Protein 1WLE (pdb70)

CATH classification: 1.10.287.40 (+1 more: 3.30.930.10)

Organism: Bos taurus (NCBI:txid9913)

Foldseek 3Di:
DFPLVVCVVVPVDPHFDDPLVVCVVCVPLLQVLQVLQVDDDHSVCSVVLNVLVVVLVVLVVVLVVLVVVLVVLVVVLVCQCVVVVDPVSVVDPVNVVSVVVNVVSVVVNVVSVVVSVVSVVVNCVPVLLAFFGADPPFFTDAQVRWDFPDWDDDAFDAPDQFAFLVVLCVQQVQKDQPPCCVPPRFQDIDGDALRVLLQVLLVCLLVVVVVVVPAAEDEFDQWDFPLLCSLQQADPPPPVHFWAADPCVVDNGITGAQDCQSRVLVVLFPHAAAQVCPWHKHKYKDKGATNCPVDAGDALQRGGIFIFIKIKIWHDDFDVRLVVVLVVQVVLLVVSCVLQVWIKTKTWHHSNPQRGQFNTKIWMWTDQSNVRGTHTWKMKGWRFQSSCSSRVRWYADPVGDTDGITMIMMTSGIPRVVSRRQCRRQAHPVSKGAGRPSSCVSSVDRIRDRDPDDDDDDDDPPDPD/DLQQPLVVCVVVVVDPFFFDDLVVCVVCVPLLQVLQQLQVDDDHSVCSVVLNVLVVVLVVLVVVLVVLVVVLVVLVCVPVVPPPPPNPPACCDDPCVPPSVVVNVVSVVVNVVSVVVSVVSVSVNCSPVLLRFDAADPPFFGDDQVRWDFDDWDDDAFDAPDQFAFLVVLCVQQVQKDQPPCCVPPRFQDIDGDALRVLLQVLLVCLLVVVVVVVPAAEDEFDQWDAVLLCSLQQADCPDPPHFWDADPCVVDPGIIGAQDCQSRVLVVLFPHAAAQVCPWHKHKYKDKGATPQPPHDDDRDALQDGGIFIFIKIKIWHDQFDVRLVVVLVVQVVLLVVSCVLQVWTKTKIWGHSNPQHRQFNTKIWMFTQQSNVRDTHTWKMKGWSFQSSCSSRVRWYAYPVGDTHGITMIMMTSGIPRVVSRRQQRRQAHPVSKGAGRPSSCVSSVDGIRDRDPDDDDDDDDPPDDD

B-factor: mean 28.27, std 15.94, range [10.18, 100.0]

Solvent-accessible surface area: 41155 Å² total; per-residue (Å²): 219,16,44,8,8,31,17,16,133,100,32,77,8,46,45,2,95,28,65,8,114,59,24,40,62,150,47,144,102,31,20,151,34,7,50,46,13,109,37,113,14,80,34,172,35,6,82,42,11,23,46,19,41,84,84,0,106,112,12,91,105,95,14,160,71,15,67,108,63,52,96,60,15,66,86,42,23,124,52,29,57,108,121,85,131,86,106,98,10,95,125,37,105,106,17,100,62,35,106,45,87,5,144,66,0,118,124,54,6,79,111,28,97,80,82,34,43,109,7,30,37,96,3,16,52,134,1,6,98,24,24,7,117,31,33,113,86,10,5,85,13,66,99,87,93,22,121,81,83,95,71,29,46,124,114,46,102,51,109,36,146,27,77,29,18,30,97,2,0,66,84,4,13,7,2,11,8,87,116,4,41,67,10,7,8,133,40,5,7,1,0,14,17,21,1,5,27,5,27,44,0,1,18,15,26,1,8,70,33,0,42,160,118,57,5,38,8,0,14,12,1,10,8,0,47,1,5,0,1,25,0,1,12,50,61,22,88,48,150,74,17,62,18,4,32,2,8,78,101,106,42,147,56,23,11,0,5,12,11,2,16,0,0,0,0,0,3,1,7,12,14,4,6,19,74,180,34,28,44,17,72,0,0,0,31,14,20,0,1,80,2,34,64,124,86,54,121,163,8,0,39,74,6,30,15,23,22,10,0,4,0,1,0,0,3,2,71,21,84,133,41,0,45,102,3,4,98,49,0,12,38,2,1,38,59,1,2,68,82,1,45,5,17,0,74,2,12,2,7,0,5,61,68,6,51,50,24,1,20,36,39,17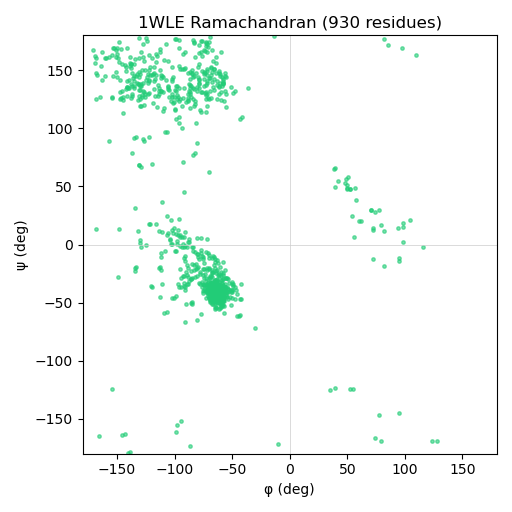,3,0,25,0,28,0,8,27,96,42,149,40,1,60,5,5,23,0,9,1,1,5,30,9,1,0,41,14,0,20,1,18,1,68,23,143,98,43,90,79,66,32,0,14,0,0,14,0,12,2,0,16,1,6,45,1,2,1,0,4,1,2,13,46,4,53,135,113,5,6,4,61,6,3,104,26,0,58,109,55,14,72,54,86,93,6,76,103,39,138,35,47,70,28,79,38,44,6,74,76,63,153,184,170,116,156,14,55,6,10,34,16,13,119,105,32,84,7,46,47,2,96,41,65,11,148,59,26,47,60,142,36,99,77,29,19,143,34,8,42,71,12,110,35,115,4,86,39,160,28,5,86,43,5,21,58,10,47,95,83,0,109,110,17,58,86,86,10,129,57,12,69,108,62,60,124,59,25,65,86,43,72,171,49,61,94,130,80,128,53,122,88,94,40,119,122,46,112,96,79,129,76,71,129,20,89,14,151,73,0,145,110,52,11,74,104,30,94,79,87,41,54,78,4,30,44,74,1,12,42,79,3,0,69,25,25,8,117,31,36,117,95,10,11,92,13,63,100,88,88,22,144,76,67,88,92,41,57,115,113,44,104,52,97,38,138,28,80,28,18,32,76,6,0,59,129,3,22,5,4,27,10,123,106,4,44,62,11,7,7,141,24,5,4,0,0,16,18,20,1,0,29,4,20,30,0,1,18,25,23,1,16,94,28,0,50,154,114,56,5,39,16,5,24,14,1,10,12,0,41,1,5,0,1,21,0,1,10,52,73,14,72,29,164,74,14,66,15,5,11,2,12,76,84,140,37,142,58,22,11,0,8,13,11,2,16,0,0,0,0,0,4,1,8,13,9,1,3,15,95,158,34,31,50,15,66,0,1,1,39,18,22,0,1,76,5,25,54,112,46,36,175,28,73,143,4,0,24,46,7,37,11,26,21,10,0,5,0,1,0,0,3,3,67,20,80,135,69,0,34,111,5,4,82,54,0,10,50,2,1,39,61,2,2,72,78,1,52,6,17,0,72,0,11,6,11,0,6,61,68,5,47,44,25,2,22,34,34,5,2,0,24,0,27,0,9,25,66,41,141,38,0,62,5,4,24,0,9,1,0,7,31,19,1,0,43,7,0,19,0,18,0,51,37,129,104,32,108,74,62,40,0,14,1,0,12,0,12,2,0,16,1,6,48,1,3,0,0,4,1,1,16,43,4,53,135,114,20,6,4,60,6,4,105,26,0,58,110,73,12,71,57,87,95,6,76,100,54,130,39,36,78,32,92,41,44,6,70,72,61,131,205

GO terms:
  GO:0004828 serine-tRNA ligase activity (F, IDA)
  GO:0005524 ATP binding (F, IDA)
  GO:0005739 mitochondrion (C, IDA)
  GO:0006434 seryl-tRNA aminoacylation (P, IDA)

Radius of gyration: 33.84 Å; Cα contacts (8 Å, |Δi|>4): 1822; chains: 2; bounding box: 91×94×104 Å

Structure (mmCIF, N/CA/C/O backbone):
data_1WLE
#
_entry.id   1WLE
#
_cell.length_a   79.864
_cell.length_b   230.350
_cell.length_c   135.590
_cell.angle_alpha   90.00
_cell.angle_beta   90.00
_cell.angle_gamma   90.00
#
_symmetry.space_group_name_H-M   'C 2 2 21'
#
loop_
_entity.id
_entity.type
_entity.pdbx_description
1 polymer 'Seryl-tRNA synthetase'
2 non-polymer 'SERYL ADENYLATE'
3 water water
#
loop_
_atom_site.group_PDB
_atom_site.id
_atom_site.type_symbol
_atom_site.label_atom_id
_atom_site.label_alt_id
_atom_site.label_comp_id
_atom_site.label_asym_id
_atom_site.label_entity_id
_atom_site.label_seq_id
_atom_site.pdbx_PDB_ins_code
_atom_site.Cartn_x
_atom_site.Cartn_y
_atom_site.Cartn_z
_atom_site.occupancy
_atom_site.B_iso_or_equiv
_atom_site.auth_seq_id
_atom_site.auth_comp_id
_atom_site.auth_asym_id
_atom_site.auth_atom_id
_atom_site.pdbx_PDB_model_num
ATOM 1 N N . ARG A 1 24 ? 61.883 56.564 72.565 1.00 45.30 24 ARG A N 1
ATOM 2 C CA . ARG A 1 24 ? 62.595 56.573 73.874 1.00 44.56 24 ARG A CA 1
ATOM 3 C C . ARG A 1 24 ? 63.358 55.273 74.093 1.00 43.17 24 ARG A C 1
ATOM 4 O O . ARG A 1 24 ? 62.940 54.207 73.639 1.00 43.18 24 ARG A O 1
ATOM 12 N N . ASN A 1 25 ? 64.483 55.373 74.793 1.00 39.99 25 ASN A N 1
ATOM 13 C CA . ASN A 1 25 ? 65.318 54.216 75.075 1.00 36.43 25 ASN A CA 1
ATOM 14 C C . ASN A 1 25 ? 64.789 53.480 76.307 1.00 34.84 25 ASN A C 1
ATOM 15 O O . ASN A 1 25 ? 64.629 54.074 77.372 1.00 33.39 25 ASN A O 1
ATOM 20 N N . LEU A 1 26 ? 64.518 52.187 76.154 1.00 33.12 26 LEU A N 1
ATOM 21 C CA . LEU A 1 26 ? 63.992 51.377 77.249 1.00 31.75 26 LEU A CA 1
ATOM 22 C C . LEU A 1 26 ? 64.904 51.342 78.473 1.00 30.75 26 LEU A C 1
ATOM 23 O O . LEU A 1 26 ? 64.429 51.207 79.602 1.00 30.25 26 LEU A O 1
ATOM 28 N N . LEU A 1 27 ? 66.210 51.458 78.253 1.00 30.06 27 LEU A N 1
ATOM 29 C CA . LEU A 1 27 ? 67.160 51.447 79.361 1.00 29.68 27 LEU A CA 1
ATOM 30 C C . LEU A 1 27 ? 67.068 52.738 80.160 1.00 30.65 27 LEU A C 1
ATOM 31 O O . LEU A 1 27 ? 67.142 52.725 81.388 1.00 30.83 27 LEU A O 1
ATOM 36 N N . TYR A 1 28 ? 66.908 53.856 79.460 1.00 31.34 28 TYR A N 1
ATOM 37 C CA . TYR A 1 28 ? 66.811 55.140 80.133 1.00 32.62 28 TYR A CA 1
ATOM 38 C C . TYR A 1 28 ? 65.493 55.241 80.891 1.00 32.39 28 TYR A C 1
ATOM 39 O O . TYR A 1 28 ? 65.466 55.672 82.043 1.00 32.83 28 TYR A O 1
ATOM 48 N N . GLU A 1 29 ? 64.402 54.835 80.248 1.00 31.85 29 GLU A N 1
ATOM 49 C CA . GLU A 1 29 ? 63.090 54.879 80.884 1.00 32.56 29 GLU A CA 1
ATOM 50 C C . GLU A 1 29 ? 63.083 54.013 82.136 1.00 31.41 29 GLU A C 1
ATOM 51 O O . GLU A 1 29 ? 62.550 54.406 83.173 1.00 31.80 29 GLU A O 1
ATOM 57 N N . HIS A 1 30 ? 63.689 52.836 82.028 1.00 30.60 30 HIS A N 1
ATOM 58 C CA . HIS A 1 30 ? 63.779 51.901 83.141 1.00 29.61 30 HIS A CA 1
ATOM 59 C C . HIS A 1 30 ? 64.452 52.595 84.329 1.00 30.38 30 HIS A C 1
ATOM 60 O O . HIS A 1 30 ? 64.048 52.418 85.478 1.00 29.38 30 HIS A O 1
ATOM 67 N N . ALA A 1 31 ? 65.478 53.393 84.044 1.00 31.09 31 ALA A N 1
ATOM 68 C CA . ALA A 1 31 ? 66.197 54.113 85.091 1.00 32.98 31 ALA A CA 1
ATOM 69 C C . ALA A 1 31 ? 65.389 55.311 85.575 1.00 35.13 31 ALA A C 1
ATOM 70 O O . ALA A 1 31 ? 65.404 55.642 86.762 1.00 35.23 31 ALA A O 1
ATOM 72 N N . ARG A 1 32 ? 64.689 55.962 84.651 1.00 37.00 32 ARG A N 1
ATOM 73 C CA . ARG A 1 32 ? 63.865 57.116 84.988 1.00 38.81 32 ARG A CA 1
ATOM 74 C C . ARG A 1 32 ? 62.825 56.722 86.030 1.00 39.01 32 ARG A C 1
ATOM 75 O O . ARG A 1 32 ? 62.477 57.514 86.905 1.00 38.55 32 ARG A O 1
ATOM 83 N N . GLU A 1 33 ? 62.336 55.489 85.932 1.00 38.42 33 GLU A N 1
ATOM 84 C CA . GLU A 1 33 ? 61.331 54.985 86.860 1.00 38.52 33 GLU A CA 1
ATOM 85 C C . GLU A 1 33 ? 61.975 54.522 88.161 1.00 37.06 33 GLU A C 1
ATOM 86 O O . GLU A 1 33 ? 61.282 54.192 89.120 1.00 37.78 33 GLU A O 1
ATOM 92 N N . GLY A 1 34 ? 63.305 54.496 88.179 1.00 35.87 34 GLY A N 1
ATOM 93 C CA . GLY A 1 34 ? 64.033 54.087 89.365 1.00 34.47 34 GLY A CA 1
ATOM 94 C C . GLY A 1 34 ? 64.173 52.590 89.576 1.00 33.50 34 GLY A C 1
ATOM 95 O O . GLY A 1 34 ? 64.593 52.154 90.648 1.00 32.66 34 GLY A O 1
ATOM 96 N N . TYR A 1 35 ? 63.836 51.797 88.563 1.00 32.46 35 TYR A N 1
ATOM 97 C CA . TYR A 1 35 ? 63.930 50.344 88.683 1.00 31.03 35 TYR A CA 1
ATOM 98 C C . TYR A 1 35 ? 65.374 49.861 88.738 1.00 30.20 35 TYR A C 1
ATOM 99 O O . TYR A 1 35 ? 65.668 48.823 89.331 1.00 29.97 35 TYR A O 1
ATOM 108 N N . SER A 1 36 ? 66.267 50.616 88.107 1.00 28.37 36 SER A N 1
ATOM 109 C CA . SER A 1 36 ? 67.692 50.300 88.092 1.00 27.79 36 SER A CA 1
ATOM 110 C C . SER A 1 36 ? 68.456 51.601 87.899 1.00 26.97 36 SER A C 1
ATOM 111 O O . SER A 1 36 ? 67.862 52.630 87.590 1.00 28.79 36 SER A O 1
ATOM 114 N N . ALA A 1 37 ? 69.770 51.553 88.080 1.00 26.94 37 ALA A N 1
ATOM 115 C CA . ALA A 1 37 ? 70.598 52.735 87.881 1.00 28.17 37 ALA A CA 1
ATOM 116 C C . ALA A 1 37 ? 70.799 52.889 86.379 1.00 29.02 37 ALA A C 1
ATOM 117 O O . ALA A 1 37 ? 70.533 51.961 85.613 1.00 29.02 37 ALA A O 1
ATOM 119 N N . LEU A 1 38 ? 71.250 54.064 85.956 1.00 27.89 38 LEU A N 1
ATOM 120 C CA . LEU A 1 38 ? 71.500 54.313 84.542 1.00 27.55 38 LEU A CA 1
ATOM 121 C C . LEU A 1 38 ? 72.686 53.469 84.097 1.00 26.10 38 LEU A C 1
ATOM 122 O O . LEU A 1 38 ? 73.549 53.125 84.905 1.00 24.87 38 LEU A O 1
ATOM 127 N N . PRO A 1 39 ? 72.737 53.101 82.807 1.00 26.72 39 PRO A N 1
ATOM 128 C CA . PRO A 1 39 ? 73.877 52.300 82.356 1.00 27.58 39 PRO A CA 1
ATOM 129 C C . PRO A 1 39 ? 75.146 53.114 82.605 1.00 28.20 39 PRO A C 1
ATOM 130 O O . PRO A 1 39 ? 75.122 54.344 82.520 1.00 28.66 39 PRO A O 1
ATOM 134 N N . LEU A 1 40 ? 76.239 52.437 82.931 1.00 29.04 40 LEU A N 1
ATOM 135 C CA . LEU A 1 40 ? 77.501 53.127 83.169 1.00 31.30 40 LEU A CA 1
ATOM 136 C C . LEU A 1 40 ? 78.451 52.853 82.012 1.00 30.94 40 LEU A C 1
ATOM 137 O O . LEU A 1 40 ? 79.115 51.820 81.973 1.00 31.40 40 LEU A O 1
ATOM 142 N N . LEU A 1 41 ? 78.499 53.786 81.067 1.00 31.78 41 LEU A N 1
ATOM 143 C CA . LEU A 1 41 ? 79.357 53.655 79.898 1.00 33.55 41 LEU A CA 1
ATOM 144 C C . LEU A 1 41 ? 80.765 54.144 80.214 1.00 34.77 41 LEU A C 1
ATOM 145 O O . LEU A 1 41 ? 80.948 55.057 81.020 1.00 34.69 41 LEU A O 1
ATOM 150 N N . ASP A 1 42 ? 81.756 53.530 79.580 1.00 35.96 42 ASP A N 1
ATOM 151 C CA . ASP A 1 42 ? 83.148 53.903 79.798 1.00 37.45 42 ASP A CA 1
ATOM 152 C C . ASP A 1 42 ? 83.507 55.085 78.904 1.00 38.11 42 ASP A C 1
ATOM 153 O O . ASP A 1 42 ? 84.166 54.930 77.877 1.00 37.77 42 ASP A O 1
ATOM 158 N N . MET A 1 43 ? 83.059 56.270 79.310 1.00 39.19 43 MET A N 1
ATOM 159 C CA . MET A 1 43 ? 83.305 57.496 78.561 1.00 40.28 43 MET A CA 1
ATOM 160 C C . MET A 1 43 ? 84.742 57.995 78.653 1.00 41.74 43 MET A C 1
ATOM 161 O O . MET A 1 43 ? 85.249 58.606 77.713 1.00 41.89 43 MET A O 1
ATOM 166 N N . GLU A 1 44 ? 85.396 57.742 79.781 1.00 43.58 44 GLU A N 1
ATOM 167 C CA . GLU A 1 44 ? 86.773 58.186 79.958 1.00 45.96 44 GLU A CA 1
ATOM 168 C C . GLU A 1 44 ? 87.706 57.557 78.930 1.00 46.03 44 GLU A C 1
ATOM 169 O O . GLU A 1 44 ? 88.639 58.206 78.456 1.00 45.88 44 GLU A O 1
ATOM 175 N N . SER A 1 45 ? 87.454 56.298 78.581 1.00 45.61 45 SER A N 1
ATOM 176 C CA . SER A 1 45 ? 88.279 55.618 77.588 1.00 46.23 45 SER A CA 1
ATOM 177 C C . SER A 1 45 ? 87.993 56.211 76.214 1.00 46.38 45 SER A C 1
ATOM 178 O O . SER A 1 45 ? 88.904 56.416 75.413 1.00 46.24 45 SER A O 1
ATOM 181 N N . LEU A 1 46 ? 86.720 56.488 75.952 1.00 46.81 46 LEU A N 1
ATOM 182 C CA . LEU A 1 46 ? 86.304 57.063 74.679 1.00 47.60 46 LEU A CA 1
ATOM 183 C C . LEU A 1 46 ? 86.910 58.449 74.477 1.00 48.12 46 LEU A C 1
ATOM 184 O O . LEU A 1 46 ? 87.492 58.734 73.430 1.00 47.99 46 LEU A O 1
ATOM 189 N N . CYS A 1 47 ? 86.769 59.305 75.485 1.00 48.54 47 CYS A N 1
ATOM 190 C CA . CYS A 1 47 ? 87.296 60.665 75.423 1.00 48.86 47 CYS A CA 1
ATOM 191 C C . CYS A 1 47 ? 88.816 60.680 75.296 1.00 49.57 47 CYS A C 1
ATOM 192 O O . CYS A 1 47 ? 89.385 61.579 74.677 1.00 49.52 47 CYS A O 1
ATOM 195 N N . ALA A 1 48 ? 89.468 59.681 75.882 1.00 50.58 48 ALA A N 1
ATOM 196 C CA . ALA A 1 48 ? 90.922 59.584 75.841 1.00 51.52 48 ALA A CA 1
ATOM 197 C C . ALA A 1 48 ? 91.436 59.209 74.455 1.00 52.62 48 ALA A C 1
ATOM 198 O O . ALA A 1 48 ? 92.442 59.749 73.991 1.00 52.03 48 ALA A O 1
ATOM 200 N N . TYR A 1 49 ? 90.747 58.281 73.797 1.00 53.35 49 TYR A N 1
ATOM 201 C CA . TYR A 1 49 ? 91.144 57.837 72.465 1.00 54.25 49 TYR A CA 1
ATOM 202 C C . TYR A 1 49 ? 89.958 57.885 71.507 1.00 54.01 49 TYR A C 1
ATOM 203 O O . TYR A 1 49 ? 89.483 56.850 71.037 1.00 54.08 49 TYR A O 1
ATOM 212 N N . PRO A 1 50 ? 89.467 59.096 71.203 1.00 53.69 50 PRO A N 1
ATOM 213 C CA . PRO A 1 50 ? 88.330 59.290 70.300 1.00 53.20 50 PRO A CA 1
ATOM 214 C C . PRO A 1 50 ? 88.628 58.920 68.849 1.00 52.94 50 PRO A C 1
ATOM 215 O O . PRO A 1 50 ? 87.726 58.543 68.101 1.00 52.45 50 PRO A O 1
ATOM 219 N N . GLU A 1 51 ? 89.892 59.027 68.455 1.00 53.04 51 GLU A N 1
ATOM 220 C CA . GLU A 1 51 ? 90.285 58.704 67.090 1.00 52.75 51 GLU A CA 1
ATOM 221 C C . GLU A 1 51 ? 90.214 57.202 66.832 1.00 51.50 51 GLU A C 1
ATOM 222 O O . GLU A 1 51 ? 89.712 56.766 65.795 1.00 51.27 51 GLU A O 1
ATOM 228 N N . ASP A 1 52 ? 90.715 56.413 67.778 1.00 50.39 52 ASP A N 1
ATOM 229 C CA . ASP A 1 52 ? 90.689 54.960 67.650 1.00 49.00 52 ASP A CA 1
ATOM 230 C C . ASP A 1 52 ? 89.244 54.481 67.592 1.00 47.69 52 ASP A C 1
ATOM 231 O O . ASP A 1 52 ? 88.893 53.620 66.784 1.00 47.34 52 ASP A O 1
ATOM 236 N N . ALA A 1 53 ? 88.409 55.046 68.458 1.00 45.65 53 ALA A N 1
ATOM 237 C CA . ALA A 1 53 ? 87.000 54.682 68.509 1.00 43.94 53 ALA A CA 1
ATOM 238 C C . ALA A 1 53 ? 86.305 55.072 67.211 1.00 42.40 53 ALA A C 1
ATOM 239 O O . ALA A 1 53 ? 85.421 54.364 66.730 1.00 40.89 53 ALA A O 1
ATOM 241 N N . ALA A 1 54 ? 86.716 56.203 66.648 1.00 41.37 54 ALA A N 1
ATOM 242 C CA . ALA A 1 54 ? 86.136 56.711 65.412 1.00 41.14 54 ALA A CA 1
ATOM 243 C C . ALA A 1 54 ? 86.306 55.745 64.244 1.00 40.70 54 ALA A C 1
ATOM 244 O O . ALA A 1 54 ? 85.342 55.439 63.542 1.00 39.92 54 ALA A O 1
ATOM 246 N N . ARG A 1 55 ? 87.529 55.269 64.034 1.00 40.48 55 ARG A N 1
ATOM 247 C CA . ARG A 1 55 ? 87.781 54.348 62.934 1.00 41.15 55 ARG A CA 1
ATOM 248 C C . ARG A 1 55 ? 87.100 53.010 63.198 1.00 39.77 55 ARG A C 1
ATOM 249 O O . ARG A 1 55 ? 86.541 52.401 62.287 1.00 39.94 55 ARG A O 1
ATOM 257 N N . ALA A 1 56 ? 87.145 52.558 64.448 1.00 38.54 56 ALA A N 1
ATOM 258 C CA . ALA A 1 56 ? 86.520 51.294 64.820 1.00 37.49 56 ALA A CA 1
ATOM 259 C C . ALA A 1 56 ? 85.028 51.340 64.510 1.00 36.11 56 ALA A C 1
ATOM 260 O O . ALA A 1 56 ? 84.453 50.372 64.013 1.00 36.74 56 ALA A O 1
ATOM 262 N N . LEU A 1 57 ? 84.407 52.477 64.805 1.00 35.24 57 LEU A N 1
ATOM 263 C CA . LEU A 1 57 ? 82.982 52.663 64.562 1.00 34.58 57 LEU A CA 1
ATOM 264 C C . LEU A 1 57 ? 82.653 52.590 63.073 1.00 35.15 57 LEU A C 1
ATOM 265 O O . LEU A 1 57 ? 81.716 51.903 62.665 1.00 35.37 57 LEU A O 1
ATOM 270 N N . ASP A 1 58 ? 83.428 53.300 62.260 1.00 35.27 58 ASP A N 1
ATOM 271 C CA . ASP A 1 58 ? 83.204 53.308 60.820 1.00 35.55 58 ASP A CA 1
ATOM 272 C C . ASP A 1 58 ? 83.335 51.920 60.198 1.00 34.50 58 ASP A C 1
ATOM 273 O O . ASP A 1 58 ? 82.553 51.556 59.322 1.00 35.38 58 ASP A O 1
ATOM 278 N N . LEU A 1 59 ? 84.314 51.146 60.656 1.00 34.41 59 LEU A N 1
ATOM 279 C CA . LEU A 1 59 ? 84.530 49.802 60.124 1.00 34.30 59 LEU A CA 1
ATOM 280 C C . LEU A 1 59 ? 83.354 48.862 60.369 1.00 34.41 59 LEU A C 1
ATOM 281 O O . LEU A 1 59 ? 83.204 47.861 59.673 1.00 34.87 59 LEU A O 1
ATOM 286 N N . ARG A 1 60 ? 82.522 49.179 61.357 1.00 34.13 60 ARG A N 1
ATOM 287 C CA . ARG A 1 60 ? 81.357 48.349 61.652 1.00 33.67 60 ARG A CA 1
ATOM 288 C C . ARG A 1 60 ? 80.208 48.725 60.727 1.00 33.57 60 ARG A C 1
ATOM 289 O O . ARG A 1 60 ? 79.294 47.932 60.497 1.00 33.31 60 ARG A O 1
ATOM 297 N N . LYS A 1 61 ? 80.268 49.943 60.198 1.00 35.56 61 LYS A N 1
ATOM 298 C CA . LYS A 1 61 ? 79.241 50.457 59.302 1.00 36.81 61 LYS A CA 1
ATOM 299 C C . LYS A 1 61 ? 77.847 50.265 59.881 1.00 37.84 61 LYS A C 1
ATOM 300 O O . LYS A 1 61 ? 76.937 49.785 59.204 1.00 37.43 61 LYS A O 1
ATOM 306 N N . GLY A 1 62 ? 77.692 50.644 61.145 1.00 38.50 62 GLY A N 1
ATOM 307 C CA . GLY A 1 62 ? 76.407 50.526 61.805 1.00 39.92 62 GLY A CA 1
ATOM 308 C C . GLY A 1 62 ? 75.629 51.825 61.715 1.00 40.74 62 GLY A C 1
ATOM 309 O O . GLY A 1 62 ? 75.808 52.601 60.776 1.00 40.64 62 GLY A O 1
ATOM 310 N N . GLU A 1 63 ? 74.772 52.067 62.700 1.00 41.67 63 GLU A N 1
ATOM 311 C CA . GLU A 1 63 ? 73.953 53.271 62.730 1.00 42.41 63 GLU A CA 1
ATOM 312 C C . GLU A 1 63 ? 74.777 54.551 62.848 1.00 42.70 63 GLU A C 1
ATOM 313 O O . GLU A 1 63 ? 74.642 55.463 62.030 1.00 42.48 63 GLU A O 1
ATOM 319 N N . LEU A 1 64 ? 75.629 54.619 63.866 1.00 42.50 64 LEU A N 1
ATOM 320 C CA . LEU A 1 64 ? 76.460 55.797 64.088 1.00 42.74 64 LEU A CA 1
ATOM 321 C C . LEU A 1 64 ? 77.818 55.687 63.404 1.00 43.00 64 LEU A C 1
ATOM 322 O O . LEU A 1 64 ? 78.350 54.589 63.226 1.00 42.08 64 LEU A O 1
ATOM 327 N N . ARG A 1 65 ? 78.374 56.835 63.027 1.00 43.17 65 ARG A N 1
ATOM 328 C CA . ARG A 1 65 ? 79.672 56.884 62.366 1.00 44.88 65 ARG A CA 1
ATOM 329 C C . ARG A 1 65 ? 80.568 57.925 63.040 1.00 45.61 65 ARG A C 1
ATOM 330 O O . ARG A 1 65 ? 80.146 58.604 63.977 1.00 45.20 65 ARG A O 1
ATOM 338 N N . SER A 1 66 ? 81.802 58.045 62.561 1.00 45.76 66 SER A N 1
ATOM 339 C CA . SER A 1 66 ? 82.757 58.992 63.127 1.00 47.04 66 SER A CA 1
ATOM 340 C C . SER A 1 66 ? 82.209 60.408 63.284 1.00 47.06 66 SER A C 1
ATOM 341 O O . SER A 1 66 ? 82.564 61.110 64.231 1.00 47.25 66 SER A O 1
ATOM 344 N N . LYS A 1 67 ? 81.345 60.824 62.363 1.00 47.03 67 LYS A N 1
ATOM 345 C CA . LYS A 1 67 ? 80.776 62.169 62.406 1.00 47.31 67 LYS A CA 1
ATOM 346 C C . LYS A 1 67 ? 79.765 62.363 63.533 1.00 46.72 67 LYS A C 1
ATOM 347 O O . LYS A 1 67 ? 79.137 63.416 63.629 1.00 47.59 67 LYS A O 1
ATOM 353 N N . ASP A 1 68 ? 79.601 61.353 64.379 1.00 45.81 68 ASP A N 1
ATOM 354 C CA . ASP A 1 68 ? 78.647 61.453 65.477 1.00 44.85 68 ASP A CA 1
ATOM 355 C C . ASP A 1 68 ? 79.323 61.502 66.841 1.00 44.49 68 ASP A C 1
ATOM 356 O O . ASP A 1 68 ? 78.734 61.974 67.813 1.00 44.89 68 ASP A O 1
ATOM 361 N N . LEU A 1 69 ? 80.558 61.016 66.915 1.00 43.20 69 LEU A N 1
ATOM 362 C CA . LEU A 1 69 ? 81.289 61.007 68.175 1.00 42.62 69 LEU A CA 1
ATOM 363 C C . LEU A 1 69 ? 81.485 62.395 68.781 1.00 42.13 69 LEU A C 1
ATOM 364 O O . LEU A 1 69 ? 81.243 62.594 69.971 1.00 41.71 69 LEU A O 1
ATOM 369 N N . PRO A 1 70 ? 81.930 63.374 67.974 1.00 41.39 70 PRO A N 1
ATOM 370 C CA . PRO A 1 70 ? 82.135 64.726 68.503 1.00 41.25 70 PRO A CA 1
ATOM 371 C C . PRO A 1 70 ? 80.928 65.242 69.284 1.00 40.74 70 PRO A C 1
ATOM 372 O O . PRO A 1 70 ? 81.070 65.784 70.381 1.00 40.93 70 PRO A O 1
ATOM 376 N N . GLY A 1 71 ? 79.741 65.065 68.712 1.00 39.64 71 GLY A N 1
ATOM 377 C CA . GLY A 1 71 ? 78.529 65.519 69.366 1.00 39.14 71 GLY A CA 1
ATOM 378 C C . GLY A 1 71 ? 78.256 64.783 70.662 1.00 38.98 71 GLY A C 1
ATOM 379 O O . GLY A 1 71 ? 77.889 65.393 71.668 1.00 38.71 71 GLY A O 1
ATOM 380 N N . ILE A 1 72 ? 78.434 63.466 70.642 1.00 36.70 72 ILE A N 1
ATOM 381 C CA . ILE A 1 72 ? 78.208 62.652 71.827 1.00 34.79 72 ILE A CA 1
ATOM 382 C C . ILE A 1 72 ? 79.182 63.027 72.938 1.00 33.91 72 ILE A C 1
ATOM 383 O O . ILE A 1 72 ? 78.792 63.150 74.098 1.00 33.42 72 ILE A O 1
ATOM 388 N N . ILE A 1 73 ? 80.448 63.209 72.578 1.00 33.26 73 ILE A N 1
ATOM 389 C CA . ILE A 1 73 ? 81.467 63.576 73.551 1.00 33.78 73 ILE A CA 1
ATOM 390 C C . ILE A 1 73 ? 81.186 64.966 74.118 1.00 33.51 73 ILE A C 1
ATOM 391 O O . ILE A 1 73 ? 81.397 65.213 75.306 1.00 33.02 73 ILE A O 1
ATOM 396 N N . SER A 1 74 ? 80.701 65.864 73.266 1.00 33.22 74 SER A N 1
ATOM 397 C CA . SER A 1 74 ? 80.385 67.228 73.684 1.00 34.09 74 SER A CA 1
ATOM 398 C C . SER A 1 74 ? 79.211 67.263 74.653 1.00 34.26 74 SER A C 1
ATOM 399 O O . SER A 1 74 ? 79.251 67.971 75.663 1.00 34.87 74 SER A O 1
ATOM 402 N N . THR A 1 75 ? 78.163 66.506 74.343 1.00 32.75 75 THR A N 1
ATOM 403 C CA . THR A 1 75 ? 76.994 66.460 75.212 1.00 32.78 75 THR A CA 1
ATOM 404 C C . THR A 1 75 ? 77.411 65.941 76.582 1.00 32.28 75 THR A C 1
ATOM 405 O O . THR A 1 75 ? 76.997 66.477 77.609 1.00 32.16 75 THR A O 1
ATOM 409 N N . TRP A 1 76 ? 78.240 64.901 76.589 1.00 31.09 76 TRP A N 1
ATOM 410 C CA . TRP A 1 76 ? 78.726 64.310 77.832 1.00 31.55 76 TRP A CA 1
ATOM 411 C C . TRP A 1 76 ? 79.491 65.341 78.655 1.00 31.43 76 TRP A C 1
ATOM 412 O O . TRP A 1 76 ? 79.304 65.445 79.869 1.00 30.29 76 TRP A O 1
ATOM 423 N N . GLN A 1 77 ? 80.356 66.098 77.989 1.00 31.58 77 GLN A N 1
ATOM 424 C CA . GLN A 1 77 ? 81.146 67.122 78.662 1.00 32.72 77 GLN A CA 1
ATOM 425 C C . GLN A 1 77 ? 80.249 68.242 79.182 1.00 32.45 77 GLN A C 1
ATOM 426 O O . GLN A 1 77 ? 80.439 68.737 80.294 1.00 31.62 77 GLN A O 1
ATOM 432 N N . GLU A 1 78 ? 79.266 68.634 78.378 1.00 31.42 78 GLU A N 1
ATOM 433 C CA . GLU A 1 78 ? 78.330 69.680 78.776 1.00 32.66 78 GLU A CA 1
ATOM 434 C C . GLU A 1 78 ? 77.554 69.217 80.006 1.00 32.16 78 GLU A C 1
ATOM 435 O O . GLU A 1 78 ? 77.255 70.008 80.905 1.00 31.12 78 GLU A O 1
ATOM 441 N N . LEU A 1 79 ? 77.238 67.925 80.039 1.00 31.23 79 LEU A N 1
ATOM 442 C CA . LEU A 1 79 ? 76.503 67.333 81.149 1.00 31.62 79 LEU A CA 1
ATOM 443 C C . LEU A 1 79 ? 77.338 67.343 82.427 1.00 32.28 79 LEU A C 1
ATOM 444 O O . LEU A 1 79 ? 76.825 67.631 83.506 1.00 31.51 79 LEU A O 1
ATOM 449 N N . ARG A 1 80 ? 78.623 67.022 82.305 1.00 33.83 80 ARG A N 1
ATOM 450 C CA . ARG A 1 80 ? 79.510 67.008 83.465 1.00 36.04 80 ARG A CA 1
ATOM 451 C C . ARG A 1 80 ? 79.673 68.420 84.016 1.00 36.56 80 ARG A C 1
ATOM 452 O O . ARG A 1 80 ? 79.728 68.621 85.227 1.00 36.38 80 ARG A O 1
ATOM 460 N N . GLN A 1 81 ? 79.755 69.394 83.115 1.00 37.60 81 GLN A N 1
ATOM 461 C CA . GLN A 1 81 ? 79.911 70.789 83.509 1.00 38.86 81 GLN A CA 1
ATOM 462 C C . GLN A 1 81 ? 78.639 71.293 84.181 1.00 38.66 81 GLN A C 1
ATOM 463 O O . GLN A 1 81 ? 78.695 71.970 85.209 1.00 37.94 81 GLN A O 1
ATOM 469 N N . LEU A 1 82 ? 77.494 70.959 83.595 1.00 38.31 82 LEU A N 1
ATOM 470 C CA . LEU A 1 82 ? 76.209 71.374 84.142 1.00 38.92 82 LEU A CA 1
ATOM 471 C C . LEU A 1 82 ? 76.061 70.852 85.567 1.00 39.70 82 LEU A C 1
ATOM 472 O O . LEU A 1 82 ? 75.579 71.561 86.453 1.00 39.68 82 LEU A O 1
ATOM 477 N N . ARG A 1 83 ? 76.484 69.610 85.781 1.00 39.65 83 ARG A N 1
ATOM 478 C CA . ARG A 1 83 ? 76.410 68.993 87.099 1.00 40.18 83 ARG A CA 1
ATOM 479 C C . ARG A 1 83 ? 77.348 69.693 88.079 1.00 40.07 83 ARG A C 1
ATOM 480 O O . ARG A 1 83 ? 77.028 69.838 89.260 1.00 40.25 83 ARG A O 1
ATOM 488 N N . GLU A 1 84 ? 78.504 70.128 87.589 1.00 40.36 84 GLU A N 1
ATOM 489 C CA . GLU A 1 84 ? 79.460 70.833 88.436 1.00 41.09 84 GLU A CA 1
ATOM 490 C C . GLU A 1 84 ? 78.877 72.193 88.810 1.00 40.52 84 GLU A C 1
ATOM 491 O O . GLU A 1 84 ? 79.000 72.644 89.950 1.00 39.71 84 GLU A O 1
ATOM 497 N N . GLN A 1 85 ? 78.234 72.838 87.841 1.00 39.23 85 GLN A N 1
ATOM 498 C CA . GLN A 1 85 ? 77.620 74.140 88.066 1.00 38.61 85 GLN A CA 1
ATOM 499 C C . GLN A 1 85 ? 76.495 74.007 89.088 1.00 37.41 85 GLN A C 1
ATOM 500 O O . GLN A 1 85 ? 76.295 74.889 89.925 1.00 36.45 85 GLN A O 1
ATOM 506 N N . ILE A 1 86 ? 75.763 72.898 89.016 1.00 35.71 86 ILE A N 1
ATOM 507 C CA . ILE A 1 86 ? 74.671 72.642 89.945 1.00 34.77 86 ILE A CA 1
ATOM 508 C C . ILE A 1 86 ? 75.243 72.401 91.339 1.00 36.05 86 ILE A C 1
ATOM 509 O O . ILE A 1 86 ? 74.701 72.881 92.336 1.00 35.68 86 ILE A O 1
ATOM 514 N N . ARG A 1 87 ? 76.343 71.658 91.404 1.00 36.16 87 ARG A N 1
ATOM 515 C CA . ARG A 1 87 ? 76.982 71.377 92.681 1.00 37.19 87 ARG A CA 1
ATOM 516 C C . ARG A 1 87 ? 77.417 72.680 93.347 1.00 35.77 87 ARG A C 1
ATOM 517 O O . ARG A 1 87 ? 77.159 72.895 94.528 1.00 35.15 87 ARG A O 1
ATOM 525 N N . SER A 1 88 ? 78.074 73.548 92.584 1.00 35.76 88 SER A N 1
ATOM 526 C CA . SER A 1 88 ? 78.535 74.826 93.116 1.00 36.18 88 SER A CA 1
ATOM 527 C C . SER A 1 88 ? 77.387 75.645 93.693 1.00 35.93 88 SER A C 1
ATOM 528 O O . SER A 1 88 ? 77.510 76.212 94.779 1.00 35.06 88 SER A O 1
ATOM 531 N N . LEU A 1 89 ? 76.274 75.707 92.967 1.00 34.89 89 LEU A N 1
ATOM 532 C CA . LEU A 1 89 ? 75.107 76.459 93.421 1.00 35.18 89 LEU A CA 1
ATOM 533 C C . LEU A 1 89 ? 74.471 75.845 94.663 1.00 35.08 89 LEU A C 1
ATOM 534 O O . LEU A 1 89 ? 74.054 76.563 95.572 1.00 33.43 89 LEU A O 1
ATOM 539 N N . GLU A 1 90 ? 74.393 74.518 94.706 1.00 35.46 90 GLU A N 1
ATOM 540 C CA . GLU A 1 90 ? 73.805 73.849 95.860 1.00 36.23 90 GLU A CA 1
ATOM 541 C C . GLU A 1 90 ? 74.674 74.091 97.090 1.00 36.66 90 GLU A C 1
ATOM 542 O O . GLU A 1 90 ? 74.168 74.220 98.205 1.00 37.26 90 GLU A O 1
ATOM 548 N N . GLU A 1 91 ? 75.984 74.157 96.880 1.00 36.53 91 GLU A N 1
ATOM 549 C CA . GLU A 1 91 ? 76.912 74.401 97.975 1.00 37.52 91 GLU A CA 1
ATOM 550 C C . GLU A 1 91 ? 76.831 75.854 98.432 1.00 37.12 91 GLU A C 1
ATOM 551 O O . GLU A 1 91 ? 76.886 76.137 99.629 1.00 36.57 91 GLU A O 1
ATOM 557 N N . GLU A 1 92 ? 76.696 76.775 97.481 1.00 36.31 92 GLU A N 1
ATOM 558 C CA . GLU A 1 92 ? 76.594 78.187 97.829 1.00 36.86 92 GLU A CA 1
ATOM 559 C C . GLU A 1 92 ? 75.284 78.458 98.559 1.00 36.27 92 GLU A C 1
ATOM 560 O O . GLU A 1 92 ? 75.218 79.333 99.424 1.00 35.98 92 GLU A O 1
ATOM 566 N N . LYS A 1 93 ? 74.241 77.711 98.207 1.00 35.90 93 LYS A N 1
ATOM 567 C CA . LYS A 1 93 ? 72.947 77.887 98.853 1.00 36.72 93 LYS A CA 1
ATOM 568 C C . LYS A 1 93 ? 73.101 77.616 100.342 1.00 37.15 93 LYS A C 1
ATOM 569 O O . LYS A 1 93 ? 72.600 78.368 101.176 1.00 36.54 93 LYS A O 1
ATOM 575 N N . GLU A 1 94 ? 73.803 76.535 100.667 1.00 37.61 94 GLU A N 1
ATOM 576 C CA . GLU A 1 94 ? 74.032 76.169 102.059 1.00 38.03 94 GLU A CA 1
ATOM 577 C C . GLU A 1 94 ? 74.869 77.224 102.766 1.00 37.44 94 GLU A C 1
ATOM 578 O O . GLU A 1 94 ? 74.601 77.570 103.916 1.00 37.33 94 GLU A O 1
ATOM 584 N N . ALA A 1 95 ? 75.883 77.733 102.075 1.00 36.74 95 ALA A N 1
ATOM 585 C CA . ALA A 1 95 ? 76.751 78.755 102.644 1.00 36.44 95 ALA A CA 1
ATOM 586 C C . ALA A 1 95 ? 75.934 79.998 102.990 1.00 36.95 95 ALA A C 1
ATOM 587 O O . ALA A 1 95 ? 76.129 80.607 104.043 1.00 36.90 95 ALA A O 1
ATOM 589 N N . VAL A 1 96 ? 75.019 80.370 102.099 1.00 36.20 96 VAL A N 1
ATOM 590 C CA . VAL A 1 96 ? 74.175 81.538 102.321 1.00 36.06 96 VAL A CA 1
ATOM 591 C C . VAL A 1 96 ? 73.269 81.328 103.531 1.00 36.18 96 VAL A C 1
ATOM 592 O O . VAL A 1 96 ? 73.172 82.193 104.404 1.00 36.22 96 VAL A O 1
ATOM 596 N N . THR A 1 97 ? 72.606 80.178 103.576 1.00 36.38 97 THR A N 1
ATOM 597 C CA . THR A 1 97 ? 71.712 79.853 104.680 1.00 36.84 97 THR A CA 1
ATOM 598 C C . THR A 1 97 ? 72.451 79.925 106.012 1.00 37.56 97 THR A C 1
ATOM 599 O O . THR A 1 97 ? 71.889 80.344 107.024 1.00 36.90 97 THR A O 1
ATOM 603 N N . GLU A 1 98 ? 73.712 79.508 106.007 1.00 37.86 98 GLU A N 1
ATOM 604 C CA . GLU A 1 98 ? 74.523 79.530 107.216 1.00 38.99 98 GLU A CA 1
ATOM 605 C C . GLU A 1 98 ? 74.906 80.954 107.599 1.00 38.88 98 GLU A C 1
ATOM 606 O O . GLU A 1 98 ? 74.913 81.305 108.780 1.00 38.08 98 GLU A O 1
ATOM 612 N N . ALA A 1 99 ? 75.230 81.768 106.600 1.00 38.27 99 ALA A N 1
ATOM 613 C CA . ALA A 1 99 ? 75.606 83.154 106.847 1.00 38.57 99 ALA A CA 1
ATOM 614 C C . ALA A 1 99 ? 74.422 83.885 107.467 1.00 39.38 99 ALA A C 1
ATOM 615 O O . ALA A 1 99 ? 74.596 84.770 108.307 1.00 39.11 99 ALA A O 1
ATOM 617 N N . VAL A 1 100 ? 73.217 83.505 107.049 1.00 39.01 100 VAL A N 1
ATOM 618 C CA . VAL A 1 100 ? 71.995 84.112 107.565 1.00 40.29 100 VAL A CA 1
ATOM 619 C C . VAL A 1 100 ? 71.778 83.709 109.019 1.00 40.60 100 VAL A C 1
ATOM 620 O O . VAL A 1 100 ? 71.492 84.552 109.868 1.00 40.32 100 VAL A O 1
ATOM 624 N N . ARG A 1 101 ? 71.912 82.416 109.299 1.00 41.25 101 ARG A N 1
ATOM 625 C CA . ARG A 1 101 ? 71.735 81.909 110.654 1.00 41.98 101 ARG A CA 1
ATOM 626 C C . ARG A 1 101 ? 72.737 82.574 111.592 1.00 40.98 101 ARG A C 1
ATOM 627 O O . ARG A 1 101 ? 72.384 82.995 112.694 1.00 40.59 101 ARG A O 1
ATOM 635 N N . ALA A 1 102 ? 73.987 82.668 111.144 1.00 39.87 102 ALA A N 1
ATOM 636 C CA . ALA A 1 102 ? 75.049 83.277 111.937 1.00 39.06 102 ALA A CA 1
ATOM 637 C C . ALA A 1 102 ? 74.792 84.763 112.166 1.00 38.96 102 ALA A C 1
ATOM 638 O O . ALA A 1 102 ? 75.117 85.302 113.225 1.00 38.48 102 ALA A O 1
ATOM 640 N N . LEU A 1 103 ? 74.214 85.422 111.168 1.00 37.59 103 LEU A N 1
ATOM 641 C CA . LEU A 1 103 ? 73.913 86.844 111.270 1.00 37.25 103 LEU A CA 1
ATOM 642 C C . LEU A 1 103 ? 72.834 87.083 112.324 1.00 36.94 103 LEU A C 1
ATOM 643 O O . LEU A 1 103 ? 72.986 87.936 113.198 1.00 37.29 103 LEU A O 1
ATOM 648 N N . VAL A 1 104 ? 71.748 86.322 112.239 1.00 35.60 104 VAL A N 1
ATOM 649 C CA . VAL A 1 104 ? 70.646 86.447 113.186 1.00 36.14 104 VAL A CA 1
ATOM 650 C C . VAL A 1 104 ? 71.123 86.234 114.621 1.00 36.67 104 VAL A C 1
ATOM 651 O O . VAL A 1 104 ? 70.785 87.003 115.521 1.00 35.02 104 VAL A O 1
ATOM 655 N N . VAL A 1 105 ? 71.912 85.186 114.830 1.00 37.05 105 VAL A N 1
ATOM 656 C CA . VAL A 1 105 ? 72.431 84.883 116.158 1.00 37.46 105 VAL A CA 1
ATOM 657 C C . VAL A 1 105 ? 73.403 85.965 116.613 1.00 37.72 105 VAL A C 1
ATOM 658 O O . VAL A 1 105 ? 73.414 86.354 117.780 1.00 38.68 105 VAL A O 1
ATOM 662 N N . ASN A 1 106 ? 74.204 86.456 115.675 1.00 36.84 106 ASN A N 1
ATOM 663 C CA . ASN A 1 106 ? 75.203 87.479 115.957 1.00 36.70 106 ASN A CA 1
ATOM 664 C C . ASN A 1 106 ? 74.604 88.849 116.275 1.00 34.78 106 ASN A C 1
ATOM 665 O O . ASN A 1 106 ? 75.107 89.567 117.144 1.00 34.50 106 ASN A O 1
ATOM 670 N N . GLN A 1 107 ? 73.531 89.212 115.577 1.00 31.94 107 GLN A N 1
ATOM 671 C CA . GLN A 1 107 ? 72.895 90.508 115.790 1.00 30.32 107 GLN A CA 1
ATOM 672 C C . GLN A 1 107 ? 71.942 90.543 116.983 1.00 28.04 107 GLN A C 1
ATOM 673 O O . GLN A 1 107 ? 71.728 91.602 117.573 1.00 27.15 107 GLN A O 1
ATOM 679 N N . ASP A 1 108 ? 71.361 89.394 117.322 1.00 26.73 108 ASP A N 1
ATOM 680 C CA . ASP A 1 108 ? 70.453 89.289 118.468 1.00 26.02 108 ASP A CA 1
ATOM 681 C C . ASP A 1 108 ? 69.508 90.494 118.534 1.00 26.57 108 ASP A C 1
ATOM 682 O O . ASP A 1 108 ? 69.420 91.172 119.563 1.00 23.87 108 ASP A O 1
ATOM 687 N N . ASN A 1 109 ? 68.795 90.745 117.438 1.00 27.28 109 ASN A N 1
ATOM 688 C CA . ASN A 1 109 ? 67.884 91.884 117.344 1.00 31.28 109 ASN A CA 1
ATOM 689 C C . ASN A 1 109 ? 66.513 91.464 116.812 1.00 32.43 109 ASN A C 1
ATOM 690 O O . ASN A 1 109 ? 66.417 90.589 115.953 1.00 31.79 109 ASN A O 1
ATOM 695 N N . SER A 1 110 ? 65.454 92.091 117.317 1.00 33.78 110 SER A N 1
ATOM 696 C CA . SER A 1 110 ? 64.100 91.764 116.878 1.00 36.55 110 SER A CA 1
ATOM 697 C C . SER A 1 110 ? 63.820 92.326 115.488 1.00 37.30 110 SER A C 1
ATOM 698 O O . SER A 1 110 ? 62.860 91.928 114.829 1.00 37.73 110 SER A O 1
ATOM 701 N N . GLN A 1 111 ? 64.664 93.255 115.052 1.00 38.40 111 GLN A N 1
ATOM 702 C CA . GLN A 1 111 ? 64.514 93.891 113.748 1.00 40.20 111 GLN A CA 1
ATOM 703 C C . GLN A 1 111 ? 65.618 93.478 112.784 1.00 40.45 111 GLN A C 1
ATOM 704 O O . GLN A 1 111 ? 66.086 94.289 111.983 1.00 40.12 111 GLN A O 1
ATOM 710 N N . VAL A 1 112 ? 66.032 92.218 112.858 1.00 40.30 112 VAL A N 1
ATOM 711 C CA . VAL A 1 112 ? 67.089 91.719 111.988 1.00 41.92 112 VAL A CA 1
ATOM 712 C C . VAL A 1 112 ? 66.660 91.732 110.521 1.00 42.61 112 VAL A C 1
ATOM 713 O O . VAL A 1 112 ? 67.491 91.899 109.629 1.00 42.31 112 VAL A O 1
ATOM 717 N N . GLN A 1 113 ? 65.362 91.561 110.278 1.00 44.90 113 GLN A N 1
ATOM 718 C CA . GLN A 1 113 ? 64.827 91.562 108.918 1.00 46.84 113 GLN A CA 1
ATOM 719 C C . GLN A 1 113 ? 65.100 92.877 108.199 1.00 47.16 113 GLN A C 1
ATOM 720 O O . GLN A 1 113 ? 65.119 92.929 106.970 1.00 47.79 113 GLN A O 1
ATOM 726 N N . GLN A 1 114 ? 65.305 93.939 108.968 1.00 47.12 114 GLN A N 1
ATOM 727 C CA . GLN A 1 114 ? 65.559 95.252 108.390 1.00 47.32 114 GLN A CA 1
ATOM 728 C C . GLN A 1 114 ? 67.041 95.500 108.134 1.00 46.76 114 GLN A C 1
ATOM 729 O O . GLN A 1 114 ? 67.422 96.548 107.613 1.00 46.23 114 GLN A O 1
ATOM 735 N N . ASP A 1 115 ? 67.876 94.534 108.501 1.00 45.80 115 ASP A N 1
ATOM 736 C CA . ASP A 1 115 ? 69.313 94.660 108.291 1.00 45.37 115 ASP A CA 1
ATOM 737 C C . ASP A 1 115 ? 69.633 94.523 106.807 1.00 45.14 115 ASP A C 1
ATOM 738 O O . ASP A 1 115 ? 69.186 93.581 106.152 1.00 44.42 115 ASP A O 1
ATOM 743 N N . PRO A 1 116 ? 70.411 95.468 106.257 1.00 44.65 116 PRO A N 1
ATOM 744 C CA . PRO A 1 116 ? 70.789 95.445 104.841 1.00 44.86 116 PRO A CA 1
ATOM 745 C C . PRO A 1 116 ? 71.472 94.141 104.440 1.00 44.28 116 PRO A C 1
ATOM 746 O O . PRO A 1 116 ? 71.206 93.595 103.368 1.00 44.62 116 PRO A O 1
ATOM 750 N N . GLN A 1 117 ? 72.350 93.647 105.308 1.00 43.44 117 GLN A N 1
ATOM 751 C CA . GLN A 1 117 ? 73.077 92.411 105.040 1.00 42.38 117 GLN A CA 1
ATOM 752 C C . GLN A 1 117 ? 72.140 91.209 105.035 1.00 40.75 117 GLN A C 1
ATOM 753 O O . GLN A 1 117 ? 72.272 90.313 104.201 1.00 39.49 117 GLN A O 1
ATOM 759 N N . TYR A 1 118 ? 71.195 91.192 105.970 1.00 38.95 118 TYR A N 1
ATOM 760 C CA . TYR A 1 118 ? 70.237 90.097 106.062 1.00 38.29 118 TYR A CA 1
ATOM 761 C C . TYR A 1 118 ? 69.401 89.999 104.792 1.00 38.25 118 TYR A C 1
ATOM 762 O O . TYR A 1 118 ? 69.171 88.906 104.272 1.00 37.07 118 TYR A O 1
ATOM 771 N N . GLN A 1 119 ? 68.947 91.145 104.297 1.00 38.51 119 GLN A N 1
ATOM 772 C CA . GLN A 1 119 ? 68.132 91.183 103.090 1.00 39.20 119 GLN A CA 1
ATOM 773 C C . GLN A 1 119 ? 68.963 90.819 101.864 1.00 38.80 119 GLN A C 1
ATOM 774 O O . GLN A 1 119 ? 68.455 90.228 100.912 1.00 38.84 119 GLN A O 1
ATOM 780 N N . SER A 1 120 ? 70.243 91.171 101.897 1.00 38.54 120 SER A N 1
ATOM 781 C CA . SER A 1 120 ? 71.147 90.878 100.792 1.00 39.36 120 SER A CA 1
ATOM 782 C C . SER A 1 120 ? 71.352 89.371 100.657 1.00 39.03 120 SER A C 1
ATOM 783 O O . SER A 1 120 ? 71.358 88.830 99.551 1.00 39.57 120 SER A O 1
ATOM 786 N N . LEU A 1 121 ? 71.517 88.699 101.791 1.00 38.51 121 LEU A N 1
ATOM 787 C CA . LEU A 1 121 ? 71.714 87.254 101.807 1.00 37.97 121 LEU A CA 1
ATOM 788 C C . LEU A 1 121 ? 70.443 86.526 101.383 1.00 37.70 121 LEU A C 1
ATOM 789 O O . LEU A 1 121 ? 70.487 85.583 100.593 1.00 36.84 121 LEU A O 1
ATOM 794 N N . ARG A 1 122 ? 69.311 86.967 101.921 1.00 37.69 122 ARG A N 1
ATOM 795 C CA . ARG A 1 122 ? 68.024 86.367 101.598 1.00 38.14 122 ARG A CA 1
ATOM 796 C C . ARG A 1 122 ? 67.740 86.488 100.106 1.00 37.60 122 ARG A C 1
ATOM 797 O O . ARG A 1 122 ? 67.156 85.589 99.500 1.00 36.96 122 ARG A O 1
ATOM 805 N N . ALA A 1 123 ? 68.160 87.605 99.520 1.00 37.16 123 ALA A N 1
ATOM 806 C CA . ALA A 1 123 ? 67.958 87.843 98.097 1.00 36.98 123 ALA A CA 1
ATOM 807 C C . ALA A 1 123 ? 68.789 86.855 97.285 1.00 37.05 123 ALA A C 1
ATOM 808 O O . ALA A 1 123 ? 68.292 86.239 96.342 1.00 36.20 123 ALA A O 1
ATOM 810 N N . ARG A 1 124 ? 70.058 86.709 97.655 1.00 36.70 124 ARG A N 1
ATOM 811 C CA . ARG A 1 124 ? 70.942 85.786 96.956 1.00 37.04 124 ARG A CA 1
ATOM 812 C C . ARG A 1 124 ? 70.401 84.371 97.103 1.00 36.63 124 ARG A C 1
ATOM 813 O O . ARG A 1 124 ? 70.508 83.557 96.188 1.00 36.72 124 ARG A O 1
ATOM 821 N N . GLY A 1 125 ? 69.812 84.090 98.261 1.00 35.99 125 GLY A N 1
ATOM 822 C CA . GLY A 1 125 ? 69.249 82.776 98.508 1.00 35.98 125 GLY A CA 1
ATOM 823 C C . GLY A 1 125 ? 68.125 82.464 97.539 1.00 36.62 125 GLY A C 1
ATOM 824 O O . GLY A 1 125 ? 68.041 81.355 97.007 1.00 36.16 125 GLY A O 1
ATOM 825 N N . ARG A 1 126 ? 67.254 83.443 97.305 1.00 35.54 126 ARG A N 1
ATOM 826 C CA . ARG A 1 126 ? 66.141 83.250 96.385 1.00 36.16 126 ARG A CA 1
ATOM 827 C C . ARG A 1 126 ? 66.642 83.154 94.942 1.00 35.91 126 ARG A C 1
ATOM 828 O O . ARG A 1 126 ? 66.085 82.416 94.131 1.00 35.37 126 ARG A O 1
ATOM 836 N N . GLU A 1 127 ? 67.697 83.900 94.627 1.00 35.59 127 GLU A N 1
ATOM 837 C CA . GLU A 1 127 ? 68.262 83.888 93.283 1.00 36.62 127 GLU A CA 1
ATOM 838 C C . GLU A 1 127 ? 68.867 82.521 92.980 1.00 36.86 127 GLU A C 1
ATOM 839 O O . GLU A 1 127 ? 68.674 81.971 91.895 1.00 36.50 127 GLU A O 1
ATOM 845 N N . ILE A 1 128 ? 69.599 81.978 93.948 1.00 36.04 128 ILE A N 1
ATOM 846 C CA . ILE A 1 128 ? 70.220 80.670 93.789 1.00 35.09 128 ILE A CA 1
ATOM 847 C C . ILE A 1 128 ? 69.144 79.636 93.503 1.00 34.47 128 ILE A C 1
ATOM 848 O O . ILE A 1 128 ? 69.271 78.834 92.577 1.00 34.97 128 ILE A O 1
ATOM 853 N N . ARG A 1 129 ? 68.079 79.663 94.296 1.00 34.37 129 ARG A N 1
ATOM 854 C CA . ARG A 1 129 ? 66.984 78.720 94.124 1.00 35.00 129 ARG A CA 1
ATOM 855 C C . ARG A 1 129 ? 66.331 78.868 92.754 1.00 34.36 129 ARG A C 1
ATOM 856 O O . ARG A 1 129 ? 65.875 77.884 92.172 1.00 32.86 129 ARG A O 1
ATOM 864 N N . LYS A 1 130 ? 66.289 80.095 92.241 1.00 33.84 130 LYS A N 1
ATOM 865 C CA . LYS A 1 130 ? 65.705 80.340 90.928 1.00 34.11 130 LYS A CA 1
ATOM 866 C C . LYS A 1 130 ? 66.605 79.726 89.863 1.00 34.25 130 LYS A C 1
ATOM 867 O O . LYS A 1 130 ? 66.139 79.005 88.985 1.00 33.81 130 LYS A O 1
ATOM 873 N N . GLN A 1 131 ? 67.900 80.014 89.943 1.00 34.36 131 GLN A N 1
ATOM 874 C CA . GLN A 1 131 ? 68.853 79.479 88.979 1.00 35.30 131 GLN A CA 1
ATOM 875 C C . GLN A 1 131 ? 68.813 77.955 88.942 1.00 35.18 131 GLN A C 1
ATOM 876 O O . GLN A 1 131 ? 68.950 77.353 87.877 1.00 35.12 131 GLN A O 1
ATOM 882 N N . LEU A 1 132 ? 68.621 77.331 90.101 1.00 33.93 132 LEU A N 1
ATOM 883 C CA . LEU A 1 132 ? 68.559 75.875 90.162 1.00 33.86 132 LEU A CA 1
ATOM 884 C C . LEU A 1 132 ? 67.305 75.335 89.478 1.00 33.09 132 LEU A C 1
ATOM 885 O O . LEU A 1 132 ? 67.334 74.256 88.884 1.00 32.63 132 LEU A O 1
ATOM 890 N N . THR A 1 133 ? 66.207 76.083 89.553 1.00 32.18 133 THR A N 1
ATOM 891 C CA . THR A 1 133 ? 64.964 75.645 88.927 1.00 32.73 133 THR A CA 1
ATOM 892 C C . THR A 1 133 ? 65.137 75.620 87.411 1.00 31.55 133 THR A C 1
ATOM 893 O O . THR A 1 133 ? 64.361 74.985 86.696 1.00 32.29 133 THR A O 1
ATOM 897 N N . LEU A 1 134 ? 66.162 76.314 86.927 1.00 30.89 134 LEU A N 1
ATOM 898 C CA . LEU A 1 134 ? 66.445 76.359 85.496 1.00 31.87 134 LEU A CA 1
ATOM 899 C C . LEU A 1 134 ? 67.410 75.246 85.104 1.00 32.69 134 LEU A C 1
ATOM 900 O O . LEU A 1 134 ? 67.266 74.627 84.049 1.00 32.01 134 LEU A O 1
ATOM 905 N N . LEU A 1 135 ? 68.391 74.991 85.964 1.00 32.46 135 LEU A N 1
ATOM 906 C CA . LEU A 1 135 ? 69.399 73.972 85.693 1.00 32.59 135 LEU A CA 1
ATOM 907 C C . LEU A 1 135 ? 68.929 72.529 85.858 1.00 32.79 135 LEU A C 1
ATOM 908 O O . LEU A 1 135 ? 69.372 71.644 85.123 1.00 32.06 135 LEU A O 1
ATOM 913 N N . TYR A 1 136 ? 68.040 72.283 86.814 1.00 32.86 136 TYR A N 1
ATOM 914 C CA . TYR A 1 136 ? 67.542 70.930 87.042 1.00 34.18 136 TYR A CA 1
ATOM 915 C C . TYR A 1 136 ? 66.841 70.349 85.813 1.00 35.21 136 TYR A C 1
ATOM 916 O O . TYR A 1 136 ? 67.125 69.222 85.407 1.00 34.90 136 TYR A O 1
ATOM 925 N N . PRO A 1 137 ? 65.910 71.106 85.207 1.00 35.17 137 PRO A N 1
ATOM 926 C CA . PRO A 1 137 ? 65.215 70.593 84.021 1.00 35.55 137 PRO A CA 1
ATOM 927 C C . PRO A 1 137 ? 66.193 70.404 82.860 1.00 35.05 137 PRO A C 1
ATOM 928 O O . PRO A 1 137 ? 66.082 69.454 82.086 1.00 35.82 137 PRO A O 1
ATOM 932 N N . LYS A 1 138 ? 67.151 71.319 82.752 1.00 34.46 138 LYS A N 1
ATOM 933 C CA . LYS A 1 138 ? 68.157 71.269 81.699 1.00 34.41 138 LYS A CA 1
ATOM 934 C C . LYS A 1 138 ? 69.042 70.037 81.853 1.00 34.20 138 LYS A C 1
ATOM 935 O O . LYS A 1 138 ? 69.431 69.412 80.865 1.00 32.72 138 LYS A O 1
ATOM 941 N N . GLU A 1 139 ? 69.358 69.696 83.098 1.00 33.75 139 GLU A N 1
ATOM 942 C CA . GLU A 1 139 ? 70.196 68.539 83.390 1.00 34.84 139 GLU A CA 1
ATOM 943 C C . GLU A 1 139 ? 69.483 67.255 82.977 1.00 33.70 139 GLU A C 1
ATOM 944 O O . GLU A 1 139 ? 70.078 66.377 82.353 1.00 32.96 139 GLU A O 1
ATOM 950 N N . ALA A 1 140 ? 68.206 67.152 83.328 1.00 33.12 140 ALA A N 1
ATOM 951 C CA . ALA A 1 140 ? 67.416 65.978 82.983 1.00 33.56 140 ALA A CA 1
ATOM 952 C C . ALA A 1 140 ? 67.332 65.844 81.466 1.00 34.40 140 ALA A C 1
ATOM 953 O O . ALA A 1 140 ? 67.390 64.739 80.924 1.00 34.16 140 ALA A O 1
ATOM 955 N N . GLN A 1 141 ? 67.201 66.980 80.790 1.00 34.54 141 GLN A N 1
ATOM 956 C CA . GLN A 1 141 ? 67.113 67.013 79.334 1.00 35.94 141 GLN A CA 1
ATOM 957 C C . GLN A 1 141 ? 68.407 66.522 78.689 1.00 34.65 141 GLN A C 1
ATOM 958 O O . GLN A 1 141 ? 68.387 65.620 77.852 1.00 34.00 141 GLN A O 1
ATOM 964 N N . LEU A 1 142 ? 69.526 67.127 79.075 1.00 32.92 142 LEU A N 1
ATOM 965 C CA . LEU A 1 142 ? 70.827 66.750 78.536 1.00 33.81 142 LEU A CA 1
ATOM 966 C C . LEU A 1 142 ? 71.139 65.285 78.799 1.00 32.56 142 LEU A C 1
ATOM 967 O O . LEU A 1 142 ? 71.599 64.569 77.910 1.00 31.84 142 LEU A O 1
ATOM 972 N N . GLU A 1 143 ? 70.895 64.845 80.028 1.00 32.15 143 GLU A N 1
ATOM 973 C CA . GLU A 1 143 ? 71.160 63.464 80.395 1.00 32.15 143 GLU A CA 1
ATOM 974 C C . GLU A 1 143 ? 70.442 62.504 79.450 1.00 31.89 143 GLU A C 1
ATOM 975 O O . GLU A 1 143 ? 71.029 61.528 78.983 1.00 30.61 143 GLU A O 1
ATOM 981 N N . GLU A 1 144 ? 69.175 62.784 79.162 1.00 31.68 144 GLU A N 1
ATOM 982 C CA . GLU A 1 144 ? 68.417 61.919 78.268 1.00 33.46 144 GLU A CA 1
ATOM 983 C C . GLU A 1 144 ? 68.972 61.963 76.849 1.00 33.68 144 GLU A C 1
ATOM 984 O O . GLU A 1 144 ? 69.121 60.923 76.206 1.00 32.62 144 GLU A O 1
ATOM 990 N N . GLN A 1 145 ? 69.279 63.164 76.363 1.00 33.36 145 GLN A N 1
ATOM 991 C CA . GLN A 1 145 ? 69.819 63.313 75.016 1.00 33.92 145 GLN A CA 1
ATOM 992 C C . GLN A 1 145 ? 71.111 62.516 74.873 1.00 33.34 145 GLN A C 1
ATOM 993 O O . GLN A 1 145 ? 71.341 61.871 73.850 1.00 32.07 145 GLN A O 1
ATOM 999 N N . PHE A 1 146 ? 71.951 62.559 75.902 1.00 31.01 146 PHE A N 1
ATOM 1000 C CA . PHE A 1 146 ? 73.214 61.838 75.874 1.00 30.82 146 PHE A CA 1
ATOM 1001 C C . PHE A 1 146 ? 73.020 60.330 75.743 1.00 30.87 146 PHE A C 1
ATOM 1002 O O . PHE A 1 146 ? 73.551 59.705 74.825 1.00 30.38 146 PHE A O 1
ATOM 1010 N N . TYR A 1 147 ? 72.257 59.749 76.663 1.00 29.89 147 TYR A N 1
ATOM 1011 C CA . TYR A 1 147 ? 72.022 58.311 76.646 1.00 29.42 147 TYR A CA 1
ATOM 1012 C C . TYR A 1 147 ? 71.318 57.801 75.394 1.00 30.25 147 TYR A C 1
ATOM 1013 O O . TYR A 1 147 ? 71.692 56.761 74.851 1.00 29.81 147 TYR A O 1
ATOM 1022 N N . LEU A 1 148 ? 70.306 58.528 74.933 1.00 30.67 148 LEU A N 1
ATOM 1023 C CA . LEU A 1 148 ? 69.574 58.122 73.739 1.00 33.07 148 LEU A CA 1
ATOM 1024 C C . LEU A 1 148 ? 70.500 57.933 72.542 1.00 33.53 148 LEU A C 1
ATOM 1025 O O . LEU A 1 148 ? 70.223 57.125 71.657 1.00 34.02 148 LEU A O 1
ATOM 1030 N N . ARG A 1 149 ? 71.603 58.673 72.523 1.00 33.30 149 ARG A N 1
ATOM 1031 C CA . ARG A 1 149 ? 72.561 58.570 71.431 1.00 33.94 149 ARG A CA 1
ATOM 1032 C C . ARG A 1 149 ? 73.749 57.686 71.792 1.00 31.84 149 ARG A C 1
ATOM 1033 O O . ARG A 1 149 ? 74.167 56.846 70.995 1.00 32.64 149 ARG A O 1
ATOM 1041 N N . ALA A 1 150 ? 74.278 57.863 72.999 1.00 29.16 150 ALA A N 1
ATOM 1042 C CA . ALA A 1 150 ? 75.426 57.083 73.455 1.00 27.43 150 ALA A CA 1
ATOM 1043 C C . ALA A 1 150 ? 75.131 55.586 73.543 1.00 26.68 150 ALA A C 1
ATOM 1044 O O . ALA A 1 150 ? 76.011 54.759 73.308 1.00 25.31 150 ALA A O 1
ATOM 1046 N N . LEU A 1 151 ? 73.897 55.238 73.889 1.00 27.07 151 LEU A N 1
ATOM 1047 C CA . LEU A 1 151 ? 73.516 53.835 74.010 1.00 27.02 151 LEU A CA 1
ATOM 1048 C C . LEU A 1 151 ? 73.431 53.140 72.655 1.00 29.18 151 LEU A C 1
ATOM 1049 O O . LEU A 1 151 ? 73.264 51.922 72.587 1.00 29.14 151 LEU A O 1
ATOM 1054 N N . ARG A 1 152 ? 73.551 53.917 71.582 1.00 29.72 152 ARG A N 1
ATOM 1055 C CA . ARG A 1 152 ? 73.487 53.372 70.230 1.00 31.24 152 ARG A CA 1
ATOM 1056 C C . ARG A 1 152 ? 74.886 53.044 69.705 1.00 29.84 152 ARG A C 1
ATOM 1057 O O . ARG A 1 152 ? 75.037 52.544 68.589 1.00 29.98 152 ARG A O 1
ATOM 1065 N N . LEU A 1 153 ? 75.903 53.330 70.515 1.00 28.19 153 LEU A N 1
ATOM 1066 C CA . LEU A 1 153 ? 77.284 53.043 70.143 1.00 27.58 153 LEU A CA 1
ATOM 1067 C C . LEU A 1 153 ? 77.567 51.560 70.368 1.00 26.00 153 LEU A C 1
ATOM 1068 O O . LEU A 1 153 ? 77.101 50.965 71.340 1.00 24.86 153 LEU A O 1
ATOM 1073 N N . PRO A 1 154 ? 78.344 50.946 69.469 1.00 25.42 154 PRO A N 1
ATOM 1074 C CA . PRO A 1 154 ? 78.675 49.527 69.588 1.00 25.17 154 PRO A CA 1
ATOM 1075 C C . PRO A 1 154 ? 79.776 49.280 70.603 1.00 24.40 154 PRO A C 1
ATOM 1076 O O . PRO A 1 154 ? 80.391 50.217 71.116 1.00 25.11 154 PRO A O 1
ATOM 1080 N N . ASN A 1 155 ? 80.018 48.007 70.888 1.00 23.86 155 ASN A N 1
ATOM 1081 C CA . ASN A 1 155 ? 81.066 47.607 71.813 1.00 23.76 155 ASN A CA 1
ATOM 1082 C C . ASN A 1 155 ? 82.373 47.842 71.061 1.00 23.92 155 ASN A C 1
ATOM 1083 O O . ASN A 1 155 ? 82.356 48.184 69.874 1.00 24.48 155 ASN A O 1
ATOM 1088 N N . GLN A 1 156 ? 83.497 47.676 71.747 1.00 25.09 156 GLN A N 1
ATOM 1089 C CA . GLN A 1 156 ? 84.794 47.838 71.108 1.00 26.28 156 GLN A CA 1
ATOM 1090 C C . GLN A 1 156 ? 84.982 46.646 70.171 1.00 27.04 156 GLN A C 1
ATOM 1091 O O . GLN A 1 156 ? 84.199 45.693 70.213 1.00 25.34 156 GLN A O 1
ATOM 1097 N N . THR A 1 157 ? 86.009 46.698 69.328 1.00 25.06 157 THR A N 1
ATOM 1098 C CA . THR A 1 157 ? 86.271 45.616 68.380 1.00 25.79 157 THR A CA 1
ATOM 1099 C C . THR A 1 157 ? 87.630 44.966 68.627 1.00 26.55 157 THR A C 1
ATOM 1100 O O . THR A 1 157 ? 88.636 45.656 68.801 1.00 26.20 157 THR A O 1
ATOM 1104 N N . HIS A 1 158 ? 87.653 43.636 68.640 1.00 24.85 158 HIS A N 1
ATOM 1105 C CA . HIS A 1 158 ? 88.890 42.891 68.852 1.00 26.37 158 HIS A CA 1
ATOM 1106 C C . HIS A 1 158 ? 89.848 43.199 67.698 1.00 26.83 158 HIS A C 1
ATOM 1107 O O . HIS A 1 158 ? 89.442 43.239 66.539 1.00 26.28 158 HIS A O 1
ATOM 1114 N N . PRO A 1 159 ? 91.134 43.423 68.010 1.00 29.22 159 PRO A N 1
ATOM 1115 C CA . PRO A 1 159 ? 92.184 43.739 67.034 1.00 30.70 159 PRO A CA 1
ATOM 1116 C C . PRO A 1 159 ? 92.294 42.819 65.817 1.00 31.20 159 PRO A C 1
ATOM 1117 O O . PRO A 1 159 ? 92.533 43.286 64.702 1.00 31.70 159 PRO A O 1
ATOM 1121 N N . ASP A 1 160 ? 92.119 41.517 66.028 1.00 30.62 160 ASP A N 1
ATOM 1122 C CA . ASP A 1 160 ? 92.246 40.550 64.942 1.00 31.32 160 ASP A CA 1
ATOM 1123 C C . ASP A 1 160 ? 91.018 40.334 64.063 1.00 31.17 160 ASP A C 1
ATOM 1124 O O . ASP A 1 160 ? 91.072 39.566 63.103 1.00 31.80 160 ASP A O 1
ATOM 1129 N N . VAL A 1 161 ? 89.918 41.006 64.377 1.00 30.15 161 VAL A N 1
ATOM 1130 C CA . VAL A 1 161 ? 88.697 40.864 63.588 1.00 31.00 161 VAL A CA 1
ATOM 1131 C C . VAL A 1 161 ? 88.920 41.280 62.134 1.00 31.12 161 VAL A C 1
ATOM 1132 O O . VAL A 1 161 ? 89.483 42.343 61.865 1.00 32.14 161 VAL A O 1
ATOM 1136 N N . PRO A 1 162 ? 88.489 40.442 61.175 1.00 30.37 162 PRO A N 1
ATOM 1137 C CA . PRO A 1 162 ? 88.674 40.806 59.768 1.00 29.72 162 PRO A CA 1
ATOM 1138 C C . PRO A 1 162 ? 87.763 41.977 59.408 1.00 29.22 162 PRO A C 1
ATOM 1139 O O . PRO A 1 162 ? 86.639 42.075 59.901 1.00 27.14 162 PRO A O 1
ATOM 1143 N N . VAL A 1 163 ? 88.256 42.869 58.555 1.00 29.97 163 VAL A N 1
ATOM 1144 C CA . VAL A 1 163 ? 87.490 44.043 58.146 1.00 30.58 163 VAL A CA 1
ATOM 1145 C C . VAL A 1 163 ? 86.596 43.779 56.940 1.00 32.00 163 VAL A C 1
ATOM 1146 O O . VAL A 1 163 ? 87.009 43.119 55.986 1.00 33.77 163 VAL A O 1
ATOM 1150 N N . GLY A 1 164 ? 85.370 44.296 56.984 1.00 32.39 164 GLY A N 1
ATOM 1151 C CA . GLY A 1 164 ? 84.461 44.120 55.865 1.00 33.06 164 GLY A CA 1
ATOM 1152 C C . GLY A 1 164 ? 83.126 43.464 56.162 1.00 33.44 164 GLY A C 1
ATOM 1153 O O . GLY A 1 164 ? 82.745 43.284 57.322 1.00 33.97 164 GLY A O 1
ATOM 1154 N N . ASP A 1 165 ? 82.414 43.108 55.096 1.00 32.65 165 ASP A N 1
ATOM 1155 C CA . ASP A 1 165 ? 81.110 42.465 55.201 1.00 33.31 165 ASP A CA 1
ATOM 1156 C C . ASP A 1 165 ? 81.275 40.951 55.332 1.00 32.28 165 ASP A C 1
ATOM 1157 O O . ASP A 1 165 ? 82.393 40.453 55.454 1.00 30.72 165 ASP A O 1
ATOM 1162 N N . GLU A 1 166 ? 80.160 40.226 55.298 1.00 32.33 166 GLU A N 1
ATOM 1163 C CA . GLU A 1 166 ? 80.179 38.772 55.438 1.00 34.49 166 GLU A CA 1
ATOM 1164 C C . GLU A 1 166 ? 81.152 38.030 54.529 1.00 33.59 166 GLU A C 1
ATOM 1165 O O . GLU A 1 166 ? 81.685 36.991 54.911 1.00 33.45 166 GLU A O 1
ATOM 1171 N N . SER A 1 167 ? 81.383 38.553 53.330 1.00 33.59 167 SER A N 1
ATOM 1172 C CA . SER A 1 167 ? 82.294 37.896 52.397 1.00 32.71 167 SER A CA 1
ATOM 1173 C C . SER A 1 167 ? 83.725 37.893 52.925 1.00 31.26 167 SER A C 1
ATOM 1174 O O . SER A 1 167 ? 84.575 37.155 52.429 1.00 30.83 167 SER A O 1
ATOM 1177 N N . GLN A 1 168 ? 83.989 38.715 53.936 1.00 29.56 168 GLN A N 1
ATOM 1178 C CA . GLN A 1 168 ? 85.327 38.796 54.505 1.00 28.12 168 GLN A CA 1
ATOM 1179 C C . GLN A 1 168 ? 85.532 37.920 55.739 1.00 26.02 168 GLN A C 1
ATOM 1180 O O . GLN A 1 168 ? 86.579 37.988 56.382 1.00 24.71 168 GLN A O 1
ATOM 1186 N N . ALA A 1 169 ? 84.539 37.099 56.071 1.00 26.70 169 ALA A N 1
ATOM 1187 C CA . ALA A 1 169 ? 84.662 36.204 57.218 1.00 25.35 169 ALA A CA 1
ATOM 1188 C C . ALA A 1 169 ? 85.873 35.309 56.966 1.00 25.70 169 ALA A C 1
ATOM 1189 O O . ALA A 1 169 ? 86.062 34.804 55.860 1.00 27.14 169 ALA A O 1
ATOM 1191 N N . ARG A 1 170 ? 86.683 35.111 57.999 1.00 26.00 170 ARG A N 1
ATOM 1192 C CA . ARG A 1 170 ? 87.903 34.315 57.896 1.00 25.23 170 ARG A CA 1
ATOM 1193 C C . ARG A 1 170 ? 87.741 32.855 58.328 1.00 24.09 170 ARG A C 1
ATOM 1194 O O . ARG A 1 170 ? 87.302 32.572 59.444 1.00 21.72 170 ARG A O 1
ATOM 1202 N N . VAL A 1 171 ? 88.099 31.928 57.443 1.00 21.11 171 VAL A N 1
ATOM 1203 C CA . VAL A 1 171 ? 87.995 30.509 57.765 1.00 21.50 171 VAL A CA 1
ATOM 1204 C C . VAL A 1 171 ? 89.156 30.094 58.672 1.00 21.21 171 VAL A C 1
ATOM 1205 O O . VAL A 1 171 ? 90.318 30.106 58.260 1.00 23.66 171 VAL A O 1
ATOM 1209 N N . LEU A 1 172 ? 88.835 29.727 59.909 1.00 19.80 172 LEU A N 1
ATOM 1210 C CA . LEU A 1 172 ? 89.844 29.327 60.884 1.00 20.56 172 LEU A CA 1
ATOM 1211 C C . LEU A 1 172 ? 90.123 27.828 60.898 1.00 20.30 172 LEU A C 1
ATOM 1212 O O . LEU A 1 172 ? 91.220 27.396 61.258 1.00 20.45 172 LEU A O 1
ATOM 1217 N N . HIS A 1 173 ? 89.130 27.032 60.514 1.00 20.17 173 HIS A N 1
ATOM 1218 C CA . HIS A 1 173 ? 89.303 25.587 60.516 1.00 19.81 173 HIS A CA 1
ATOM 1219 C C . HIS A 1 173 ? 88.148 24.910 59.792 1.00 20.17 173 HIS A C 1
ATOM 1220 O O . HIS A 1 173 ? 87.060 25.475 59.675 1.00 20.86 173 HIS A O 1
ATOM 1227 N N . VAL A 1 174 ? 88.402 23.703 59.302 1.00 19.17 174 VAL A N 1
ATOM 1228 C CA . VAL A 1 174 ? 87.393 22.902 58.623 1.00 19.37 174 VAL A CA 1
ATOM 1229 C C . VAL A 1 174 ? 87.517 21.487 59.170 1.00 20.33 174 VAL A C 1
ATOM 1230 O O . VAL A 1 174 ? 88.625 20.964 59.313 1.00 20.52 174 VAL A O 1
ATOM 1234 N N . VAL A 1 175 ? 86.381 20.874 59.485 1.00 19.12 175 VAL A N 1
ATOM 1235 C CA . VAL A 1 175 ? 86.370 19.523 60.032 1.00 20.07 175 VAL A CA 1
ATOM 1236 C C . VAL A 1 175 ? 85.532 18.589 59.165 1.00 20.65 175 VAL A C 1
ATOM 1237 O O . VAL A 1 175 ? 84.462 18.966 58.688 1.00 19.46 175 VAL A O 1
ATOM 1241 N N . GLY A 1 176 ? 86.031 17.374 58.964 1.00 22.33 176 GLY A N 1
ATOM 1242 C CA . GLY A 1 176 ? 85.314 16.401 58.158 1.00 25.59 176 GLY A CA 1
ATOM 1243 C C . GLY A 1 176 ? 85.451 16.601 56.660 1.00 26.38 176 GLY A C 1
ATOM 1244 O O . GLY A 1 176 ? 86.267 17.397 56.197 1.00 27.42 176 GLY A O 1
ATOM 1245 N N . ASP A 1 177 ? 84.640 15.870 55.901 1.00 28.95 177 ASP A N 1
ATOM 1246 C CA . ASP A 1 177 ? 84.646 15.938 54.442 1.00 29.69 177 ASP A CA 1
ATOM 1247 C C . ASP A 1 177 ? 83.207 15.929 53.939 1.00 29.24 177 ASP A C 1
ATOM 1248 O O . ASP A 1 177 ? 82.311 15.435 54.625 1.00 29.77 177 ASP A O 1
ATOM 1253 N N . LYS A 1 178 ? 82.980 16.474 52.750 1.00 27.63 178 LYS A N 1
ATOM 1254 C CA . LYS A 1 178 ? 81.638 16.482 52.183 1.00 28.30 178 LYS A CA 1
ATOM 1255 C C . LYS A 1 178 ? 81.231 15.048 51.880 1.00 28.67 178 LYS A C 1
ATOM 1256 O O . LYS A 1 178 ? 82.021 14.275 51.339 1.00 27.90 178 LYS A O 1
ATOM 1262 N N . PRO A 1 179 ? 79.995 14.669 52.233 1.00 28.67 179 PRO A N 1
ATOM 1263 C CA . PRO A 1 179 ? 79.561 13.299 51.954 1.00 29.02 179 PRO A CA 1
ATOM 1264 C C . PRO A 1 179 ? 79.487 13.068 50.447 1.00 29.58 179 PRO A C 1
ATOM 1265 O O . PRO A 1 179 ? 79.236 13.995 49.677 1.00 29.21 179 PRO A O 1
ATOM 1269 N N . ALA A 1 180 ? 79.704 11.828 50.030 1.00 30.84 180 ALA A N 1
ATOM 1270 C CA . ALA A 1 180 ? 79.638 11.493 48.618 1.00 31.13 180 ALA A CA 1
ATOM 1271 C C . ALA A 1 180 ? 78.340 10.737 48.368 1.00 30.71 180 ALA A C 1
ATOM 1272 O O . ALA A 1 180 ? 77.985 9.844 49.134 1.00 31.15 180 ALA A O 1
ATOM 1274 N N . PHE A 1 181 ? 77.623 11.112 47.314 1.00 30.82 181 PHE A N 1
ATOM 1275 C CA . PHE A 1 181 ? 76.374 10.439 46.976 1.00 31.95 181 PHE A CA 1
ATOM 1276 C C . PHE A 1 181 ? 76.424 9.915 45.548 1.00 32.68 181 PHE A C 1
ATOM 1277 O O . PHE A 1 181 ? 76.993 10.555 44.664 1.00 32.25 181 PHE A O 1
ATOM 1285 N N . SER A 1 182 ? 75.818 8.752 45.332 1.00 34.12 182 SER A N 1
ATOM 1286 C CA . SER A 1 182 ? 75.771 8.138 44.010 1.00 34.62 182 SER A CA 1
ATOM 1287 C C . SER A 1 182 ? 74.557 8.691 43.280 1.00 34.36 182 SER A C 1
ATOM 1288 O O . SER A 1 182 ? 74.262 8.306 42.149 1.00 35.11 182 SER A O 1
ATOM 1291 N N . PHE A 1 183 ? 73.855 9.599 43.948 1.00 32.16 183 PHE A N 1
ATOM 1292 C CA . PHE A 1 183 ? 72.663 10.226 43.395 1.00 30.62 183 PHE A CA 1
ATOM 1293 C C . PHE A 1 183 ? 72.647 11.694 43.797 1.00 28.88 183 PHE A C 1
ATOM 1294 O O . PHE A 1 183 ? 73.432 12.120 44.642 1.00 28.11 183 PHE A O 1
ATOM 1302 N N . GLN A 1 184 ? 71.748 12.462 43.194 1.00 28.05 184 GLN A N 1
ATOM 1303 C CA . GLN A 1 184 ? 71.625 13.879 43.504 1.00 28.59 184 GLN A CA 1
ATOM 1304 C C . GLN A 1 184 ? 70.992 14.005 44.890 1.00 26.73 184 GLN A C 1
ATOM 1305 O O . GLN A 1 184 ? 69.840 13.621 45.084 1.00 25.46 184 GLN A O 1
ATOM 1311 N N . PRO A 1 185 ? 71.744 14.525 45.875 1.00 25.14 185 PRO A N 1
ATOM 1312 C CA . PRO A 1 185 ? 71.163 14.658 47.216 1.00 24.11 185 PRO A CA 1
ATOM 1313 C C . PRO A 1 185 ? 69.898 15.509 47.206 1.00 22.82 185 PRO A C 1
ATOM 1314 O O . PRO A 1 185 ? 69.822 16.523 46.514 1.00 23.25 185 PRO A O 1
ATOM 1318 N N . ARG A 1 186 ? 68.899 15.078 47.969 1.00 20.80 186 ARG A N 1
ATOM 1319 C CA . ARG A 1 186 ? 67.631 15.791 48.045 1.00 20.71 186 ARG A CA 1
ATOM 1320 C C . ARG A 1 186 ? 67.643 16.784 49.210 1.00 18.44 186 ARG A C 1
ATOM 1321 O O . ARG A 1 186 ? 68.498 16.701 50.090 1.00 18.09 186 ARG A O 1
ATOM 1329 N N . GLY A 1 187 ? 66.702 17.726 49.194 1.00 18.30 187 GLY A N 1
ATOM 1330 C CA . GLY A 1 187 ? 66.604 18.717 50.255 1.00 17.28 187 GLY A CA 1
ATOM 1331 C C . GLY A 1 187 ? 65.907 18.145 51.478 1.00 17.25 187 GLY A C 1
ATOM 1332 O O . GLY A 1 187 ? 65.072 17.247 51.352 1.00 16.66 187 GLY A O 1
ATOM 1333 N N . HIS A 1 188 ? 66.227 18.675 52.658 1.00 16.71 188 HIS A N 1
ATOM 1334 C CA . HIS A 1 188 ? 65.647 18.168 53.899 1.00 15.76 188 HIS A CA 1
ATOM 1335 C C . HIS A 1 188 ? 64.127 18.097 53.947 1.00 16.28 188 HIS A C 1
ATOM 1336 O O . HIS A 1 188 ? 63.579 17.150 54.508 1.00 16.31 188 HIS A O 1
ATOM 1343 N N . LEU A 1 189 ? 63.435 19.077 53.373 1.00 16.44 189 LEU A N 1
ATOM 1344 C CA . LEU A 1 189 ? 61.974 19.043 53.430 1.00 17.76 189 LEU A CA 1
ATOM 1345 C C . LEU A 1 189 ? 61.402 17.876 52.626 1.00 17.34 189 LEU A C 1
ATOM 1346 O O . LEU A 1 189 ? 60.473 17.200 53.076 1.00 16.61 189 LEU A O 1
ATOM 1351 N N . GLU A 1 190 ? 61.964 17.623 51.448 1.00 18.57 190 GLU A N 1
ATOM 1352 C CA . GLU A 1 190 ? 61.493 16.517 50.617 1.00 19.18 190 GLU A CA 1
ATOM 1353 C C . GLU A 1 190 ? 61.742 15.202 51.347 1.00 18.23 190 GLU A C 1
ATOM 1354 O O . GLU A 1 190 ? 60.866 14.329 51.409 1.00 18.91 190 GLU A O 1
ATOM 1360 N N . ILE A 1 191 ? 62.944 15.065 51.897 1.00 16.83 191 ILE A N 1
ATOM 1361 C CA . ILE A 1 191 ? 63.328 13.871 52.639 1.00 16.75 191 ILE A CA 1
ATOM 1362 C C . ILE A 1 191 ? 62.371 13.653 53.808 1.00 18.12 191 ILE A C 1
ATOM 1363 O O . ILE A 1 191 ? 61.866 12.548 54.023 1.00 17.32 191 ILE A O 1
ATOM 1368 N N . ALA A 1 192 ? 62.137 14.724 54.558 1.00 16.84 192 ALA A N 1
ATOM 1369 C CA . ALA A 1 192 ? 61.283 14.669 55.740 1.00 16.99 192 ALA A CA 1
ATOM 1370 C C . ALA A 1 192 ? 59.809 14.426 55.459 1.00 16.10 192 ALA A C 1
ATOM 1371 O O . ALA A 1 192 ? 59.141 13.726 56.224 1.00 16.30 192 ALA A O 1
ATOM 1373 N N . GLU A 1 193 ? 59.288 15.011 54.386 1.00 16.80 193 GLU A N 1
ATOM 1374 C CA . GLU A 1 193 ? 57.882 14.812 54.054 1.00 17.22 193 GLU A CA 1
ATOM 1375 C C . GLU A 1 193 ? 57.639 13.368 53.638 1.00 18.61 193 GLU A C 1
ATOM 1376 O O . GLU A 1 193 ? 56.603 12.784 53.959 1.00 18.68 193 GLU A O 1
ATOM 1382 N N . LYS A 1 194 ? 58.610 12.789 52.938 1.00 19.42 194 LYS A N 1
ATOM 1383 C CA . LYS A 1 194 ? 58.513 11.406 52.492 1.00 20.15 194 LYS A CA 1
ATOM 1384 C C . LYS A 1 194 ? 58.486 10.452 53.690 1.00 19.66 194 LYS A C 1
ATOM 1385 O O . LYS A 1 194 ? 57.800 9.428 53.670 1.00 17.62 194 LYS A O 1
ATOM 1391 N N . LEU A 1 195 ? 59.231 10.799 54.735 1.00 17.09 195 LEU A N 1
ATOM 1392 C CA . LEU A 1 195 ? 59.301 9.984 55.946 1.00 17.35 195 LEU A CA 1
ATOM 1393 C C . LEU A 1 195 ? 58.261 10.430 56.976 1.00 16.44 195 LEU A C 1
ATOM 1394 O O . LEU A 1 195 ? 58.128 9.822 58.038 1.00 16.56 195 LEU A O 1
ATOM 1399 N N . ASP A 1 196 ? 57.528 11.484 56.629 1.00 15.42 196 ASP A N 1
ATOM 1400 C CA . ASP A 1 196 ? 56.508 12.105 57.476 1.00 16.34 196 ASP A CA 1
ATOM 1401 C C . ASP A 1 196 ? 57.039 12.453 58.863 1.00 17.04 196 ASP A C 1
ATOM 1402 O O . ASP A 1 196 ? 56.400 12.148 59.880 1.00 16.82 196 ASP A O 1
ATOM 1407 N N . ILE A 1 197 ? 58.204 13.096 58.907 1.00 15.60 197 ILE A N 1
ATOM 1408 C CA . ILE A 1 197 ? 58.787 13.491 60.185 1.00 15.99 197 ILE A CA 1
ATOM 1409 C C . ILE A 1 197 ? 58.800 15.008 60.367 1.00 14.90 197 ILE A C 1
ATOM 1410 O O . ILE A 1 197 ? 59.154 15.512 61.433 1.00 14.72 197 ILE A O 1
ATOM 1415 N N . ILE A 1 198 ? 58.436 15.724 59.307 1.00 15.92 198 ILE A N 1
ATOM 1416 C CA . ILE A 1 198 ? 58.324 17.179 59.352 1.00 16.87 198 ILE A CA 1
ATOM 1417 C C . ILE A 1 198 ? 57.105 17.556 58.532 1.00 17.36 198 ILE A C 1
ATOM 1418 O O . ILE A 1 198 ? 56.894 17.017 57.443 1.00 17.76 198 ILE A O 1
ATOM 1423 N N . ARG A 1 199 ? 56.292 18.467 59.056 1.00 16.51 199 ARG A N 1
ATOM 1424 C CA . ARG A 1 199 ? 55.133 18.936 58.316 1.00 16.65 199 ARG A CA 1
ATOM 1425 C C . ARG A 1 199 ? 55.079 20.453 58.303 1.00 16.64 199 ARG A C 1
ATOM 1426 O O . ARG A 1 199 ? 55.247 21.093 59.343 1.00 15.09 199 ARG A O 1
ATOM 1434 N N . GLN A 1 200 ? 54.839 21.011 57.119 1.00 16.97 200 GLN A N 1
ATOM 1435 C CA . GLN A 1 200 ? 54.707 22.452 56.945 1.00 17.60 200 GLN A CA 1
ATOM 1436 C C . GLN A 1 200 ? 53.507 22.799 56.073 1.00 16.24 200 GLN A C 1
ATOM 1437 O O . GLN A 1 200 ? 52.991 23.909 56.143 1.00 17.51 200 GLN A O 1
ATOM 1443 N N . LYS A 1 201 ? 53.073 21.846 55.251 1.00 17.01 201 LYS A N 1
ATOM 1444 C CA . LYS A 1 201 ? 51.946 22.048 54.345 1.00 17.28 201 LYS A CA 1
ATOM 1445 C C . LYS A 1 201 ? 50.626 22.294 55.072 1.00 16.65 201 LYS A C 1
ATOM 1446 O O . LYS A 1 201 ? 50.386 21.755 56.154 1.00 16.45 201 LYS A O 1
ATOM 1452 N N . ARG A 1 202 ? 49.773 23.100 54.445 1.00 16.31 202 ARG A N 1
ATOM 1453 C CA . ARG A 1 202 ? 48.451 23.441 54.964 1.00 16.93 202 ARG A CA 1
ATOM 1454 C C . ARG A 1 202 ? 48.418 23.865 56.428 1.00 17.03 202 ARG A C 1
ATOM 1455 O O . ARG A 1 202 ? 47.643 23.333 57.227 1.00 17.09 202 ARG A O 1
ATOM 1463 N N . LEU A 1 203 ? 49.255 24.840 56.767 1.00 15.98 203 LEU A N 1
ATOM 1464 C CA . LEU A 1 203 ? 49.326 25.355 58.132 1.00 16.46 203 LEU A CA 1
ATOM 1465 C C . LEU A 1 203 ? 49.105 26.868 58.177 1.00 16.52 203 LEU A C 1
ATOM 1466 O O . LEU A 1 203 ? 49.107 27.467 59.250 1.00 17.54 203 LEU A O 1
ATOM 1471 N N . SER A 1 204 ? 48.904 27.483 57.016 1.00 17.94 204 SER A N 1
ATOM 1472 C CA . SER A 1 204 ? 48.708 28.930 56.963 1.00 17.05 204 SER A CA 1
ATOM 1473 C C . SER A 1 204 ? 47.695 29.462 57.975 1.00 17.81 204 SER A C 1
ATOM 1474 O O . SER A 1 204 ? 47.955 30.447 58.671 1.00 16.75 204 SER A O 1
ATOM 1477 N N . HIS A 1 205 ? 46.544 28.806 58.055 1.00 16.91 205 HIS A N 1
ATOM 1478 C CA . HIS A 1 205 ? 45.491 29.247 58.959 1.00 18.19 205 HIS A CA 1
ATOM 1479 C C . HIS A 1 205 ? 45.501 28.527 60.298 1.00 18.34 205 HIS A C 1
ATOM 1480 O O . HIS A 1 205 ? 44.586 28.696 61.104 1.00 19.21 205 HIS A O 1
ATOM 1487 N N . VAL A 1 206 ? 46.539 27.732 60.531 1.00 16.11 206 VAL A N 1
ATOM 1488 C CA . VAL A 1 206 ? 46.676 26.995 61.782 1.00 16.81 206 VAL A CA 1
ATOM 1489 C C . VAL A 1 206 ? 47.765 27.628 62.637 1.00 15.17 206 VAL A C 1
ATOM 1490 O O . VAL A 1 206 ? 47.509 28.059 63.763 1.00 15.96 206 VAL A O 1
ATOM 1494 N N . SER A 1 207 ? 48.976 27.700 62.086 1.00 15.15 207 SER A N 1
ATOM 1495 C CA . SER A 1 207 ? 50.117 28.261 62.795 1.00 16.79 207 SER A CA 1
ATOM 1496 C C . SER A 1 207 ? 50.898 29.304 61.985 1.00 17.71 207 SER A C 1
ATOM 1497 O O . SER A 1 207 ? 51.925 29.803 62.439 1.00 19.14 207 SER A O 1
ATOM 1500 N N . GLY A 1 208 ? 50.409 29.623 60.788 1.00 17.73 208 GLY A N 1
ATOM 1501 C CA . GLY A 1 208 ? 51.062 30.625 59.957 1.00 18.93 208 GLY A CA 1
ATOM 1502 C C . GLY A 1 208 ? 52.259 30.157 59.150 1.00 20.28 208 GLY A C 1
ATOM 1503 O O . GLY A 1 208 ? 52.688 29.010 59.257 1.00 18.15 208 GLY A O 1
ATOM 1504 N N . HIS A 1 209 ? 52.805 31.059 58.339 1.00 21.12 209 HIS A N 1
ATOM 1505 C CA . HIS A 1 209 ? 53.960 30.734 57.511 1.00 23.58 209 HIS A CA 1
ATOM 1506 C C . HIS A 1 209 ? 55.205 30.515 58.366 1.00 21.83 209 HIS A C 1
ATOM 1507 O O . HIS A 1 209 ? 55.331 31.063 59.462 1.00 20.66 209 HIS A O 1
ATOM 1514 N N . ARG A 1 210 ? 56.116 29.698 57.850 1.00 21.26 210 ARG A N 1
ATOM 1515 C CA . ARG A 1 210 ? 57.368 29.379 58.521 1.00 21.87 210 ARG A CA 1
ATOM 1516 C C . ARG A 1 210 ? 57.217 28.770 59.915 1.00 20.42 210 ARG A C 1
ATOM 1517 O O . ARG A 1 210 ? 57.988 29.065 60.836 1.00 19.53 210 ARG A O 1
ATOM 1525 N N . SER A 1 211 ? 56.203 27.916 60.042 1.00 18.87 211 SER A N 1
ATOM 1526 C CA . SER A 1 211 ? 55.922 27.181 61.271 1.00 16.12 211 SER A CA 1
ATOM 1527 C C . SER A 1 211 ? 55.977 25.716 60.849 1.00 16.08 211 SER A C 1
ATOM 1528 O O . SER A 1 211 ? 55.882 25.410 59.659 1.00 15.96 211 SER A O 1
ATOM 1531 N N . TYR A 1 212 ? 56.108 24.808 61.809 1.00 14.70 212 TYR A N 1
ATOM 1532 C CA . TYR A 1 212 ? 56.208 23.394 61.468 1.00 14.11 212 TYR A CA 1
ATOM 1533 C C . TYR A 1 212 ? 55.938 22.476 62.650 1.00 14.53 212 TYR A C 1
ATOM 1534 O O . TYR A 1 212 ? 55.951 22.897 63.805 1.00 15.10 212 TYR A O 1
ATOM 1543 N N . TYR A 1 213 ? 55.716 21.205 62.329 1.00 14.69 213 TYR A N 1
ATOM 1544 C CA . TYR A 1 213 ? 55.503 20.159 63.315 1.00 14.52 213 TYR A CA 1
ATOM 1545 C C . TYR A 1 213 ? 56.591 19.123 63.068 1.00 13.82 213 TYR A C 1
ATOM 1546 O O . TYR A 1 213 ? 57.003 18.916 61.921 1.00 14.64 213 TYR A O 1
ATOM 1555 N N . LEU A 1 214 ? 57.068 18.491 64.131 1.00 13.64 214 LEU A N 1
ATOM 1556 C CA . LEU A 1 214 ? 58.036 17.404 63.984 1.00 12.66 214 LEU A CA 1
ATOM 1557 C C . LEU A 1 214 ? 57.253 16.195 64.490 1.00 13.76 214 LEU A C 1
ATOM 1558 O O . LEU A 1 214 ? 56.534 16.285 65.492 1.00 14.49 214 LEU A O 1
ATOM 1563 N N . ARG A 1 215 ? 57.368 15.074 63.791 1.00 14.07 215 ARG A N 1
ATOM 1564 C CA . ARG A 1 215 ? 56.642 13.876 64.185 1.00 12.26 215 ARG A CA 1
ATOM 1565 C C . ARG A 1 215 ? 57.520 12.639 64.167 1.00 14.00 215 ARG A C 1
ATOM 1566 O O . ARG A 1 215 ? 58.411 12.509 63.324 1.00 13.76 215 ARG A O 1
ATOM 1574 N N . GLY A 1 216 ? 57.265 11.732 65.105 1.00 13.32 216 GLY A N 1
ATOM 1575 C CA . GLY A 1 216 ? 58.016 10.492 65.164 1.00 14.51 216 GLY A CA 1
ATOM 1576 C C . GLY A 1 216 ? 59.518 10.679 65.235 1.00 14.25 216 GLY A C 1
ATOM 1577 O O . GLY A 1 216 ? 60.024 11.351 66.129 1.00 14.07 216 GLY A O 1
ATOM 1578 N N . ALA A 1 217 ? 60.236 10.076 64.293 1.00 14.80 217 ALA A N 1
ATOM 1579 C CA . ALA A 1 217 ? 61.688 10.188 64.273 1.00 15.04 217 ALA A CA 1
ATOM 1580 C C . ALA A 1 217 ? 62.126 11.650 64.241 1.00 15.45 217 ALA A C 1
ATOM 1581 O O . ALA A 1 217 ? 63.206 11.986 64.722 1.00 15.22 217 ALA A O 1
ATOM 1583 N N . GLY A 1 218 ? 61.289 12.510 63.668 1.00 15.74 218 GLY A N 1
ATOM 1584 C CA . GLY A 1 218 ? 61.614 13.927 63.610 1.00 14.90 218 GLY A CA 1
ATOM 1585 C C . GLY A 1 218 ? 61.657 14.516 65.008 1.00 15.88 218 GLY A C 1
ATOM 1586 O O . GLY A 1 218 ? 62.572 15.268 65.360 1.00 13.55 218 GLY A O 1
ATOM 1587 N N . ALA A 1 219 ? 60.654 14.178 65.813 1.00 15.49 219 ALA A N 1
ATOM 1588 C CA . ALA A 1 219 ? 60.599 14.663 67.187 1.00 14.74 219 ALA A CA 1
ATOM 1589 C C . ALA A 1 219 ? 61.698 13.995 68.012 1.00 14.77 219 ALA A C 1
ATOM 1590 O O . ALA A 1 219 ? 62.277 14.618 68.892 1.00 14.91 219 ALA A O 1
ATOM 1592 N N . LEU A 1 220 ? 61.985 12.724 67.730 1.00 15.00 220 LEU A N 1
ATOM 1593 C CA . LEU A 1 220 ? 63.042 12.028 68.455 1.00 14.60 220 LEU A CA 1
ATOM 1594 C C . LEU A 1 220 ? 64.394 12.678 68.150 1.00 15.20 220 LEU A C 1
ATOM 1595 O O . LEU A 1 220 ? 65.277 12.715 69.012 1.00 14.58 220 LEU A O 1
ATOM 1600 N N . LEU A 1 221 ? 64.557 13.182 66.927 1.00 14.85 221 LEU A N 1
ATOM 1601 C CA . LEU A 1 221 ? 65.806 13.848 66.559 1.00 14.44 221 LEU A CA 1
ATOM 1602 C C . LEU A 1 221 ? 65.973 15.128 67.373 1.00 14.30 221 LEU A C 1
ATOM 1603 O O . LEU A 1 221 ? 67.067 15.417 67.857 1.00 16.06 221 LEU A O 1
ATOM 1608 N N . GLN A 1 222 ? 64.901 15.901 67.532 1.00 14.89 222 GLN A N 1
ATOM 1609 C CA . GLN A 1 222 ? 65.021 17.115 68.342 1.00 14.87 222 GLN A CA 1
ATOM 1610 C C . GLN A 1 222 ? 65.324 16.736 69.789 1.00 16.17 222 GLN A C 1
ATOM 1611 O O . GLN A 1 222 ? 66.226 17.293 70.417 1.00 15.52 222 GLN A O 1
ATOM 1617 N N . HIS A 1 223 ? 64.554 15.789 70.317 1.00 15.94 223 HIS A N 1
ATOM 1618 C CA . HIS A 1 223 ? 64.732 15.309 71.685 1.00 17.33 223 HIS A CA 1
ATOM 1619 C C . HIS A 1 223 ? 66.185 14.877 71.891 1.00 16.68 223 HIS A C 1
ATOM 1620 O O . HIS A 1 223 ? 66.821 15.240 72.881 1.00 16.14 223 HIS A O 1
ATOM 1627 N N . GLY A 1 224 ? 66.702 14.104 70.938 1.00 15.80 224 GLY A N 1
ATOM 1628 C CA . GLY A 1 224 ? 68.065 13.617 71.029 1.00 15.38 224 GLY A CA 1
ATOM 1629 C C . GLY A 1 224 ? 69.122 14.702 70.953 1.00 15.14 224 GLY A C 1
ATOM 1630 O O . GLY A 1 224 ? 70.086 14.684 71.713 1.00 15.46 224 GLY A O 1
ATOM 1631 N N . LEU A 1 225 ? 68.955 15.642 70.032 1.00 15.64 225 LEU A N 1
ATOM 1632 C CA . LEU A 1 225 ? 69.920 16.728 69.894 1.00 15.65 225 LEU A CA 1
ATOM 1633 C C . LEU A 1 225 ? 69.982 17.542 71.183 1.00 16.44 225 LEU A C 1
ATOM 1634 O O . LEU A 1 225 ? 71.060 17.824 71.717 1.00 17.02 225 LEU A O 1
ATOM 1639 N N . VAL A 1 226 ? 68.813 17.899 71.694 1.00 16.00 226 VAL A N 1
ATOM 1640 C CA . VAL A 1 226 ? 68.727 18.686 72.914 1.00 15.55 226 VAL A CA 1
ATOM 1641 C C . VAL A 1 226 ? 69.327 17.965 74.109 1.00 15.36 226 VAL A C 1
ATOM 1642 O O . VAL A 1 226 ? 70.145 18.532 74.836 1.00 16.26 226 VAL A O 1
ATOM 1646 N N . ASN A 1 227 ? 68.934 16.711 74.314 1.00 15.43 227 ASN A N 1
ATOM 1647 C CA . ASN A 1 227 ? 69.445 15.949 75.440 1.00 16.50 227 ASN A CA 1
ATOM 1648 C C . ASN A 1 227 ? 70.923 15.616 75.314 1.00 14.73 227 ASN A C 1
ATOM 1649 O O . ASN A 1 227 ? 71.646 15.637 76.305 1.00 17.05 227 ASN A O 1
ATOM 1654 N N . PHE A 1 228 ? 71.376 15.312 74.102 1.00 16.10 228 PHE A N 1
ATOM 1655 C CA . PHE A 1 228 ? 72.787 15.002 73.906 1.00 16.43 228 PHE A CA 1
ATOM 1656 C C . PHE A 1 228 ? 73.625 16.212 74.315 1.00 16.21 228 PHE A C 1
ATOM 1657 O O . PHE A 1 228 ? 74.619 16.083 75.032 1.00 18.48 228 PHE A O 1
ATOM 1665 N N . THR A 1 229 ? 73.197 17.389 73.872 1.00 17.00 229 THR A N 1
ATOM 1666 C CA . THR A 1 229 ? 73.900 18.634 74.170 1.00 17.54 229 THR A CA 1
ATOM 1667 C C . THR A 1 229 ? 73.820 18.991 75.656 1.00 17.93 229 THR A C 1
ATOM 1668 O O . THR A 1 229 ? 74.822 19.346 76.278 1.00 17.22 229 THR A O 1
ATOM 1672 N N . LEU A 1 230 ? 72.623 18.895 76.222 1.00 16.80 230 LEU A N 1
ATOM 1673 C CA . LEU A 1 230 ? 72.418 19.196 77.634 1.00 18.29 230 LEU A CA 1
ATOM 1674 C C . LEU A 1 230 ? 73.269 18.270 78.509 1.00 17.31 230 LEU A C 1
ATOM 1675 O O . LEU A 1 230 ? 73.974 18.728 79.407 1.00 17.98 230 LEU A O 1
ATOM 1680 N N . ASN A 1 231 ? 73.212 16.968 78.238 1.00 16.79 231 ASN A N 1
ATOM 1681 C CA . ASN A 1 231 ? 73.970 16.000 79.026 1.00 18.93 231 ASN A CA 1
ATOM 1682 C C . ASN A 1 231 ? 75.472 16.252 78.953 1.00 17.72 231 ASN A C 1
ATOM 1683 O O . ASN A 1 231 ? 76.168 16.187 79.966 1.00 19.06 231 ASN A O 1
ATOM 1688 N N . LYS A 1 232 ? 75.973 16.528 77.754 1.00 17.56 232 LYS A N 1
ATOM 1689 C CA . LYS A 1 232 ? 77.400 16.783 77.579 1.00 18.14 232 LYS A CA 1
ATOM 1690 C C . LYS A 1 232 ? 77.858 18.000 78.375 1.00 18.19 232 LYS A C 1
ATOM 1691 O O . LYS A 1 232 ? 78.865 17.947 79.081 1.00 19.22 232 LYS A O 1
ATOM 1697 N N . LEU A 1 233 ? 77.114 19.096 78.259 1.00 18.73 233 LEU A N 1
ATOM 1698 C CA . LEU A 1 233 ? 77.478 20.325 78.950 1.00 18.25 233 LEU A CA 1
ATOM 1699 C C . LEU A 1 233 ? 77.302 20.235 80.460 1.00 19.53 233 LEU A C 1
ATOM 1700 O O . LEU A 1 233 ? 78.100 20.794 81.215 1.00 18.70 233 LEU A O 1
ATOM 1705 N N . ILE A 1 234 ? 76.270 19.530 80.910 1.00 18.03 234 ILE A N 1
ATOM 1706 C CA . ILE A 1 234 ? 76.065 19.385 82.343 1.00 18.86 234 ILE A CA 1
ATOM 1707 C C . ILE A 1 234 ? 77.236 18.596 82.932 1.00 20.16 234 ILE A C 1
ATOM 1708 O O . ILE A 1 234 ? 77.731 18.911 84.014 1.00 20.35 234 ILE A O 1
ATOM 1713 N N . HIS A 1 235 ? 77.695 17.584 82.205 1.00 23.13 235 HIS A N 1
ATOM 1714 C CA . HIS A 1 235 ? 78.810 16.780 82.684 1.00 25.84 235 HIS A CA 1
ATOM 1715 C C . HIS A 1 235 ? 80.149 17.489 82.562 1.00 26.46 235 HIS A C 1
ATOM 1716 O O . HIS A 1 235 ? 81.151 17.024 83.104 1.00 29.12 235 HIS A O 1
ATOM 1723 N N . ARG A 1 236 ? 80.166 18.617 81.861 1.00 24.09 236 ARG A N 1
ATOM 1724 C CA . ARG A 1 236 ? 81.391 19.394 81.712 1.00 25.49 236 ARG A CA 1
ATOM 1725 C C . ARG A 1 236 ? 81.401 20.523 82.740 1.00 25.79 236 ARG A C 1
ATOM 1726 O O . ARG A 1 236 ? 82.258 21.401 82.701 1.00 27.30 236 ARG A O 1
ATOM 1734 N N . GLY A 1 237 ? 80.429 20.499 83.648 1.00 24.63 237 GLY A N 1
ATOM 1735 C CA . GLY A 1 237 ? 80.374 21.508 84.691 1.00 24.58 237 GLY A CA 1
ATOM 1736 C C . GLY A 1 237 ? 79.438 22.691 84.519 1.00 23.73 237 GLY A C 1
ATOM 1737 O O . GLY A 1 237 ? 79.422 23.577 85.373 1.00 26.12 237 GLY A O 1
ATOM 1738 N N . PHE A 1 238 ? 78.665 22.730 83.438 1.00 19.88 238 PHE A N 1
ATOM 1739 C CA . PHE A 1 238 ? 77.741 23.843 83.231 1.00 17.75 238 PHE A CA 1
ATOM 1740 C C . PHE A 1 238 ? 76.540 23.718 84.162 1.00 18.84 238 PHE A C 1
ATOM 1741 O O . PHE A 1 238 ? 75.996 22.627 84.337 1.00 19.39 238 PHE A O 1
ATOM 1749 N N . THR A 1 239 ? 76.137 24.833 84.763 1.00 17.02 239 THR A N 1
ATOM 1750 C CA . THR A 1 239 ? 74.978 24.834 85.648 1.00 17.60 239 THR A CA 1
ATOM 1751 C C . THR A 1 239 ? 73.721 24.957 84.795 1.00 16.79 239 THR A C 1
ATOM 1752 O O . THR A 1 239 ? 73.546 25.942 84.076 1.00 18.23 239 THR A O 1
ATOM 1756 N N . PRO A 1 240 ? 72.829 23.954 84.860 1.00 16.09 240 PRO A N 1
ATOM 1757 C CA . PRO A 1 240 ? 71.599 24.005 84.070 1.00 15.51 240 PRO A CA 1
ATOM 1758 C C . PRO A 1 240 ? 70.653 25.067 84.615 1.00 14.68 240 PRO A C 1
ATOM 1759 O O . PRO A 1 240 ? 70.562 25.270 85.828 1.00 15.07 240 PRO A O 1
ATOM 1763 N N . MET A 1 241 ? 69.957 25.735 83.704 1.00 14.08 241 MET A N 1
ATOM 1764 C CA . MET A 1 241 ? 69.034 26.799 84.056 1.00 16.55 241 MET A CA 1
ATOM 1765 C C . MET A 1 241 ? 67.756 26.732 83.250 1.00 17.08 241 MET A C 1
ATOM 1766 O O . MET A 1 241 ? 67.719 26.212 82.139 1.00 15.84 241 MET A O 1
ATOM 1771 N N . THR A 1 242 ? 66.718 27.308 83.831 1.00 16.48 242 THR A N 1
ATOM 1772 C CA . THR A 1 242 ? 65.418 27.403 83.218 1.00 17.08 242 THR A CA 1
ATOM 1773 C C . THR A 1 242 ? 65.106 28.899 83.360 1.00 16.66 242 THR A C 1
ATOM 1774 O O . THR A 1 242 ? 65.256 29.458 84.447 1.00 17.94 242 THR A O 1
ATOM 1778 N N . VAL A 1 243 ? 64.727 29.558 82.267 1.00 16.40 243 VAL A N 1
ATOM 1779 C CA . VAL A 1 243 ? 64.453 30.996 82.315 1.00 17.27 243 VAL A CA 1
ATOM 1780 C C . VAL A 1 243 ? 63.080 31.380 81.770 1.00 17.24 243 VAL A C 1
ATOM 1781 O O . VAL A 1 243 ? 62.471 30.631 81.012 1.00 19.10 243 VAL A O 1
ATOM 1785 N N . PRO A 1 244 ? 62.566 32.554 82.168 1.00 18.40 244 PRO A N 1
ATOM 1786 C CA . PRO A 1 244 ? 61.255 32.968 81.658 1.00 19.61 244 PRO A CA 1
ATOM 1787 C C . PRO A 1 244 ? 61.410 33.240 80.159 1.00 21.63 244 PRO A C 1
ATOM 1788 O O . PRO A 1 244 ? 62.480 33.648 79.719 1.00 22.57 244 PRO A O 1
ATOM 1792 N N . ASP A 1 245 ? 60.367 32.997 79.369 1.00 26.34 245 ASP A N 1
ATOM 1793 C CA . ASP A 1 245 ? 60.454 33.264 77.936 1.00 28.55 245 ASP A CA 1
ATOM 1794 C C . ASP A 1 245 ? 59.876 34.640 77.633 1.00 28.59 245 ASP A C 1
ATOM 1795 O O . ASP A 1 245 ? 60.176 35.240 76.596 1.00 29.52 245 ASP A O 1
ATOM 1800 N N . LEU A 1 246 ? 59.044 35.129 78.548 1.00 27.91 246 LEU A N 1
ATOM 1801 C CA . LEU A 1 246 ? 58.437 36.449 78.419 1.00 25.47 246 LEU A CA 1
ATOM 1802 C C . LEU A 1 246 ? 59.223 37.394 79.320 1.00 22.70 246 LEU A C 1
ATOM 1803 O O . LEU A 1 246 ? 59.335 37.168 80.526 1.00 21.37 246 LEU A O 1
ATOM 1808 N N . LEU A 1 247 ? 59.779 38.444 78.729 1.00 21.61 247 LEU A N 1
ATOM 1809 C CA . LEU A 1 247 ? 60.572 39.396 79.487 1.00 20.45 247 LEU A CA 1
ATOM 1810 C C . LEU A 1 247 ? 60.302 40.832 79.072 1.00 19.63 247 LEU A C 1
ATOM 1811 O O . LEU A 1 247 ? 59.779 41.096 77.988 1.00 18.78 247 LEU A O 1
ATOM 1816 N N . ARG A 1 248 ? 60.665 41.764 79.945 1.00 19.87 248 ARG A N 1
ATOM 1817 C CA . ARG A 1 248 ? 60.462 43.173 79.657 1.00 21.51 248 ARG A CA 1
ATOM 1818 C C . ARG A 1 248 ? 61.501 43.683 78.662 1.00 20.61 248 ARG A C 1
ATOM 1819 O O . ARG A 1 248 ? 62.634 43.194 78.617 1.00 20.20 248 ARG A O 1
ATOM 1827 N N . GLY A 1 249 ? 61.097 44.661 77.859 1.00 20.21 249 GLY A N 1
ATOM 1828 C CA . GLY A 1 249 ? 61.971 45.221 76.842 1.00 21.06 249 GLY A CA 1
ATOM 1829 C C . GLY A 1 249 ? 63.362 45.630 77.276 1.00 21.84 249 GLY A C 1
ATOM 1830 O O . GLY A 1 249 ? 64.323 45.487 76.513 1.00 20.95 249 GLY A O 1
ATOM 1831 N N . VAL A 1 250 ? 63.480 46.142 78.498 1.00 21.53 250 VAL A N 1
ATOM 1832 C CA . VAL A 1 250 ? 64.768 46.588 79.010 1.00 20.58 250 VAL A CA 1
ATOM 1833 C C . VAL A 1 250 ? 65.860 45.528 78.924 1.00 21.64 250 VAL A C 1
ATOM 1834 O O . VAL A 1 250 ? 67.008 45.844 78.617 1.00 20.05 250 VAL A O 1
ATOM 1838 N N . VAL A 1 251 ? 65.509 44.270 79.180 1.00 18.86 251 VAL A N 1
ATOM 1839 C CA . VAL A 1 251 ? 66.502 43.205 79.141 1.00 18.09 251 VAL A CA 1
ATOM 1840 C C . VAL A 1 251 ? 67.050 43.008 77.727 1.00 17.99 251 VAL A C 1
ATOM 1841 O O . VAL A 1 251 ? 68.242 42.772 77.550 1.00 19.39 251 VAL A O 1
ATOM 1845 N N . PHE A 1 252 ? 66.178 43.112 76.729 1.00 19.07 252 PHE A N 1
ATOM 1846 C CA . PHE A 1 252 ? 66.576 42.963 75.330 1.00 20.25 252 PHE A CA 1
ATOM 1847 C C . PHE A 1 252 ? 67.532 44.090 74.952 1.00 21.31 252 PHE A C 1
ATOM 1848 O O . PHE A 1 252 ? 68.569 43.860 74.329 1.00 20.72 252 PHE A O 1
ATOM 1856 N N . GLU A 1 253 ? 67.167 45.311 75.331 1.00 21.29 253 GLU A N 1
ATOM 1857 C CA . GLU A 1 253 ? 67.986 46.483 75.041 1.00 23.34 253 GLU A CA 1
ATOM 1858 C C . GLU A 1 253 ? 69.345 46.340 75.723 1.00 23.00 253 GLU A C 1
ATOM 1859 O O . GLU A 1 253 ? 70.385 46.700 75.156 1.00 22.70 253 GLU A O 1
ATOM 1865 N N . GLY A 1 254 ? 69.330 45.811 76.942 1.00 20.87 254 GLY A N 1
ATOM 1866 C CA . GLY A 1 254 ? 70.564 45.616 77.681 1.00 21.28 254 GLY A CA 1
ATOM 1867 C C . GLY A 1 254 ? 71.491 44.614 77.020 1.00 22.06 254 GLY A C 1
ATOM 1868 O O . GLY A 1 254 ? 72.714 44.708 77.148 1.00 21.78 254 GLY A O 1
ATOM 1869 N N . CYS A 1 255 ? 70.916 43.643 76.317 1.00 21.67 255 CYS A N 1
ATOM 1870 C CA . CYS A 1 255 ? 71.720 42.635 75.635 1.00 22.23 255 CYS A CA 1
ATOM 1871 C C . CYS A 1 255 ? 72.279 43.163 74.322 1.00 22.79 255 CYS A C 1
ATOM 1872 O O . CYS A 1 255 ? 73.131 42.525 73.704 1.00 23.08 255 CYS A O 1
ATOM 1875 N N . GLY A 1 256 ? 71.798 44.326 73.898 1.00 23.67 256 GLY A N 1
ATOM 1876 C CA . GLY A 1 256 ? 72.264 44.895 72.647 1.00 26.07 256 GLY A CA 1
ATOM 1877 C C . GLY A 1 256 ? 71.302 44.616 71.506 1.00 27.65 256 GLY A C 1
ATOM 1878 O O . GLY A 1 256 ? 71.654 44.768 70.337 1.00 27.75 256 GLY A O 1
ATOM 1879 N N . MET A 1 257 ? 70.084 44.200 71.845 1.00 29.13 257 MET A N 1
ATOM 1880 C CA . MET A 1 257 ? 69.056 43.916 70.847 1.00 31.64 257 MET A CA 1
ATOM 1881 C C . MET A 1 257 ? 68.169 45.157 70.702 1.00 34.88 257 MET A C 1
ATOM 1882 O O . MET A 1 257 ? 68.353 46.136 71.426 1.00 35.75 257 MET A O 1
ATOM 1887 N N . THR A 1 258 ? 67.214 45.127 69.776 1.00 37.55 258 THR A N 1
ATOM 1888 C CA . THR A 1 258 ? 66.347 46.286 69.568 1.00 40.30 258 THR A CA 1
ATOM 1889 C C . THR A 1 258 ? 64.857 45.962 69.470 1.00 42.37 258 THR A C 1
ATOM 1890 O O . THR A 1 258 ? 64.344 45.662 68.391 1.00 42.16 258 THR A O 1
ATOM 1894 N N . PRO A 1 259 ? 64.142 46.024 70.604 1.00 44.38 259 PRO A N 1
ATOM 1895 C CA . PRO A 1 259 ? 62.704 45.745 70.673 1.00 46.47 259 PRO A CA 1
ATOM 1896 C C . PRO A 1 259 ? 61.864 46.834 70.000 1.00 48.35 259 PRO A C 1
ATOM 1897 O O . PRO A 1 259 ? 60.712 46.596 69.630 1.00 48.56 259 PRO A O 1
ATOM 1901 N N . ASN A 1 260 ? 62.447 48.024 69.849 1.00 50.57 260 ASN A N 1
ATOM 1902 C CA . ASN A 1 260 ? 61.749 49.161 69.247 1.00 52.67 260 ASN A CA 1
ATOM 1903 C C . ASN A 1 260 ? 62.226 49.559 67.846 1.00 53.65 260 ASN A C 1
ATOM 1904 O O . ASN A 1 260 ? 61.657 50.465 67.239 1.00 53.99 260 ASN A O 1
ATOM 1909 N N . ALA A 1 261 ? 63.284 48.920 67.348 1.00 54.65 261 ALA A N 1
ATOM 1910 C CA . ALA A 1 261 ? 63.712 49.192 65.977 1.00 55.42 261 ALA A CA 1
ATOM 1911 C C . ALA A 1 261 ? 62.378 48.874 65.325 1.00 55.95 261 ALA A C 1
ATOM 1912 O O . ALA A 1 261 ? 61.938 47.741 65.441 1.00 55.95 261 ALA A O 1
ATOM 1914 N N . LYS A 1 262 ? 61.730 49.824 64.658 1.00 56.67 262 LYS A N 1
ATOM 1915 C CA . LYS A 1 262 ? 60.425 49.546 64.022 1.00 57.05 262 LYS A CA 1
ATOM 1916 C C . LYS A 1 262 ? 60.226 48.126 63.544 1.00 56.49 262 LYS A C 1
ATOM 1917 O O . LYS A 1 262 ? 59.430 47.390 64.140 1.00 57.37 262 LYS A O 1
ATOM 1923 N N . PRO A 1 263 ? 60.908 47.723 62.452 1.00 55.09 263 PRO A N 1
ATOM 1924 C CA . PRO A 1 263 ? 60.619 46.327 62.128 1.00 53.11 263 PRO A CA 1
ATOM 1925 C C . PRO A 1 263 ? 61.465 45.411 63.053 1.00 50.87 263 PRO A C 1
ATOM 1926 O O . PRO A 1 263 ? 62.572 44.966 62.697 1.00 51.21 263 PRO A O 1
ATOM 1930 N N . SER A 1 264 ? 60.916 45.118 64.230 1.00 48.02 264 SER A N 1
ATOM 1931 C CA . SER A 1 264 ? 61.632 44.302 65.187 1.00 44.04 264 SER A CA 1
ATOM 1932 C C . SER A 1 264 ? 61.417 42.812 64.968 1.00 40.79 264 SER A C 1
ATOM 1933 O O . SER A 1 264 ? 60.374 42.352 64.484 1.00 39.70 264 SER A O 1
ATOM 1936 N N . GLN A 1 265 ? 62.462 42.074 65.301 1.00 37.42 265 GLN A N 1
ATOM 1937 C CA . GLN A 1 265 ? 62.472 40.644 65.162 1.00 35.16 265 GLN A CA 1
ATOM 1938 C C . GLN A 1 265 ? 61.918 40.049 66.437 1.00 31.37 265 GLN A C 1
ATOM 1939 O O . GLN A 1 265 ? 61.848 38.836 66.572 1.00 28.27 265 GLN A O 1
ATOM 1945 N N . ILE A 1 266 ? 61.514 40.912 67.363 1.00 28.69 266 ILE A N 1
ATOM 1946 C CA . ILE A 1 266 ? 60.982 40.472 68.648 1.00 26.80 266 ILE A CA 1
ATOM 1947 C C . ILE A 1 266 ? 59.458 40.572 68.712 1.00 25.96 266 ILE A C 1
ATOM 1948 O O . ILE A 1 266 ? 58.890 41.643 68.492 1.00 26.26 266 ILE A O 1
ATOM 1953 N N . TYR A 1 267 ? 58.805 39.447 69.001 1.00 23.56 267 TYR A N 1
ATOM 1954 C CA . TYR A 1 267 ? 57.350 39.398 69.131 1.00 21.87 267 TYR A CA 1
ATOM 1955 C C . TYR A 1 267 ? 56.971 39.984 70.486 1.00 22.07 267 TYR A C 1
ATOM 1956 O O . TYR A 1 267 ? 57.537 39.601 71.505 1.00 22.45 267 TYR A O 1
ATOM 1965 N N . ASN A 1 268 ? 56.008 40.896 70.506 1.00 22.87 268 ASN A N 1
ATOM 1966 C CA . ASN A 1 268 ? 55.576 41.478 71.770 1.00 22.73 268 ASN A CA 1
ATOM 1967 C C . ASN A 1 268 ? 54.127 41.099 72.033 1.00 23.80 268 ASN A C 1
ATOM 1968 O O . ASN A 1 268 ? 53.336 40.949 71.100 1.00 23.10 268 ASN A O 1
ATOM 1973 N N . ILE A 1 269 ? 53.793 40.914 73.305 1.00 22.75 269 ILE A N 1
ATOM 1974 C CA . ILE A 1 269 ? 52.432 40.573 73.692 1.00 23.83 269 ILE A CA 1
ATOM 1975 C C . ILE A 1 269 ? 51.602 41.844 73.543 1.00 23.77 269 ILE A C 1
ATOM 1976 O O . ILE A 1 269 ? 52.088 42.938 73.826 1.00 23.80 269 ILE A O 1
ATOM 1981 N N . ASP A 1 270 ? 50.361 41.694 73.091 1.00 23.48 270 ASP A N 1
ATOM 1982 C CA . ASP A 1 270 ? 49.452 42.824 72.890 1.00 24.35 270 ASP A CA 1
ATOM 1983 C C . ASP A 1 270 ? 49.537 43.839 74.040 1.00 24.69 270 ASP A C 1
ATOM 1984 O O . ASP A 1 270 ? 49.081 43.572 75.151 1.00 22.40 270 ASP A O 1
ATOM 1989 N N . PRO A 1 271 ? 50.107 45.026 73.773 1.00 25.88 271 PRO A N 1
ATOM 1990 C CA . PRO A 1 271 ? 50.271 46.102 74.761 1.00 27.30 271 PRO A CA 1
ATOM 1991 C C . PRO A 1 271 ? 48.965 46.641 75.348 1.00 27.31 271 PRO A C 1
ATOM 1992 O O . PRO A 1 271 ? 48.953 47.186 76.454 1.00 27.19 271 PRO A O 1
ATOM 1996 N N . SER A 1 272 ? 47.872 46.504 74.607 1.00 27.87 272 SER A N 1
ATOM 1997 C CA . SER A 1 272 ? 46.584 46.992 75.087 1.00 29.28 272 SER A CA 1
ATOM 1998 C C . SER A 1 272 ? 45.999 46.052 76.135 1.00 29.71 272 SER A C 1
ATOM 1999 O O . SER A 1 272 ? 45.009 46.381 76.788 1.00 30.03 272 SER A O 1
ATOM 2002 N N . ARG A 1 273 ? 46.615 44.885 76.298 1.00 28.26 273 ARG A N 1
ATOM 2003 C CA . ARG A 1 273 ? 46.136 43.898 77.264 1.00 29.24 273 ARG A CA 1
ATOM 2004 C C . ARG A 1 273 ? 47.165 43.570 78.343 1.00 28.50 273 ARG A C 1
ATOM 2005 O O . ARG A 1 273 ? 46.811 43.350 79.503 1.00 28.81 273 ARG A O 1
ATOM 2013 N N . PHE A 1 274 ? 48.435 43.528 77.954 1.00 27.80 274 PHE A N 1
ATOM 2014 C CA . PHE A 1 274 ? 49.520 43.215 78.877 1.00 28.12 274 PHE A CA 1
ATOM 2015 C C . PHE A 1 274 ? 50.685 44.158 78.627 1.00 27.59 274 PHE A C 1
ATOM 2016 O O . PHE A 1 274 ? 51.142 44.314 77.495 1.00 27.49 274 PHE A O 1
ATOM 2024 N N . GLU A 1 275 ? 51.179 44.774 79.693 1.00 27.05 275 GLU A N 1
ATOM 2025 C CA . GLU A 1 275 ? 52.265 45.728 79.566 1.00 27.50 275 GLU A CA 1
ATOM 2026 C C . GLU A 1 275 ? 53.673 45.144 79.517 1.00 25.44 275 GLU A C 1
ATOM 2027 O O . GLU A 1 275 ? 54.029 44.266 80.299 1.00 25.68 275 GLU A O 1
ATOM 2033 N N . ASP A 1 276 ? 54.455 45.649 78.568 1.00 24.76 276 ASP A N 1
ATOM 2034 C CA . ASP A 1 276 ? 55.858 45.288 78.389 1.00 23.67 276 ASP A CA 1
ATOM 2035 C C . ASP A 1 276 ? 56.229 43.817 78.583 1.00 22.39 276 ASP A C 1
ATOM 2036 O O . ASP A 1 276 ? 56.960 43.471 79.509 1.00 22.98 276 ASP A O 1
ATOM 2041 N N . LEU A 1 277 ? 55.731 42.958 77.701 1.00 21.56 277 LEU A N 1
ATOM 2042 C CA . LEU A 1 277 ? 56.032 41.531 77.754 1.00 21.43 277 LEU A CA 1
ATOM 2043 C C . LEU A 1 277 ? 56.446 41.123 76.348 1.00 19.70 277 LEU A C 1
ATOM 2044 O O . LEU A 1 277 ? 55.731 41.396 75.387 1.00 17.97 277 LEU A O 1
ATOM 2049 N N . ASN A 1 278 ? 57.602 40.473 76.231 1.00 19.81 278 ASN A N 1
ATOM 2050 C CA . ASN A 1 278 ? 58.114 40.074 74.921 1.00 20.44 278 ASN A CA 1
ATOM 2051 C C . ASN A 1 278 ? 58.688 38.662 74.908 1.00 20.54 278 ASN A C 1
ATOM 2052 O O . ASN A 1 278 ? 59.243 38.200 75.905 1.00 21.08 278 ASN A O 1
ATOM 2057 N N . LEU A 1 279 ? 58.556 37.981 73.772 1.00 19.59 279 LEU A N 1
ATOM 2058 C CA . LEU A 1 279 ? 59.100 36.634 73.636 1.00 18.50 279 LEU A CA 1
ATOM 2059 C C . LEU A 1 279 ? 60.557 36.746 73.207 1.00 17.75 279 LEU A C 1
ATOM 2060 O O . LEU A 1 279 ? 60.891 37.540 72.330 1.00 19.80 279 LEU A O 1
ATOM 2065 N N . ALA A 1 280 ? 61.418 35.939 73.817 1.00 16.92 280 ALA A N 1
ATOM 2066 C CA . ALA A 1 280 ? 62.842 35.966 73.491 1.00 17.13 280 ALA A CA 1
ATOM 2067 C C . ALA A 1 280 ? 63.188 35.100 72.283 1.00 17.55 280 ALA A C 1
ATOM 2068 O O . ALA A 1 280 ? 62.541 34.084 72.018 1.00 17.93 280 ALA A O 1
ATOM 2070 N N . GLY A 1 281 ? 64.223 35.513 71.558 1.00 17.55 281 GLY A N 1
ATOM 2071 C CA . GLY A 1 281 ? 64.667 34.762 70.399 1.00 17.89 281 GLY A CA 1
ATOM 2072 C C . GLY A 1 281 ? 65.837 33.869 70.768 1.00 17.19 281 GLY A C 1
ATOM 2073 O O . GLY A 1 281 ? 66.371 33.151 69.924 1.00 17.62 281 GLY A O 1
ATOM 2074 N N . THR A 1 282 ? 66.225 33.913 72.041 1.00 16.39 282 THR A N 1
ATOM 2075 C CA . THR A 1 282 ? 67.333 33.120 72.565 1.00 15.82 282 THR A CA 1
ATOM 2076 C C . THR A 1 282 ? 67.317 33.197 74.091 1.00 16.88 282 THR A C 1
ATOM 2077 O O . THR A 1 282 ? 66.914 34.215 74.660 1.00 16.85 282 THR A O 1
ATOM 2081 N N . ALA A 1 283 ? 67.747 32.127 74.751 1.00 15.43 283 ALA A N 1
ATOM 2082 C CA . ALA A 1 283 ? 67.775 32.101 76.210 1.00 17.25 283 ALA A CA 1
ATOM 2083 C C . ALA A 1 283 ? 68.788 33.114 76.736 1.00 16.66 283 ALA A C 1
ATOM 2084 O O . ALA A 1 283 ? 68.838 33.396 77.931 1.00 15.53 283 ALA A O 1
ATOM 2086 N N . GLU A 1 284 ? 69.604 33.654 75.837 1.00 16.15 284 GLU A N 1
ATOM 2087 C CA . GLU A 1 284 ? 70.598 34.650 76.229 1.00 17.70 284 GLU A CA 1
ATOM 2088 C C . GLU A 1 284 ? 69.912 35.809 76.953 1.00 16.93 284 GLU A C 1
ATOM 2089 O O . GLU A 1 284 ? 70.434 36.328 77.939 1.00 17.89 284 GLU A O 1
ATOM 2095 N N . VAL A 1 285 ? 68.739 36.206 76.464 1.00 17.97 285 VAL A N 1
ATOM 2096 C CA . VAL A 1 285 ? 67.995 37.309 77.074 1.00 17.51 285 VAL A CA 1
ATOM 2097 C C . VAL A 1 285 ? 67.631 36.995 78.524 1.00 18.52 285 VAL A C 1
ATOM 2098 O O . VAL A 1 285 ? 67.941 37.770 79.428 1.00 16.53 285 VAL A O 1
ATOM 2102 N N . GLY A 1 286 ? 66.973 35.859 78.741 1.00 17.03 286 GLY A N 1
ATOM 2103 C CA . GLY A 1 286 ? 66.597 35.474 80.090 1.00 17.19 286 GLY A CA 1
ATOM 2104 C C . GLY A 1 286 ? 67.785 35.280 81.020 1.00 17.29 286 GLY A C 1
ATOM 2105 O O . GLY A 1 286 ? 67.730 35.643 82.198 1.00 17.55 286 GLY A O 1
ATOM 2106 N N . LEU A 1 287 ? 68.868 34.705 80.503 1.00 15.56 287 LEU A N 1
ATOM 2107 C CA . LEU A 1 287 ? 70.050 34.477 81.324 1.00 16.02 287 LEU A CA 1
ATOM 2108 C C . LEU A 1 287 ? 70.667 35.806 81.758 1.00 15.84 287 LEU A C 1
ATOM 2109 O O . LEU A 1 287 ? 71.113 35.942 82.897 1.00 17.32 287 LEU A O 1
ATOM 2114 N N . ALA A 1 288 ? 70.680 36.784 80.857 1.00 16.56 288 ALA A N 1
ATOM 2115 C CA . ALA A 1 288 ? 71.205 38.107 81.190 1.00 18.17 288 ALA A CA 1
ATOM 2116 C C . ALA A 1 288 ? 70.302 38.717 82.264 1.00 18.97 288 ALA A C 1
ATOM 2117 O O . ALA A 1 288 ? 70.776 39.358 83.204 1.00 19.11 288 ALA A O 1
ATOM 2119 N N . GLY A 1 289 ? 68.996 38.508 82.114 1.00 17.38 289 GLY A N 1
ATOM 2120 C CA . GLY A 1 289 ? 68.038 39.040 83.069 1.00 19.42 289 GLY A CA 1
ATOM 2121 C C . GLY A 1 289 ? 68.222 38.482 84.469 1.00 19.90 289 GLY A C 1
ATOM 2122 O O . GLY A 1 289 ? 67.860 39.125 85.457 1.00 19.17 289 GLY A O 1
ATOM 2123 N N . TYR A 1 290 ? 68.782 37.281 84.555 1.00 18.12 290 TYR A N 1
ATOM 2124 C CA . TYR A 1 290 ? 69.023 36.639 85.841 1.00 18.33 290 TYR A CA 1
ATOM 2125 C C . TYR A 1 290 ? 70.117 37.369 86.611 1.00 18.75 290 TYR A C 1
ATOM 2126 O O . TYR A 1 290 ? 69.993 37.611 87.809 1.00 19.18 290 TYR A O 1
ATOM 2135 N N . PHE A 1 291 ? 71.191 37.718 85.912 1.00 18.31 291 PHE A N 1
ATOM 2136 C CA . PHE A 1 291 ? 72.322 38.398 86.538 1.00 17.00 291 PHE A CA 1
ATOM 2137 C C . PHE A 1 291 ? 72.117 39.901 86.705 1.00 17.58 291 PHE A C 1
ATOM 2138 O O . PHE A 1 291 ? 72.818 40.552 87.482 1.00 18.07 291 PHE A O 1
ATOM 2146 N N . MET A 1 292 ? 71.152 40.445 85.979 1.00 17.87 292 MET A N 1
ATOM 2147 C CA . MET A 1 292 ? 70.860 41.871 86.025 1.00 18.64 292 MET A CA 1
ATOM 2148 C C . MET A 1 292 ? 70.761 42.414 87.454 1.00 21.18 292 MET A C 1
ATOM 2149 O O . MET A 1 292 ? 70.101 41.822 88.308 1.00 20.51 292 MET A O 1
ATOM 2154 N N . ASP A 1 293 ? 71.437 43.535 87.701 1.00 20.11 293 ASP A N 1
ATOM 2155 C CA . ASP A 1 293 ? 71.430 44.195 89.009 1.00 21.15 293 ASP A CA 1
ATOM 2156 C C . ASP A 1 293 ? 71.950 43.366 90.177 1.00 20.34 293 ASP A C 1
ATOM 2157 O O . ASP A 1 293 ? 71.655 43.663 91.340 1.00 22.12 293 ASP A O 1
ATOM 2162 N N . HIS A 1 294 ? 72.720 42.329 89.880 1.00 19.66 294 HIS A N 1
ATOM 2163 C CA . HIS A 1 294 ? 73.278 41.490 90.930 1.00 20.59 294 HIS A CA 1
ATOM 2164 C C . HIS A 1 294 ? 74.778 41.307 90.773 1.00 21.79 294 HIS A C 1
ATOM 2165 O O . HIS A 1 294 ? 75.345 41.605 89.723 1.00 23.10 294 HIS A O 1
ATOM 2172 N N . SER A 1 295 ? 75.414 40.817 91.830 1.00 21.54 295 SER A N 1
ATOM 2173 C CA . SER A 1 295 ? 76.847 40.583 91.817 1.00 23.78 295 SER A CA 1
ATOM 2174 C C . SER A 1 295 ? 77.159 39.139 92.188 1.00 23.68 295 SER A C 1
ATOM 2175 O O . SER A 1 295 ? 76.503 38.553 93.054 1.00 23.17 295 SER A O 1
ATOM 2178 N N . VAL A 1 296 ? 78.151 38.565 91.516 1.00 22.35 296 VAL A N 1
ATOM 2179 C CA . VAL A 1 296 ? 78.574 37.200 91.786 1.00 22.70 296 VAL A CA 1
ATOM 2180 C C . VAL A 1 296 ? 79.939 37.245 92.468 1.00 23.51 296 VAL A C 1
ATOM 2181 O O . VAL A 1 296 ? 80.657 38.242 92.364 1.00 24.40 296 VAL A O 1
ATOM 2185 N N . ALA A 1 297 ? 80.293 36.172 93.165 1.00 22.86 297 ALA A N 1
ATOM 2186 C CA . ALA A 1 297 ? 81.570 36.107 93.870 1.00 23.97 297 ALA A CA 1
ATOM 2187 C C . ALA A 1 297 ? 82.725 35.797 92.927 1.00 24.03 297 ALA A C 1
ATOM 2188 O O . ALA A 1 297 ? 82.607 34.959 92.036 1.00 23.10 297 ALA A O 1
ATOM 2190 N N . PHE A 1 298 ? 83.848 36.475 93.136 1.00 24.99 298 PHE A N 1
ATOM 2191 C CA . PHE A 1 298 ? 85.025 36.270 92.305 1.00 25.41 298 PHE A CA 1
ATOM 2192 C C . PHE A 1 298 ? 85.445 34.806 92.247 1.00 24.30 298 PHE A C 1
ATOM 2193 O O . PHE A 1 298 ? 85.810 34.299 91.186 1.00 24.39 298 PHE A O 1
ATOM 2201 N N . ARG A 1 299 ? 85.381 34.125 93.386 1.00 24.41 299 ARG A N 1
ATOM 2202 C CA . ARG A 1 299 ? 85.787 32.727 93.458 1.00 25.35 299 ARG A CA 1
ATOM 2203 C C . ARG A 1 299 ? 84.965 31.781 92.586 1.00 24.31 299 ARG A C 1
ATOM 2204 O O . ARG A 1 299 ? 85.385 30.655 92.326 1.00 24.50 299 ARG A O 1
ATOM 2212 N N . ASP A 1 300 ? 83.802 32.237 92.129 1.00 23.37 300 ASP A N 1
ATOM 2213 C CA . ASP A 1 300 ? 82.931 31.410 91.291 1.00 23.21 300 ASP A CA 1
ATOM 2214 C C . ASP A 1 300 ? 83.180 31.598 89.794 1.00 23.13 300 ASP A C 1
ATOM 2215 O O . ASP A 1 300 ? 82.681 30.824 88.970 1.00 23.19 300 ASP A O 1
ATOM 2220 N N . LEU A 1 301 ? 83.947 32.625 89.439 1.00 22.25 301 LEU A N 1
ATOM 2221 C CA . LEU A 1 301 ? 84.241 32.899 88.034 1.00 22.63 301 LEU A CA 1
ATOM 2222 C C . LEU A 1 301 ? 85.213 31.872 87.455 1.00 22.41 301 LEU A C 1
ATOM 2223 O O . LEU A 1 301 ? 86.195 31.500 88.100 1.00 23.07 301 LEU A O 1
ATOM 2228 N N . PRO A 1 302 ? 84.955 31.405 86.223 1.00 21.28 302 PRO A N 1
ATOM 2229 C CA . PRO A 1 302 ? 83.822 31.792 85.381 1.00 21.92 302 PRO A CA 1
ATOM 2230 C C . PRO A 1 302 ? 82.548 31.012 85.697 1.00 20.71 302 PRO A C 1
ATOM 2231 O O . PRO A 1 302 ? 82.602 29.832 86.034 1.00 21.40 302 PRO A O 1
ATOM 2235 N N . ILE A 1 303 ? 81.411 31.685 85.592 1.00 19.46 303 ILE A N 1
ATOM 2236 C CA . ILE A 1 303 ? 80.128 31.037 85.815 1.00 20.54 303 ILE A CA 1
ATOM 2237 C C . ILE A 1 303 ? 79.697 30.515 84.447 1.00 20.36 303 ILE A C 1
ATOM 2238 O O . ILE A 1 303 ? 79.602 31.280 83.488 1.00 19.66 303 ILE A O 1
ATOM 2243 N N . ARG A 1 304 ? 79.459 29.211 84.365 1.00 19.58 304 ARG A N 1
ATOM 2244 C CA . ARG A 1 304 ? 79.050 28.570 83.118 1.00 19.90 304 ARG A CA 1
ATOM 2245 C C . ARG A 1 304 ? 77.639 28.016 83.260 1.00 18.51 304 ARG A C 1
ATOM 2246 O O . ARG A 1 304 ? 77.399 27.144 84.091 1.00 19.81 304 ARG A O 1
ATOM 2254 N N . MET A 1 305 ? 76.715 28.519 82.449 1.00 17.91 305 MET A N 1
ATOM 2255 C CA . MET A 1 305 ? 75.339 28.042 82.499 1.00 16.87 305 MET A CA 1
ATOM 2256 C C . MET A 1 305 ? 74.874 27.507 81.149 1.00 17.26 305 MET A C 1
ATOM 2257 O O . MET A 1 305 ? 75.338 27.943 80.091 1.00 16.72 305 MET A O 1
ATOM 2262 N N . VAL A 1 306 ? 73.963 26.541 81.193 1.00 15.55 306 VAL A N 1
ATOM 2263 C CA . VAL A 1 306 ? 73.412 25.955 79.982 1.00 16.32 306 VAL A CA 1
ATOM 2264 C C . VAL A 1 306 ? 71.896 25.996 80.140 1.00 16.70 306 VAL A C 1
ATOM 2265 O O . VAL A 1 306 ? 71.367 25.728 81.222 1.00 15.89 306 VAL A O 1
ATOM 2269 N N . CYS A 1 307 ? 71.202 26.349 79.065 1.00 14.87 307 CYS A N 1
ATOM 2270 C CA . CYS A 1 307 ? 69.754 26.474 79.123 1.00 14.88 307 CYS A CA 1
ATOM 2271 C C . CYS A 1 307 ? 69.064 26.099 77.827 1.00 15.94 307 CYS A C 1
ATOM 2272 O O . CYS A 1 307 ? 69.455 26.556 76.756 1.00 16.08 307 CYS A O 1
ATOM 2275 N N . SER A 1 308 ? 68.032 25.268 77.931 1.00 15.25 308 SER A N 1
ATOM 2276 C CA . SER A 1 308 ? 67.254 24.885 76.762 1.00 15.74 308 SER A CA 1
ATOM 2277 C C . SER A 1 308 ? 65.960 25.700 76.811 1.00 15.65 308 SER A C 1
ATOM 2278 O O . SER A 1 308 ? 65.293 25.742 77.845 1.00 16.42 308 SER A O 1
ATOM 2281 N N . SER A 1 309 ? 65.617 26.360 75.710 1.00 14.93 309 SER A N 1
ATOM 2282 C CA . SER A 1 309 ? 64.385 27.144 75.667 1.00 15.18 309 SER A CA 1
ATOM 2283 C C . SER A 1 309 ? 63.800 27.231 74.271 1.00 15.53 309 SER A C 1
ATOM 2284 O O . SER A 1 309 ? 64.477 26.974 73.273 1.00 14.69 309 SER A O 1
ATOM 2287 N N . THR A 1 310 ? 62.523 27.581 74.209 1.00 15.92 310 THR A N 1
ATOM 2288 C CA . THR A 1 310 ? 61.852 27.740 72.937 1.00 16.24 310 THR A CA 1
ATOM 2289 C C . THR A 1 310 ? 62.137 29.175 72.521 1.00 17.12 310 THR A C 1
ATOM 2290 O O . THR A 1 310 ? 61.946 30.103 73.310 1.00 18.06 310 THR A O 1
ATOM 2294 N N . CYS A 1 311 ? 62.613 29.347 71.293 1.00 15.18 311 CYS A N 1
ATOM 2295 C CA . CYS A 1 311 ? 62.950 30.665 70.772 1.00 16.31 311 CYS A CA 1
ATOM 2296 C C . CYS A 1 311 ? 61.942 31.138 69.731 1.00 16.81 311 CYS A C 1
ATOM 2297 O O . CYS A 1 311 ? 61.467 30.352 68.907 1.00 17.45 311 CYS A O 1
ATOM 2300 N N . TYR A 1 312 ? 61.631 32.431 69.762 1.00 16.05 312 TYR A N 1
ATOM 2301 C CA . TYR A 1 312 ? 60.671 33.017 68.834 1.00 17.11 312 TYR A CA 1
ATOM 2302 C C . TYR A 1 312 ? 61.301 34.208 68.107 1.00 18.23 312 TYR A C 1
ATOM 2303 O O . TYR A 1 312 ? 61.820 35.124 68.745 1.00 18.35 312 TYR A O 1
ATOM 2312 N N . ARG A 1 313 ? 61.253 34.195 66.777 1.00 18.10 313 ARG A N 1
ATOM 2313 C CA . ARG A 1 313 ? 61.820 35.281 65.983 1.00 19.12 313 ARG A CA 1
ATOM 2314 C C . ARG A 1 313 ? 60.882 35.649 64.841 1.00 20.37 313 ARG A C 1
ATOM 2315 O O . ARG A 1 313 ? 60.459 34.787 64.075 1.00 19.46 313 ARG A O 1
ATOM 2323 N N . ALA A 1 314 ? 60.561 36.937 64.735 1.00 21.50 314 ALA A N 1
ATOM 2324 C CA . ALA A 1 314 ? 59.650 37.430 63.705 1.00 24.12 314 ALA A CA 1
ATOM 2325 C C . ALA A 1 314 ? 60.212 37.353 62.287 1.00 27.14 314 ALA A C 1
ATOM 2326 O O . ALA A 1 314 ? 59.451 37.254 61.325 1.00 27.44 314 ALA A O 1
ATOM 2328 N N . GLU A 1 315 ? 61.536 37.402 62.164 1.00 29.22 315 GLU A N 1
ATOM 2329 C CA . GLU A 1 315 ? 62.205 37.324 60.863 1.00 32.94 315 GLU A CA 1
ATOM 2330 C C . GLU A 1 315 ? 61.456 38.102 59.781 1.00 36.43 315 GLU A C 1
ATOM 2331 O O . GLU A 1 315 ? 61.202 37.583 58.692 1.00 36.67 315 GLU A O 1
ATOM 2337 N N . THR A 1 316 ? 61.108 39.348 60.082 1.00 40.30 316 THR A N 1
ATOM 2338 C CA . THR A 1 316 ? 60.378 40.183 59.134 1.00 45.23 316 THR A CA 1
ATOM 2339 C C . THR A 1 316 ? 61.247 40.654 57.974 1.00 48.25 316 THR A C 1
ATOM 2340 O O . THR A 1 316 ? 60.770 40.787 56.846 1.00 49.00 316 THR A O 1
ATOM 2344 N N . ASP A 1 317 ? 62.521 40.903 58.255 1.00 51.32 317 ASP A N 1
ATOM 2345 C CA . ASP A 1 317 ? 63.452 41.370 57.235 1.00 55.23 317 ASP A CA 1
ATOM 2346 C C . ASP A 1 317 ? 63.434 40.489 55.990 1.00 56.77 317 ASP A C 1
ATOM 2347 O O . ASP A 1 317 ? 63.283 40.986 54.875 1.00 57.32 317 ASP A O 1
ATOM 2352 N N . THR A 1 318 ? 63.585 39.182 56.181 1.00 58.70 318 THR A N 1
ATOM 2353 C CA . THR A 1 318 ? 63.586 38.250 55.058 1.00 60.36 318 THR A CA 1
ATOM 2354 C C . THR A 1 318 ? 63.415 36.805 55.522 1.00 60.97 318 THR A C 1
ATOM 2355 O O . THR A 1 318 ? 63.026 36.548 56.662 1.00 60.65 318 THR A O 1
ATOM 2359 N N . GLY A 1 319 ? 63.708 35.866 54.626 1.00 61.71 319 GLY A N 1
ATOM 2360 C CA . GLY A 1 319 ? 63.585 34.457 54.954 1.00 62.17 319 GLY A CA 1
ATOM 2361 C C . GLY A 1 319 ? 64.507 33.596 54.115 1.00 62.09 319 GLY A C 1
ATOM 2362 O O . GLY A 1 319 ? 64.772 33.907 52.953 1.00 62.45 319 GLY A O 1
ATOM 2363 N N . PRO A 1 322 ? 60.327 30.617 52.364 1.00 36.08 322 PRO A N 1
ATOM 2364 C CA . PRO A 1 322 ? 58.964 30.282 52.790 1.00 35.14 322 PRO A CA 1
ATOM 2365 C C . PRO A 1 322 ? 58.810 28.821 53.217 1.00 33.46 322 PRO A C 1
ATOM 2366 O O . PRO A 1 322 ? 58.039 28.510 54.127 1.00 33.95 322 PRO A O 1
ATOM 2370 N N . TRP A 1 323 ? 59.547 27.931 52.558 1.00 29.78 323 TRP A N 1
ATOM 2371 C CA . TRP A 1 323 ? 59.493 26.507 52.877 1.00 26.34 323 TRP A CA 1
ATOM 2372 C C . TRP A 1 323 ? 60.850 26.001 53.343 1.00 26.27 323 TRP A C 1
ATOM 2373 O O . TRP A 1 323 ? 61.883 26.392 52.805 1.00 26.02 323 TRP A O 1
ATOM 2384 N N . GLY A 1 324 ? 60.844 25.122 54.340 1.00 23.67 324 GLY A N 1
ATOM 2385 C CA . GLY A 1 324 ? 62.095 24.600 54.858 1.00 21.98 324 GLY A CA 1
ATOM 2386 C C . GLY A 1 324 ? 62.345 25.151 56.247 1.00 20.61 324 GLY A C 1
ATOM 2387 O O . GLY A 1 324 ? 61.744 26.155 56.633 1.00 22.43 324 GLY A O 1
ATOM 2388 N N . LEU A 1 325 ? 63.244 24.516 56.991 1.00 18.47 325 LEU A N 1
ATOM 2389 C CA . LEU A 1 325 ? 63.538 24.935 58.357 1.00 18.23 325 LEU A CA 1
ATOM 2390 C C . LEU A 1 325 ? 64.709 25.898 58.531 1.00 18.33 325 LEU A C 1
ATOM 2391 O O . LEU A 1 325 ? 65.079 26.209 59.661 1.00 16.90 325 LEU A O 1
ATOM 2396 N N . TYR A 1 326 ? 65.292 26.388 57.441 1.00 17.87 326 TYR A N 1
ATOM 2397 C CA . TYR A 1 326 ? 66.437 27.280 57.591 1.00 17.86 326 TYR A CA 1
ATOM 2398 C C . TYR A 1 326 ? 66.135 28.557 58.367 1.00 16.95 326 TYR A C 1
ATOM 2399 O O . TYR A 1 326 ? 66.941 28.993 59.186 1.00 18.88 326 TYR A O 1
ATOM 2408 N N . ARG A 1 327 ? 64.983 29.164 58.105 1.00 19.18 327 ARG A N 1
ATOM 2409 C CA . ARG A 1 327 ? 64.613 30.395 58.794 1.00 19.00 327 ARG A CA 1
ATOM 2410 C C . ARG A 1 327 ? 63.154 30.304 59.223 1.00 18.92 327 ARG A C 1
ATOM 2411 O O . ARG A 1 327 ? 62.245 30.639 58.465 1.00 20.39 327 ARG A O 1
ATOM 2419 N N . VAL A 1 328 ? 62.940 29.824 60.443 1.00 16.94 328 VAL A N 1
ATOM 2420 C CA . VAL A 1 328 ? 61.592 29.661 60.975 1.00 16.58 328 VAL A CA 1
ATOM 2421 C C . VAL A 1 328 ? 61.314 30.608 62.139 1.00 15.62 328 VAL A C 1
ATOM 2422 O O . VAL A 1 328 ? 62.236 31.187 62.707 1.00 17.67 328 VAL A O 1
ATOM 2426 N N . HIS A 1 329 ? 60.039 30.754 62.496 1.00 15.87 329 HIS A N 1
ATOM 2427 C CA . HIS A 1 329 ? 59.643 31.651 63.586 1.00 15.65 329 HIS A CA 1
ATOM 2428 C C . HIS A 1 329 ? 59.753 31.052 64.983 1.00 16.78 329 HIS A C 1
ATOM 2429 O O . HIS A 1 329 ? 59.754 31.784 65.977 1.00 15.17 329 HIS A O 1
ATOM 2436 N N . HIS A 1 330 ? 59.831 29.729 65.069 1.00 14.92 330 HIS A N 1
ATOM 2437 C CA . HIS A 1 330 ? 59.920 29.077 66.367 1.00 16.42 330 HIS A CA 1
ATOM 2438 C C . HIS A 1 330 ? 60.866 27.892 66.333 1.00 16.39 330 HIS A C 1
ATOM 2439 O O . HIS A 1 330 ? 60.907 27.148 65.355 1.00 16.43 330 HIS A O 1
ATOM 2446 N N . PHE A 1 331 ? 61.636 27.725 67.400 1.00 15.96 331 PHE A N 1
ATOM 2447 C CA . PHE A 1 331 ? 62.555 26.602 67.475 1.00 17.08 331 PHE A CA 1
ATOM 2448 C C . PHE A 1 331 ? 63.156 26.436 68.855 1.00 16.48 331 PHE A C 1
ATOM 2449 O O . PHE A 1 331 ? 63.129 27.355 69.678 1.00 17.59 331 PHE A O 1
ATOM 2457 N N . THR A 1 332 ? 63.692 25.247 69.102 1.00 15.24 332 THR A N 1
ATOM 2458 C CA . THR A 1 332 ? 64.324 24.946 70.373 1.00 15.75 332 THR A CA 1
ATOM 2459 C C . THR A 1 332 ? 65.834 25.091 70.224 1.00 16.45 332 THR A C 1
ATOM 2460 O O . THR A 1 332 ? 66.419 24.652 69.229 1.00 15.52 332 THR A O 1
ATOM 2464 N N . LYS A 1 333 ? 66.452 25.726 71.211 1.00 14.90 333 LYS A N 1
ATOM 2465 C CA . LYS A 1 333 ? 67.893 25.937 71.208 1.00 14.93 333 LYS A CA 1
ATOM 2466 C C . LYS A 1 333 ? 68.477 25.804 72.605 1.00 16.99 333 LYS A C 1
ATOM 2467 O O . LYS A 1 333 ? 67.923 26.336 73.572 1.00 16.55 333 LYS A O 1
ATOM 2473 N N . VAL A 1 334 ? 69.584 25.073 72.713 1.00 15.60 334 VAL A N 1
ATOM 2474 C CA . VAL A 1 334 ? 70.281 24.921 73.982 1.00 16.47 334 VAL A CA 1
ATOM 2475 C C . VAL A 1 334 ? 71.374 25.976 73.903 1.00 16.53 334 VAL A C 1
ATOM 2476 O O . VAL A 1 334 ? 72.167 25.988 72.961 1.00 16.31 334 VAL A O 1
ATOM 2480 N N . GLU A 1 335 ? 71.395 26.860 74.891 1.00 15.50 335 GLU A N 1
ATOM 2481 C CA . GLU A 1 335 ? 72.335 27.975 74.935 1.00 15.81 335 GLU A CA 1
ATOM 2482 C C . GLU A 1 335 ? 73.401 27.862 76.018 1.00 16.07 335 GLU A C 1
ATOM 2483 O O . GLU A 1 335 ? 73.138 27.362 77.116 1.00 14.76 335 GLU A O 1
ATOM 2489 N N . MET A 1 336 ? 74.608 28.328 75.694 1.00 16.05 336 MET A N 1
ATOM 2490 C CA . MET A 1 336 ? 75.710 28.372 76.647 1.00 17.19 336 MET A CA 1
ATOM 2491 C C . MET A 1 336 ? 75.837 29.849 77.017 1.00 16.22 336 MET A C 1
ATOM 2492 O O . MET A 1 336 ? 75.769 30.716 76.146 1.00 15.98 336 MET A O 1
ATOM 2497 N N . PHE A 1 337 ? 75.995 30.138 78.301 1.00 17.03 337 PHE A N 1
ATOM 2498 C CA . PHE A 1 337 ? 76.119 31.524 78.747 1.00 18.09 337 PHE A CA 1
ATOM 2499 C C . PHE A 1 337 ? 77.173 31.605 79.838 1.00 17.79 337 PHE A C 1
ATOM 2500 O O . PHE A 1 337 ? 77.204 30.775 80.747 1.00 19.38 337 PHE A O 1
ATOM 2508 N N . GLY A 1 338 ? 78.052 32.599 79.735 1.00 17.48 338 GLY A N 1
ATOM 2509 C CA . GLY A 1 338 ? 79.097 32.738 80.728 1.00 17.48 338 GLY A CA 1
ATOM 2510 C C . GLY A 1 338 ? 79.258 34.129 81.303 1.00 16.36 338 GLY A C 1
ATOM 2511 O O . GLY A 1 338 ? 79.002 35.127 80.630 1.00 17.59 338 GLY A O 1
ATOM 2512 N N . VAL A 1 339 ? 79.672 34.178 82.565 1.00 18.10 339 VAL A N 1
ATOM 2513 C CA . VAL A 1 339 ? 79.923 35.427 83.279 1.00 18.49 339 VAL A CA 1
ATOM 2514 C C . VAL A 1 339 ? 81.321 35.215 83.844 1.00 19.02 339 VAL A C 1
ATOM 2515 O O . VAL A 1 339 ? 81.538 34.287 84.621 1.00 19.34 339 VAL A O 1
ATOM 2519 N N . THR A 1 340 ? 82.283 36.050 83.463 1.00 21.95 340 THR A N 1
ATOM 2520 C CA . THR A 1 340 ? 83.620 35.801 83.969 1.00 24.47 340 THR A CA 1
ATOM 2521 C C . THR A 1 340 ? 84.491 36.958 84.415 1.00 26.25 340 THR A C 1
ATOM 2522 O O . THR A 1 340 ? 84.084 38.123 84.390 1.00 23.33 340 THR A O 1
ATOM 2526 N N . GLY A 1 341 ? 85.695 36.544 84.817 1.00 28.14 341 GLY A N 1
ATOM 2527 C CA . GLY A 1 341 ? 86.794 37.350 85.321 1.00 32.98 341 GLY A CA 1
ATOM 2528 C C . GLY A 1 341 ? 86.862 38.848 85.207 1.00 34.25 341 GLY A C 1
ATOM 2529 O O . GLY A 1 341 ? 85.991 39.494 84.630 1.00 36.00 341 GLY A O 1
ATOM 2530 N N . PRO A 1 342 ? 87.946 39.427 85.749 1.00 34.11 342 PRO A N 1
ATOM 2531 C CA . PRO A 1 342 ? 88.162 40.871 85.732 1.00 33.20 342 PRO A CA 1
ATOM 2532 C C . PRO A 1 342 ? 88.295 41.493 84.351 1.00 31.82 342 PRO A C 1
ATOM 2533 O O . PRO A 1 342 ? 87.803 42.598 84.132 1.00 32.33 342 PRO A O 1
ATOM 2537 N N . GLY A 1 343 ? 88.930 40.792 83.413 1.00 31.85 343 GLY A N 1
ATOM 2538 C CA . GLY A 1 343 ? 89.104 41.385 82.097 1.00 31.15 343 GLY A CA 1
ATOM 2539 C C . GLY A 1 343 ? 89.068 40.527 80.846 1.00 30.95 343 GLY A C 1
ATOM 2540 O O . GLY A 1 343 ? 88.607 39.381 80.853 1.00 29.60 343 GLY A O 1
ATOM 2541 N N . LEU A 1 344 ? 89.569 41.116 79.762 1.00 30.33 344 LEU A N 1
ATOM 2542 C CA . LEU A 1 344 ? 89.613 40.489 78.445 1.00 30.79 344 LEU A CA 1
ATOM 2543 C C . LEU A 1 344 ? 90.232 39.101 78.374 1.00 29.98 344 LEU A C 1
ATOM 2544 O O . LEU A 1 344 ? 89.746 38.249 77.635 1.00 29.44 344 LEU A O 1
ATOM 2549 N N . GLU A 1 345 ? 91.307 38.872 79.120 1.00 29.64 345 GLU A N 1
ATOM 2550 C CA . GLU A 1 345 ? 91.960 37.569 79.094 1.00 29.81 345 GLU A CA 1
ATOM 2551 C C . GLU A 1 345 ? 91.003 36.454 79.499 1.00 28.31 345 GLU A C 1
ATOM 2552 O O . GLU A 1 345 ? 91.014 35.370 78.912 1.00 27.17 345 GLU A O 1
ATOM 2558 N N . GLN A 1 346 ? 90.178 36.724 80.504 1.00 25.79 346 GLN A N 1
ATOM 2559 C CA . GLN A 1 346 ? 89.222 35.738 80.991 1.00 24.30 346 GLN A CA 1
ATOM 2560 C C . GLN A 1 346 ? 88.058 35.522 80.032 1.00 22.61 346 GLN A C 1
ATOM 2561 O O . GLN A 1 346 ? 87.686 34.384 79.751 1.00 23.39 346 GLN A O 1
ATOM 2567 N N . SER A 1 347 ? 87.479 36.606 79.527 1.00 21.48 347 SER A N 1
ATOM 2568 C CA . SER A 1 347 ? 86.355 36.468 78.607 1.00 21.27 347 SER A CA 1
ATOM 2569 C C . SER A 1 347 ? 86.810 35.869 77.278 1.00 22.38 347 SER A C 1
ATOM 2570 O O . SER A 1 347 ? 86.076 35.104 76.646 1.00 21.63 347 SER A O 1
ATOM 2573 N N . SER A 1 348 ? 88.028 36.201 76.859 1.00 21.89 348 SER A N 1
ATOM 2574 C CA . SER A 1 348 ? 88.551 35.662 75.611 1.00 22.63 348 SER A CA 1
ATOM 2575 C C . SER A 1 348 ? 88.752 34.154 75.722 1.00 22.53 348 SER A C 1
ATOM 2576 O O . SER A 1 348 ? 88.418 33.407 74.797 1.00 23.83 348 SER A O 1
ATOM 2579 N N . GLU A 1 349 ? 89.284 33.698 76.853 1.00 23.54 349 GLU A N 1
ATOM 2580 C CA . GLU A 1 349 ? 89.511 32.272 77.029 1.00 25.31 349 GLU A CA 1
ATOM 2581 C C . GLU A 1 349 ? 88.195 31.515 77.148 1.00 25.29 349 GLU A C 1
ATOM 2582 O O . GLU A 1 349 ? 88.089 30.378 76.691 1.00 24.19 349 GLU A O 1
ATOM 2588 N N . LEU A 1 350 ? 87.188 32.143 77.749 1.00 23.85 350 LEU A N 1
ATOM 2589 C CA . LEU A 1 350 ? 85.895 31.480 77.885 1.00 23.48 350 LEU A CA 1
ATOM 2590 C C . LEU A 1 350 ? 85.242 31.327 76.510 1.00 22.80 350 LEU A C 1
ATOM 2591 O O . LEU A 1 350 ? 84.637 30.293 76.218 1.00 22.85 350 LEU A O 1
ATOM 2596 N N . LEU A 1 351 ? 85.362 32.349 75.664 1.00 21.45 351 LEU A N 1
ATOM 2597 C CA . LEU A 1 351 ? 84.795 32.280 74.318 1.00 22.28 351 LEU A CA 1
ATOM 2598 C C . LEU A 1 351 ? 85.447 31.114 73.576 1.00 23.10 351 LEU A C 1
ATOM 2599 O O . LEU A 1 351 ? 84.780 30.354 72.871 1.00 21.41 351 LEU A O 1
ATOM 2604 N N . GLU A 1 352 ? 86.761 30.986 73.740 1.00 23.19 352 GLU A N 1
ATOM 2605 C CA . GLU A 1 352 ? 87.516 29.908 73.108 1.00 25.06 352 GLU A CA 1
ATOM 2606 C C . GLU A 1 352 ? 87.010 28.564 73.621 1.00 23.35 352 GLU A C 1
ATOM 2607 O O . GLU A 1 352 ? 86.866 27.608 72.856 1.00 22.96 352 GLU A O 1
ATOM 2613 N N . GLU A 1 353 ? 86.739 28.498 74.920 1.00 22.58 353 GLU A N 1
ATOM 2614 C CA . GLU A 1 353 ? 86.240 27.274 75.526 1.00 22.25 353 GLU A CA 1
ATOM 2615 C C . GLU A 1 353 ? 84.882 26.912 74.931 1.00 21.63 353 GLU A C 1
ATOM 2616 O O . GLU A 1 353 ? 84.639 25.757 74.570 1.00 20.71 353 GLU A O 1
ATOM 2622 N N . PHE A 1 354 ? 83.993 27.898 74.843 1.00 19.80 354 PHE A N 1
ATOM 2623 C CA . PHE A 1 354 ? 82.667 27.660 74.273 1.00 19.02 354 PHE A CA 1
ATOM 2624 C C . PHE A 1 354 ? 82.791 27.200 72.818 1.00 20.09 354 PHE A C 1
ATOM 2625 O O . PHE A 1 354 ? 82.105 26.269 72.391 1.00 19.82 354 PHE A O 1
ATOM 2633 N N . LEU A 1 355 ? 83.672 27.845 72.058 1.00 18.92 355 LEU A N 1
ATOM 2634 C CA . LEU A 1 355 ? 83.861 27.470 70.658 1.00 19.45 355 LEU A CA 1
ATOM 2635 C C . LEU A 1 355 ? 84.324 26.021 70.539 1.00 18.67 355 LEU A C 1
ATOM 2636 O O . LEU A 1 355 ? 83.813 25.266 69.711 1.00 18.69 355 LEU A O 1
ATOM 2641 N N . SER A 1 356 ? 85.293 25.636 71.365 1.00 19.19 356 SER A N 1
ATOM 2642 C CA . SER A 1 356 ? 85.813 24.273 71.329 1.00 21.50 356 SER A CA 1
ATOM 2643 C C . SER A 1 356 ? 84.715 23.259 71.629 1.00 19.77 356 SER A C 1
ATOM 2644 O O . SER A 1 356 ? 84.699 22.172 71.061 1.00 18.68 356 SER A O 1
ATOM 2647 N N . LEU A 1 357 ? 83.799 23.615 72.523 1.00 19.76 357 LEU A N 1
ATOM 2648 C CA . LEU A 1 357 ? 82.698 22.718 72.863 1.00 18.47 357 LEU A CA 1
ATOM 2649 C C . LEU A 1 357 ? 81.743 22.557 71.681 1.00 18.03 357 LEU A C 1
ATOM 2650 O O . LEU A 1 357 ? 81.252 21.460 71.417 1.00 17.48 357 LEU A O 1
ATOM 2655 N N . GLN A 1 358 ? 81.482 23.652 70.971 1.00 17.02 358 GLN A N 1
ATOM 2656 C CA . GLN A 1 358 ? 80.606 23.609 69.806 1.00 17.05 358 GLN A CA 1
ATOM 2657 C C . GLN A 1 358 ? 81.217 22.696 68.751 1.00 16.90 358 GLN A C 1
ATOM 2658 O O . GLN A 1 358 ? 80.512 21.932 68.090 1.00 17.19 358 GLN A O 1
ATOM 2664 N N . MET A 1 359 ? 82.533 22.788 68.585 1.00 17.95 359 MET A N 1
ATOM 2665 C CA . MET A 1 359 ? 83.214 21.955 67.606 1.00 18.09 359 MET A CA 1
ATOM 2666 C C . MET A 1 359 ? 83.116 20.486 68.004 1.00 18.67 359 MET A C 1
ATOM 2667 O O . MET A 1 359 ? 82.912 19.625 67.149 1.00 19.53 359 MET A O 1
ATOM 2672 N N . GLU A 1 360 ? 83.255 20.201 69.297 1.00 18.26 360 GLU A N 1
ATOM 2673 C CA . GLU A 1 360 ? 83.147 18.829 69.786 1.00 20.52 360 GLU A CA 1
ATOM 2674 C C . GLU A 1 360 ? 81.758 18.264 69.494 1.00 20.36 360 GLU A C 1
ATOM 2675 O O . GLU A 1 360 ? 81.617 17.132 69.029 1.00 20.32 360 GLU A O 1
ATOM 2681 N N . ILE A 1 361 ? 80.733 19.058 69.778 1.00 19.70 361 ILE A N 1
ATOM 2682 C CA . ILE A 1 361 ? 79.361 18.625 69.543 1.00 19.21 361 ILE A CA 1
ATOM 2683 C C . ILE A 1 361 ? 79.120 18.277 68.076 1.00 19.45 361 ILE A C 1
ATOM 2684 O O . ILE A 1 361 ? 78.639 17.188 67.764 1.00 19.78 361 ILE A O 1
ATOM 2689 N N . LEU A 1 362 ? 79.459 19.200 67.180 1.00 18.06 362 LEU A N 1
ATOM 2690 C CA . LEU A 1 362 ? 79.265 18.996 65.747 1.00 17.64 362 LEU A CA 1
ATOM 2691 C C . LEU A 1 362 ? 80.104 17.843 65.190 1.00 18.82 362 LEU A C 1
ATOM 2692 O O . LEU A 1 362 ? 79.674 17.131 64.279 1.00 20.32 362 LEU A O 1
ATOM 2697 N N . THR A 1 363 ? 81.297 17.654 65.741 1.00 18.33 363 THR A N 1
ATOM 2698 C CA . THR A 1 363 ? 82.168 16.580 65.283 1.00 19.69 363 THR A CA 1
ATOM 2699 C C . THR A 1 363 ? 81.594 15.230 65.706 1.00 21.29 363 THR A C 1
ATOM 2700 O O . THR A 1 363 ? 81.593 14.274 64.928 1.00 20.91 363 THR A O 1
ATOM 2704 N N . GLU A 1 364 ? 81.088 15.162 66.933 1.00 21.54 364 GLU A N 1
ATOM 2705 C CA . GLU A 1 364 ? 80.515 13.925 67.450 1.00 23.66 364 GLU A CA 1
ATOM 2706 C C . GLU A 1 364 ? 79.234 13.541 66.712 1.00 24.33 364 GLU A C 1
ATOM 2707 O O . GLU A 1 364 ? 78.860 12.370 66.683 1.00 23.57 364 GLU A O 1
ATOM 2713 N N . LEU A 1 365 ? 78.572 14.525 66.108 1.00 24.05 365 LEU A N 1
ATOM 2714 C CA . LEU A 1 365 ? 77.349 14.271 65.348 1.00 23.75 365 LEU A CA 1
ATOM 2715 C C . LEU A 1 365 ? 77.704 13.861 63.919 1.00 24.19 365 LEU A C 1
ATOM 2716 O O . LEU A 1 365 ? 76.828 13.570 63.102 1.00 22.86 365 LEU A O 1
ATOM 2721 N N . GLY A 1 366 ? 79.002 13.848 63.628 1.00 23.06 366 GLY A N 1
ATOM 2722 C CA . GLY A 1 366 ? 79.476 13.461 62.310 1.00 24.37 366 GLY A CA 1
ATOM 2723 C C . GLY A 1 366 ? 79.197 14.436 61.180 1.00 23.99 366 GLY A C 1
ATOM 2724 O O . GLY A 1 366 ? 79.059 14.025 60.026 1.00 26.51 366 GLY A O 1
ATOM 2725 N N . LEU A 1 367 ? 79.130 15.726 61.491 1.00 23.05 367 LEU A N 1
ATOM 2726 C CA . LEU A 1 367 ? 78.860 16.733 60.467 1.00 21.36 367 LEU A CA 1
ATOM 2727 C C . LEU A 1 367 ? 80.133 17.371 59.924 1.00 20.74 367 LEU A C 1
ATOM 2728 O O . LEU A 1 367 ? 81.153 17.414 60.601 1.00 19.93 367 LEU A O 1
ATOM 2733 N N . HIS A 1 368 ? 80.054 17.856 58.689 1.00 21.22 368 HIS A N 1
ATOM 2734 C CA . HIS A 1 368 ? 81.173 18.524 58.031 1.00 20.26 368 HIS A CA 1
ATOM 2735 C C . HIS A 1 368 ? 80.921 20.016 58.247 1.00 19.61 368 HIS A C 1
ATOM 2736 O O . HIS A 1 368 ? 79.839 20.518 57.939 1.00 19.06 368 HIS A O 1
ATOM 2743 N N . PHE A 1 369 ? 81.907 20.725 58.788 1.00 18.87 369 PHE A N 1
ATOM 2744 C CA . PHE A 1 369 ? 81.716 22.145 59.055 1.00 17.57 369 PHE A CA 1
ATOM 2745 C C . PHE A 1 369 ? 82.982 22.980 58.974 1.00 19.14 369 PHE A C 1
ATOM 2746 O O . PHE A 1 369 ? 84.091 22.450 58.905 1.00 19.36 369 PHE A O 1
ATOM 2754 N N . ARG A 1 370 ? 82.800 24.296 58.988 1.00 19.25 370 ARG A N 1
ATOM 2755 C CA . ARG A 1 370 ? 83.918 25.225 58.941 1.00 20.13 370 ARG A CA 1
ATOM 2756 C C . ARG A 1 370 ? 83.689 26.323 59.970 1.00 21.17 370 ARG A C 1
ATOM 2757 O O . ARG A 1 370 ? 82.563 26.786 60.163 1.00 21.39 370 ARG A O 1
ATOM 2765 N N . VAL A 1 371 ? 84.767 26.723 60.634 1.00 20.32 371 VAL A N 1
ATOM 2766 C CA . VAL A 1 371 ? 84.706 27.759 61.660 1.00 19.69 371 VAL A CA 1
ATOM 2767 C C . VAL A 1 371 ? 85.076 29.103 61.050 1.00 20.58 371 VAL A C 1
ATOM 2768 O O . VAL A 1 371 ? 86.063 29.205 60.315 1.00 20.50 371 VAL A O 1
ATOM 2772 N N . LEU A 1 372 ? 84.291 30.130 61.366 1.00 18.39 372 LEU A N 1
ATOM 2773 C CA . LEU A 1 372 ? 84.524 31.465 60.821 1.00 19.79 372 LEU A CA 1
ATOM 2774 C C . LEU A 1 372 ? 84.728 32.553 61.865 1.00 21.43 372 LEU A C 1
ATOM 2775 O O . LEU A 1 372 ? 84.057 32.578 62.892 1.00 21.01 372 LEU A O 1
ATOM 2780 N N . ASP A 1 373 ? 85.656 33.460 61.576 1.00 20.95 373 ASP A N 1
ATOM 2781 C CA . ASP A 1 373 ? 85.913 34.601 62.446 1.00 22.05 373 ASP A CA 1
ATOM 2782 C C . ASP A 1 373 ? 85.128 35.703 61.737 1.00 21.82 373 ASP A C 1
ATOM 2783 O O . ASP A 1 373 ? 85.519 36.157 60.665 1.00 23.26 373 ASP A O 1
ATOM 2788 N N . MET A 1 374 ? 84.006 36.116 62.321 1.00 20.31 374 MET A N 1
ATOM 2789 C CA . MET A 1 374 ? 83.163 37.122 61.693 1.00 19.58 374 MET A CA 1
ATOM 2790 C C . MET A 1 374 ? 83.785 38.514 61.614 1.00 20.23 374 MET A C 1
ATOM 2791 O O . MET A 1 374 ? 84.442 38.972 62.552 1.00 19.96 374 MET A O 1
ATOM 2796 N N . PRO A 1 375 ? 83.579 39.200 60.476 1.00 21.93 375 PRO A N 1
ATOM 2797 C CA . PRO A 1 375 ? 84.085 40.542 60.172 1.00 23.83 375 PRO A CA 1
ATOM 2798 C C . PRO A 1 375 ? 83.434 41.693 60.931 1.00 24.95 375 PRO A C 1
ATOM 2799 O O . PRO A 1 375 ? 82.365 41.544 61.524 1.00 24.19 375 PRO A O 1
ATOM 2803 N N . THR A 1 376 ? 84.088 42.851 60.880 1.00 24.95 376 THR A N 1
ATOM 2804 C CA . THR A 1 376 ? 83.628 44.048 61.576 1.00 25.76 376 THR A CA 1
ATOM 2805 C C . THR A 1 376 ? 82.171 44.446 61.355 1.00 26.67 376 THR A C 1
ATOM 2806 O O . THR A 1 376 ? 81.491 44.849 62.300 1.00 28.67 376 THR A O 1
ATOM 2810 N N . GLN A 1 377 ? 81.686 44.339 60.122 1.00 26.90 377 GLN A N 1
ATOM 2811 C CA . GLN A 1 377 ? 80.310 44.721 59.819 1.00 28.17 377 GLN A CA 1
ATOM 2812 C C . GLN A 1 377 ? 79.279 43.683 60.259 1.00 28.10 377 GLN A C 1
ATOM 2813 O O . GLN A 1 377 ? 78.076 43.919 60.155 1.00 28.40 377 GLN A O 1
ATOM 2819 N N . GLU A 1 378 ? 79.746 42.544 60.759 1.00 27.84 378 GLU A N 1
ATOM 2820 C CA . GLU A 1 378 ? 78.839 41.476 61.178 1.00 29.06 378 GLU A CA 1
ATOM 2821 C C . GLU A 1 378 ? 78.875 41.157 62.669 1.00 29.04 378 GLU A C 1
ATOM 2822 O O . GLU A 1 378 ? 78.405 40.100 63.097 1.00 28.28 378 GLU A O 1
ATOM 2828 N N . LEU A 1 379 ? 79.417 42.075 63.462 1.00 29.65 379 LEU A N 1
ATOM 2829 C CA . LEU A 1 379 ? 79.505 41.871 64.904 1.00 29.55 379 LEU A CA 1
ATOM 2830 C C . LEU A 1 379 ? 78.270 42.375 65.643 1.00 30.81 379 LEU A C 1
ATOM 2831 O O . LEU A 1 379 ? 78.039 42.006 66.792 1.00 34.05 379 LEU A O 1
ATOM 2836 N N . GLY A 1 380 ? 77.482 43.218 64.988 1.00 30.78 380 GLY A N 1
ATOM 2837 C CA . GLY A 1 380 ? 76.300 43.760 65.631 1.00 30.98 380 GLY A CA 1
ATOM 2838 C C . GLY A 1 380 ? 76.714 44.868 66.584 1.00 31.58 380 GLY A C 1
ATOM 2839 O O . GLY A 1 380 ? 77.680 45.588 66.320 1.00 33.99 380 GLY A O 1
ATOM 2840 N N . LEU A 1 381 ? 75.995 45.017 67.690 1.00 29.14 381 LEU A N 1
ATOM 2841 C CA . LEU A 1 381 ? 76.328 46.053 68.661 1.00 27.32 381 LEU A CA 1
ATOM 2842 C C . LEU A 1 381 ? 77.090 45.559 69.885 1.00 25.44 381 LEU A C 1
ATOM 2843 O O . LEU A 1 381 ? 78.084 46.157 70.286 1.00 25.81 381 LEU A O 1
ATOM 2848 N N . PRO A 1 382 ? 76.645 44.444 70.488 1.00 24.00 382 PRO A N 1
ATOM 2849 C CA . PRO A 1 382 ? 77.291 43.894 71.684 1.00 22.44 382 PRO A CA 1
ATOM 2850 C C . PRO A 1 382 ? 78.588 43.096 71.587 1.00 21.28 382 PRO A C 1
ATOM 2851 O O . PRO A 1 382 ? 79.331 43.015 72.567 1.00 20.19 382 PRO A O 1
ATOM 2855 N N . ALA A 1 383 ? 78.863 42.505 70.428 1.00 20.88 383 ALA A N 1
ATOM 2856 C CA . ALA A 1 383 ? 80.046 41.663 70.277 1.00 20.67 383 ALA A CA 1
ATOM 2857 C C . ALA A 1 383 ? 81.390 42.340 70.042 1.00 20.62 383 ALA A C 1
ATOM 2858 O O . ALA A 1 383 ? 81.517 43.252 69.227 1.00 22.28 383 ALA A O 1
ATOM 2860 N N . TYR A 1 384 ? 82.389 41.846 70.767 1.00 20.56 384 TYR A N 1
ATOM 2861 C CA . TYR A 1 384 ? 83.771 42.309 70.682 1.00 21.34 384 TYR A CA 1
ATOM 2862 C C . TYR A 1 384 ? 84.488 41.354 69.714 1.00 22.56 384 TYR A C 1
ATOM 2863 O O . TYR A 1 384 ? 85.355 41.765 68.936 1.00 21.97 384 TYR A O 1
ATOM 2872 N N . ARG A 1 385 ? 84.106 40.077 69.775 1.00 19.80 385 ARG A N 1
ATOM 2873 C CA . ARG A 1 385 ? 84.659 39.018 68.919 1.00 20.44 385 ARG A CA 1
ATOM 2874 C C . ARG A 1 385 ? 83.506 38.034 68.700 1.00 20.68 385 ARG A C 1
ATOM 2875 O O . ARG A 1 385 ? 82.718 37.786 69.618 1.00 21.01 385 ARG A O 1
ATOM 2883 N N . LYS A 1 386 ? 83.394 37.484 67.495 1.00 19.38 386 LYS A N 1
ATOM 2884 C CA . LYS A 1 386 ? 82.310 36.547 67.202 1.00 18.62 386 LYS A CA 1
ATOM 2885 C C . LYS A 1 386 ? 82.756 35.442 66.253 1.00 19.61 386 LYS A C 1
ATOM 2886 O O . LYS A 1 386 ? 83.264 35.714 65.163 1.00 19.83 386 LYS A O 1
ATOM 2892 N N . PHE A 1 387 ? 82.579 34.196 66.686 1.00 18.79 387 PHE A N 1
ATOM 2893 C CA . PHE A 1 387 ? 82.938 33.034 65.874 1.00 18.57 387 PHE A CA 1
ATOM 2894 C C . PHE A 1 387 ? 81.656 32.300 65.505 1.00 18.20 387 PHE A C 1
ATOM 2895 O O . PHE A 1 387 ? 80.840 32.007 66.378 1.00 19.12 387 PHE A O 1
ATOM 2903 N N . ASP A 1 388 ? 81.479 32.010 64.221 1.00 18.57 388 ASP A N 1
ATOM 2904 C CA . ASP A 1 388 ? 80.301 31.283 63.755 1.00 19.43 388 ASP A CA 1
ATOM 2905 C C . ASP A 1 388 ? 80.758 29.970 63.136 1.00 20.69 388 ASP A C 1
ATOM 2906 O O . ASP A 1 388 ? 81.884 29.864 62.650 1.00 22.10 388 ASP A O 1
ATOM 2911 N N . ILE A 1 389 ? 79.894 28.964 63.166 1.00 19.64 389 ILE A N 1
ATOM 2912 C CA . ILE A 1 389 ? 80.224 27.685 62.551 1.00 20.05 389 ILE A CA 1
ATOM 2913 C C . ILE A 1 389 ? 79.150 27.376 61.522 1.00 20.03 389 ILE A C 1
ATOM 2914 O O . ILE A 1 389 ? 77.960 27.460 61.813 1.00 18.14 389 ILE A O 1
ATOM 2919 N N . GLU A 1 390 ? 79.578 27.042 60.309 1.00 17.94 390 GLU A N 1
ATOM 2920 C CA . GLU A 1 390 ? 78.646 26.701 59.247 1.00 18.80 390 GLU A CA 1
ATOM 2921 C C . GLU A 1 390 ? 78.804 25.217 58.941 1.00 19.82 390 GLU A C 1
ATOM 2922 O O . GLU A 1 390 ? 79.921 24.721 58.788 1.00 18.10 390 GLU A O 1
ATOM 2928 N N . ALA A 1 391 ? 77.678 24.516 58.867 1.00 18.26 391 ALA A N 1
ATOM 2929 C CA . ALA A 1 391 ? 77.677 23.090 58.572 1.00 17.88 391 ALA A CA 1
ATOM 2930 C C . ALA A 1 391 ? 77.286 22.861 57.124 1.00 16.90 391 ALA A C 1
ATOM 2931 O O . ALA A 1 391 ? 76.432 23.563 56.579 1.00 16.40 391 ALA A O 1
ATOM 2933 N N . TRP A 1 392 ? 77.920 21.872 56.500 1.00 17.40 392 TRP A N 1
ATOM 2934 C CA . TRP A 1 392 ? 77.626 21.530 55.116 1.00 18.49 392 TRP A CA 1
ATOM 2935 C C . TRP A 1 392 ? 76.233 20.917 55.035 1.00 18.62 392 TRP A C 1
ATOM 2936 O O . TRP A 1 392 ? 75.893 20.030 55.820 1.00 20.52 392 TRP A O 1
ATOM 2947 N N . MET A 1 393 ? 75.443 21.399 54.081 1.00 17.70 393 MET A N 1
ATOM 2948 C CA . MET A 1 393 ? 74.078 20.921 53.858 1.00 18.13 393 MET A CA 1
ATOM 2949 C C . MET A 1 393 ? 73.959 20.525 52.380 1.00 17.53 393 MET A C 1
ATOM 2950 O O . MET A 1 393 ? 73.583 21.336 51.537 1.00 19.26 393 MET A O 1
ATOM 2955 N N . PRO A 1 394 ? 74.271 19.257 52.059 1.00 19.61 394 PRO A N 1
ATOM 2956 C CA . PRO A 1 394 ? 74.238 18.682 50.705 1.00 20.35 394 PRO A CA 1
ATOM 2957 C C . PRO A 1 394 ? 73.049 19.047 49.820 1.00 20.98 394 PRO A C 1
ATOM 2958 O O . PRO A 1 394 ? 73.224 19.383 48.643 1.00 22.30 394 PRO A O 1
ATOM 2962 N N . GLY A 1 395 ? 71.843 18.964 50.375 1.00 20.32 395 GLY A N 1
ATOM 2963 C CA . GLY A 1 395 ? 70.651 19.277 49.607 1.00 21.64 395 GLY A CA 1
ATOM 2964 C C . GLY A 1 395 ? 70.551 20.750 49.279 1.00 23.75 395 GLY A C 1
ATOM 2965 O O . GLY A 1 395 ? 70.121 21.132 48.187 1.00 23.27 395 GLY A O 1
ATOM 2966 N N . ARG A 1 396 ? 70.946 21.578 50.239 1.00 23.23 396 ARG A N 1
ATOM 2967 C CA . ARG A 1 396 ? 70.934 23.024 50.080 1.00 25.21 396 ARG A CA 1
ATOM 2968 C C . ARG A 1 396 ? 72.075 23.368 49.124 1.00 26.02 396 ARG A C 1
ATOM 2969 O O . ARG A 1 396 ? 72.019 24.356 48.392 1.00 27.60 396 ARG A O 1
ATOM 2977 N N . GLY A 1 397 ? 73.106 22.530 49.137 1.00 26.07 397 GLY A N 1
ATOM 2978 C CA . GLY A 1 397 ? 74.248 22.736 48.266 1.00 26.94 397 GLY A CA 1
ATOM 2979 C C . GLY A 1 397 ? 75.195 23.820 48.739 1.00 27.47 397 GLY A C 1
ATOM 2980 O O . GLY A 1 397 ? 75.858 24.471 47.930 1.00 26.74 397 GLY A O 1
ATOM 2981 N N . ARG A 1 398 ? 75.268 24.019 50.050 1.00 27.74 398 ARG A N 1
ATOM 2982 C CA . ARG A 1 398 ? 76.150 25.038 50.599 1.00 27.99 398 ARG A CA 1
ATOM 2983 C C . ARG A 1 398 ? 76.239 24.955 52.112 1.00 26.41 398 ARG A C 1
ATOM 2984 O O . ARG A 1 398 ? 75.456 24.254 52.756 1.00 24.58 398 ARG A O 1
ATOM 2992 N N . PHE A 1 399 ? 77.213 25.663 52.674 1.00 23.56 399 PHE A N 1
ATOM 2993 C CA . PHE A 1 399 ? 77.393 25.692 54.118 1.00 21.87 399 PHE A CA 1
ATOM 2994 C C . PHE A 1 399 ? 76.372 26.656 54.711 1.00 21.80 399 PHE A C 1
ATOM 2995 O O . PHE A 1 399 ? 76.068 27.693 54.120 1.00 21.17 399 PHE A O 1
ATOM 3003 N N . GLY A 1 400 ? 75.843 26.304 55.878 1.00 19.49 400 GLY A N 1
ATOM 3004 C CA . GLY A 1 400 ? 74.866 27.151 56.534 1.00 18.32 400 GLY A CA 1
ATOM 3005 C C . GLY A 1 400 ? 75.189 27.283 58.007 1.00 16.37 400 GLY A C 1
ATOM 3006 O O . GLY A 1 400 ? 75.516 26.301 58.673 1.00 16.96 400 GLY A O 1
ATOM 3007 N N . GLU A 1 401 ? 75.094 28.505 58.517 1.00 16.94 401 GLU A N 1
ATOM 3008 C CA . GLU A 1 401 ? 75.385 28.778 59.916 1.00 18.19 401 GLU A CA 1
ATOM 3009 C C . GLU A 1 401 ? 74.524 27.953 60.864 1.00 16.73 401 GLU A C 1
ATOM 3010 O O . GLU A 1 401 ? 73.297 27.997 60.784 1.00 17.58 401 GLU A O 1
ATOM 3016 N N . VAL A 1 402 ? 75.165 27.198 61.752 1.00 17.22 402 VAL A N 1
ATOM 3017 C CA . VAL A 1 402 ? 74.424 26.405 62.730 1.00 17.61 402 VAL A CA 1
ATOM 3018 C C . VAL A 1 402 ? 74.655 26.912 64.152 1.00 17.85 402 VAL A C 1
ATOM 3019 O O . VAL A 1 402 ? 73.862 26.627 65.052 1.00 17.40 402 VAL A O 1
ATOM 3023 N N . THR A 1 403 ? 75.736 27.663 64.361 1.00 17.97 403 THR A N 1
ATOM 3024 C CA . THR A 1 403 ? 76.033 28.213 65.690 1.00 18.53 403 THR A CA 1
ATOM 3025 C C . THR A 1 403 ? 76.768 29.544 65.602 1.00 19.04 403 THR A C 1
ATOM 3026 O O . THR A 1 403 ? 77.362 29.878 64.575 1.00 18.24 403 THR A O 1
ATOM 3030 N N . SER A 1 404 ? 76.715 30.300 66.695 1.00 20.23 404 SER A N 1
ATOM 3031 C CA . SER A 1 404 ? 77.433 31.566 66.804 1.00 18.92 404 SER A CA 1
ATOM 3032 C C . SER A 1 404 ? 77.932 31.616 68.243 1.00 17.97 404 SER A C 1
ATOM 3033 O O . SER A 1 404 ? 77.345 30.993 69.131 1.00 18.51 404 SER A O 1
ATOM 3036 N N . ALA A 1 405 ? 79.026 32.331 68.472 1.00 16.35 405 ALA A N 1
ATOM 3037 C CA . ALA A 1 405 ? 79.596 32.454 69.810 1.00 16.67 405 ALA A CA 1
ATOM 3038 C C . ALA A 1 405 ? 80.154 33.867 69.885 1.00 18.24 405 ALA A C 1
ATOM 3039 O O . ALA A 1 405 ? 80.933 34.277 69.024 1.00 18.63 405 ALA A O 1
ATOM 3041 N N . SER A 1 406 ? 79.762 34.615 70.908 1.00 17.61 406 SER A N 1
ATOM 3042 C CA . SER A 1 406 ? 80.207 35.995 71.014 1.00 18.23 406 SER A CA 1
ATOM 3043 C C . SER A 1 406 ? 80.724 36.392 72.382 1.00 20.28 406 SER A C 1
ATOM 3044 O O . SER A 1 406 ? 80.163 36.004 73.404 1.00 18.86 406 SER A O 1
ATOM 3047 N N . ASN A 1 407 ? 81.804 37.167 72.391 1.00 19.92 407 ASN A N 1
ATOM 3048 C CA . ASN A 1 407 ? 82.344 37.695 73.635 1.00 20.97 407 ASN A CA 1
ATOM 3049 C C . ASN A 1 407 ? 81.792 39.112 73.633 1.00 20.73 407 ASN A C 1
ATOM 3050 O O . ASN A 1 407 ? 82.120 39.904 72.750 1.00 20.21 407 ASN A O 1
ATOM 3055 N N . CYS A 1 408 ? 80.937 39.432 74.599 1.00 18.72 408 CYS A N 1
ATOM 3056 C CA . CYS A 1 408 ? 80.350 40.764 74.662 1.00 19.85 408 CYS A CA 1
ATOM 3057 C C . CYS A 1 408 ? 81.071 41.657 75.666 1.00 19.89 408 CYS A C 1
ATOM 3058 O O . CYS A 1 408 ? 80.614 42.763 75.950 1.00 20.67 408 CYS A O 1
ATOM 3061 N N . THR A 1 409 ? 82.207 41.179 76.170 1.00 20.05 409 THR A N 1
ATOM 3062 C CA . THR A 1 409 ? 82.993 41.892 77.177 1.00 20.64 409 THR A CA 1
ATOM 3063 C C . THR A 1 409 ? 82.064 42.553 78.193 1.00 22.00 409 THR A C 1
ATOM 3064 O O . THR A 1 409 ? 81.242 41.863 78.791 1.00 21.52 409 THR A O 1
ATOM 3068 N N . ASP A 1 410 ? 82.168 43.865 78.386 1.00 21.59 410 ASP A N 1
ATOM 3069 C CA . ASP A 1 410 ? 81.312 44.534 79.368 1.00 22.61 410 ASP A CA 1
ATOM 3070 C C . ASP A 1 410 ? 80.189 45.394 78.786 1.00 21.91 410 ASP A C 1
ATOM 3071 O O . ASP A 1 410 ? 79.690 46.309 79.445 1.00 22.53 410 ASP A O 1
ATOM 3076 N N . PHE A 1 411 ? 79.776 45.086 77.561 1.00 20.68 411 PHE A N 1
ATOM 3077 C CA . PHE A 1 411 ? 78.714 45.836 76.907 1.00 20.49 411 PHE A CA 1
ATOM 3078 C C . PHE A 1 411 ? 77.365 45.592 77.582 1.00 20.87 411 PHE A C 1
ATOM 3079 O O . PHE A 1 411 ? 76.624 46.533 77.866 1.00 19.17 411 PHE A O 1
ATOM 3087 N N . GLN A 1 412 ? 77.042 44.327 77.826 1.00 19.85 412 GLN A N 1
ATOM 3088 C CA . GLN A 1 412 ? 75.779 43.990 78.470 1.00 19.92 412 GLN A CA 1
ATOM 3089 C C . GLN A 1 412 ? 75.839 44.290 79.967 1.00 20.40 412 GLN A C 1
ATOM 3090 O O . GLN A 1 412 ? 74.885 44.820 80.538 1.00 20.33 412 GLN A O 1
ATOM 3096 N N . SER A 1 413 ? 76.965 43.965 80.598 1.00 20.84 413 SER A N 1
ATOM 3097 C CA . SER A 1 413 ? 77.115 44.192 82.035 1.00 21.70 413 SER A CA 1
ATOM 3098 C C . SER A 1 413 ? 77.017 45.663 82.447 1.00 22.94 413 SER A C 1
ATOM 3099 O O . SER A 1 413 ? 76.505 45.973 83.522 1.00 21.92 413 SER A O 1
ATOM 3102 N N . ARG A 1 414 ? 77.504 46.570 81.603 1.00 22.92 414 ARG A N 1
ATOM 3103 C CA . ARG A 1 414 ? 77.443 47.995 81.929 1.00 23.83 414 ARG A CA 1
ATOM 3104 C C . ARG A 1 414 ? 76.030 48.538 81.768 1.00 23.07 414 ARG A C 1
ATOM 3105 O O . ARG A 1 414 ? 75.672 49.564 82.349 1.00 23.77 414 ARG A O 1
ATOM 3113 N N . ARG A 1 415 ? 75.222 47.840 80.980 1.00 21.14 415 ARG A N 1
ATOM 3114 C CA . ARG A 1 415 ? 73.851 48.254 80.742 1.00 20.89 415 ARG A CA 1
ATOM 3115 C C . ARG A 1 415 ? 72.877 47.621 81.731 1.00 20.71 415 ARG A C 1
ATOM 3116 O O . ARG A 1 415 ? 71.882 48.240 82.110 1.00 20.56 415 ARG A O 1
ATOM 3124 N N . LEU A 1 416 ? 73.174 46.394 82.152 1.00 20.87 416 LEU A N 1
ATOM 3125 C CA . LEU A 1 416 ? 72.309 45.673 83.083 1.00 20.49 416 LEU A CA 1
ATOM 3126 C C . LEU A 1 416 ? 72.933 45.496 84.462 1.00 19.85 416 LEU A C 1
ATOM 3127 O O . LEU A 1 416 ? 72.418 44.753 85.297 1.00 20.22 416 LEU A O 1
ATOM 3132 N N . HIS A 1 417 ? 74.044 46.184 84.696 1.00 20.71 417 HIS A N 1
ATOM 3133 C CA . HIS A 1 417 ? 74.752 46.116 85.969 1.00 21.16 417 HIS A CA 1
ATOM 3134 C C . HIS A 1 417 ? 75.000 44.693 86.468 1.00 20.30 417 HIS A C 1
ATOM 3135 O O . HIS A 1 417 ? 74.597 44.317 87.576 1.00 20.39 417 HIS A O 1
ATOM 3142 N N . ILE A 1 418 ? 75.664 43.904 85.628 1.00 20.04 418 ILE A N 1
ATOM 3143 C CA . ILE A 1 418 ? 76.026 42.532 85.955 1.00 19.64 418 ILE A CA 1
ATOM 3144 C C . ILE A 1 418 ? 77.438 42.637 86.526 1.00 22.42 418 ILE A C 1
ATOM 3145 O O . ILE A 1 418 ? 78.415 42.749 85.782 1.00 20.34 418 ILE A O 1
ATOM 3150 N N . MET A 1 419 ? 77.532 42.605 87.852 1.00 22.31 419 MET A N 1
ATOM 3151 C CA . MET A 1 419 ? 78.807 42.757 88.546 1.00 23.63 419 MET A CA 1
ATOM 3152 C C . MET A 1 419 ? 79.375 41.498 89.177 1.00 24.56 419 MET A C 1
ATOM 3153 O O . MET A 1 419 ? 78.735 40.451 89.223 1.00 23.82 419 MET A O 1
ATOM 3158 N N . PHE A 1 420 ? 80.603 41.630 89.668 1.00 25.51 420 PHE A N 1
ATOM 3159 C CA . PHE A 1 420 ? 81.280 40.563 90.384 1.00 25.98 420 PHE A CA 1
ATOM 3160 C C . PHE A 1 420 ? 82.038 41.285 91.494 1.00 28.55 420 PHE A C 1
ATOM 3161 O O . PHE A 1 420 ? 82.409 42.452 91.344 1.00 25.05 420 PHE A O 1
ATOM 3169 N N . GLN A 1 421 ? 82.222 40.617 92.624 1.00 30.13 421 GLN A N 1
ATOM 3170 C CA . GLN A 1 421 ? 82.922 41.232 93.741 1.00 34.73 421 GLN A CA 1
ATOM 3171 C C . GLN A 1 421 ? 84.358 40.733 93.784 1.00 36.95 421 GLN A C 1
ATOM 3172 O O . GLN A 1 421 ? 84.606 39.531 93.869 1.00 36.85 421 GLN A O 1
ATOM 3178 N N . THR A 1 422 ? 85.300 41.669 93.716 1.00 39.94 422 THR A N 1
ATOM 3179 C CA . THR A 1 422 ? 86.721 41.343 93.729 1.00 42.80 422 THR A CA 1
ATOM 3180 C C . THR A 1 422 ? 87.167 40.821 95.088 1.00 44.59 422 THR A C 1
ATOM 3181 O O . THR A 1 422 ? 86.377 40.738 96.028 1.00 45.16 422 THR A O 1
ATOM 3185 N N . GLU A 1 423 ? 88.448 40.476 95.177 1.00 47.17 423 GLU A N 1
ATOM 3186 C CA . GLU A 1 423 ? 89.036 39.977 96.413 1.00 49.04 423 GLU A CA 1
ATOM 3187 C C . GLU A 1 423 ? 88.898 41.042 97.495 1.00 48.97 423 GLU A C 1
ATOM 3188 O O . GLU A 1 423 ? 88.414 40.771 98.594 1.00 49.46 423 GLU A O 1
ATOM 3194 N N . ALA A 1 424 ? 89.328 42.257 97.166 1.00 48.84 424 ALA A N 1
ATOM 3195 C CA . ALA A 1 424 ? 89.276 43.383 98.092 1.00 47.99 424 ALA A CA 1
ATOM 3196 C C . ALA A 1 424 ? 87.860 43.678 98.578 1.00 47.55 424 ALA A C 1
ATOM 3197 O O . ALA A 1 424 ? 87.673 44.256 99.649 1.00 48.19 424 ALA A O 1
ATOM 3199 N N . GLY A 1 425 ? 86.865 43.287 97.789 1.00 46.01 425 GLY A N 1
ATOM 3200 C CA . GLY A 1 425 ? 85.487 43.525 98.176 1.00 44.38 425 GLY A CA 1
ATOM 3201 C C . GLY A 1 425 ? 84.843 44.667 97.416 1.00 42.91 425 GLY A C 1
ATOM 3202 O O . GLY A 1 425 ? 83.854 45.244 97.868 1.00 42.98 425 GLY A O 1
ATOM 3203 N N . GLU A 1 426 ? 85.402 44.999 96.258 1.00 41.22 426 GLU A N 1
ATOM 3204 C CA . GLU A 1 426 ? 84.860 46.075 95.440 1.00 40.07 426 GLU A CA 1
ATOM 3205 C C . GLU A 1 426 ? 84.060 45.486 94.283 1.00 37.79 426 GLU A C 1
ATOM 3206 O O . GLU A 1 426 ? 84.327 44.370 93.840 1.00 37.50 426 GLU A O 1
ATOM 3212 N N . LEU A 1 427 ? 83.075 46.238 93.802 1.00 35.05 427 LEU A N 1
ATOM 3213 C CA . LEU A 1 427 ? 82.246 45.781 92.693 1.00 33.07 427 LEU A CA 1
ATOM 3214 C C . LEU A 1 427 ? 82.817 46.248 91.363 1.00 31.21 427 LEU A C 1
ATOM 3215 O O . LEU A 1 427 ? 83.204 47.406 91.207 1.00 30.28 427 LEU A O 1
ATOM 3220 N N . GLN A 1 428 ? 82.872 45.334 90.404 1.00 28.72 428 GLN A N 1
ATOM 3221 C CA . GLN A 1 428 ? 83.379 45.654 89.080 1.00 27.83 428 GLN A CA 1
ATOM 3222 C C . GLN A 1 428 ? 82.487 44.989 88.046 1.00 26.38 428 GLN A C 1
ATOM 3223 O O . GLN A 1 428 ? 81.821 43.997 88.342 1.00 25.11 428 GLN A O 1
ATOM 3229 N N . PHE A 1 429 ? 82.458 45.543 86.841 1.00 24.44 429 PHE A N 1
ATOM 3230 C CA . PHE A 1 429 ? 81.632 44.976 85.786 1.00 23.68 429 PHE A CA 1
ATOM 3231 C C . PHE A 1 429 ? 82.233 43.673 85.282 1.00 23.57 429 PHE A C 1
ATOM 3232 O O . PHE A 1 429 ? 83.415 43.602 84.954 1.00 23.03 429 PHE A O 1
ATOM 3240 N N . ALA A 1 430 ? 81.416 42.629 85.235 1.00 22.29 430 ALA A N 1
ATOM 3241 C CA . ALA A 1 430 ? 81.893 41.345 84.744 1.00 22.43 430 ALA A CA 1
ATOM 3242 C C . ALA A 1 430 ? 81.796 41.361 83.223 1.00 21.57 430 ALA A C 1
ATOM 3243 O O . ALA A 1 430 ? 81.322 42.330 82.630 1.00 21.73 430 ALA A O 1
ATOM 3245 N N . HIS A 1 431 ? 82.274 40.296 82.593 1.00 22.07 431 HIS A N 1
ATOM 3246 C CA . HIS A 1 431 ? 82.181 40.173 81.145 1.00 21.31 431 HIS A CA 1
ATOM 3247 C C . HIS A 1 431 ? 81.203 39.042 80.877 1.00 20.33 431 HIS A C 1
ATOM 3248 O O . HIS A 1 431 ? 81.136 38.086 81.650 1.00 20.40 431 HIS A O 1
ATOM 3255 N N . THR A 1 432 ? 80.441 39.156 79.797 1.00 20.54 432 THR A N 1
ATOM 3256 C CA . THR A 1 432 ? 79.484 38.113 79.444 1.00 19.75 432 THR A CA 1
ATOM 3257 C C . THR A 1 432 ? 79.823 37.528 78.081 1.00 20.93 432 THR A C 1
ATOM 3258 O O . THR A 1 432 ? 80.318 38.224 77.190 1.00 19.77 432 THR A O 1
ATOM 3262 N N . VAL A 1 433 ? 79.555 36.235 77.936 1.00 18.12 433 VAL A N 1
ATOM 3263 C CA . VAL A 1 433 ? 79.833 35.508 76.706 1.00 19.28 433 VAL A CA 1
ATOM 3264 C C . VAL A 1 433 ? 78.666 34.564 76.448 1.00 19.64 433 VAL A C 1
ATOM 3265 O O . VAL A 1 433 ? 78.113 33.988 77.387 1.00 19.93 433 VAL A O 1
ATOM 3269 N N . ASN A 1 434 ? 78.275 34.418 75.189 1.00 18.56 434 ASN A N 1
ATOM 3270 C CA . ASN A 1 434 ? 77.192 33.498 74.862 1.00 19.09 434 ASN A CA 1
ATOM 3271 C C . ASN A 1 434 ? 77.567 32.676 73.642 1.00 19.24 434 ASN A C 1
ATOM 3272 O O . ASN A 1 434 ? 78.403 33.087 72.828 1.00 18.73 434 ASN A O 1
ATOM 3277 N N . ALA A 1 435 ? 76.961 31.502 73.524 1.00 16.79 435 ALA A N 1
ATOM 3278 C CA . ALA A 1 435 ? 77.250 30.628 72.401 1.00 16.21 435 ALA A CA 1
ATOM 3279 C C . ALA A 1 435 ? 76.174 29.573 72.240 1.00 15.85 435 ALA A C 1
ATOM 3280 O O . ALA A 1 435 ? 75.648 29.048 73.218 1.00 17.26 435 ALA A O 1
ATOM 3282 N N . THR A 1 436 ? 75.854 29.274 70.990 1.00 16.17 436 THR A N 1
ATOM 3283 C CA . THR A 1 436 ? 74.854 28.267 70.668 1.00 16.13 436 THR A CA 1
ATOM 3284 C C . THR A 1 436 ? 75.366 26.877 71.054 1.00 17.28 436 THR A C 1
ATOM 3285 O O . THR A 1 436 ? 76.458 26.480 70.646 1.00 16.64 436 THR A O 1
ATOM 3289 N N . GLY A 1 437 ? 74.587 26.149 71.854 1.00 15.18 437 GLY A N 1
ATOM 3290 C CA . GLY A 1 437 ? 74.968 24.794 72.227 1.00 16.43 437 GLY A CA 1
ATOM 3291 C C . GLY A 1 437 ? 74.474 23.930 71.082 1.00 17.97 437 GLY A C 1
ATOM 3292 O O . GLY A 1 437 ? 75.196 23.102 70.522 1.00 17.22 437 GLY A O 1
ATOM 3293 N N . CYS A 1 438 ? 73.212 24.136 70.731 1.00 17.54 438 CYS A N 1
ATOM 3294 C CA . CYS A 1 438 ? 72.607 23.439 69.610 1.00 18.75 438 CYS A CA 1
ATOM 3295 C C . CYS A 1 438 ? 71.275 24.080 69.268 1.00 18.18 438 CYS A C 1
ATOM 3296 O O . CYS A 1 438 ? 70.418 24.263 70.132 1.00 20.33 438 CYS A O 1
ATOM 3299 N N . ALA A 1 439 ? 71.137 24.468 68.007 1.00 16.47 439 ALA A N 1
ATOM 3300 C CA . ALA A 1 439 ? 69.909 25.063 67.500 1.00 15.95 439 ALA A CA 1
ATOM 3301 C C . ALA A 1 439 ? 69.367 23.959 66.602 1.00 16.89 439 ALA A C 1
ATOM 3302 O O . ALA A 1 439 ? 69.990 23.582 65.613 1.00 15.85 439 ALA A O 1
ATOM 3304 N N . VAL A 1 440 ? 68.198 23.443 66.954 1.00 14.78 440 VAL A N 1
ATOM 3305 C CA . VAL A 1 440 ? 67.619 22.321 66.235 1.00 15.26 440 VAL A CA 1
ATOM 3306 C C . VAL A 1 440 ? 67.326 22.384 64.738 1.00 14.23 440 VAL A C 1
ATOM 3307 O O . VAL A 1 440 ? 67.756 21.503 63.993 1.00 14.73 440 VAL A O 1
ATOM 3311 N N . PRO A 1 441 ? 66.612 23.418 64.272 1.00 14.88 441 PRO A N 1
ATOM 3312 C CA . PRO A 1 441 ? 66.285 23.513 62.847 1.00 14.67 441 PRO A CA 1
ATOM 3313 C C . PRO A 1 441 ? 67.384 23.209 61.836 1.00 15.79 441 PRO A C 1
ATOM 3314 O O . PRO A 1 441 ? 67.261 22.271 61.041 1.00 15.66 441 PRO A O 1
ATOM 3318 N N . ARG A 1 442 ? 68.456 23.994 61.857 1.00 16.17 442 ARG A N 1
ATOM 3319 C CA . ARG A 1 442 ? 69.521 23.785 60.882 1.00 15.17 442 ARG A CA 1
ATOM 3320 C C . ARG A 1 442 ? 70.349 22.533 61.111 1.00 15.58 442 ARG A C 1
ATOM 3321 O O . ARG A 1 442 ? 71.009 22.047 60.189 1.00 16.31 442 ARG A O 1
ATOM 3329 N N . LEU A 1 443 ? 70.319 21.996 62.328 1.00 15.66 443 LEU A N 1
ATOM 3330 C CA . LEU A 1 443 ? 71.038 20.754 62.584 1.00 16.63 443 LEU A CA 1
ATOM 3331 C C . LEU A 1 443 ? 70.224 19.641 61.928 1.00 17.51 443 LEU A C 1
ATOM 3332 O O . LEU A 1 443 ? 70.782 18.668 61.420 1.00 16.63 443 LEU A O 1
ATOM 3337 N N . LEU A 1 444 ? 68.899 19.781 61.944 1.00 16.15 444 LEU A N 1
ATOM 3338 C CA . LEU A 1 444 ? 68.052 18.787 61.292 1.00 16.42 444 LEU A CA 1
ATOM 3339 C C . LEU A 1 444 ? 68.357 18.806 59.797 1.00 16.90 444 LEU A C 1
ATOM 3340 O O . LEU A 1 444 ? 68.452 17.758 59.161 1.00 16.95 444 LEU A O 1
ATOM 3345 N N . ILE A 1 445 ? 68.516 20.003 59.239 1.00 15.56 445 ILE A N 1
ATOM 3346 C CA . ILE A 1 445 ? 68.823 20.131 57.818 1.00 16.03 445 ILE A CA 1
ATOM 3347 C C . ILE A 1 445 ? 70.138 19.423 57.496 1.00 17.03 445 ILE A C 1
ATOM 3348 O O . ILE A 1 445 ? 70.199 18.590 56.582 1.00 15.08 445 ILE A O 1
ATOM 3353 N N . ALA A 1 446 ? 71.184 19.754 58.251 1.00 16.21 446 ALA A N 1
ATOM 3354 C CA . ALA A 1 446 ? 72.504 19.158 58.036 1.00 15.64 446 ALA A CA 1
ATOM 3355 C C . ALA A 1 446 ? 72.510 17.644 58.228 1.00 16.90 446 ALA A C 1
ATOM 3356 O O . ALA A 1 446 ? 73.131 16.911 57.453 1.00 16.65 446 ALA A O 1
ATOM 3358 N N . LEU A 1 447 ? 71.831 17.170 59.265 1.00 16.21 447 LEU A N 1
ATOM 3359 C CA . LEU A 1 447 ? 71.770 15.736 59.528 1.00 17.88 447 LEU A CA 1
ATOM 3360 C C . LEU A 1 447 ? 70.980 14.980 58.468 1.00 17.78 447 LEU A C 1
ATOM 3361 O O . LEU A 1 447 ? 71.455 13.976 57.926 1.00 17.05 447 LEU A O 1
ATOM 3366 N N . LEU A 1 448 ? 69.771 15.451 58.176 1.00 15.68 448 LEU A N 1
ATOM 3367 C CA . LEU A 1 448 ? 68.936 14.790 57.184 1.00 17.49 448 LEU A CA 1
ATOM 3368 C C . LEU A 1 448 ? 69.576 14.779 55.800 1.00 17.84 448 LEU A C 1
ATOM 3369 O O . LEU A 1 448 ? 69.527 13.768 55.104 1.00 17.33 448 LEU A O 1
ATOM 3374 N N . GLU A 1 449 ? 70.180 15.895 55.402 1.00 17.00 449 GLU A N 1
ATOM 3375 C CA . GLU A 1 449 ? 70.790 15.968 54.077 1.00 17.71 449 GLU A CA 1
ATOM 3376 C C . GLU A 1 449 ? 72.139 15.270 53.958 1.00 19.73 449 GLU A C 1
ATOM 3377 O O . GLU A 1 449 ? 72.518 14.834 52.868 1.00 20.94 449 GLU A O 1
ATOM 3383 N N . SER A 1 450 ? 72.857 15.145 55.067 1.00 18.16 450 SER A N 1
ATOM 3384 C CA . SER A 1 450 ? 74.162 14.489 55.043 1.00 18.67 450 SER A CA 1
ATOM 3385 C C . SER A 1 450 ? 74.076 12.977 55.184 1.00 20.02 450 SER A C 1
ATOM 3386 O O . SER A 1 450 ? 74.920 12.252 54.660 1.00 20.53 450 SER A O 1
ATOM 3389 N N . TYR A 1 451 ? 73.054 12.500 55.888 1.00 19.01 451 TYR A N 1
ATOM 3390 C CA . TYR A 1 451 ? 72.904 11.066 56.111 1.00 18.87 451 TYR A CA 1
ATOM 3391 C C . TYR A 1 451 ? 71.835 10.382 55.266 1.00 18.14 451 TYR A C 1
ATOM 3392 O O . TYR A 1 451 ? 71.585 9.184 55.428 1.00 17.85 451 TYR A O 1
ATOM 3401 N N . GLN A 1 452 ? 71.220 11.132 54.359 1.00 18.26 452 GLN A N 1
ATOM 3402 C CA . GLN A 1 452 ? 70.187 10.577 53.494 1.00 18.51 452 GLN A CA 1
ATOM 3403 C C . GLN A 1 452 ? 70.746 9.450 52.631 1.00 21.15 452 GLN A C 1
ATOM 3404 O O . GLN A 1 452 ? 71.926 9.453 52.264 1.00 18.54 452 GLN A O 1
ATOM 3410 N N . GLN A 1 453 ? 69.881 8.492 52.319 1.00 21.56 453 GLN A N 1
ATOM 3411 C CA . GLN A 1 453 ? 70.247 7.342 51.503 1.00 23.61 453 GLN A CA 1
ATOM 3412 C C . GLN A 1 453 ? 69.458 7.372 50.203 1.00 24.30 453 GLN A C 1
ATOM 3413 O O . GLN A 1 453 ? 68.456 8.074 50.086 1.00 22.88 453 GLN A O 1
ATOM 3419 N N . LYS A 1 454 ? 69.904 6.597 49.221 1.00 24.88 454 LYS A N 1
ATOM 3420 C CA . LYS A 1 454 ? 69.224 6.573 47.937 1.00 25.23 454 LYS A CA 1
ATOM 3421 C C . LYS A 1 454 ? 67.754 6.161 48.042 1.00 25.24 454 LYS A C 1
ATOM 3422 O O . LYS A 1 454 ? 66.906 6.700 47.329 1.00 24.90 454 LYS A O 1
ATOM 3428 N N . ASP A 1 455 ? 67.446 5.221 48.933 1.00 25.16 455 ASP A N 1
ATOM 3429 C CA . ASP A 1 455 ? 66.066 4.765 49.075 1.00 25.36 455 ASP A CA 1
ATOM 3430 C C . ASP A 1 455 ? 65.192 5.689 49.921 1.00 25.65 455 ASP A C 1
ATOM 3431 O O . ASP A 1 455 ? 64.040 5.365 50.207 1.00 26.12 455 ASP A O 1
ATOM 3436 N N . GLY A 1 456 ? 65.740 6.835 50.317 1.00 24.79 456 GLY A N 1
ATOM 3437 C CA . GLY A 1 456 ? 64.970 7.781 51.109 1.00 24.51 456 GLY A CA 1
ATOM 3438 C C . GLY A 1 456 ? 65.151 7.676 52.612 1.00 23.90 456 GLY A C 1
ATOM 3439 O O . GLY A 1 456 ? 64.749 8.579 53.353 1.00 23.53 456 GLY A O 1
ATOM 3440 N N . SER A 1 457 ?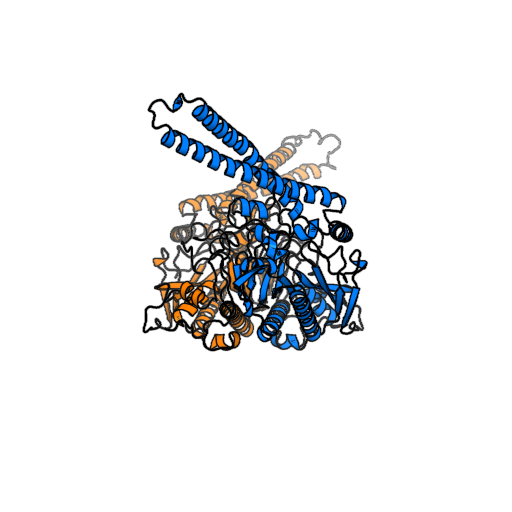 65.739 6.582 53.080 1.00 20.87 457 SER A N 1
ATOM 3441 C CA . SER A 1 457 ? 65.956 6.418 54.512 1.00 20.37 457 SER A CA 1
ATOM 3442 C C . SER A 1 457 ? 67.094 7.343 54.934 1.00 21.13 457 SER A C 1
ATOM 3443 O O . SER A 1 457 ? 67.809 7.878 54.088 1.00 20.21 457 SER A O 1
ATOM 3446 N N . VAL A 1 458 ? 67.252 7.535 56.240 1.00 19.53 458 VAL A N 1
ATOM 3447 C CA . VAL A 1 458 ? 68.307 8.400 56.766 1.00 19.63 458 VAL A CA 1
ATOM 3448 C C . VAL A 1 458 ? 69.054 7.681 57.882 1.00 19.68 458 VAL A C 1
ATOM 3449 O O . VAL A 1 458 ? 68.447 7.229 58.851 1.00 20.11 458 VAL A O 1
ATOM 3453 N N . LEU A 1 459 ? 70.371 7.559 57.749 1.00 19.46 459 LEU A N 1
ATOM 3454 C CA . LEU A 1 459 ? 71.148 6.898 58.786 1.00 19.83 459 LEU A CA 1
ATOM 3455 C C . LEU A 1 459 ? 71.253 7.809 60.001 1.00 18.85 459 LEU A C 1
ATOM 3456 O O . LEU A 1 459 ? 71.268 9.030 59.873 1.00 19.49 459 LEU A O 1
ATOM 3461 N N . VAL A 1 460 ? 71.311 7.208 61.181 1.00 20.16 460 VAL A N 1
ATOM 3462 C CA . VAL A 1 460 ? 71.401 7.970 62.417 1.00 19.97 460 VAL A CA 1
ATOM 3463 C C . VAL A 1 460 ? 72.808 7.929 62.999 1.00 20.56 460 VAL A C 1
ATOM 3464 O O . VAL A 1 460 ? 73.383 6.857 63.185 1.00 20.54 460 VAL A O 1
ATOM 3468 N N . PRO A 1 461 ? 73.389 9.105 63.285 1.00 21.73 461 PRO A N 1
ATOM 3469 C CA . PRO A 1 461 ? 74.737 9.168 63.854 1.00 23.43 461 PRO A CA 1
ATOM 3470 C C . PRO A 1 461 ? 74.769 8.384 65.161 1.00 23.14 461 PRO A C 1
ATOM 3471 O O . PRO A 1 461 ? 73.834 8.470 65.958 1.00 23.41 461 PRO A O 1
ATOM 3475 N N . PRO A 1 462 ? 75.845 7.619 65.403 1.00 23.67 462 PRO A N 1
ATOM 3476 C CA . PRO A 1 462 ? 75.970 6.824 66.629 1.00 24.83 462 PRO A CA 1
ATOM 3477 C C . PRO A 1 462 ? 75.606 7.588 67.900 1.00 25.00 462 PRO A C 1
ATOM 3478 O O . PRO A 1 462 ? 74.920 7.061 68.773 1.00 25.77 462 PRO A O 1
ATOM 3482 N N . ALA A 1 463 ? 76.062 8.833 67.996 1.00 24.60 463 ALA A N 1
ATOM 3483 C CA . ALA A 1 463 ? 75.792 9.651 69.171 1.00 23.67 463 ALA A CA 1
ATOM 3484 C C . ALA A 1 463 ? 74.300 9.865 69.423 1.00 22.76 463 ALA A C 1
ATOM 3485 O O . ALA A 1 463 ? 73.886 10.072 70.563 1.00 23.85 463 ALA A O 1
ATOM 3487 N N . LEU A 1 464 ? 73.496 9.811 68.365 1.00 22.48 464 LEU A N 1
ATOM 3488 C CA . LEU A 1 464 ? 72.056 10.012 68.498 1.00 22.62 464 LEU A CA 1
ATOM 3489 C C . LEU A 1 464 ? 71.252 8.716 68.523 1.00 22.95 464 LEU A C 1
ATOM 3490 O O . LEU A 1 464 ? 70.039 8.736 68.742 1.00 22.47 464 LEU A O 1
ATOM 3495 N N . GLN A 1 465 ? 71.920 7.589 68.303 1.00 22.26 465 GLN A N 1
ATOM 3496 C CA . GLN A 1 465 ? 71.222 6.310 68.300 1.00 23.75 465 GLN A CA 1
ATOM 3497 C C . GLN A 1 465 ? 70.550 5.951 69.627 1.00 23.34 465 GLN A C 1
ATOM 3498 O O . GLN A 1 465 ? 69.491 5.327 69.636 1.00 24.71 465 GLN A O 1
ATOM 3504 N N . PRO A 1 466 ? 71.153 6.332 70.766 1.00 24.70 466 PRO A N 1
ATOM 3505 C CA . PRO A 1 466 ? 70.518 6.004 72.047 1.00 25.06 466 PRO A CA 1
ATOM 3506 C C . PRO A 1 466 ? 69.160 6.701 72.213 1.00 26.78 466 PRO A C 1
ATOM 3507 O O . PRO A 1 466 ? 68.292 6.226 72.952 1.00 27.85 466 PRO A O 1
ATOM 3511 N N . TYR A 1 467 ? 68.978 7.820 71.518 1.00 25.68 467 TYR A N 1
ATOM 3512 C CA . TYR A 1 467 ? 67.731 8.577 71.604 1.00 25.90 467 TYR A CA 1
ATOM 3513 C C . TYR A 1 467 ? 66.717 8.186 70.538 1.00 25.36 467 TYR A C 1
ATOM 3514 O O . TYR A 1 467 ? 65.511 8.339 70.730 1.00 26.32 467 TYR A O 1
ATOM 3523 N N . LEU A 1 468 ? 67.206 7.689 69.409 1.00 23.30 468 LEU A N 1
ATOM 3524 C CA . LEU A 1 468 ? 66.328 7.284 68.318 1.00 23.52 468 LEU A CA 1
ATOM 3525 C C . LEU A 1 468 ? 65.896 5.825 68.415 1.00 23.04 468 LEU A C 1
ATOM 3526 O O . LEU A 1 468 ? 64.858 5.445 67.874 1.00 24.70 468 LEU A O 1
ATOM 3531 N N . GLY A 1 469 ? 66.689 5.010 69.102 1.00 23.92 469 GLY A N 1
ATOM 3532 C CA . GLY A 1 469 ? 66.351 3.603 69.234 1.00 25.14 469 GLY A CA 1
ATOM 3533 C C . GLY A 1 469 ? 66.559 2.831 67.942 1.00 26.66 469 GLY A C 1
ATOM 3534 O O . GLY A 1 469 ? 66.112 1.692 67.811 1.00 28.79 469 GLY A O 1
ATOM 3535 N N . THR A 1 470 ? 67.235 3.451 66.980 1.00 25.23 470 THR A N 1
ATOM 3536 C CA . THR A 1 470 ? 67.503 2.809 65.698 1.00 25.06 470 THR A CA 1
ATOM 3537 C C . THR A 1 470 ? 68.722 3.449 65.043 1.00 24.87 470 THR A C 1
ATOM 3538 O O . THR A 1 470 ? 69.123 4.556 65.409 1.00 23.17 470 THR A O 1
ATOM 3542 N N . ASP A 1 471 ? 69.316 2.748 64.082 1.00 24.29 471 ASP A N 1
ATOM 3543 C CA . ASP A 1 471 ? 70.478 3.271 63.379 1.00 23.73 471 ASP A CA 1
ATOM 3544 C C . ASP A 1 471 ? 70.055 3.775 62.006 1.00 22.15 471 ASP A C 1
ATOM 3545 O O . ASP A 1 471 ? 70.877 4.263 61.227 1.00 20.79 471 ASP A O 1
ATOM 3550 N N . ARG A 1 472 ? 68.764 3.657 61.712 1.00 20.83 472 ARG A N 1
ATOM 3551 C CA . ARG A 1 472 ? 68.251 4.106 60.428 1.00 21.79 472 ARG A CA 1
ATOM 3552 C C . ARG A 1 472 ? 66.777 4.475 60.490 1.00 21.99 472 ARG A C 1
ATOM 3553 O O . ARG A 1 472 ? 65.942 3.681 60.930 1.00 22.65 472 ARG A O 1
ATOM 3561 N N . ILE A 1 473 ? 66.468 5.687 60.044 1.00 20.41 473 ILE A N 1
ATOM 3562 C CA . ILE A 1 473 ? 65.094 6.170 60.013 1.00 21.14 473 ILE A CA 1
ATOM 3563 C C . ILE A 1 473 ? 64.489 5.742 58.676 1.00 20.69 473 ILE A C 1
ATOM 3564 O O . ILE A 1 473 ? 65.028 6.052 57.609 1.00 19.96 473 ILE A O 1
ATOM 3569 N N . THR A 1 474 ? 63.367 5.032 58.741 1.00 20.61 474 THR A N 1
ATOM 3570 C CA . THR A 1 474 ? 62.696 4.536 57.546 1.00 22.14 474 THR A CA 1
ATOM 3571 C C . THR A 1 474 ? 61.243 4.984 57.469 1.00 22.23 474 THR A C 1
ATOM 3572 O O . THR A 1 474 ? 60.736 5.649 58.373 1.00 20.71 474 THR A O 1
ATOM 3576 N N . THR A 1 475 ? 60.584 4.602 56.380 1.00 22.98 475 THR A N 1
ATOM 3577 C CA . THR A 1 475 ? 59.177 4.926 56.158 1.00 25.09 475 THR A CA 1
ATOM 3578 C C . THR A 1 475 ? 58.374 4.534 57.395 1.00 22.88 475 THR A C 1
ATOM 3579 O O . THR A 1 475 ? 58.570 3.456 57.954 1.00 24.32 475 THR A O 1
ATOM 3583 N N . PRO A 1 476 ? 57.460 5.409 57.842 1.00 23.86 476 PRO A N 1
ATOM 3584 C CA . PRO A 1 476 ? 56.655 5.100 59.027 1.00 23.40 476 PRO A CA 1
ATOM 3585 C C . PRO A 1 476 ? 55.539 4.102 58.749 1.00 21.61 476 PRO A C 1
ATOM 3586 O O . PRO A 1 476 ? 55.162 3.881 57.598 1.00 21.77 476 PRO A O 1
ATOM 3590 N N . THR A 1 477 ? 55.017 3.508 59.817 1.00 23.30 477 THR A N 1
ATOM 3591 C CA . THR A 1 477 ? 53.948 2.519 59.715 1.00 23.91 477 THR A CA 1
ATOM 3592 C C . THR A 1 477 ? 52.589 3.154 59.428 1.00 23.21 477 THR A C 1
ATOM 3593 O O . THR A 1 477 ? 51.801 2.636 58.633 1.00 22.74 477 THR A O 1
ATOM 3597 N N . HIS A 1 478 ? 52.320 4.284 60.071 1.00 21.43 478 HIS A N 1
ATOM 3598 C CA . HIS A 1 478 ? 51.042 4.962 59.902 1.00 19.44 478 HIS A CA 1
ATOM 3599 C C . HIS A 1 478 ? 50.779 5.470 58.492 1.00 19.14 478 HIS A C 1
ATOM 3600 O O . HIS A 1 478 ? 51.706 5.706 57.712 1.00 20.24 478 HIS A O 1
ATOM 3607 N N . VAL A 1 479 ? 49.498 5.632 58.176 1.00 18.65 479 VAL A N 1
ATOM 3608 C CA . VAL A 1 479 ? 49.078 6.156 56.887 1.00 18.92 479 VAL A CA 1
ATOM 3609 C C . VAL A 1 479 ? 49.111 7.677 57.035 1.00 20.07 479 VAL A C 1
ATOM 3610 O O . VAL A 1 479 ? 48.527 8.228 57.972 1.00 18.31 479 VAL A O 1
ATOM 3614 N N . PRO A 1 480 ? 49.804 8.375 56.125 1.00 19.47 480 PRO A N 1
ATOM 3615 C CA . PRO A 1 480 ? 49.871 9.836 56.217 1.00 19.05 480 PRO A CA 1
ATOM 3616 C C . PRO A 1 480 ? 48.485 10.468 56.222 1.00 18.17 480 PRO A C 1
ATOM 3617 O O . PRO A 1 480 ? 47.567 9.977 55.569 1.00 17.74 480 PRO A O 1
ATOM 3621 N N . LEU A 1 481 ? 48.336 11.556 56.966 1.00 17.77 481 LEU A N 1
ATOM 3622 C CA . LEU A 1 481 ? 47.054 12.246 57.033 1.00 18.62 481 LEU A CA 1
ATOM 3623 C C . LEU A 1 481 ? 46.603 12.685 55.644 1.00 18.77 481 LEU A C 1
ATOM 3624 O O . LEU A 1 481 ? 47.416 13.087 54.813 1.00 18.97 481 LEU A O 1
ATOM 3629 N N . GLN A 1 482 ? 45.302 12.597 55.398 1.00 17.91 482 GLN A N 1
ATOM 3630 C CA . GLN A 1 482 ? 44.739 12.996 54.115 1.00 18.82 482 GLN A CA 1
ATOM 3631 C C . GLN A 1 482 ? 43.922 14.272 54.307 1.00 19.00 482 GLN A C 1
ATOM 3632 O O . GLN A 1 482 ? 43.099 14.356 55.217 1.00 18.55 482 GLN A O 1
ATOM 3638 N N . TYR A 1 483 ? 44.154 15.267 53.457 1.00 17.48 483 TYR A N 1
ATOM 3639 C CA . TYR A 1 483 ? 43.416 16.521 53.550 1.00 18.07 483 TYR A CA 1
ATOM 3640 C C . TYR A 1 483 ? 41.984 16.310 53.074 1.00 17.88 483 TYR A C 1
ATOM 3641 O O . TYR A 1 483 ? 41.756 15.840 51.959 1.00 18.69 483 TYR A O 1
ATOM 3650 N N . ILE A 1 484 ? 41.018 16.660 53.917 1.00 16.32 484 ILE A N 1
ATOM 3651 C CA . ILE A 1 484 ? 39.619 16.500 53.557 1.00 17.68 484 ILE A CA 1
ATOM 3652 C C . ILE A 1 484 ? 38.842 17.812 53.591 1.00 17.95 484 ILE A C 1
ATOM 3653 O O . ILE A 1 484 ? 37.614 17.818 53.620 1.00 20.90 484 ILE A O 1
ATOM 3658 N N . GLY A 1 485 ? 39.572 18.923 53.579 1.00 19.22 485 GLY A N 1
ATOM 3659 C CA . GLY A 1 485 ? 38.943 20.232 53.585 1.00 22.09 485 GLY A CA 1
ATOM 3660 C C . GLY A 1 485 ? 38.311 20.531 52.235 1.00 25.78 485 GLY A C 1
ATOM 3661 O O . GLY A 1 485 ? 38.489 19.765 51.290 1.00 24.53 485 GLY A O 1
ATOM 3662 N N . PRO A 1 486 ? 37.582 21.651 52.106 1.00 27.25 486 PRO A N 1
ATOM 3663 C CA . PRO A 1 486 ? 36.919 22.036 50.855 1.00 29.98 486 PRO A CA 1
ATOM 3664 C C . PRO A 1 486 ? 37.810 22.596 49.749 1.00 31.68 486 PRO A C 1
ATOM 3665 O O . PRO A 1 486 ? 37.374 22.715 48.604 1.00 32.80 486 PRO A O 1
ATOM 3669 N N . ASN A 1 487 ? 39.052 22.931 50.078 1.00 33.01 487 ASN A N 1
ATOM 3670 C CA . ASN A 1 487 ? 39.950 23.518 49.090 1.00 35.56 487 ASN A CA 1
ATOM 3671 C C . ASN A 1 487 ? 40.839 22.550 48.320 1.00 36.55 487 ASN A C 1
ATOM 3672 O O . ASN A 1 487 ? 42.054 22.505 48.510 1.00 35.65 487 ASN A O 1
ATOM 3677 N N . GLN A 1 488 ? 40.210 21.791 47.431 1.00 39.62 488 GLN A N 1
ATOM 3678 C CA . GLN A 1 488 ? 40.905 20.821 46.599 1.00 42.98 488 GLN A CA 1
ATOM 3679 C C . GLN A 1 488 ? 39.979 20.434 45.452 1.00 46.26 488 GLN A C 1
ATOM 3680 O O . GLN A 1 488 ? 38.757 20.525 45.578 1.00 46.64 488 GLN A O 1
ATOM 3686 N N . PRO A 1 489 ? 40.549 20.003 44.313 1.00 48.75 489 PRO A N 1
ATOM 3687 C CA . PRO A 1 489 ? 39.756 19.605 43.145 1.00 50.60 489 PRO A CA 1
ATOM 3688 C C . PRO A 1 489 ? 38.577 18.706 43.513 1.00 52.60 489 PRO A C 1
ATOM 3689 O O . PRO A 1 489 ? 37.420 19.067 43.296 1.00 53.10 489 PRO A O 1
ATOM 3693 N N . GLN A 1 490 ? 38.877 17.538 44.072 1.00 54.63 490 GLN A N 1
ATOM 3694 C CA . GLN A 1 490 ? 37.842 16.594 44.480 1.00 56.77 490 GLN A CA 1
ATOM 3695 C C . GLN A 1 490 ? 37.412 16.873 45.919 1.00 57.35 490 GLN A C 1
ATOM 3696 O O . GLN A 1 490 ? 37.799 16.100 46.821 1.00 57.97 490 GLN A O 1
ATOM 3702 N N . GLN B 1 22 ? 34.766 42.136 70.785 1.00 50.78 22 GLN B N 1
ATOM 3703 C CA . GLN B 1 22 ? 33.824 41.675 69.723 1.00 50.58 22 GLN B CA 1
ATOM 3704 C C . GLN B 1 22 ? 33.300 40.275 70.025 1.00 49.62 22 GLN B C 1
ATOM 3705 O O . GLN B 1 22 ? 33.931 39.509 70.756 1.00 49.56 22 GLN B O 1
ATOM 3711 N N . ASP B 1 23 ? 32.144 39.946 69.456 1.00 48.55 23 ASP B N 1
ATOM 3712 C CA . ASP B 1 23 ? 31.539 38.638 69.663 1.00 46.84 23 ASP B CA 1
ATOM 3713 C C . ASP B 1 23 ? 31.690 37.754 68.430 1.00 44.61 23 ASP B C 1
ATOM 3714 O O . ASP B 1 23 ? 31.086 36.685 68.355 1.00 45.21 23 ASP B O 1
ATOM 3719 N N . ARG B 1 24 ? 32.488 38.198 67.463 1.00 42.16 24 ARG B N 1
ATOM 3720 C CA . ARG B 1 24 ? 32.688 37.421 66.244 1.00 39.13 24 ARG B CA 1
ATOM 3721 C C . ARG B 1 24 ? 33.345 36.087 66.581 1.00 36.06 24 ARG B C 1
ATOM 3722 O O . ARG B 1 24 ? 34.392 36.045 67.226 1.00 36.45 24 ARG B O 1
ATOM 3730 N N . ASN B 1 25 ? 32.711 34.997 66.162 1.00 31.68 25 ASN B N 1
ATOM 3731 C CA . ASN B 1 25 ? 33.231 33.662 66.429 1.00 28.34 25 ASN B CA 1
ATOM 3732 C C . ASN B 1 25 ? 34.298 33.300 65.405 1.00 25.27 25 ASN B C 1
ATOM 3733 O O . ASN B 1 25 ? 34.047 33.322 64.203 1.00 24.35 25 ASN B O 1
ATOM 3738 N N . LEU B 1 26 ? 35.486 32.964 65.896 1.00 25.40 26 LEU B N 1
ATOM 3739 C CA . LEU B 1 26 ? 36.616 32.623 65.036 1.00 24.75 26 LEU B CA 1
ATOM 3740 C C . LEU B 1 26 ? 36.381 31.438 64.111 1.00 23.03 26 LEU B C 1
ATOM 3741 O O . LEU B 1 26 ? 36.883 31.421 62.987 1.00 22.50 26 LEU B O 1
ATOM 3746 N N . LEU B 1 27 ? 35.636 30.440 64.578 1.00 22.39 27 LEU B N 1
ATOM 3747 C CA . LEU B 1 27 ? 35.346 29.278 63.743 1.00 22.61 27 LEU B CA 1
ATOM 3748 C C . LEU B 1 27 ? 34.465 29.704 62.578 1.00 22.26 27 LEU B C 1
ATOM 3749 O O . LEU B 1 27 ? 34.678 29.284 61.443 1.00 22.09 27 LEU B O 1
ATOM 3754 N N . TYR B 1 28 ? 33.470 30.539 62.860 1.00 22.63 28 TYR B N 1
ATOM 3755 C CA . TYR B 1 28 ? 32.576 30.996 61.809 1.00 23.05 28 TYR B CA 1
ATOM 3756 C C . TYR B 1 28 ? 33.302 31.882 60.800 1.00 22.51 28 TYR B C 1
ATOM 3757 O O . TYR B 1 28 ? 33.152 31.698 59.593 1.00 22.03 28 TYR B O 1
ATOM 3766 N N . GLU B 1 29 ? 34.089 32.836 61.292 1.00 22.77 29 GLU B N 1
ATOM 3767 C CA . GLU B 1 29 ? 34.836 33.731 60.410 1.00 24.36 29 GLU B CA 1
ATOM 3768 C C . GLU B 1 29 ? 35.769 32.923 59.522 1.00 24.10 29 GLU B C 1
ATOM 3769 O O . GLU B 1 29 ? 35.912 33.198 58.328 1.00 23.50 29 GLU B O 1
ATOM 3775 N N . HIS B 1 30 ? 36.411 31.930 60.127 1.00 22.45 30 HIS B N 1
ATOM 3776 C CA . HIS B 1 30 ? 37.336 31.050 59.423 1.00 22.77 30 HIS B CA 1
ATOM 3777 C C . HIS B 1 30 ? 36.609 30.389 58.250 1.00 22.71 30 HIS B C 1
ATOM 3778 O O . HIS B 1 30 ? 37.136 30.317 57.137 1.00 21.73 30 HIS B O 1
ATOM 3785 N N . ALA B 1 31 ? 35.392 29.916 58.506 1.00 23.53 31 ALA B N 1
ATOM 3786 C CA . ALA B 1 31 ? 34.585 29.261 57.482 1.00 26.70 31 ALA B CA 1
ATOM 3787 C C . ALA B 1 31 ? 34.088 30.258 56.435 1.00 29.39 31 ALA B C 1
ATOM 3788 O O . ALA B 1 31 ? 34.053 29.955 55.239 1.00 28.62 31 ALA B O 1
ATOM 3790 N N . ARG B 1 32 ? 33.700 31.445 56.893 1.00 30.55 32 ARG B N 1
ATOM 3791 C CA . ARG B 1 32 ? 33.211 32.496 56.006 1.00 32.15 32 ARG B CA 1
ATOM 3792 C C . ARG B 1 32 ? 34.237 32.804 54.923 1.00 32.97 32 ARG B C 1
ATOM 3793 O O . ARG B 1 32 ? 33.889 32.969 53.753 1.00 33.58 32 ARG B O 1
ATOM 3801 N N . GLU B 1 33 ? 35.503 32.884 55.320 1.00 31.73 33 GLU B N 1
ATOM 3802 C CA . GLU B 1 33 ? 36.582 33.166 54.383 1.00 31.78 33 GLU B CA 1
ATOM 3803 C C . GLU B 1 33 ? 36.864 31.956 53.497 1.00 30.51 33 GLU B C 1
ATOM 3804 O O . GLU B 1 33 ? 37.659 32.036 52.560 1.00 31.78 33 GLU B O 1
ATOM 3810 N N . GLY B 1 34 ? 36.211 30.836 53.799 1.00 29.36 34 GLY B N 1
ATOM 3811 C CA . GLY B 1 34 ? 36.401 29.626 53.016 1.00 28.29 34 GLY B CA 1
ATOM 3812 C C . GLY B 1 34 ? 37.664 28.845 53.347 1.0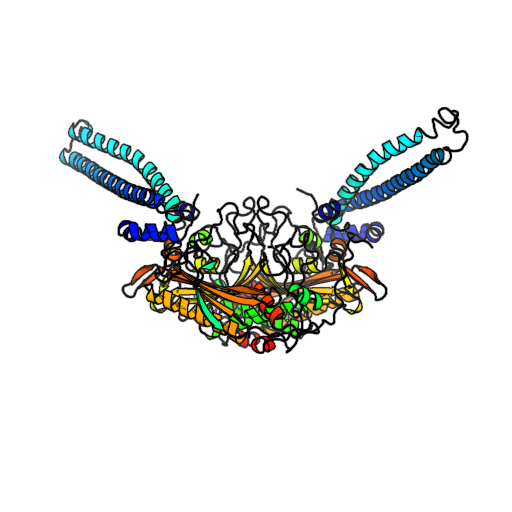0 27.82 34 GLY B C 1
ATOM 3813 O O . GLY B 1 34 ? 38.090 27.988 52.573 1.00 27.28 34 GLY B O 1
ATOM 3814 N N . TYR B 1 35 ? 38.261 29.129 54.500 1.00 25.97 35 TYR B N 1
ATOM 3815 C CA . TYR B 1 35 ? 39.483 28.445 54.912 1.00 25.18 35 TYR B CA 1
ATOM 3816 C C . TYR B 1 35 ? 39.207 26.982 55.259 1.00 24.06 35 TYR B C 1
ATOM 3817 O O . TYR B 1 35 ? 40.041 26.107 55.021 1.00 24.31 35 TYR B O 1
ATOM 3826 N N . SER B 1 36 ? 38.033 26.732 55.829 1.00 23.08 36 SER B N 1
ATOM 3827 C CA . SER B 1 36 ? 37.593 25.387 56.195 1.00 22.52 36 SER B CA 1
ATOM 3828 C C . SER B 1 36 ? 36.079 25.387 56.044 1.00 22.90 36 SER B C 1
ATOM 3829 O O . SER B 1 36 ? 35.477 26.431 55.786 1.00 23.63 36 SER B O 1
ATOM 3832 N N . ALA B 1 37 ? 35.465 24.220 56.206 1.00 20.91 37 ALA B N 1
ATOM 3833 C CA . ALA B 1 37 ? 34.017 24.112 56.117 1.00 22.11 37 ALA B CA 1
ATOM 3834 C C . ALA B 1 37 ? 33.449 24.515 57.472 1.00 22.93 37 ALA B C 1
ATOM 3835 O O . ALA B 1 37 ? 34.172 24.536 58.470 1.00 23.55 37 ALA B O 1
ATOM 3837 N N . LEU B 1 38 ? 32.164 24.852 57.508 1.00 21.54 38 LEU B N 1
ATOM 3838 C CA . LEU B 1 38 ? 31.525 25.231 58.763 1.00 21.99 38 LEU B CA 1
ATOM 3839 C C . LEU B 1 38 ? 31.495 24.027 59.700 1.00 20.66 38 LEU B C 1
ATOM 3840 O O . LEU B 1 38 ? 31.466 22.885 59.247 1.00 18.56 38 LEU B O 1
ATOM 3845 N N . PRO B 1 39 ? 31.524 24.268 61.019 1.00 21.25 39 PRO B N 1
ATOM 3846 C CA . PRO B 1 39 ? 31.483 23.141 61.954 1.00 21.32 39 PRO B CA 1
ATOM 3847 C C . PRO B 1 39 ? 30.195 22.367 61.681 1.00 22.45 39 PRO B C 1
ATOM 3848 O O . PRO B 1 39 ? 29.164 22.960 61.354 1.00 22.38 39 PRO B O 1
ATOM 3852 N N . LEU B 1 40 ? 30.254 21.048 61.809 1.00 23.48 40 LEU B N 1
ATOM 3853 C CA . LEU B 1 40 ? 29.086 20.215 61.564 1.00 24.56 40 LEU B CA 1
ATOM 3854 C C . LEU B 1 40 ? 28.556 19.709 62.901 1.00 24.66 40 LEU B C 1
ATOM 3855 O O . LEU B 1 40 ? 29.043 18.715 63.435 1.00 24.01 40 LEU B O 1
ATOM 3860 N N . LEU B 1 41 ? 27.553 20.399 63.434 1.00 23.99 41 LEU B N 1
ATOM 3861 C CA . LEU B 1 41 ? 26.967 20.035 64.720 1.00 24.99 41 LEU B CA 1
ATOM 3862 C C . LEU B 1 41 ? 25.827 19.030 64.572 1.00 25.80 41 LEU B C 1
ATOM 3863 O O . LEU B 1 41 ? 25.102 19.043 63.576 1.00 24.97 41 LEU B O 1
ATOM 3868 N N . ASP B 1 42 ? 25.666 18.164 65.568 1.00 26.78 42 ASP B N 1
ATOM 3869 C CA . ASP B 1 42 ? 24.607 17.162 65.526 1.00 29.07 42 ASP B CA 1
ATOM 3870 C C . ASP B 1 42 ? 23.282 17.761 65.987 1.00 29.44 42 ASP B C 1
ATOM 3871 O O . ASP B 1 42 ? 22.856 17.562 67.125 1.00 28.88 42 ASP B O 1
ATOM 3876 N N . MET B 1 43 ? 22.636 18.498 65.091 1.00 29.22 43 MET B N 1
ATOM 3877 C CA . MET B 1 43 ? 21.363 19.133 65.398 1.00 31.00 43 MET B CA 1
ATOM 3878 C C . MET B 1 43 ? 20.208 18.141 65.407 1.00 32.54 43 MET B C 1
ATOM 3879 O O . MET B 1 43 ? 19.202 18.356 66.083 1.00 31.32 43 MET B O 1
ATOM 3884 N N . GLU B 1 44 ? 20.353 17.055 64.655 1.00 33.92 44 GLU B N 1
ATOM 3885 C CA . GLU B 1 44 ? 19.309 16.043 64.596 1.00 37.23 44 GLU B CA 1
ATOM 3886 C C . GLU B 1 44 ? 19.033 15.497 65.992 1.00 36.85 44 GLU B C 1
ATOM 3887 O O . GLU B 1 44 ? 17.880 15.343 66.389 1.00 36.28 44 GLU B O 1
ATOM 3893 N N . SER B 1 45 ? 20.097 15.209 66.734 1.00 37.35 45 SER B N 1
ATOM 3894 C CA . SER B 1 45 ? 19.960 14.685 68.088 1.00 37.71 45 SER B CA 1
ATOM 3895 C C . SER B 1 45 ? 19.394 15.742 69.027 1.00 36.48 45 SER B C 1
ATOM 3896 O O . SER B 1 45 ? 18.528 15.452 69.851 1.00 35.56 45 SER B O 1
ATOM 3899 N N . LEU B 1 46 ? 19.889 16.969 68.896 1.00 35.83 46 LEU B N 1
ATOM 3900 C CA . LEU B 1 46 ? 19.436 18.071 69.736 1.00 35.24 46 LEU B CA 1
ATOM 3901 C C . LEU B 1 46 ? 17.948 18.353 69.557 1.00 35.61 46 LEU B C 1
ATOM 3902 O O . LEU B 1 46 ? 17.221 18.532 70.535 1.00 35.31 46 LEU B O 1
ATOM 3907 N N . CYS B 1 47 ? 17.498 18.399 68.306 1.00 35.78 47 CYS B N 1
ATOM 3908 C CA . CYS B 1 47 ? 16.095 18.664 68.017 1.00 36.63 47 CYS B CA 1
ATOM 3909 C C . CYS B 1 47 ? 15.197 17.504 68.438 1.00 36.98 47 CYS B C 1
ATOM 3910 O O . CYS B 1 47 ? 14.032 17.705 68.782 1.00 37.52 47 CYS B O 1
ATOM 3913 N N . ALA B 1 48 ? 15.744 16.294 68.416 1.00 37.13 48 ALA B N 1
ATOM 3914 C CA . ALA B 1 48 ? 14.984 15.109 68.794 1.00 38.17 48 ALA B CA 1
ATOM 3915 C C . ALA B 1 48 ? 14.772 15.037 70.303 1.00 38.58 48 ALA B C 1
ATOM 3916 O O . ALA B 1 48 ? 13.704 14.632 70.767 1.00 39.13 48 ALA B O 1
ATOM 3918 N N . TYR B 1 49 ? 15.790 15.431 71.064 1.00 38.81 49 TYR B N 1
ATOM 3919 C CA . TYR B 1 49 ? 15.708 15.409 72.521 1.00 38.67 49 TYR B CA 1
ATOM 3920 C C . TYR B 1 49 ? 16.161 16.733 73.130 1.00 37.30 49 TYR B C 1
ATOM 3921 O O . TYR B 1 49 ? 17.197 16.804 73.793 1.00 35.83 49 TYR B O 1
ATOM 3930 N N . PRO B 1 50 ? 15.377 17.801 72.914 1.00 36.65 50 PRO B N 1
ATOM 3931 C CA . PRO B 1 50 ? 15.686 19.135 73.435 1.00 36.43 50 PRO B CA 1
ATOM 3932 C C . PRO B 1 50 ? 15.578 19.235 74.955 1.00 36.32 50 PRO B C 1
ATOM 3933 O O . PRO B 1 50 ? 16.318 19.993 75.585 1.00 34.52 50 PRO B O 1
ATOM 3937 N N . GLU B 1 51 ? 14.654 18.472 75.535 1.00 36.06 51 GLU B N 1
ATOM 3938 C CA . GLU B 1 51 ? 14.450 18.480 76.981 1.00 36.12 51 GLU B CA 1
ATOM 3939 C C . GLU B 1 51 ? 15.685 17.966 77.716 1.00 34.81 51 GLU B C 1
ATOM 3940 O O . GLU B 1 51 ? 16.145 18.573 78.685 1.00 34.30 51 GLU B O 1
ATOM 3946 N N . ASP B 1 52 ? 16.212 16.836 77.259 1.00 33.86 52 ASP B N 1
ATOM 3947 C CA . ASP B 1 52 ? 17.393 16.244 77.872 1.00 32.88 52 ASP B CA 1
ATOM 3948 C C . ASP B 1 52 ? 18.588 17.183 77.741 1.00 31.65 52 ASP B C 1
ATOM 3949 O O . ASP B 1 52 ? 19.382 17.332 78.671 1.00 30.23 52 ASP B O 1
ATOM 3954 N N . ALA B 1 53 ? 18.706 17.821 76.583 1.00 29.29 53 ALA B N 1
ATOM 3955 C CA . ALA B 1 53 ? 19.801 18.746 76.331 1.00 26.53 53 ALA B CA 1
ATOM 3956 C C . ALA B 1 53 ? 19.716 19.958 77.255 1.00 25.40 53 ALA B C 1
ATOM 3957 O O . ALA B 1 53 ? 20.722 20.400 77.810 1.00 24.00 53 ALA B O 1
ATOM 3959 N N . ALA B 1 54 ? 18.507 20.488 77.418 1.00 24.04 54 ALA B N 1
ATOM 3960 C CA . ALA B 1 54 ? 18.279 21.652 78.265 1.00 24.41 54 ALA B CA 1
ATOM 3961 C C . ALA B 1 54 ? 18.651 21.392 79.720 1.00 22.54 54 ALA B C 1
ATOM 3962 O O . ALA B 1 54 ? 19.274 22.234 80.368 1.00 22.59 54 ALA B O 1
ATOM 3964 N N . ARG B 1 55 ? 18.258 20.232 80.232 1.00 23.19 55 ARG B N 1
ATOM 3965 C CA . ARG B 1 55 ? 18.554 19.875 81.616 1.00 24.89 55 ARG B CA 1
ATOM 3966 C C . ARG B 1 55 ? 20.053 19.753 81.864 1.00 22.52 55 ARG B C 1
ATOM 3967 O O . ARG B 1 55 ? 20.570 20.284 82.847 1.00 20.88 55 ARG B O 1
ATOM 3975 N N . ALA B 1 56 ? 20.749 19.056 80.973 1.00 21.99 56 ALA B N 1
ATOM 3976 C CA . ALA B 1 56 ? 22.191 18.878 81.116 1.00 21.89 56 ALA B CA 1
ATOM 3977 C C . ALA B 1 56 ? 22.888 20.224 80.967 1.00 20.24 56 ALA B C 1
ATOM 3978 O O . ALA B 1 56 ? 23.893 20.499 81.629 1.00 20.49 56 ALA B O 1
ATOM 3980 N N . LEU B 1 57 ? 22.348 21.062 80.087 1.00 20.22 57 LEU B N 1
ATOM 3981 C CA . LEU B 1 57 ? 22.901 22.386 79.850 1.00 20.26 57 LEU B CA 1
ATOM 3982 C C . LEU B 1 57 ? 22.858 23.189 81.149 1.00 20.67 57 LEU B C 1
ATOM 3983 O O . LEU B 1 57 ? 23.856 23.771 81.571 1.00 20.32 57 LEU B O 1
ATOM 3988 N N . ASP B 1 58 ? 21.697 23.207 81.796 1.00 19.71 58 ASP B N 1
ATOM 3989 C CA . ASP B 1 58 ? 21.557 23.944 83.038 1.00 20.76 58 ASP B CA 1
ATOM 3990 C C . ASP B 1 58 ? 22.499 23.448 84.130 1.00 19.96 58 ASP B C 1
ATOM 3991 O O . ASP B 1 58 ? 23.058 24.248 84.876 1.00 20.13 58 ASP B O 1
ATOM 3996 N N . LEU B 1 59 ? 22.683 22.133 84.213 1.00 19.37 59 LEU B N 1
ATOM 3997 C CA . LEU B 1 59 ? 23.551 21.553 85.235 1.00 19.28 59 LEU B CA 1
ATOM 3998 C C . LEU B 1 59 ? 25.021 21.936 85.079 1.00 18.52 59 LEU B C 1
ATOM 3999 O O . LEU B 1 59 ? 25.793 21.846 86.038 1.00 18.72 59 LEU B O 1
ATOM 4004 N N . ARG B 1 60 ? 25.414 22.373 83.884 1.00 17.37 60 ARG B N 1
ATOM 4005 C CA . ARG B 1 60 ? 26.800 22.780 83.677 1.00 18.22 60 ARG B CA 1
ATOM 4006 C C . ARG B 1 60 ? 27.031 24.198 84.177 1.00 19.29 60 ARG B C 1
ATOM 4007 O O . ARG B 1 60 ? 28.165 24.589 84.452 1.00 18.66 60 ARG B O 1
ATOM 4015 N N . LYS B 1 61 ? 25.948 24.964 84.283 1.00 21.25 61 LYS B N 1
ATOM 4016 C CA . LYS B 1 61 ? 26.028 26.348 84.738 1.00 23.23 61 LYS B CA 1
ATOM 4017 C C . LYS B 1 61 ? 27.048 27.141 83.935 1.00 22.71 61 LYS B C 1
ATOM 4018 O O . LYS B 1 61 ? 27.883 27.849 84.496 1.00 22.50 61 LYS B O 1
ATOM 4024 N N . GLY B 1 62 ? 26.972 27.014 82.614 1.00 23.09 62 GLY B N 1
ATOM 4025 C CA . GLY B 1 62 ? 27.880 27.734 81.743 1.00 22.70 62 GLY B CA 1
ATOM 4026 C C . GLY B 1 62 ? 27.198 28.974 81.205 1.00 23.78 62 GLY B C 1
ATOM 4027 O O . GLY B 1 62 ? 26.194 29.418 81.756 1.00 23.91 62 GLY B O 1
ATOM 4028 N N . GLU B 1 63 ? 27.730 29.529 80.121 1.00 25.81 63 GLU B N 1
ATOM 4029 C CA . GLU B 1 63 ? 27.156 30.728 79.522 1.00 27.03 63 GLU B CA 1
ATOM 4030 C C . GLU B 1 63 ? 25.693 30.538 79.129 1.00 26.94 63 GLU B C 1
ATOM 4031 O O . GLU B 1 63 ? 24.814 31.261 79.600 1.00 27.61 63 GLU B O 1
ATOM 4037 N N . LEU B 1 64 ? 25.429 29.561 78.269 1.00 24.06 64 LEU B N 1
ATOM 4038 C CA . LEU B 1 64 ? 24.067 29.305 77.819 1.00 23.32 64 LEU B CA 1
ATOM 4039 C C . LEU B 1 64 ? 23.279 28.449 78.806 1.00 24.11 64 LEU B C 1
ATOM 4040 O O . LEU B 1 64 ? 23.833 27.568 79.461 1.00 24.85 64 LEU B O 1
ATOM 4045 N N . ARG B 1 65 ? 21.985 28.732 78.912 1.00 24.91 65 ARG B N 1
ATOM 4046 C CA . ARG B 1 65 ? 21.099 27.999 79.807 1.00 26.09 65 ARG B CA 1
ATOM 4047 C C . ARG B 1 65 ? 19.890 27.503 79.021 1.00 26.59 65 ARG B C 1
ATOM 4048 O O . ARG B 1 65 ? 19.713 27.849 77.852 1.00 26.91 65 ARG B O 1
ATOM 4056 N N . SER B 1 66 ? 19.058 26.692 79.663 1.00 27.08 66 SER B N 1
ATOM 4057 C CA . SER B 1 66 ? 17.879 26.129 79.016 1.00 28.04 66 SER B CA 1
ATOM 4058 C C . SER B 1 66 ? 17.005 27.146 78.280 1.00 28.22 66 SER B C 1
ATOM 4059 O O . SER B 1 66 ? 16.420 26.830 77.243 1.00 28.65 66 SER B O 1
ATOM 4062 N N . LYS B 1 67 ? 16.921 28.364 78.806 1.00 29.17 67 LYS B N 1
ATOM 4063 C CA . LYS B 1 67 ? 16.094 29.400 78.190 1.00 29.98 67 LYS B CA 1
ATOM 4064 C C . LYS B 1 67 ? 16.586 29.801 76.800 1.00 29.63 67 LYS B C 1
ATOM 4065 O O . LYS B 1 67 ? 15.818 30.323 75.988 1.00 28.76 67 LYS B O 1
ATOM 4071 N N . ASP B 1 68 ? 17.865 29.551 76.532 1.00 27.92 68 ASP B N 1
ATOM 4072 C CA . ASP B 1 68 ? 18.469 29.900 75.249 1.00 28.26 68 ASP B CA 1
ATOM 4073 C C . ASP B 1 68 ? 18.285 28.849 74.154 1.00 26.73 68 ASP B C 1
ATOM 4074 O O . ASP B 1 68 ? 18.362 29.169 72.970 1.00 27.29 68 ASP B O 1
ATOM 4079 N N . LEU B 1 69 ? 18.043 27.600 74.541 1.00 26.48 69 LEU B N 1
ATOM 4080 C CA . LEU B 1 69 ? 17.895 26.523 73.565 1.00 25.92 69 LEU B CA 1
ATOM 4081 C C . LEU B 1 69 ? 16.806 26.665 72.504 1.00 26.01 69 LEU B C 1
ATOM 4082 O O . LEU B 1 69 ? 17.065 26.448 71.320 1.00 24.91 69 LEU B O 1
ATOM 4087 N N . PRO B 1 70 ? 15.574 27.018 72.906 1.00 25.46 70 PRO B N 1
ATOM 4088 C CA . PRO B 1 70 ? 14.504 27.162 71.913 1.00 25.34 70 PRO B CA 1
ATOM 4089 C C . PRO B 1 70 ? 14.883 28.081 70.751 1.00 24.90 70 PRO B C 1
ATOM 4090 O O . PRO B 1 70 ? 14.641 27.752 69.590 1.00 25.53 70 PRO B O 1
ATOM 4094 N N . GLY B 1 71 ? 15.478 29.227 71.069 1.00 24.17 71 GLY B N 1
ATOM 4095 C CA . GLY B 1 71 ? 15.876 30.172 70.040 1.00 23.95 71 GLY B CA 1
ATOM 4096 C C . GLY B 1 71 ? 16.926 29.618 69.093 1.00 23.09 71 GLY B C 1
ATOM 4097 O O . GLY B 1 71 ? 16.899 29.883 67.888 1.00 24.13 71 GLY B O 1
ATOM 4098 N N . ILE B 1 72 ? 17.863 28.847 69.632 1.00 21.95 72 ILE B N 1
ATOM 4099 C CA . ILE B 1 72 ? 18.911 28.265 68.806 1.00 21.00 72 ILE B CA 1
ATOM 4100 C C . ILE B 1 72 ? 18.317 27.230 67.856 1.00 19.50 72 ILE B C 1
ATOM 4101 O O . ILE B 1 72 ? 18.620 27.225 66.664 1.00 20.08 72 ILE B O 1
ATOM 4106 N N . ILE B 1 73 ? 17.464 26.359 68.389 1.00 20.24 73 ILE B N 1
ATOM 4107 C CA . ILE B 1 73 ? 16.821 25.329 67.580 1.00 20.60 73 ILE B CA 1
ATOM 4108 C C . ILE B 1 73 ? 15.937 25.983 66.519 1.00 20.40 73 ILE B C 1
ATOM 4109 O O . ILE B 1 73 ? 15.915 25.557 65.361 1.00 19.19 73 ILE B O 1
ATOM 4114 N N . SER B 1 74 ? 15.214 27.024 66.918 1.00 21.61 74 SER B N 1
ATOM 4115 C CA . SER B 1 74 ? 14.340 27.728 65.990 1.00 22.49 74 SER B CA 1
ATOM 4116 C C . SER B 1 74 ? 15.109 28.408 64.861 1.00 22.47 74 SER B C 1
ATOM 4117 O O . SER B 1 74 ? 14.655 28.411 63.718 1.00 21.11 74 SER B O 1
ATOM 4120 N N . THR B 1 75 ? 16.264 28.994 65.171 1.00 21.72 75 THR B N 1
ATOM 4121 C CA . THR B 1 75 ? 17.052 29.647 64.130 1.00 21.65 75 THR B CA 1
ATOM 4122 C C . THR B 1 75 ? 17.478 28.590 63.117 1.00 21.18 75 THR B C 1
ATOM 4123 O O . THR B 1 75 ? 17.435 28.820 61.909 1.00 20.44 75 THR B O 1
ATOM 4127 N N . TRP B 1 76 ? 17.876 27.423 63.617 1.00 21.38 76 TRP B N 1
ATOM 4128 C CA . TRP B 1 76 ? 18.298 26.324 62.757 1.00 21.22 76 TRP B CA 1
ATOM 4129 C C . TRP B 1 76 ? 17.138 25.909 61.859 1.00 20.46 76 TRP B C 1
ATOM 4130 O O . TRP B 1 76 ? 17.295 25.759 60.649 1.00 20.70 76 TRP B O 1
ATOM 4141 N N . GLN B 1 77 ? 15.964 25.732 62.455 1.00 20.42 77 GLN B N 1
ATOM 4142 C CA . GLN B 1 77 ? 14.791 25.335 61.687 1.00 20.81 77 GLN B CA 1
ATOM 4143 C C . GLN B 1 77 ? 14.391 26.385 60.654 1.00 20.56 77 GLN B C 1
ATOM 4144 O O . GLN B 1 77 ? 14.010 26.045 59.535 1.00 21.04 77 GLN B O 1
ATOM 4150 N N . GLU B 1 78 ? 14.488 27.657 61.027 1.00 19.54 78 GLU B N 1
ATOM 4151 C CA . GLU B 1 78 ? 14.146 28.746 60.117 1.00 19.22 78 GLU B CA 1
ATOM 4152 C C . GLU B 1 78 ? 15.128 28.764 58.946 1.00 19.57 78 GLU B C 1
ATOM 4153 O O . GLU B 1 78 ? 14.743 28.991 57.798 1.00 20.25 78 GLU B O 1
ATOM 4159 N N . LEU B 1 79 ? 16.400 28.523 59.247 1.00 20.35 79 LEU B N 1
ATOM 4160 C CA . LEU B 1 79 ? 17.437 28.495 58.223 1.00 20.54 79 LEU B CA 1
ATOM 4161 C C . LEU B 1 79 ? 17.170 27.360 57.237 1.00 21.06 79 LEU B C 1
ATOM 4162 O O . LEU B 1 79 ? 17.308 27.531 56.029 1.00 20.16 79 LEU B O 1
ATOM 4167 N N . ARG B 1 80 ? 16.786 26.200 57.759 1.00 22.78 80 ARG B N 1
ATOM 4168 C CA . ARG B 1 80 ? 16.500 25.051 56.913 1.00 23.70 80 ARG B CA 1
ATOM 4169 C C . ARG B 1 80 ? 15.388 25.360 55.917 1.00 22.94 80 ARG B C 1
ATOM 4170 O O . ARG B 1 80 ? 15.480 24.996 54.747 1.00 23.60 80 ARG B O 1
ATOM 4178 N N . GLN B 1 81 ? 14.335 26.031 56.378 1.00 22.99 81 GLN B N 1
ATOM 4179 C CA . GLN B 1 81 ? 13.225 26.367 55.491 1.00 22.48 81 GLN B CA 1
ATOM 4180 C C . GLN B 1 81 ? 13.596 27.463 54.499 1.00 23.53 81 GLN B C 1
ATOM 4181 O O . GLN B 1 81 ? 13.129 27.460 53.361 1.00 24.26 81 GLN B O 1
ATOM 4187 N N . LEU B 1 82 ? 14.438 28.399 54.928 1.00 23.49 82 LEU B N 1
ATOM 4188 C CA . LEU B 1 82 ? 14.867 29.479 54.047 1.00 25.24 82 LEU B CA 1
ATOM 4189 C C . LEU B 1 82 ? 15.639 28.876 52.876 1.00 26.49 82 LEU B C 1
ATOM 4190 O O . LEU B 1 82 ? 15.433 29.252 51.721 1.00 25.13 82 LEU B O 1
ATOM 4195 N N . ARG B 1 83 ? 16.525 27.934 53.186 1.00 28.10 83 ARG B N 1
ATOM 4196 C CA . ARG B 1 83 ? 17.326 27.274 52.160 1.00 31.08 83 ARG B CA 1
ATOM 4197 C C . ARG B 1 83 ? 16.430 26.492 51.209 1.00 32.68 83 ARG B C 1
ATOM 4198 O O . ARG B 1 83 ? 16.735 26.349 50.025 1.00 32.80 83 ARG B O 1
ATOM 4206 N N . GLU B 1 84 ? 15.314 25.997 51.731 1.00 33.43 84 GLU B N 1
ATOM 4207 C CA . GLU B 1 84 ? 14.374 25.243 50.919 1.00 35.16 84 GLU B CA 1
ATOM 4208 C C . GLU B 1 84 ? 13.667 26.213 49.978 1.00 34.62 84 GLU B C 1
ATOM 4209 O O . GLU B 1 84 ? 13.404 25.891 48.818 1.00 34.25 84 GLU B O 1
ATOM 4215 N N . GLN B 1 85 ? 13.370 27.407 50.487 1.00 33.31 85 GLN B N 1
ATOM 4216 C CA . GLN B 1 85 ? 12.709 28.439 49.699 1.00 34.04 85 GLN B CA 1
ATOM 4217 C C . GLN B 1 85 ? 13.651 28.940 48.608 1.00 33.69 85 GLN B C 1
ATOM 4218 O O . GLN B 1 85 ? 13.235 29.175 47.473 1.00 33.16 85 GLN B O 1
ATOM 4224 N N . ILE B 1 86 ? 14.921 29.105 48.963 1.00 33.50 86 ILE B N 1
ATOM 4225 C CA . ILE B 1 86 ? 15.928 29.572 48.016 1.00 34.49 86 ILE B CA 1
ATOM 4226 C C . ILE B 1 86 ? 16.090 28.566 46.880 1.00 36.52 86 ILE B C 1
ATOM 4227 O O . ILE B 1 86 ? 16.061 28.934 45.706 1.00 36.02 86 ILE B O 1
ATOM 4232 N N . ARG B 1 87 ? 16.262 27.296 47.235 1.00 38.98 87 ARG B N 1
ATOM 4233 C CA . ARG B 1 87 ? 16.419 26.241 46.241 1.00 42.84 87 ARG B CA 1
ATOM 4234 C C . ARG B 1 87 ? 15.202 26.221 45.320 1.00 44.17 87 ARG B C 1
ATOM 4235 O O . ARG B 1 87 ? 15.333 26.093 44.102 1.00 44.41 87 ARG B O 1
ATOM 4243 N N . SER B 1 88 ? 14.019 26.350 45.911 1.00 44.81 88 SER B N 1
ATOM 4244 C CA . SER B 1 88 ? 12.776 26.351 45.148 1.00 45.88 88 SER B CA 1
ATOM 4245 C C . SER B 1 88 ? 12.764 27.486 44.128 1.00 46.63 88 SER B C 1
ATOM 4246 O O . SER B 1 88 ? 12.368 27.293 42.978 1.00 46.63 88 SER B O 1
ATOM 4249 N N . LEU B 1 89 ? 13.200 28.669 44.551 1.00 46.60 89 LEU B N 1
ATOM 4250 C CA . LEU B 1 89 ? 13.240 29.825 43.663 1.00 47.58 89 LEU B CA 1
ATOM 4251 C C . LEU B 1 89 ? 14.336 29.677 42.610 1.00 48.16 89 LEU B C 1
ATOM 4252 O O . LEU B 1 89 ? 14.193 30.161 41.487 1.00 48.23 89 LEU B O 1
ATOM 4257 N N . GLU B 1 90 ? 15.430 29.014 42.975 1.00 48.71 90 GLU B N 1
ATOM 4258 C CA . GLU B 1 90 ? 16.532 28.800 42.043 1.00 50.41 90 GLU B CA 1
ATOM 4259 C C . GLU B 1 90 ? 16.085 27.854 40.935 1.00 52.13 90 GLU B C 1
ATOM 4260 O O . GLU B 1 90 ? 16.325 28.106 39.754 1.00 52.14 90 GLU B O 1
ATOM 4266 N N . GLU B 1 91 ? 15.434 26.763 41.326 1.00 54.01 91 GLU B N 1
ATOM 4267 C CA . GLU B 1 91 ? 14.946 25.784 40.365 1.00 55.84 91 GLU B CA 1
ATOM 4268 C C . GLU B 1 91 ? 13.907 26.425 39.456 1.00 56.96 91 GLU B C 1
ATOM 4269 O O . GLU B 1 91 ? 13.906 26.197 38.246 1.00 57.43 91 GLU B O 1
ATOM 4275 N N . GLU B 1 92 ? 13.026 27.233 40.039 1.00 58.28 92 GLU B N 1
ATOM 4276 C CA . GLU B 1 92 ? 11.985 27.895 39.264 1.00 59.79 92 GLU B CA 1
ATOM 4277 C C . GLU B 1 92 ? 12.583 28.870 38.259 1.00 61.31 92 GLU B C 1
ATOM 4278 O O . GLU B 1 92 ? 12.025 29.078 37.183 1.00 61.51 92 GLU B O 1
ATOM 4284 N N . LYS B 1 93 ? 13.714 29.474 38.614 1.00 62.91 93 LYS B N 1
ATOM 4285 C CA . LYS B 1 93 ? 14.361 30.422 37.718 1.00 64.58 93 LYS B CA 1
ATOM 4286 C C . LYS B 1 93 ? 14.883 29.681 36.493 1.00 65.71 93 LYS B C 1
ATOM 4287 O O . LYS B 1 93 ? 14.755 30.163 35.368 1.00 65.58 93 LYS B O 1
ATOM 4293 N N . GLU B 1 94 ? 15.470 28.508 36.715 1.00 67.28 94 GLU B N 1
ATOM 4294 C CA . GLU B 1 94 ? 15.986 27.709 35.611 1.00 69.19 94 GLU B CA 1
ATOM 4295 C C . GLU B 1 94 ? 14.823 27.145 34.808 1.00 70.49 94 GLU B C 1
ATOM 4296 O O . GLU B 1 94 ? 15.010 26.608 33.718 1.00 70.77 94 GLU B O 1
ATOM 4302 N N . ALA B 1 95 ? 13.620 27.266 35.360 1.00 71.90 95 ALA B N 1
ATOM 4303 C CA . ALA B 1 95 ? 12.418 26.790 34.690 1.00 73.43 95 ALA B CA 1
ATOM 4304 C C . ALA B 1 95 ? 11.885 27.925 33.826 1.00 74.51 95 ALA B C 1
ATOM 4305 O O . ALA B 1 95 ? 11.329 27.697 32.751 1.00 74.71 95 ALA B O 1
ATOM 4307 N N . VAL B 1 96 ? 12.063 29.151 34.308 1.00 75.67 96 VAL B N 1
ATOM 4308 C CA . VAL B 1 96 ? 11.616 30.334 33.585 1.00 77.21 96 VAL B CA 1
ATOM 4309 C C . VAL B 1 96 ? 12.633 30.674 32.500 1.00 78.36 96 VAL B C 1
ATOM 4310 O O . VAL B 1 96 ? 12.289 31.263 31.474 1.00 78.27 96 VAL B O 1
ATOM 4314 N N . THR B 1 97 ? 13.887 30.297 32.732 1.00 79.78 97 THR B N 1
ATOM 4315 C CA . THR B 1 97 ? 14.945 30.554 31.764 1.00 81.53 97 THR B CA 1
ATOM 4316 C C . THR B 1 97 ? 14.718 29.651 30.558 1.00 82.55 97 THR B C 1
ATOM 4317 O O . THR B 1 97 ? 15.226 29.910 29.467 1.00 82.44 97 THR B O 1
ATOM 4321 N N . GLU B 1 98 ? 13.952 28.584 30.769 1.00 83.85 98 GLU B N 1
ATOM 4322 C CA . GLU B 1 98 ? 13.636 27.642 29.705 1.00 85.13 98 GLU B CA 1
ATOM 4323 C C . GLU B 1 98 ? 12.422 28.161 28.949 1.00 86.07 98 GLU B C 1
ATOM 4324 O O . GLU B 1 98 ? 12.265 27.909 27.756 1.00 86.19 98 GLU B O 1
ATOM 4330 N N . ALA B 1 99 ? 11.562 28.887 29.656 1.00 87.15 99 ALA B N 1
ATOM 4331 C CA . ALA B 1 99 ? 10.369 29.461 29.047 1.00 88.26 99 ALA B CA 1
ATOM 4332 C C . ALA B 1 99 ? 10.821 30.517 28.047 1.00 88.99 99 ALA B C 1
ATOM 4333 O O . ALA B 1 99 ? 10.026 31.032 27.261 1.00 89.13 99 ALA B O 1
ATOM 4335 N N . VAL B 1 100 ? 12.113 30.830 28.092 1.00 89.75 100 VAL B N 1
ATOM 4336 C CA . VAL B 1 100 ? 12.709 31.816 27.200 1.00 90.45 100 VAL B CA 1
ATOM 4337 C C . VAL B 1 100 ? 13.682 31.125 26.250 1.00 91.06 100 VAL B C 1
ATOM 4338 O O . VAL B 1 100 ? 13.679 31.385 25.047 1.00 91.16 100 VAL B O 1
ATOM 4342 N N . ARG B 1 101 ? 14.514 30.244 26.799 1.00 91.56 101 ARG B N 1
ATOM 4343 C CA . ARG B 1 101 ? 15.489 29.510 26.000 1.00 92.13 101 ARG B CA 1
ATOM 4344 C C . ARG B 1 101 ? 14.758 28.647 24.980 1.00 92.66 101 ARG B C 1
ATOM 4345 O O . ARG B 1 101 ? 15.176 28.544 23.826 1.00 92.67 101 ARG B O 1
ATOM 4353 N N . ALA B 1 102 ? 13.663 28.028 25.410 1.00 93.31 102 ALA B N 1
ATOM 4354 C CA . ALA B 1 102 ? 12.868 27.188 24.524 1.00 93.95 102 ALA B CA 1
ATOM 4355 C C . ALA B 1 102 ? 12.222 28.079 23.471 1.00 94.44 102 ALA B C 1
ATOM 4356 O O . ALA B 1 102 ? 11.665 27.593 22.486 1.00 94.56 102 ALA B O 1
ATOM 4358 N N . LEU B 1 103 ? 12.300 29.388 23.693 1.00 94.97 103 LEU B N 1
ATOM 4359 C CA . LEU B 1 103 ? 11.739 30.362 22.766 1.00 95.52 103 LEU B CA 1
ATOM 4360 C C . LEU B 1 103 ? 12.805 31.302 22.210 1.00 96.17 103 LEU B C 1
ATOM 4361 O O . LEU B 1 103 ? 12.833 32.491 22.532 1.00 96.41 103 LEU B O 1
ATOM 4366 N N . VAL B 1 104 ? 13.685 30.751 21.381 1.00 96.82 104 VAL B N 1
ATOM 4367 C CA . VAL B 1 104 ? 14.750 31.515 20.739 1.00 97.57 104 VAL B CA 1
ATOM 4368 C C . VAL B 1 104 ? 14.742 31.092 19.276 1.00 98.05 104 VAL B C 1
ATOM 4369 O O . VAL B 1 104 ? 15.245 31.795 18.398 1.00 98.22 104 VAL B O 1
ATOM 4373 N N . VAL B 1 105 ? 14.149 29.927 19.035 1.00 98.50 105 VAL B N 1
ATOM 4374 C CA . VAL B 1 105 ? 14.027 29.365 17.698 1.00 98.86 105 VAL B CA 1
ATOM 4375 C C . VAL B 1 105 ? 12.600 28.857 17.512 1.00 99.15 105 VAL B C 1
ATOM 4376 O O . VAL B 1 105 ? 12.361 27.881 16.801 1.00 99.38 105 VAL B O 1
ATOM 4380 N N . ASN B 1 106 ? 11.659 29.529 18.170 1.00 99.30 106 ASN B N 1
ATOM 4381 C CA . ASN B 1 106 ? 10.242 29.180 18.099 1.00 99.42 106 ASN B CA 1
ATOM 4382 C C . ASN B 1 106 ? 9.410 30.460 18.162 1.00 99.63 106 ASN B C 1
ATOM 4383 O O . ASN B 1 106 ? 9.386 31.141 19.188 1.00 99.65 106 ASN B O 1
ATOM 4388 N N . GLN B 1 107 ? 8.730 30.782 17.064 1.00 99.83 107 GLN B N 1
ATOM 4389 C CA . GLN B 1 107 ? 7.908 31.989 16.987 1.00 99.96 107 GLN B CA 1
ATOM 4390 C C . GLN B 1 107 ? 8.714 33.228 17.360 1.00 100.00 107 GLN B C 1
ATOM 4391 O O . GLN B 1 107 ? 8.153 34.242 17.778 1.00 99.92 107 GLN B O 1
ATOM 4397 N N . ASP B 1 108 ? 10.030 33.143 17.202 1.00 100.00 108 ASP B N 1
ATOM 4398 C CA . ASP B 1 108 ? 10.914 34.252 17.534 1.00 99.99 108 ASP B CA 1
ATOM 4399 C C . ASP B 1 108 ? 11.191 35.171 16.352 1.00 99.91 108 ASP B C 1
ATOM 4400 O O . ASP B 1 108 ? 12.332 35.560 16.104 1.00 99.76 108 ASP B O 1
ATOM 4405 N N . ASN B 1 109 ? 10.132 35.512 15.625 1.00 99.96 109 ASN B N 1
ATOM 4406 C CA . ASN B 1 109 ? 10.240 36.405 14.479 1.00 100.00 109 ASN B CA 1
ATOM 4407 C C . ASN B 1 109 ? 10.284 37.816 15.053 1.00 100.00 109 ASN B C 1
ATOM 4408 O O . ASN B 1 109 ? 11.283 38.526 14.940 1.00 100.00 109 ASN B O 1
ATOM 4413 N N . SER B 1 110 ? 9.175 38.194 15.679 1.00 100.00 110 SER B N 1
ATOM 4414 C CA . SER B 1 110 ? 9.004 39.496 16.310 1.00 100.00 110 SER B CA 1
ATOM 4415 C C . SER B 1 110 ? 7.736 39.378 17.147 1.00 100.00 110 SER B C 1
ATOM 4416 O O . SER B 1 110 ? 7.184 40.373 17.619 1.00 99.93 110 SER B O 1
ATOM 4419 N N . GLN B 1 111 ? 7.289 38.137 17.320 1.00 100.00 111 GLN B N 1
ATOM 4420 C CA . GLN B 1 111 ? 6.079 37.832 18.074 1.00 100.00 111 GLN B CA 1
ATOM 4421 C C . GLN B 1 111 ? 6.350 37.699 19.571 1.00 100.00 111 GLN B C 1
ATOM 4422 O O . GLN B 1 111 ? 5.669 38.314 20.392 1.00 100.00 111 GLN B O 1
ATOM 4428 N N . VAL B 1 112 ? 7.346 36.888 19.916 1.00 100.00 112 VAL B N 1
ATOM 4429 C CA . VAL B 1 112 ? 7.712 36.649 21.310 1.00 100.00 112 VAL B CA 1
ATOM 4430 C C . VAL B 1 112 ? 7.952 37.932 22.103 1.00 100.00 112 VAL B C 1
ATOM 4431 O O . VAL B 1 112 ? 7.670 37.989 23.301 1.00 100.00 112 VAL B O 1
ATOM 4435 N N . GLN B 1 113 ? 8.465 38.958 21.434 1.00 100.00 113 GLN B N 1
ATOM 4436 C CA . GLN B 1 113 ? 8.760 40.227 22.091 1.00 99.96 113 GLN B CA 1
ATOM 4437 C C . GLN B 1 113 ? 7.539 40.863 22.757 1.00 99.94 113 GLN B C 1
ATOM 4438 O O . GLN B 1 113 ? 7.681 41.770 23.578 1.00 99.89 113 GLN B O 1
ATOM 4444 N N . GLN B 1 114 ? 6.344 40.387 22.420 1.00 99.86 114 GLN B N 1
ATOM 4445 C CA . GLN B 1 114 ? 5.130 40.945 23.009 1.00 99.84 114 GLN B CA 1
ATOM 4446 C C . GLN B 1 114 ? 4.002 39.926 23.162 1.00 99.95 114 GLN B C 1
ATOM 4447 O O . GLN B 1 114 ? 2.853 40.297 23.406 1.00 99.95 114 GLN B O 1
ATOM 4453 N N . ASP B 1 115 ? 4.328 38.645 23.022 1.00 99.92 115 ASP B N 1
ATOM 4454 C CA . ASP B 1 115 ? 3.328 37.588 23.152 1.00 99.99 115 ASP B CA 1
ATOM 4455 C C . ASP B 1 115 ? 2.671 37.600 24.531 1.00 99.92 115 ASP B C 1
ATOM 4456 O O . ASP B 1 115 ? 3.160 38.250 25.455 1.00 100.00 115 ASP B O 1
ATOM 4461 N N . PRO B 1 116 ? 1.544 36.883 24.684 1.00 99.78 116 PRO B N 1
ATOM 4462 C CA . PRO B 1 116 ? 0.827 36.820 25.961 1.00 99.64 116 PRO B CA 1
ATOM 4463 C C . PRO B 1 116 ? 1.712 36.333 27.104 1.00 99.48 116 PRO B C 1
ATOM 4464 O O . PRO B 1 116 ? 1.433 36.593 28.276 1.00 99.37 116 PRO B O 1
ATOM 4468 N N . GLN B 1 117 ? 2.781 35.625 26.755 1.00 99.19 117 GLN B N 1
ATOM 4469 C CA . GLN B 1 117 ? 3.701 35.093 27.750 1.00 98.73 117 GLN B CA 1
ATOM 4470 C C . GLN B 1 117 ? 4.909 35.999 27.959 1.00 98.45 117 GLN B C 1
ATOM 4471 O O . GLN B 1 117 ? 5.957 35.553 28.427 1.00 98.40 117 GLN B O 1
ATOM 4477 N N . TYR B 1 118 ? 4.758 37.270 27.601 1.00 98.14 118 TYR B N 1
ATOM 4478 C CA . TYR B 1 118 ? 5.826 38.246 27.781 1.00 97.75 118 TYR B CA 1
ATOM 4479 C C . TYR B 1 118 ? 5.812 38.577 29.267 1.00 97.39 118 TYR B C 1
ATOM 4480 O O . TYR B 1 118 ? 6.799 38.380 29.972 1.00 97.33 118 TYR B O 1
ATOM 4489 N N . GLN B 1 119 ? 4.675 39.083 29.731 1.00 96.95 119 GLN B N 1
ATOM 4490 C CA . GLN B 1 119 ? 4.497 39.418 31.135 1.00 96.47 119 GLN B CA 1
ATOM 4491 C C . GLN B 1 119 ? 3.866 38.195 31.791 1.00 96.10 119 GLN B C 1
ATOM 4492 O O . GLN B 1 119 ? 3.157 37.434 31.132 1.00 96.20 119 GLN B O 1
ATOM 4498 N N . SER B 1 120 ? 4.136 38.009 33.081 1.00 95.46 120 SER B N 1
ATOM 4499 C CA . SER B 1 120 ? 3.608 36.879 33.843 1.00 94.67 120 SER B CA 1
ATOM 4500 C C . SER B 1 120 ? 4.439 35.614 33.634 1.00 93.96 120 SER B C 1
ATOM 4501 O O . SER B 1 120 ? 4.354 34.673 34.423 1.00 93.99 120 SER B O 1
ATOM 4504 N N . LEU B 1 121 ? 5.236 35.592 32.568 1.00 92.93 121 LEU B N 1
ATOM 4505 C CA . LEU B 1 121 ? 6.084 34.440 32.270 1.00 91.88 121 LEU B CA 1
ATOM 4506 C C . LEU B 1 121 ? 7.517 34.855 31.951 1.00 90.91 121 LEU B C 1
ATOM 4507 O O . LEU B 1 121 ? 8.314 34.054 31.463 1.00 90.74 121 LEU B O 1
ATOM 4512 N N . ARG B 1 122 ? 7.831 36.115 32.229 1.00 89.79 122 ARG B N 1
ATOM 4513 C CA . ARG B 1 122 ? 9.163 36.661 32.000 1.00 88.52 122 ARG B CA 1
ATOM 4514 C C . ARG B 1 122 ? 9.407 37.744 33.042 1.00 87.36 122 ARG B C 1
ATOM 4515 O O . ARG B 1 122 ? 10.545 38.007 33.432 1.00 87.24 122 ARG B O 1
ATOM 4523 N N . ALA B 1 123 ? 8.322 38.367 33.490 1.00 85.83 123 ALA B N 1
ATOM 4524 C CA . ALA B 1 123 ? 8.398 39.410 34.502 1.00 84.25 123 ALA B CA 1
ATOM 4525 C C . ALA B 1 123 ? 8.534 38.738 35.861 1.00 83.22 123 ALA B C 1
ATOM 4526 O O . ALA B 1 123 ? 8.963 39.356 36.835 1.00 82.96 123 ALA B O 1
ATOM 4528 N N . ARG B 1 124 ? 8.161 37.463 35.916 1.00 81.84 124 ARG B N 1
ATOM 4529 C CA . ARG B 1 124 ? 8.247 36.689 37.147 1.00 80.33 124 ARG B CA 1
ATOM 4530 C C . ARG B 1 124 ? 9.648 36.089 37.203 1.00 79.13 124 ARG B C 1
ATOM 4531 O O . ARG B 1 124 ? 9.972 35.302 38.090 1.00 79.17 124 ARG B O 1
ATOM 4539 N N . GLY B 1 125 ? 10.474 36.471 36.233 1.00 77.52 125 GLY B N 1
ATOM 4540 C CA . GLY B 1 125 ? 11.839 35.985 36.177 1.00 75.77 125 GLY B CA 1
ATOM 4541 C C . GLY B 1 125 ? 12.763 36.979 36.853 1.00 74.52 125 GLY B C 1
ATOM 4542 O O . GLY B 1 125 ? 13.809 36.612 37.387 1.00 74.23 125 GLY B O 1
ATOM 4543 N N . ARG B 1 126 ? 12.372 38.249 36.820 1.00 73.30 126 ARG B N 1
ATOM 4544 C CA . ARG B 1 126 ? 13.153 39.305 37.446 1.00 71.99 126 ARG B CA 1
ATOM 4545 C C . ARG B 1 126 ? 12.670 39.497 38.877 1.00 70.46 126 ARG B C 1
ATOM 4546 O O . ARG B 1 126 ? 13.336 40.135 39.693 1.00 70.55 126 ARG B O 1
ATOM 4554 N N . GLU B 1 127 ? 11.503 38.934 39.172 1.00 68.27 127 GLU B N 1
ATOM 4555 C CA . GLU B 1 127 ? 10.931 39.011 40.509 1.00 66.12 127 GLU B CA 1
ATOM 4556 C C . GLU B 1 127 ? 11.657 37.980 41.364 1.00 64.07 127 GLU B C 1
ATOM 4557 O O . GLU B 1 127 ? 11.869 38.181 42.560 1.00 63.77 127 GLU B O 1
ATOM 4563 N N . ILE B 1 128 ? 12.039 36.874 40.731 1.00 61.99 128 ILE B N 1
ATOM 4564 C CA . ILE B 1 128 ? 12.761 35.805 41.409 1.00 60.07 128 ILE B CA 1
ATOM 4565 C C . ILE B 1 128 ? 14.172 36.283 41.723 1.00 59.24 128 ILE B C 1
ATOM 4566 O O . ILE B 1 128 ? 14.702 36.025 42.803 1.00 58.25 128 ILE B O 1
ATOM 4571 N N . ARG B 1 129 ? 14.775 36.980 40.765 1.00 58.21 129 ARG B N 1
ATOM 4572 C CA . ARG B 1 129 ? 16.124 37.504 40.933 1.00 57.30 129 ARG B CA 1
ATOM 4573 C C . ARG B 1 129 ? 16.107 38.515 42.073 1.00 55.52 129 ARG B C 1
ATOM 4574 O O . ARG B 1 129 ? 17.012 38.545 42.905 1.00 55.02 129 ARG B O 1
ATOM 4582 N N . LYS B 1 130 ? 15.065 39.340 42.104 1.00 53.81 130 LYS B N 1
ATOM 4583 C CA . LYS B 1 130 ? 14.918 40.353 43.141 1.00 52.56 130 LYS B CA 1
ATOM 4584 C C . LYS B 1 130 ? 14.809 39.713 44.521 1.00 51.16 130 LYS B C 1
ATOM 4585 O O . LYS B 1 130 ? 15.402 40.196 45.487 1.00 50.52 130 LYS B O 1
ATOM 4591 N N . GLN B 1 131 ? 14.046 38.628 44.611 1.00 49.38 131 GLN B N 1
ATOM 4592 C CA . GLN B 1 131 ? 13.873 37.926 45.876 1.00 47.34 131 GLN B CA 1
ATOM 4593 C C . GLN B 1 131 ? 15.160 37.241 46.318 1.00 45.20 131 GLN B C 1
ATOM 4594 O O . GLN B 1 131 ? 15.584 37.386 47.464 1.00 44.66 131 GLN B O 1
ATOM 4600 N N . LEU B 1 132 ? 15.779 36.495 45.409 1.00 42.36 132 LEU B N 1
ATOM 4601 C CA . LEU B 1 132 ? 17.015 35.792 45.723 1.00 40.58 132 LEU B CA 1
ATOM 4602 C C . LEU B 1 132 ? 18.124 36.737 46.171 1.00 39.96 132 LEU B C 1
ATOM 4603 O O . LEU B 1 132 ? 18.953 36.376 47.006 1.00 39.21 132 LEU B O 1
ATOM 4608 N N . THR B 1 133 ? 18.146 37.945 45.616 1.00 39.19 133 THR B N 1
ATOM 4609 C CA . THR B 1 133 ? 19.166 38.916 45.993 1.00 38.90 133 THR B CA 1
ATOM 4610 C C . THR B 1 133 ? 18.958 39.352 47.440 1.00 37.51 133 THR B C 1
ATOM 4611 O O . THR B 1 133 ? 19.885 39.830 48.092 1.00 36.99 133 THR B O 1
ATOM 4615 N N . LEU B 1 134 ? 17.736 39.182 47.935 1.00 36.36 134 LEU B N 1
ATOM 4616 C CA . LEU B 1 134 ? 17.405 39.542 49.308 1.00 35.69 134 LEU B CA 1
ATOM 4617 C C . LEU B 1 134 ? 17.534 38.339 50.235 1.00 33.83 134 LEU B C 1
ATOM 4618 O O . LEU B 1 134 ? 17.954 38.475 51.384 1.00 33.15 134 LEU B O 1
ATOM 4623 N N . LEU B 1 135 ? 17.176 37.161 49.731 1.00 32.34 135 LEU B N 1
ATOM 4624 C CA . LEU B 1 135 ? 17.241 35.937 50.523 1.00 30.91 135 LEU B CA 1
ATOM 4625 C C . LEU B 1 135 ? 18.661 35.451 50.787 1.00 29.85 135 LEU B C 1
ATOM 4626 O O . LEU B 1 135 ? 18.945 34.930 51.863 1.00 28.93 135 LEU B O 1
ATOM 4631 N N . TYR B 1 136 ? 19.554 35.612 49.813 1.00 28.94 136 TYR B N 1
ATOM 4632 C CA . TYR B 1 136 ? 20.934 35.179 50.006 1.00 29.14 136 TYR B CA 1
ATOM 4633 C C . TYR B 1 136 ? 21.548 35.883 51.220 1.00 27.96 136 TYR B C 1
ATOM 4634 O O . TYR B 1 136 ? 22.154 35.236 52.072 1.00 26.37 136 TYR B O 1
ATOM 4643 N N . PRO B 1 137 ? 21.403 37.219 51.314 1.00 28.81 137 PRO B N 1
ATOM 4644 C CA . PRO B 1 137 ? 21.967 37.936 52.465 1.00 28.74 137 PRO B CA 1
ATOM 4645 C C . PRO B 1 137 ? 21.298 37.490 53.768 1.00 27.66 137 PRO B C 1
ATOM 4646 O O . PRO B 1 137 ? 21.950 37.375 54.810 1.00 27.10 137 PRO B O 1
ATOM 4650 N N . LYS B 1 138 ? 19.991 37.246 53.699 1.00 26.00 138 LYS B N 1
ATOM 4651 C CA . LYS B 1 138 ? 19.228 36.805 54.863 1.00 25.10 138 LYS B CA 1
ATOM 4652 C C . LYS B 1 138 ? 19.752 35.449 55.336 1.00 23.44 138 LYS B C 1
ATOM 4653 O O . LYS B 1 138 ? 19.888 35.217 56.536 1.00 24.02 138 LYS B O 1
ATOM 4659 N N . GLU B 1 139 ? 20.049 34.559 54.393 1.00 23.22 139 GLU B N 1
ATOM 4660 C CA . GLU B 1 139 ? 20.578 33.243 54.736 1.00 24.88 139 GLU B CA 1
ATOM 4661 C C . GLU B 1 139 ? 21.898 33.398 55.488 1.00 24.94 139 GLU B C 1
ATOM 4662 O O . GLU B 1 139 ? 22.127 32.744 56.506 1.00 24.07 139 GLU B O 1
ATOM 4668 N N . ALA B 1 140 ? 22.766 34.269 54.981 1.00 23.75 140 ALA B N 1
ATOM 4669 C CA . ALA B 1 140 ? 24.056 34.504 55.620 1.00 23.28 140 ALA B CA 1
ATOM 4670 C C . ALA B 1 140 ? 23.871 35.030 57.041 1.00 22.80 140 ALA B C 1
ATOM 4671 O O . ALA B 1 140 ? 24.575 34.620 57.967 1.00 21.54 140 ALA B O 1
ATOM 4673 N N . GLN B 1 141 ? 22.916 35.939 57.212 1.00 21.68 141 GLN B N 1
ATOM 4674 C CA . GLN B 1 141 ? 22.644 36.515 58.522 1.00 23.09 141 GLN B CA 1
ATOM 4675 C C . GLN B 1 141 ? 22.121 35.449 59.483 1.00 22.58 141 GLN B C 1
ATOM 4676 O O . GLN B 1 141 ? 22.582 35.342 60.621 1.00 21.63 141 GLN B O 1
ATOM 4682 N N . LEU B 1 142 ? 21.162 34.657 59.016 1.00 20.48 142 LEU B N 1
ATOM 4683 C CA . LEU B 1 142 ? 20.577 33.601 59.836 1.00 22.28 142 LEU B CA 1
ATOM 4684 C C . LEU B 1 142 ? 21.645 32.578 60.215 1.00 20.77 142 LEU B C 1
ATOM 4685 O O . LEU B 1 142 ? 21.701 32.103 61.352 1.00 20.73 142 LEU B O 1
ATOM 4690 N N . GLU B 1 143 ? 22.497 32.245 59.253 1.00 20.61 143 GLU B N 1
ATOM 4691 C CA . GLU B 1 143 ? 23.558 31.281 59.484 1.00 20.17 143 GLU B CA 1
ATOM 4692 C C . GLU B 1 143 ? 24.512 31.766 60.577 1.00 20.60 143 GLU B C 1
ATOM 4693 O O . GLU B 1 143 ? 24.872 31.005 61.482 1.00 20.38 143 GLU B O 1
ATOM 4699 N N . GLU B 1 144 ? 24.920 33.030 60.508 1.00 19.23 144 GLU B N 1
ATOM 4700 C CA . GLU B 1 144 ? 25.819 33.558 61.524 1.00 21.36 144 GLU B CA 1
ATOM 4701 C C . GLU B 1 144 ? 25.109 33.589 62.873 1.00 21.00 144 GLU B C 1
ATOM 4702 O O . GLU B 1 144 ? 25.693 33.252 63.904 1.00 20.91 144 GLU B O 1
ATOM 4708 N N . GLN B 1 145 ? 23.842 33.991 62.864 1.00 20.97 145 GLN B N 1
ATOM 4709 C CA . GLN B 1 145 ? 23.047 34.048 64.088 1.00 21.72 145 GLN B CA 1
ATOM 4710 C C . GLN B 1 145 ? 23.059 32.683 64.775 1.00 20.40 145 GLN B C 1
ATOM 4711 O O . GLN B 1 145 ? 23.225 32.583 65.994 1.00 21.39 145 GLN B O 1
ATOM 4717 N N . PHE B 1 146 ? 22.884 31.632 63.984 1.00 17.70 146 PHE B N 1
ATOM 4718 C CA . PHE B 1 146 ? 22.861 30.279 64.521 1.00 17.99 146 PHE B CA 1
ATOM 4719 C C . PHE B 1 146 ? 24.201 29.874 65.115 1.00 18.60 146 PHE B C 1
ATOM 4720 O O . PHE B 1 146 ? 24.285 29.501 66.282 1.00 18.25 146 PHE B O 1
ATOM 4728 N N . TYR B 1 147 ? 25.255 29.967 64.315 1.00 18.56 147 TYR B N 1
ATOM 4729 C CA . TYR B 1 147 ? 26.567 29.552 64.790 1.00 18.83 147 TYR B CA 1
ATOM 4730 C C . TYR B 1 147 ? 27.124 30.329 65.975 1.00 19.11 147 TYR B C 1
ATOM 4731 O O . TYR B 1 147 ? 27.757 29.742 66.848 1.00 19.28 147 TYR B O 1
ATOM 4740 N N . LEU B 1 148 ? 26.891 31.636 66.026 1.00 19.36 148 LEU B N 1
ATOM 4741 C CA . LEU B 1 148 ? 27.393 32.426 67.148 1.00 20.83 148 LEU B CA 1
ATOM 4742 C C . LEU B 1 148 ? 26.887 31.860 68.473 1.00 21.27 148 LEU B C 1
ATOM 4743 O O . LEU B 1 148 ? 27.601 31.864 69.473 1.00 20.45 148 LEU B O 1
ATOM 4748 N N . ARG B 1 149 ? 25.651 31.369 68.469 1.00 21.66 149 ARG B N 1
ATOM 4749 C CA . ARG B 1 149 ? 25.047 30.804 69.670 1.00 21.81 149 ARG B CA 1
ATOM 4750 C C . ARG B 1 149 ? 25.307 29.302 69.823 1.00 20.54 149 ARG B C 1
ATOM 4751 O O . ARG B 1 149 ? 25.755 28.845 70.876 1.00 20.83 149 ARG B O 1
ATOM 4759 N N . ALA B 1 150 ? 25.025 28.539 68.773 1.00 18.89 150 ALA B N 1
ATOM 4760 C CA . ALA B 1 150 ? 25.204 27.090 68.811 1.00 17.18 150 ALA B CA 1
ATOM 4761 C C . ALA B 1 150 ? 26.623 26.651 69.160 1.00 16.87 150 ALA B C 1
ATOM 4762 O O . ALA B 1 150 ? 26.810 25.648 69.847 1.00 17.06 150 ALA B O 1
ATOM 4764 N N . LEU B 1 151 ? 27.621 27.390 68.689 1.00 17.57 151 LEU B N 1
ATOM 4765 C CA . LEU B 1 151 ? 29.006 27.024 68.981 1.00 17.80 151 LEU B CA 1
ATOM 4766 C C . LEU B 1 151 ? 29.377 27.249 70.441 1.00 20.18 151 LEU B C 1
ATOM 4767 O O . LEU B 1 151 ? 30.451 26.835 70.888 1.00 20.42 151 LEU B O 1
ATOM 4772 N N . ARG B 1 152 ? 28.488 27.898 71.188 1.00 19.29 152 ARG B N 1
ATOM 4773 C CA . ARG B 1 152 ? 28.734 28.152 72.602 1.00 21.20 152 ARG B CA 1
ATOM 4774 C C . ARG B 1 152 ? 28.033 27.119 73.478 1.00 20.11 152 ARG B C 1
ATOM 4775 O O . ARG B 1 152 ? 28.077 27.194 74.707 1.00 20.29 152 ARG B O 1
ATOM 4783 N N . LEU B 1 153 ? 27.392 26.154 72.826 1.00 17.74 153 LEU B N 1
ATOM 4784 C CA . LEU B 1 153 ? 26.707 25.063 73.510 1.00 18.03 153 LEU B CA 1
ATOM 4785 C C . LEU B 1 153 ? 27.792 24.058 73.902 1.00 17.25 153 LEU B C 1
ATOM 4786 O O . LEU B 1 153 ? 28.758 23.865 73.167 1.00 17.98 153 LEU B O 1
ATOM 4791 N N . PRO B 1 154 ? 27.654 23.414 75.068 1.00 15.31 154 PRO B N 1
ATOM 4792 C CA . PRO B 1 154 ? 28.665 22.441 75.488 1.00 14.83 154 PRO B CA 1
ATOM 4793 C C . PRO B 1 154 ? 28.450 21.062 74.878 1.00 16.29 154 PRO B C 1
ATOM 4794 O O . PRO B 1 154 ? 27.447 20.800 74.213 1.00 17.08 154 PRO B O 1
ATOM 4798 N N . ASN B 1 155 ? 29.414 20.182 75.118 1.00 15.06 155 ASN B N 1
ATOM 4799 C CA . ASN B 1 155 ? 29.352 18.806 74.655 1.00 14.29 155 ASN B CA 1
ATOM 4800 C C . ASN B 1 155 ? 28.283 18.137 75.519 1.00 14.98 155 ASN B C 1
ATOM 4801 O O . ASN B 1 155 ? 27.782 18.740 76.475 1.00 15.81 155 ASN B O 1
ATOM 4806 N N . GLN B 1 156 ? 27.936 16.901 75.185 1.00 16.30 156 GLN B N 1
ATOM 4807 C CA . GLN B 1 156 ? 26.972 16.150 75.980 1.00 17.34 156 GLN B CA 1
ATOM 4808 C C . GLN B 1 156 ? 27.675 15.814 77.295 1.00 17.39 156 GLN B C 1
ATOM 4809 O O . GLN B 1 156 ? 28.870 16.078 77.445 1.00 17.13 156 GLN B O 1
ATOM 4815 N N . THR B 1 157 ? 26.937 15.230 78.233 1.00 16.54 157 THR B N 1
ATOM 4816 C CA . THR B 1 157 ? 27.481 14.885 79.546 1.00 16.02 157 THR B CA 1
ATOM 4817 C C . THR B 1 157 ? 27.328 13.392 79.831 1.00 16.67 157 THR B C 1
ATOM 4818 O O . THR B 1 157 ? 26.243 12.832 79.678 1.00 17.46 157 THR B O 1
ATOM 4822 N N . HIS B 1 158 ? 28.413 12.748 80.246 1.00 15.07 158 HIS B N 1
ATOM 4823 C CA . HIS B 1 158 ? 28.370 11.325 80.566 1.00 16.34 158 HIS B CA 1
ATOM 4824 C C . HIS B 1 158 ? 27.357 11.140 81.703 1.00 16.52 158 HIS B C 1
ATOM 4825 O O . HIS B 1 158 ? 27.314 11.937 82.633 1.00 15.25 158 HIS B O 1
ATOM 4832 N N . PRO B 1 159 ? 26.529 10.083 81.637 1.00 18.75 159 PRO B N 1
ATOM 4833 C CA . PRO B 1 159 ? 25.514 9.798 82.660 1.00 20.28 159 PRO B CA 1
ATOM 4834 C C . PRO B 1 159 ? 26.009 9.725 84.108 1.00 19.66 159 PRO B C 1
ATOM 4835 O O . PRO B 1 159 ? 25.259 10.033 85.036 1.00 21.57 159 PRO B O 1
ATOM 4839 N N . ASP B 1 160 ? 27.259 9.318 84.309 1.00 18.02 160 ASP B N 1
ATOM 4840 C CA . ASP B 1 160 ? 27.790 9.185 85.664 1.00 18.60 160 ASP B CA 1
ATOM 4841 C C . ASP B 1 160 ? 28.481 10.409 86.254 1.00 17.61 160 ASP B C 1
ATOM 4842 O O . ASP B 1 160 ? 28.944 10.364 87.395 1.00 18.91 160 ASP B O 1
ATOM 4847 N N . VAL B 1 161 ? 28.570 11.493 85.494 1.00 15.44 161 VAL B N 1
ATOM 4848 C CA . VAL B 1 161 ? 29.213 12.699 86.007 1.00 15.92 161 VAL B CA 1
ATOM 4849 C C . VAL B 1 161 ? 28.460 13.232 87.226 1.00 15.44 161 VAL B C 1
ATOM 4850 O O . VAL B 1 161 ? 27.239 13.399 87.184 1.00 15.74 161 VAL B O 1
ATOM 4854 N N . PRO B 1 162 ? 29.180 13.501 88.329 1.00 14.76 162 PRO B N 1
ATOM 4855 C CA . PRO B 1 162 ? 28.540 14.019 89.544 1.00 16.27 162 PRO B CA 1
ATOM 4856 C C . PRO B 1 162 ? 27.915 15.383 89.265 1.00 15.71 162 PRO B C 1
ATOM 4857 O O . PRO B 1 162 ? 28.494 16.205 88.559 1.00 15.01 162 PRO B O 1
ATOM 4861 N N . VAL B 1 163 ? 26.735 15.628 89.825 1.00 14.38 163 VAL B N 1
ATOM 4862 C CA . VAL B 1 163 ? 26.063 16.901 89.599 1.00 14.28 163 VAL B CA 1
ATOM 4863 C C . VAL B 1 163 ? 26.491 17.985 90.577 1.00 16.03 163 VAL B C 1
ATOM 4864 O O . VAL B 1 163 ? 26.538 17.761 91.790 1.00 15.57 163 VAL B O 1
ATOM 4868 N N . GLY B 1 164 ? 26.824 19.160 90.048 1.00 14.82 164 GLY B N 1
ATOM 4869 C CA . GLY B 1 164 ? 27.184 20.256 90.925 1.00 16.71 164 GLY B CA 1
ATOM 4870 C C . GLY B 1 164 ? 28.485 20.988 90.694 1.00 17.90 164 GLY B C 1
ATOM 4871 O O . GLY B 1 164 ? 29.157 20.820 89.672 1.00 16.24 164 GLY B O 1
ATOM 4872 N N . ASP B 1 165 ? 28.822 21.818 91.677 1.00 15.97 165 ASP B N 1
ATOM 4873 C CA . ASP B 1 165 ? 30.030 22.629 91.661 1.00 18.52 165 ASP B CA 1
ATOM 4874 C C . ASP B 1 165 ? 31.232 21.755 91.990 1.00 17.80 165 ASP B C 1
ATOM 4875 O O . ASP B 1 165 ? 31.075 20.580 92.326 1.00 16.95 165 ASP B O 1
ATOM 4880 N N . GLU B 1 166 ? 32.421 22.345 91.907 1.00 19.02 166 GLU B N 1
ATOM 4881 C CA . GLU B 1 166 ? 33.676 21.638 92.162 1.00 18.79 166 GLU B CA 1
ATOM 4882 C C . GLU B 1 166 ? 33.718 20.798 93.434 1.00 18.33 166 GLU B C 1
ATOM 4883 O O . GLU B 1 166 ? 34.332 19.729 93.456 1.00 17.61 166 GLU B O 1
ATOM 4889 N N . SER B 1 167 ? 33.079 21.283 94.492 1.00 17.22 167 SER B N 1
ATOM 4890 C CA . SER B 1 167 ? 33.071 20.569 95.761 1.00 18.55 167 SER B CA 1
ATOM 4891 C C . SER B 1 167 ? 32.339 19.238 95.669 1.00 16.60 167 SER B C 1
ATOM 4892 O O . SER B 1 167 ? 32.431 18.418 96.580 1.00 19.16 167 SER B O 1
ATOM 4895 N N . GLN B 1 168 ? 31.614 19.019 94.575 1.00 16.27 168 GLN B N 1
ATOM 4896 C CA . GLN B 1 168 ? 30.872 17.778 94.407 1.00 14.95 168 GLN B CA 1
ATOM 4897 C C . GLN B 1 168 ? 31.666 16.694 93.673 1.00 15.93 168 GLN B C 1
ATOM 4898 O O . GLN B 1 168 ? 31.127 15.634 93.348 1.00 15.42 168 GLN B O 1
ATOM 4904 N N . ALA B 1 169 ? 32.943 16.959 93.412 1.00 16.03 169 ALA B N 1
ATOM 4905 C CA . ALA B 1 169 ? 33.787 15.975 92.739 1.00 15.18 169 ALA B CA 1
ATOM 4906 C C . ALA B 1 169 ? 33.790 14.706 93.582 1.00 15.46 169 ALA B C 1
ATOM 4907 O O . ALA B 1 169 ? 33.823 14.774 94.812 1.00 17.47 169 ALA B O 1
ATOM 4909 N N . ARG B 1 170 ? 33.755 13.554 92.921 1.00 14.47 170 ARG B N 1
ATOM 4910 C CA . ARG B 1 170 ? 33.740 12.273 93.619 1.00 16.20 170 ARG B CA 1
ATOM 4911 C C . ARG B 1 170 ? 35.133 11.661 93.693 1.00 15.79 170 ARG B C 1
ATOM 4912 O O . ARG B 1 170 ? 35.818 11.540 92.677 1.00 15.38 170 ARG B O 1
ATOM 4920 N N . VAL B 1 171 ? 35.545 11.269 94.893 1.00 15.26 171 VAL B N 1
ATOM 4921 C CA . VAL B 1 171 ? 36.855 10.658 95.069 1.00 15.02 171 VAL B CA 1
ATOM 4922 C C . VAL B 1 171 ? 36.798 9.201 94.616 1.00 16.62 171 VAL B C 1
ATOM 4923 O O . VAL B 1 171 ? 36.084 8.383 95.199 1.00 19.31 171 VAL B O 1
ATOM 4927 N N . LEU B 1 172 ? 37.554 8.885 93.568 1.00 15.02 172 LEU B N 1
ATOM 4928 C CA . LEU B 1 172 ? 37.588 7.535 93.007 1.00 15.56 172 LEU B CA 1
ATOM 4929 C C . LEU B 1 172 ? 38.689 6.662 93.603 1.00 17.53 172 LEU B C 1
ATOM 4930 O O . LEU B 1 172 ? 38.508 5.455 93.772 1.00 17.30 172 LEU B O 1
ATOM 4935 N N . HIS B 1 173 ? 39.833 7.274 93.899 1.00 17.01 173 HIS B N 1
ATOM 4936 C CA . HIS B 1 173 ? 40.970 6.556 94.473 1.00 16.89 173 HIS B CA 1
ATOM 4937 C C . HIS B 1 173 ? 41.806 7.475 95.341 1.00 17.21 173 HIS B C 1
ATOM 4938 O O . HIS B 1 173 ? 41.911 8.674 95.071 1.00 15.88 173 HIS B O 1
ATOM 4945 N N . VAL B 1 174 ? 42.405 6.896 96.377 1.00 16.81 174 VAL B N 1
ATOM 4946 C CA . VAL B 1 174 ? 43.317 7.617 97.252 1.00 16.75 174 VAL B CA 1
ATOM 4947 C C . VAL B 1 174 ? 44.536 6.702 97.296 1.00 17.07 174 VAL B C 1
ATOM 4948 O O . VAL B 1 174 ? 44.441 5.547 97.710 1.00 17.36 174 VAL B O 1
ATOM 4952 N N . VAL B 1 175 ? 45.676 7.208 96.841 1.00 15.91 175 VAL B N 1
ATOM 4953 C CA . VAL B 1 175 ? 46.891 6.409 96.820 1.00 14.96 175 VAL B CA 1
ATOM 4954 C C . VAL B 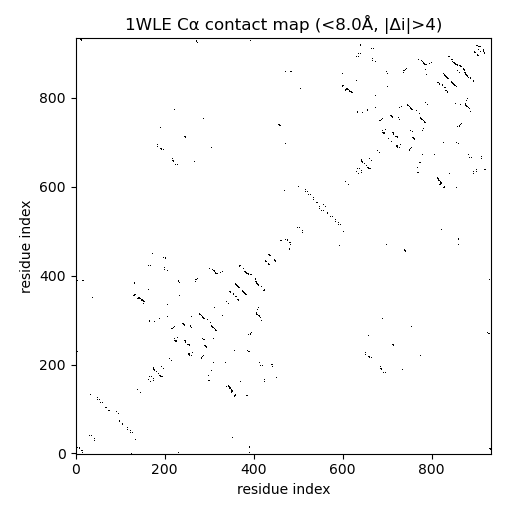1 175 ? 47.924 6.969 97.792 1.00 15.44 175 VAL B C 1
ATOM 4955 O O . VAL B 1 175 ? 48.180 8.172 97.807 1.00 14.41 175 VAL B O 1
ATOM 4959 N N . GLY B 1 176 ? 48.503 6.086 98.602 1.00 15.85 176 GLY B N 1
ATOM 4960 C CA . GLY B 1 176 ? 49.496 6.498 99.582 1.00 17.28 176 GLY B CA 1
ATOM 4961 C C . GLY B 1 176 ? 48.891 7.222 100.774 1.00 17.20 176 GLY B C 1
ATOM 4962 O O . GLY B 1 176 ? 47.679 7.187 100.975 1.00 17.51 176 GLY B O 1
ATOM 4963 N N . ASP B 1 177 ? 49.735 7.874 101.570 1.00 17.25 177 ASP B N 1
ATOM 4964 C CA . ASP B 1 177 ? 49.266 8.627 102.730 1.00 18.60 177 ASP B CA 1
ATOM 4965 C C . ASP B 1 177 ? 50.179 9.834 102.914 1.00 17.49 177 ASP B C 1
ATOM 4966 O O . ASP B 1 177 ? 51.239 9.929 102.287 1.00 16.46 177 ASP B O 1
ATOM 4971 N N . LYS B 1 178 ? 49.771 10.759 103.775 1.00 17.15 178 LYS B N 1
ATOM 4972 C CA . LYS B 1 178 ? 50.568 11.957 104.016 1.00 15.88 178 LYS B CA 1
ATOM 4973 C C . LYS B 1 178 ? 51.938 11.619 104.585 1.00 16.72 178 LYS B C 1
ATOM 4974 O O . LYS B 1 178 ? 52.058 10.788 105.491 1.00 16.22 178 LYS B O 1
ATOM 4980 N N . PRO B 1 179 ? 52.994 12.258 104.058 1.00 16.63 179 PRO B N 1
ATOM 4981 C CA . PRO B 1 179 ? 54.344 11.996 104.561 1.00 18.22 179 PRO B CA 1
ATOM 4982 C C . PRO B 1 179 ? 54.387 12.498 105.996 1.00 18.36 179 PRO B C 1
ATOM 4983 O O . PRO B 1 179 ? 53.783 13.529 106.314 1.00 18.47 179 PRO B O 1
ATOM 4987 N N . ALA B 1 180 ? 55.093 11.774 106.856 1.00 16.75 180 ALA B N 1
ATOM 4988 C CA . ALA B 1 180 ? 55.219 12.161 108.251 1.00 17.28 180 ALA B CA 1
ATOM 4989 C C . ALA B 1 180 ? 56.558 12.850 108.451 1.00 18.86 180 ALA B C 1
ATOM 4990 O O . ALA B 1 180 ? 57.588 12.367 107.973 1.00 20.84 180 ALA B O 1
ATOM 4992 N N . PHE B 1 181 ? 56.542 13.990 109.133 1.00 16.96 181 PHE B N 1
ATOM 4993 C CA . PHE B 1 181 ? 57.766 14.733 109.400 1.00 17.80 181 PHE B CA 1
ATOM 4994 C C . PHE B 1 181 ? 57.979 14.868 110.898 1.00 18.38 181 PHE B C 1
ATOM 4995 O O . PHE B 1 181 ? 57.045 14.708 111.684 1.00 18.49 181 PHE B O 1
ATOM 5003 N N . SER B 1 182 ? 59.215 15.162 111.286 1.00 19.19 182 SER B N 1
ATOM 5004 C CA . SER B 1 182 ? 59.561 15.330 112.691 1.00 19.22 182 SER B CA 1
ATOM 5005 C C . SER B 1 182 ? 59.636 16.823 112.986 1.00 19.19 182 SER B C 1
ATOM 5006 O O . SER B 1 182 ? 60.086 17.239 114.054 1.00 20.53 182 SER B O 1
ATOM 5009 N N . PHE B 1 183 ? 59.182 17.614 112.020 1.00 17.41 183 PHE B N 1
ATOM 5010 C CA . PHE B 1 183 ? 59.185 19.065 112.103 1.00 17.51 183 PHE B CA 1
ATOM 5011 C C . PHE B 1 183 ? 58.046 19.567 111.225 1.00 17.85 183 PHE B C 1
ATOM 5012 O O . PHE B 1 183 ? 57.473 18.801 110.457 1.00 17.55 183 PHE B O 1
ATOM 5020 N N . GLN B 1 184 ? 57.723 20.850 111.336 1.00 18.09 184 GLN B N 1
ATOM 5021 C CA . GLN B 1 184 ? 56.665 21.440 110.522 1.00 18.87 184 GLN B CA 1
ATOM 5022 C C . GLN B 1 184 ? 57.162 21.547 109.081 1.00 17.73 184 GLN B C 1
ATOM 5023 O O . GLN B 1 184 ? 58.153 22.226 108.816 1.00 19.05 184 GLN B O 1
ATOM 5029 N N . PRO B 1 185 ? 56.489 20.871 108.135 1.00 18.16 185 PRO B N 1
ATOM 5030 C CA . PRO B 1 185 ? 56.943 20.962 106.743 1.00 16.14 185 PRO B CA 1
ATOM 5031 C C . PRO B 1 185 ? 56.887 22.394 106.216 1.00 16.99 185 PRO B C 1
ATOM 5032 O O . PRO B 1 185 ? 55.922 23.120 106.456 1.00 18.05 185 PRO B O 1
ATOM 5036 N N . ARG B 1 186 ? 57.938 22.800 105.511 1.00 15.08 186 ARG B N 1
ATOM 5037 C CA . ARG B 1 186 ? 58.016 24.144 104.949 1.00 16.56 186 ARG B CA 1
ATOM 5038 C C . ARG B 1 186 ? 57.448 24.173 103.533 1.00 14.49 186 ARG B C 1
ATOM 5039 O O . ARG B 1 186 ? 57.251 23.124 102.919 1.00 15.46 186 ARG B O 1
ATOM 5047 N N . GLY B 1 187 ? 57.185 25.377 103.027 1.00 14.67 187 GLY B N 1
ATOM 5048 C CA . GLY B 1 187 ? 56.657 25.527 101.678 1.00 13.69 187 GLY B CA 1
ATOM 5049 C C . GLY B 1 187 ? 57.761 25.374 100.642 1.00 13.46 187 GLY B C 1
ATOM 5050 O O . GLY B 1 187 ? 58.929 25.619 100.936 1.00 14.04 187 GLY B O 1
ATOM 5051 N N . HIS B 1 188 ? 57.397 24.993 99.423 1.00 14.63 188 HIS B N 1
ATOM 5052 C CA . HIS B 1 188 ? 58.397 24.789 98.378 1.00 14.53 188 HIS B CA 1
ATOM 5053 C C . HIS B 1 188 ? 59.260 26.012 98.058 1.00 14.52 188 HIS B C 1
ATOM 5054 O O . HIS B 1 188 ? 60.438 25.866 97.732 1.00 16.70 188 HIS B O 1
ATOM 5061 N N . LEU B 1 189 ? 58.695 27.213 98.144 1.00 15.70 189 LEU B N 1
ATOM 5062 C CA . LEU B 1 189 ? 59.487 28.397 97.821 1.00 16.71 189 LEU B CA 1
ATOM 5063 C C . LEU B 1 189 ? 60.614 28.604 98.832 1.00 16.99 189 LEU B C 1
ATOM 5064 O O . LEU B 1 189 ? 61.751 28.896 98.451 1.00 16.38 189 LEU B O 1
ATOM 5069 N N . GLU B 1 190 ? 60.308 28.436 100.117 1.00 16.68 190 GLU B N 1
ATOM 5070 C CA . GLU B 1 190 ? 61.320 28.595 101.159 1.00 17.65 190 GLU B CA 1
ATOM 5071 C C . GLU B 1 190 ? 62.395 27.528 100.990 1.00 17.39 190 GLU B C 1
ATOM 5072 O O . GLU B 1 190 ? 63.590 27.815 101.050 1.00 17.86 190 GLU B O 1
ATOM 5078 N N . ILE B 1 191 ? 61.953 26.292 100.783 1.00 15.84 191 ILE B N 1
ATOM 5079 C CA . ILE B 1 191 ? 62.856 25.167 100.602 1.00 15.28 191 ILE B CA 1
ATOM 5080 C C . ILE B 1 191 ? 63.800 25.430 99.434 1.00 16.69 191 ILE B C 1
ATOM 5081 O O . ILE B 1 191 ? 65.018 25.259 99.547 1.00 16.94 191 ILE B O 1
ATOM 5086 N N . ALA B 1 192 ? 63.217 25.855 98.318 1.00 14.98 192 ALA B N 1
ATOM 5087 C CA . ALA B 1 192 ? 63.964 26.115 97.092 1.00 16.65 192 ALA B CA 1
ATOM 5088 C C . ALA B 1 192 ? 64.883 27.327 97.150 1.00 17.34 192 ALA B C 1
ATOM 5089 O O . ALA B 1 192 ? 65.970 27.304 96.575 1.00 17.74 192 ALA B O 1
ATOM 5091 N N . GLU B 1 193 ? 64.453 28.393 97.815 1.00 17.90 193 GLU B N 1
ATOM 5092 C CA . GLU B 1 193 ? 65.303 29.574 97.904 1.00 19.08 193 GLU B CA 1
ATOM 5093 C C . GLU B 1 193 ? 66.539 29.276 98.743 1.00 19.70 193 GLU B C 1
ATOM 5094 O O . GLU B 1 193 ? 67.636 29.749 98.431 1.00 20.09 193 GLU B O 1
ATOM 5100 N N . LYS B 1 194 ? 66.378 28.473 99.791 1.00 19.30 194 LYS B N 1
ATOM 5101 C CA . LYS B 1 194 ? 67.519 28.130 100.635 1.00 20.27 194 LYS B CA 1
ATOM 5102 C C . LYS B 1 194 ? 68.539 27.292 99.864 1.00 20.70 194 LYS B C 1
ATOM 5103 O O . LYS B 1 194 ? 69.745 27.405 100.080 1.00 21.99 194 LYS B O 1
ATOM 5109 N N . LEU B 1 195 ? 68.048 26.458 98.953 1.00 19.22 195 LEU B N 1
ATOM 5110 C CA . LEU B 1 195 ? 68.909 25.599 98.143 1.00 18.48 195 LEU B CA 1
ATOM 5111 C C . LEU B 1 195 ? 69.255 26.289 96.824 1.00 17.67 195 LEU B C 1
ATOM 5112 O O . LEU B 1 195 ? 69.978 25.736 95.993 1.00 19.34 195 LEU B O 1
ATOM 5117 N N . ASP B 1 196 ? 68.739 27.503 96.661 1.00 17.35 196 ASP B N 1
ATOM 5118 C CA . ASP B 1 196 ? 68.916 28.316 95.459 1.00 17.46 196 ASP B CA 1
ATOM 5119 C C . ASP B 1 196 ? 68.600 27.544 94.181 1.00 18.64 196 ASP B C 1
ATOM 5120 O O . ASP B 1 196 ? 69.382 27.567 93.224 1.00 18.25 196 ASP B O 1
ATOM 5125 N N . ILE B 1 197 ? 67.457 26.859 94.157 1.00 17.46 197 ILE B N 1
ATOM 5126 C CA . ILE B 1 197 ? 67.071 26.112 92.963 1.00 16.28 197 ILE B CA 1
ATOM 5127 C C . ILE B 1 197 ? 65.844 26.711 92.270 1.00 15.84 197 ILE B C 1
ATOM 5128 O O . ILE B 1 197 ? 65.493 26.321 91.159 1.00 15.09 197 ILE B O 1
ATOM 5133 N N . ILE B 1 198 ? 65.190 27.654 92.942 1.00 16.63 198 ILE B N 1
ATOM 5134 C CA . ILE B 1 198 ? 64.065 28.378 92.363 1.00 16.32 198 ILE B CA 1
ATOM 5135 C C . ILE B 1 198 ? 64.254 29.844 92.740 1.00 16.51 198 ILE B C 1
ATOM 5136 O O . ILE B 1 198 ? 64.623 30.157 93.875 1.00 17.41 198 ILE B O 1
ATOM 5141 N N . ARG B 1 199 ? 64.029 30.743 91.788 1.00 16.97 199 ARG B N 1
ATOM 5142 C CA . ARG B 1 199 ? 64.122 32.168 92.076 1.00 17.46 199 ARG B CA 1
ATOM 5143 C C . ARG B 1 199 ? 62.896 32.903 91.565 1.00 18.89 199 ARG B C 1
ATOM 5144 O O . ARG B 1 199 ? 62.469 32.699 90.427 1.00 17.05 199 ARG B O 1
ATOM 5152 N N . GLN B 1 200 ? 62.327 33.754 92.418 1.00 17.56 200 GLN B N 1
ATOM 5153 C CA . GLN B 1 200 ? 61.182 34.571 92.044 1.00 17.88 200 GLN B CA 1
ATOM 5154 C C . GLN B 1 200 ? 61.385 36.020 92.487 1.00 17.46 200 GLN B C 1
ATOM 5155 O O . GLN B 1 200 ? 60.740 36.929 91.965 1.00 20.03 200 GLN B O 1
ATOM 5161 N N . LYS B 1 201 ? 62.289 36.235 93.438 1.00 18.44 201 LYS B N 1
ATOM 5162 C CA . LYS B 1 201 ? 62.538 37.584 93.949 1.00 18.57 201 LYS B CA 1
ATOM 5163 C C . LYS B 1 201 ? 63.267 38.505 92.977 1.00 18.93 201 LYS B C 1
ATOM 5164 O O . LYS B 1 201 ? 64.070 38.055 92.158 1.00 19.69 201 LYS B O 1
ATOM 5170 N N . ARG B 1 202 ? 62.967 39.800 93.081 1.00 19.18 202 ARG B N 1
ATOM 5171 C CA . ARG B 1 202 ? 63.586 40.828 92.247 1.00 19.78 202 ARG B CA 1
ATOM 5172 C C . ARG B 1 202 ? 63.424 40.585 90.750 1.00 20.38 202 ARG B C 1
ATOM 5173 O O . ARG B 1 202 ? 64.397 40.683 90.000 1.00 22.14 202 ARG B O 1
ATOM 5181 N N . LEU B 1 203 ? 62.203 40.292 90.310 1.00 19.57 203 LEU B N 1
ATOM 5182 C CA . LEU B 1 203 ? 61.946 40.032 88.892 1.00 18.83 203 LEU B CA 1
ATOM 5183 C C . LEU B 1 203 ? 60.781 40.826 88.289 1.00 18.71 203 LEU B C 1
ATOM 5184 O O . LEU B 1 203 ? 60.515 40.722 87.095 1.00 17.81 203 LEU B O 1
ATOM 5189 N N . SER B 1 204 ? 60.090 41.624 89.097 1.00 20.30 204 SER B N 1
ATOM 5190 C CA . SER B 1 204 ? 58.947 42.382 88.586 1.00 20.78 204 SER B CA 1
ATOM 5191 C C . SER B 1 204 ? 59.225 43.166 87.305 1.00 20.74 204 SER B C 1
ATOM 5192 O O . SER B 1 204 ? 58.391 43.205 86.397 1.00 19.87 204 SER B O 1
ATOM 5195 N N . HIS B 1 205 ? 60.398 43.785 87.226 1.00 20.86 205 HIS B N 1
ATOM 5196 C CA . HIS B 1 205 ? 60.743 44.576 86.054 1.00 22.90 205 HIS B CA 1
ATOM 5197 C C . HIS B 1 205 ? 61.689 43.856 85.102 1.00 22.40 205 HIS B C 1
ATOM 5198 O O . HIS B 1 205 ? 62.252 44.461 84.186 1.00 21.45 205 HIS B O 1
ATOM 5205 N N . VAL B 1 206 ? 61.843 42.555 85.327 1.00 20.82 206 VAL B N 1
ATOM 5206 C CA . VAL B 1 206 ? 62.687 41.713 84.493 1.00 21.15 206 VAL B CA 1
ATOM 5207 C C . VAL B 1 206 ? 61.782 40.790 83.682 1.00 20.28 206 VAL B C 1
ATOM 5208 O O . VAL B 1 206 ? 61.791 40.819 82.450 1.00 19.63 206 VAL B O 1
ATOM 5212 N N . SER B 1 207 ? 60.987 39.989 84.390 1.00 19.04 207 SER B N 1
ATOM 5213 C CA . SER B 1 207 ? 60.083 39.036 83.756 1.00 19.45 207 SER B CA 1
ATOM 5214 C C . SER B 1 207 ? 58.645 39.108 84.273 1.00 19.96 207 SER B C 1
ATOM 5215 O O . SER B 1 207 ? 57.789 38.333 83.847 1.00 20.02 207 SER B O 1
ATOM 5218 N N . GLY B 1 208 ? 58.382 40.028 85.196 1.00 19.36 208 GLY B N 1
ATOM 5219 C CA . GLY B 1 208 ? 57.030 40.186 85.707 1.00 19.77 208 GLY B CA 1
ATOM 5220 C C . GLY B 1 208 ? 56.597 39.288 86.848 1.00 19.69 208 GLY B C 1
ATOM 5221 O O . GLY B 1 208 ? 57.294 38.347 87.226 1.00 18.51 208 GLY B O 1
ATOM 5222 N N . HIS B 1 209 ? 55.425 39.583 87.402 1.00 20.32 209 HIS B N 1
ATOM 5223 C CA . HIS B 1 209 ? 54.900 38.802 88.513 1.00 21.74 209 HIS B CA 1
ATOM 5224 C C . HIS B 1 209 ? 54.688 37.329 88.168 1.00 20.51 209 HIS B C 1
ATOM 5225 O O . HIS B 1 209 ? 54.321 36.981 87.041 1.00 21.31 209 HIS B O 1
ATOM 5232 N N . ARG B 1 210 ? 54.935 36.485 89.165 1.00 21.33 210 ARG B N 1
ATOM 5233 C CA . ARG B 1 210 ? 54.785 35.037 89.074 1.00 23.00 210 ARG B CA 1
ATOM 5234 C C . ARG B 1 210 ? 55.849 34.324 88.242 1.00 23.43 210 ARG B C 1
ATOM 5235 O O . ARG B 1 210 ? 55.966 33.097 88.301 1.00 25.60 210 ARG B O 1
ATOM 5243 N N . SER B 1 211 ? 56.631 35.084 87.484 1.00 20.68 211 SER B N 1
ATOM 5244 C CA . SER B 1 211 ? 57.689 34.490 86.669 1.00 19.11 211 SER B CA 1
ATOM 5245 C C . SER B 1 211 ? 58.712 33.836 87.592 1.00 18.57 211 SER B C 1
ATOM 5246 O O . SER B 1 211 ? 58.771 34.143 88.790 1.00 19.51 211 SER B O 1
ATOM 5249 N N . TYR B 1 212 ? 59.527 32.939 87.046 1.00 15.75 212 TYR B N 1
ATOM 5250 C CA . TYR B 1 212 ? 60.519 32.256 87.867 1.00 15.08 212 TYR B CA 1
ATOM 5251 C C . TYR B 1 212 ? 61.655 31.649 87.066 1.00 14.40 212 TYR B C 1
ATOM 5252 O O . TYR B 1 212 ? 61.532 31.423 85.861 1.00 15.85 212 TYR B O 1
ATOM 5261 N N . TYR B 1 213 ? 62.758 31.387 87.764 1.00 15.20 213 TYR B N 1
ATOM 5262 C CA . TYR B 1 213 ? 63.926 30.731 87.190 1.00 15.63 213 TYR B CA 1
ATOM 5263 C C . TYR B 1 213 ? 64.132 29.449 87.986 1.00 14.59 213 TYR B C 1
ATOM 5264 O O . TYR B 1 213 ? 63.870 29.408 89.188 1.00 15.11 213 TYR B O 1
ATOM 5273 N N . LEU B 1 214 ? 64.596 28.405 87.312 1.00 15.52 214 LEU B N 1
ATOM 5274 C CA . LEU B 1 214 ? 64.925 27.146 87.964 1.00 16.10 214 LEU B CA 1
ATOM 5275 C C . LEU B 1 214 ? 66.445 27.079 87.776 1.00 16.30 214 LEU B C 1
ATOM 5276 O O . LEU B 1 214 ? 66.947 27.359 86.683 1.00 15.98 214 LEU B O 1
ATOM 5281 N N . ARG B 1 215 ? 67.172 26.734 88.831 1.00 15.59 215 ARG B N 1
ATOM 5282 C CA . ARG B 1 215 ? 68.635 26.663 88.762 1.00 15.67 215 ARG B CA 1
ATOM 5283 C C . ARG B 1 215 ? 69.201 25.387 89.374 1.00 15.87 215 ARG B C 1
ATOM 5284 O O . ARG B 1 215 ? 68.661 24.858 90.344 1.00 14.31 215 ARG B O 1
ATOM 5292 N N . GLY B 1 216 ? 70.302 24.902 88.807 1.00 15.53 216 GLY B N 1
ATOM 5293 C CA . GLY B 1 216 ? 70.936 23.703 89.322 1.00 15.79 216 GLY B CA 1
ATOM 5294 C C . GLY B 1 216 ? 69.982 22.536 89.470 1.00 15.29 216 GLY B C 1
ATOM 5295 O O . GLY B 1 216 ? 69.326 22.142 88.510 1.00 15.32 216 GLY B O 1
ATOM 5296 N N . ALA B 1 217 ? 69.903 21.979 90.674 1.00 16.28 217 ALA B N 1
ATOM 5297 C CA . ALA B 1 217 ? 69.017 20.848 90.930 1.00 16.09 217 ALA B CA 1
ATOM 5298 C C . ALA B 1 217 ? 67.572 21.148 90.526 1.00 15.91 217 ALA B C 1
ATOM 5299 O O . ALA B 1 217 ? 66.816 20.238 90.174 1.00 15.44 217 ALA B O 1
ATOM 5301 N N . GLY B 1 218 ? 67.189 22.421 90.585 1.00 14.88 218 GLY B N 1
ATOM 5302 C CA . GLY B 1 218 ? 65.837 22.799 90.206 1.00 15.16 218 GLY B CA 1
ATOM 5303 C C . GLY B 1 218 ? 65.602 22.528 88.732 1.00 14.62 218 GLY B C 1
ATOM 5304 O O . GLY B 1 218 ? 64.562 21.987 88.337 1.00 13.96 218 GLY B O 1
ATOM 5305 N N . ALA B 1 219 ? 66.571 22.913 87.908 1.00 14.47 219 ALA B N 1
ATOM 5306 C CA . ALA B 1 219 ? 66.474 22.691 86.473 1.00 13.82 219 ALA B CA 1
ATOM 5307 C C . ALA B 1 219 ? 66.580 21.198 86.176 1.00 13.20 219 ALA B C 1
ATOM 5308 O O . ALA B 1 219 ? 65.901 20.693 85.286 1.00 14.20 219 ALA B O 1
ATOM 5310 N N . LEU B 1 220 ? 67.425 20.493 86.925 1.00 13.95 220 LEU B N 1
ATOM 5311 C CA . LEU B 1 220 ? 67.578 19.055 86.730 1.00 14.39 220 LEU B CA 1
ATOM 5312 C C . LEU B 1 220 ? 66.265 18.341 87.048 1.00 16.14 220 LEU B C 1
ATOM 5313 O O . LEU B 1 220 ? 65.927 17.346 86.409 1.00 15.17 220 LEU B O 1
ATOM 5318 N N . LEU B 1 221 ? 65.532 18.859 88.034 1.00 16.12 221 LEU B N 1
ATOM 5319 C CA . LEU B 1 221 ? 64.247 18.282 88.428 1.00 16.72 221 LEU B CA 1
ATOM 5320 C C . LEU B 1 221 ? 63.250 18.428 87.276 1.00 15.51 221 LEU B C 1
ATOM 5321 O O . LEU B 1 221 ? 62.502 17.495 86.972 1.00 15.84 221 LEU B O 1
ATOM 5326 N N . GLN B 1 222 ? 63.223 19.596 86.638 1.00 15.39 222 GLN B N 1
ATOM 5327 C CA . GLN B 1 222 ? 62.316 19.774 85.509 1.00 14.30 222 GLN B CA 1
ATOM 5328 C C . GLN B 1 222 ? 62.723 18.847 84.374 1.00 15.13 222 GLN B C 1
ATOM 5329 O O . GLN B 1 222 ? 61.884 18.147 83.811 1.00 14.19 222 GLN B O 1
ATOM 5335 N N . HIS B 1 223 ? 64.009 18.845 84.030 1.00 14.44 223 HIS B N 1
ATOM 5336 C CA . HIS B 1 223 ? 64.484 17.984 82.951 1.00 16.62 223 HIS B CA 1
ATOM 5337 C C . HIS B 1 223 ? 64.171 16.521 83.267 1.00 16.23 223 HIS B C 1
ATOM 5338 O O . HIS B 1 223 ? 63.767 15.761 82.389 1.00 16.46 223 HIS B O 1
ATOM 5345 N N . GLY B 1 224 ? 64.343 16.138 84.530 1.00 15.76 224 GLY B N 1
ATOM 5346 C CA . GLY B 1 224 ? 64.072 14.768 84.933 1.00 14.34 224 GLY B CA 1
ATOM 5347 C C . GLY B 1 224 ? 62.607 14.395 84.810 1.00 14.48 224 GLY B C 1
ATOM 5348 O O . GLY B 1 224 ? 62.269 13.330 84.296 1.00 15.66 224 GLY B O 1
ATOM 5349 N N . LEU B 1 225 ? 61.726 15.261 85.295 1.00 13.67 225 LEU B N 1
ATOM 5350 C CA . LEU B 1 225 ? 60.295 14.991 85.201 1.00 13.27 225 LEU B CA 1
ATOM 5351 C C . LEU B 1 225 ? 59.842 14.854 83.751 1.00 13.96 225 LEU B C 1
ATOM 5352 O O . LEU B 1 225 ? 59.129 13.914 83.392 1.00 13.82 225 LEU B O 1
ATOM 5357 N N . VAL B 1 226 ? 60.257 15.800 82.920 1.00 13.24 226 VAL B N 1
ATOM 5358 C CA . VAL B 1 226 ? 59.890 15.795 81.511 1.00 13.68 226 VAL B CA 1
ATOM 5359 C C . VAL B 1 226 ? 60.415 14.557 80.788 1.00 14.87 226 VAL B C 1
ATOM 5360 O O . VAL B 1 226 ? 59.672 13.885 80.076 1.00 14.91 226 VAL B O 1
ATOM 5364 N N . ASN B 1 227 ? 61.692 14.246 80.976 1.00 14.22 227 ASN B N 1
ATOM 5365 C CA . ASN B 1 227 ? 62.266 13.086 80.303 1.00 14.80 227 ASN B CA 1
ATOM 5366 C C . ASN B 1 227 ? 61.755 11.757 80.840 1.00 14.50 227 ASN B C 1
ATOM 5367 O O . ASN B 1 227 ? 61.584 10.807 80.076 1.00 14.88 227 ASN B O 1
ATOM 5372 N N . PHE B 1 228 ? 61.520 11.681 82.146 1.00 13.80 228 PHE B N 1
ATOM 5373 C CA . PHE B 1 228 ? 60.994 10.457 82.735 1.00 15.10 228 PHE B CA 1
ATOM 5374 C C . PHE B 1 228 ? 59.632 10.189 82.098 1.00 14.30 228 PHE B C 1
ATOM 5375 O O . PHE B 1 228 ? 59.337 9.069 81.676 1.00 13.55 228 PHE B O 1
ATOM 5383 N N . THR B 1 229 ? 58.815 11.232 82.006 1.00 13.02 229 THR B N 1
ATOM 5384 C CA . THR B 1 229 ? 57.480 11.102 81.431 1.00 12.57 229 THR B CA 1
ATOM 5385 C C . THR B 1 229 ? 57.517 10.791 79.930 1.00 13.86 229 THR B C 1
ATOM 5386 O O . THR B 1 229 ? 56.816 9.890 79.460 1.00 12.89 229 THR B O 1
ATOM 5390 N N . LEU B 1 230 ? 58.333 11.526 79.176 1.00 12.69 230 LEU B N 1
ATOM 5391 C CA . LEU B 1 230 ? 58.444 11.277 77.741 1.00 14.42 230 LEU B CA 1
ATOM 5392 C C . LEU B 1 230 ? 58.946 9.862 77.475 1.00 14.29 230 LEU B C 1
ATOM 5393 O O . LEU B 1 230 ? 58.411 9.154 76.623 1.00 14.43 230 LEU B O 1
ATOM 5398 N N . ASN B 1 231 ? 59.987 9.461 78.199 1.00 16.41 231 ASN B N 1
ATOM 5399 C CA . ASN B 1 231 ? 60.555 8.128 78.021 1.00 18.55 231 ASN B CA 1
ATOM 5400 C C . ASN B 1 231 ? 59.504 7.051 78.270 1.00 16.80 231 ASN B C 1
ATOM 5401 O O . ASN B 1 231 ? 59.367 6.114 77.481 1.00 16.03 231 ASN B O 1
ATOM 5406 N N . LYS B 1 232 ? 58.762 7.193 79.365 1.00 16.41 232 LYS B N 1
ATOM 5407 C CA . LYS B 1 232 ? 57.723 6.227 79.710 1.00 15.74 232 LYS B CA 1
ATOM 5408 C C . LYS B 1 232 ? 56.665 6.095 78.619 1.00 16.30 232 LYS B C 1
ATOM 5409 O O . LYS B 1 232 ? 56.340 4.987 78.186 1.00 16.40 232 LYS B O 1
ATOM 5415 N N . LEU B 1 233 ? 56.124 7.228 78.184 1.00 14.53 233 LEU B N 1
ATOM 5416 C CA . LEU B 1 233 ? 55.083 7.224 77.169 1.00 14.83 233 LEU B CA 1
ATOM 5417 C C . LEU B 1 233 ? 55.578 6.792 75.785 1.00 14.95 233 LEU B C 1
ATOM 5418 O O . LEU B 1 233 ? 54.881 6.064 75.079 1.00 16.33 233 LEU B O 1
ATOM 5423 N N . ILE B 1 234 ? 56.777 7.217 75.398 1.00 15.34 234 ILE B N 1
ATOM 5424 C CA . ILE B 1 234 ? 57.316 6.813 74.101 1.00 16.53 234 ILE B CA 1
ATOM 5425 C C . ILE B 1 234 ? 57.517 5.295 74.127 1.00 17.75 234 ILE B C 1
ATOM 5426 O O . ILE B 1 234 ? 57.230 4.596 73.153 1.00 18.16 234 ILE B O 1
ATOM 5431 N N . HIS B 1 235 ? 57.990 4.788 75.259 1.00 19.55 235 HIS B N 1
ATOM 5432 C CA . HIS B 1 235 ? 58.219 3.358 75.416 1.00 24.27 235 HIS B CA 1
ATOM 5433 C C . HIS B 1 235 ? 56.902 2.587 75.405 1.00 24.40 235 HIS B C 1
ATOM 5434 O O . HIS B 1 235 ? 56.874 1.400 75.074 1.00 26.54 235 HIS B O 1
ATOM 5441 N N . ARG B 1 236 ? 55.811 3.262 75.760 1.00 23.60 236 ARG B N 1
ATOM 5442 C CA . ARG B 1 236 ? 54.495 2.635 75.792 1.00 24.58 236 ARG B CA 1
ATOM 5443 C C . ARG B 1 236 ? 53.736 2.779 74.470 1.00 25.11 236 ARG B C 1
ATOM 5444 O O . ARG B 1 236 ? 52.540 2.503 74.397 1.00 27.77 236 ARG B O 1
ATOM 5452 N N . GLY B 1 237 ? 54.430 3.227 73.428 1.00 22.99 237 GLY B N 1
ATOM 5453 C CA . GLY B 1 237 ? 53.790 3.347 72.130 1.00 22.80 237 GLY B CA 1
ATOM 5454 C C . GLY B 1 237 ? 53.174 4.675 71.725 1.00 20.95 237 GLY B C 1
ATOM 5455 O O . GLY B 1 237 ? 52.398 4.718 70.771 1.00 22.36 237 GLY B O 1
ATOM 5456 N N . PHE B 1 238 ? 53.487 5.752 72.436 1.00 16.39 238 PHE B N 1
ATOM 5457 C CA . PHE B 1 238 ? 52.952 7.059 72.066 1.00 14.87 238 PHE B CA 1
ATOM 5458 C C . PHE B 1 238 ? 53.884 7.673 71.033 1.00 14.25 238 PHE B C 1
ATOM 5459 O O . PHE B 1 238 ? 55.104 7.600 71.177 1.00 16.11 238 PHE B O 1
ATOM 5467 N N . THR B 1 239 ? 53.310 8.270 69.995 1.00 14.47 239 THR B N 1
ATOM 5468 C CA . THR B 1 239 ? 54.108 8.908 68.955 1.00 14.83 239 THR B CA 1
ATOM 5469 C C . THR B 1 239 ? 54.519 10.308 69.412 1.00 14.49 239 THR B C 1
ATOM 5470 O O . THR B 1 239 ? 53.669 11.142 69.716 1.00 13.87 239 THR B O 1
ATOM 5474 N N . PRO B 1 240 ? 55.833 10.576 69.476 1.00 13.59 240 PRO B N 1
ATOM 5475 C CA . PRO B 1 240 ? 56.291 11.900 69.905 1.00 13.35 240 PRO B CA 1
ATOM 5476 C C . PRO B 1 240 ? 56.035 12.961 68.839 1.00 14.04 240 PRO B C 1
ATOM 5477 O O . PRO B 1 240 ? 56.106 12.679 67.639 1.00 13.48 240 PRO B O 1
ATOM 5481 N N . MET B 1 241 ? 55.740 14.178 69.291 1.00 13.17 241 MET B N 1
ATOM 5482 C CA . MET B 1 241 ? 55.441 15.295 68.400 1.00 13.86 241 MET B CA 1
ATOM 5483 C C . MET B 1 241 ? 55.956 16.600 68.976 1.00 14.72 241 MET B C 1
ATOM 5484 O O . MET B 1 241 ? 56.117 16.724 70.186 1.00 15.24 241 MET B O 1
ATOM 5489 N N . THR B 1 242 ? 56.217 17.570 68.104 1.00 14.38 242 THR B N 1
ATOM 5490 C CA . THR B 1 242 ? 56.564 18.907 68.568 1.00 15.30 242 THR B CA 1
ATOM 5491 C C . THR B 1 242 ? 55.562 19.735 67.781 1.00 14.53 242 THR B C 1
ATOM 5492 O O . THR B 1 242 ? 55.301 19.458 66.606 1.00 15.72 242 THR B O 1
ATOM 5496 N N . VAL B 1 243 ? 54.974 20.733 68.428 1.00 14.06 243 VAL B N 1
ATOM 5497 C CA . VAL B 1 243 ? 53.972 21.558 67.771 1.00 14.52 243 VAL B CA 1
ATOM 5498 C C . VAL B 1 243 ? 54.303 23.034 67.894 1.00 15.61 243 VAL B C 1
ATOM 5499 O O . VAL B 1 243 ? 55.094 23.428 68.745 1.00 18.18 243 VAL B O 1
ATOM 5503 N N . PRO B 1 244 ? 53.706 23.865 67.030 1.00 17.12 244 PRO B N 1
ATOM 5504 C CA . PRO B 1 244 ? 53.950 25.310 67.086 1.00 19.84 244 PRO B CA 1
ATOM 5505 C C . PRO B 1 244 ? 53.312 25.827 68.382 1.00 20.49 244 PRO B C 1
ATOM 5506 O O . PRO B 1 244 ? 52.276 25.321 68.810 1.00 19.87 244 PRO B O 1
ATOM 5510 N N . ASP B 1 245 ? 53.928 26.827 69.005 1.00 23.73 245 ASP B N 1
ATOM 5511 C CA . ASP B 1 245 ? 53.403 27.387 70.246 1.00 24.24 245 ASP B CA 1
ATOM 5512 C C . ASP B 1 245 ? 52.413 28.504 69.909 1.00 24.20 245 ASP B C 1
ATOM 5513 O O . ASP B 1 245 ? 51.426 28.720 70.625 1.00 23.29 245 ASP B O 1
ATOM 5518 N N . LEU B 1 246 ? 52.701 29.211 68.817 1.00 22.98 246 LEU B N 1
ATOM 5519 C CA . LEU B 1 246 ? 51.868 30.314 68.329 1.00 20.86 246 LEU B CA 1
ATOM 5520 C C . LEU B 1 246 ? 50.867 29.799 67.299 1.00 18.26 246 LEU B C 1
ATOM 5521 O O . LEU B 1 246 ? 51.251 29.279 66.250 1.00 18.03 246 LEU B O 1
ATOM 5526 N N . LEU B 1 247 ? 49.583 29.963 67.595 1.00 17.07 247 LEU B N 1
ATOM 5527 C CA . LEU B 1 247 ? 48.533 29.478 66.710 1.00 16.67 247 LEU B CA 1
ATOM 5528 C C . LEU B 1 247 ? 47.415 30.489 66.482 1.00 16.18 247 LEU B C 1
ATOM 5529 O O . LEU B 1 247 ? 47.240 31.426 67.264 1.00 16.51 247 LEU B O 1
ATOM 5534 N N . ARG B 1 248 ? 46.667 30.294 65.399 1.00 15.94 248 ARG B N 1
ATOM 5535 C CA . ARG B 1 248 ? 45.542 31.164 65.077 1.00 16.55 248 ARG B CA 1
ATOM 5536 C C . ARG B 1 248 ? 44.407 30.884 66.057 1.00 17.06 248 ARG B C 1
ATOM 5537 O O . ARG B 1 248 ? 44.267 29.768 66.568 1.00 16.18 248 ARG B O 1
ATOM 5545 N N . GLY B 1 249 ? 43.593 31.903 66.309 1.00 16.28 249 GLY B N 1
ATOM 5546 C CA . GLY B 1 249 ? 42.486 31.762 67.238 1.00 16.25 249 GLY B CA 1
ATOM 5547 C C . GLY B 1 249 ? 41.479 30.671 66.923 1.00 15.12 249 GLY B C 1
ATOM 5548 O O . GLY B 1 249 ? 40.867 30.117 67.839 1.00 15.28 249 GLY B O 1
ATOM 5549 N N . VAL B 1 250 ? 41.292 30.361 65.644 1.00 14.30 250 VAL B N 1
ATOM 5550 C CA . VAL B 1 250 ? 40.337 29.327 65.260 1.00 15.59 250 VAL B CA 1
ATOM 5551 C C . VAL B 1 250 ? 40.637 27.986 65.934 1.00 15.67 250 VAL B C 1
ATOM 5552 O O . VAL B 1 250 ? 39.721 27.256 66.305 1.00 13.83 250 VAL B O 1
ATOM 5556 N N . VAL B 1 251 ? 41.917 27.664 66.104 1.00 13.82 251 VAL B N 1
ATOM 5557 C CA . VAL B 1 251 ? 42.274 26.393 66.727 1.00 13.70 251 VAL B CA 1
ATOM 5558 C C . VAL B 1 251 ? 41.832 26.357 68.188 1.00 14.13 251 VAL B C 1
ATOM 5559 O O . VAL B 1 251 ? 41.309 25.344 68.664 1.00 15.41 251 VAL B O 1
ATOM 5563 N N . PHE B 1 252 ? 42.032 27.463 68.899 1.00 14.39 252 PHE B N 1
ATOM 5564 C CA . PHE B 1 252 ? 41.617 27.535 70.297 1.00 14.79 252 PHE B CA 1
ATOM 5565 C C . PHE B 1 252 ? 40.102 27.377 70.385 1.00 15.34 252 PHE B C 1
ATOM 5566 O O . PHE B 1 252 ? 39.599 26.622 71.213 1.00 15.07 252 PHE B O 1
ATOM 5574 N N . GLU B 1 253 ? 39.375 28.096 69.534 1.00 15.80 253 GLU B N 1
ATOM 5575 C CA . GLU B 1 253 ? 37.915 28.006 69.539 1.00 15.83 253 GLU B CA 1
ATOM 5576 C C . GLU B 1 253 ? 37.487 26.569 69.229 1.00 15.46 253 GLU B C 1
ATOM 5577 O O . GLU B 1 253 ? 36.554 26.040 69.839 1.00 15.57 253 GLU B O 1
ATOM 5583 N N . GLY B 1 254 ? 38.182 25.943 68.283 1.00 15.13 254 GLY B N 1
ATOM 5584 C CA . GLY B 1 254 ? 37.871 24.569 67.920 1.00 14.57 254 GLY B CA 1
ATOM 5585 C C . GLY B 1 254 ? 38.042 23.600 69.079 1.00 14.27 254 GLY B C 1
ATOM 5586 O O . GLY B 1 254 ? 37.330 22.592 69.175 1.00 16.25 254 GLY B O 1
ATOM 5587 N N . CYS B 1 255 ? 38.990 23.887 69.962 1.00 14.63 255 CYS B N 1
ATOM 5588 C CA . CYS B 1 255 ? 39.224 23.023 71.115 1.00 14.79 255 CYS B CA 1
ATOM 5589 C C . CYS B 1 255 ? 38.221 23.243 72.237 1.00 15.19 255 CYS B C 1
ATOM 5590 O O . CYS B 1 255 ? 38.160 22.452 73.176 1.00 16.39 255 CYS B O 1
ATOM 5593 N N . GLY B 1 256 ? 37.449 24.322 72.147 1.00 17.40 256 GLY B N 1
ATOM 5594 C CA . GLY B 1 256 ? 36.470 24.613 73.178 1.00 18.62 256 GLY B CA 1
ATOM 5595 C C . GLY B 1 256 ? 36.987 25.635 74.173 1.00 21.16 256 GLY B C 1
ATOM 5596 O O . GLY B 1 256 ? 36.473 25.754 75.289 1.00 20.37 256 GLY B O 1
ATOM 5597 N N . MET B 1 257 ? 38.018 26.367 73.767 1.00 21.20 257 MET B N 1
ATOM 5598 C CA . MET B 1 257 ? 38.620 27.397 74.604 1.00 25.14 257 MET B CA 1
ATOM 5599 C C . MET B 1 257 ? 38.069 28.748 74.142 1.00 29.94 257 MET B C 1
ATOM 5600 O O . MET B 1 257 ? 37.302 28.805 73.179 1.00 30.72 257 MET B O 1
ATOM 5605 N N . THR B 1 258 ? 38.445 29.832 74.814 1.00 34.43 258 THR B N 1
ATOM 5606 C CA . THR B 1 258 ? 37.933 31.150 74.430 1.00 39.42 258 THR B CA 1
ATOM 5607 C C . THR B 1 258 ? 39.031 32.186 74.203 1.00 41.89 258 THR B C 1
ATOM 5608 O O . THR B 1 258 ? 39.426 32.904 75.124 1.00 42.71 258 THR B O 1
ATOM 5612 N N . PRO B 1 259 ? 39.520 32.294 72.958 1.00 44.42 259 PRO B N 1
ATOM 5613 C CA . PRO B 1 259 ? 40.579 33.238 72.585 1.00 46.95 259 PRO B CA 1
ATOM 5614 C C . PRO B 1 259 ? 40.421 34.630 73.189 1.00 49.19 259 PRO B C 1
ATOM 5615 O O . PRO B 1 259 ? 41.408 35.300 73.520 1.00 48.96 259 PRO B O 1
ATOM 5619 N N . ASN B 1 260 ? 39.171 35.052 73.331 1.00 50.88 260 ASN B N 1
ATOM 5620 C CA . ASN B 1 260 ? 38.867 36.357 73.895 1.00 53.39 260 ASN B CA 1
ATOM 5621 C C . ASN B 1 260 ? 37.453 36.424 74.469 1.00 53.98 260 ASN B C 1
ATOM 5622 O O . ASN B 1 260 ? 36.495 36.717 73.745 1.00 54.15 260 ASN B O 1
ATOM 5627 N N . ALA B 1 261 ? 37.351 36.059 75.747 1.00 54.55 261 ALA B N 1
ATOM 5628 C CA . ALA B 1 261 ? 36.121 36.174 76.476 1.00 55.21 261 ALA B CA 1
ATOM 5629 C C . ALA B 1 261 ? 36.552 37.477 77.104 1.00 55.27 261 ALA B C 1
ATOM 5630 O O . ALA B 1 261 ? 37.380 38.191 76.544 1.00 55.87 261 ALA B O 1
ATOM 5632 N N . LYS B 1 262 ? 36.057 37.862 78.234 1.00 54.55 262 LYS B N 1
ATOM 5633 C CA . LYS B 1 262 ? 36.636 39.111 78.641 1.00 53.67 262 LYS B CA 1
ATOM 5634 C C . LYS B 1 262 ? 37.894 38.951 79.510 1.00 52.08 262 LYS B C 1
ATOM 5635 O O . LYS B 1 262 ? 38.935 39.425 79.066 1.00 52.96 262 LYS B O 1
ATOM 5641 N N . PRO B 1 263 ? 37.871 38.423 80.749 1.00 49.54 263 PRO B N 1
ATOM 5642 C CA . PRO B 1 263 ? 39.357 38.534 80.933 1.00 47.38 263 PRO B CA 1
ATOM 5643 C C . PRO B 1 263 ? 39.832 37.172 80.282 1.00 44.82 263 PRO B C 1
ATOM 5644 O O . PRO B 1 263 ? 39.425 36.077 80.714 1.00 45.06 263 PRO B O 1
ATOM 5648 N N . SER B 1 264 ? 40.619 37.231 79.206 1.00 41.38 264 SER B N 1
ATOM 5649 C CA . SER B 1 264 ? 41.068 36.000 78.525 1.00 37.70 264 SER B CA 1
ATOM 5650 C C . SER B 1 264 ? 42.342 35.390 79.103 1.00 34.69 264 SER B C 1
ATOM 5651 O O . SER B 1 264 ? 43.264 36.097 79.511 1.00 34.91 264 SER B O 1
ATOM 5654 N N . GLN B 1 265 ? 42.371 34.063 79.137 1.00 31.07 265 GLN B N 1
ATOM 5655 C CA . GLN B 1 265 ? 43.510 33.308 79.653 1.00 28.78 265 GLN B CA 1
ATOM 5656 C C . GLN B 1 265 ? 44.609 33.158 78.606 1.00 26.14 265 GLN B C 1
ATOM 5657 O O . GLN B 1 265 ? 45.699 32.662 78.897 1.00 24.84 265 GLN B O 1
ATOM 5663 N N . ILE B 1 266 ? 44.320 33.603 77.390 1.00 24.87 266 ILE B N 1
ATOM 5664 C CA . ILE B 1 266 ? 45.258 33.479 76.284 1.00 23.36 266 ILE B CA 1
ATOM 5665 C C . ILE B 1 266 ? 46.010 34.760 75.923 1.00 22.70 266 ILE B C 1
ATOM 5666 O O . ILE B 1 266 ? 45.400 35.805 75.695 1.00 21.99 266 ILE B O 1
ATOM 5671 N N . TYR B 1 267 ? 47.337 34.665 75.879 1.00 20.64 267 TYR B N 1
ATOM 5672 C CA . TYR B 1 267 ? 48.186 35.793 75.497 1.00 20.26 267 TYR B CA 1
ATOM 5673 C C . TYR B 1 267 ? 48.176 35.879 73.976 1.00 21.34 267 TYR B C 1
ATOM 5674 O O . TYR B 1 267 ? 48.357 34.869 73.295 1.00 21.09 267 TYR B O 1
ATOM 5683 N N . ASN B 1 268 ? 47.969 37.074 73.435 1.00 20.56 268 ASN B N 1
ATOM 5684 C CA . ASN B 1 268 ? 47.982 37.234 71.986 1.00 20.24 268 ASN B CA 1
ATOM 5685 C C . ASN B 1 268 ? 49.120 38.174 71.611 1.00 20.77 268 ASN B C 1
ATOM 5686 O O . ASN B 1 268 ? 49.477 39.072 72.380 1.00 21.11 268 ASN B O 1
ATOM 5691 N N . ILE B 1 269 ? 49.707 37.948 70.441 1.00 19.94 269 ILE B N 1
ATOM 5692 C CA . ILE B 1 269 ? 50.789 38.795 69.966 1.00 20.58 269 ILE B CA 1
ATOM 5693 C C . ILE B 1 269 ? 50.164 40.114 69.511 1.00 20.74 269 ILE B C 1
ATOM 5694 O O . ILE B 1 269 ? 49.027 40.133 69.050 1.00 20.19 269 ILE B O 1
ATOM 5699 N N . ASP B 1 270 ? 50.906 41.208 69.659 1.00 21.57 270 ASP B N 1
ATOM 5700 C CA . ASP B 1 270 ? 50.434 42.540 69.272 1.00 23.58 270 ASP B CA 1
ATOM 5701 C C . ASP B 1 270 ? 49.727 42.521 67.913 1.00 23.62 270 ASP B C 1
ATOM 5702 O O . ASP B 1 270 ? 50.371 42.378 66.874 1.00 22.82 270 ASP B O 1
ATOM 5707 N N . PRO B 1 271 ? 48.391 42.678 67.907 1.00 25.62 271 PRO B N 1
ATOM 5708 C CA . PRO B 1 271 ? 47.560 42.681 66.696 1.00 27.83 271 PRO B CA 1
ATOM 5709 C C . PRO B 1 271 ? 47.940 43.749 65.670 1.00 27.90 271 PRO B C 1
ATOM 5710 O O . PRO B 1 271 ? 47.687 43.589 64.475 1.00 28.25 271 PRO B O 1
ATOM 5714 N N . SER B 1 272 ? 48.538 44.839 66.139 1.00 29.32 272 SER B N 1
ATOM 5715 C CA . SER B 1 272 ? 48.930 45.923 65.247 1.00 30.06 272 SER B CA 1
ATOM 5716 C C . SER B 1 272 ? 50.230 45.616 64.513 1.00 30.76 272 SER B C 1
ATOM 5717 O O . SER B 1 272 ? 50.631 46.354 63.608 1.00 30.65 272 SER B O 1
ATOM 5720 N N . ARG B 1 273 ? 50.887 44.523 64.896 1.00 29.93 273 ARG B N 1
ATOM 5721 C CA . ARG B 1 273 ? 52.144 44.138 64.264 1.00 30.18 273 ARG B CA 1
ATOM 5722 C C . ARG B 1 273 ? 52.073 42.762 63.613 1.00 29.52 273 ARG B C 1
ATOM 5723 O O . ARG B 1 273 ? 52.681 42.531 62.569 1.00 28.53 273 ARG B O 1
ATOM 5731 N N . PHE B 1 274 ? 51.329 41.849 64.232 1.00 28.19 274 PHE B N 1
ATOM 5732 C CA . PHE B 1 274 ? 51.194 40.491 63.717 1.00 27.52 274 PHE B CA 1
ATOM 5733 C C . PHE B 1 274 ? 49.756 40.016 63.824 1.00 26.89 274 PHE B C 1
ATOM 5734 O O . PHE B 1 274 ? 49.156 40.036 64.897 1.00 27.20 274 PHE B O 1
ATOM 5742 N N . GLU B 1 275 ? 49.214 39.573 62.700 1.00 26.23 275 GLU B N 1
ATOM 5743 C CA . GLU B 1 275 ? 47.839 39.117 62.638 1.00 26.44 275 GLU B CA 1
ATOM 5744 C C . GLU B 1 275 ? 47.558 37.735 63.224 1.00 24.77 275 GLU B C 1
ATOM 5745 O O . GLU B 1 275 ? 48.262 36.769 62.940 1.00 24.96 275 GLU B O 1
ATOM 5751 N N . ASP B 1 276 ? 46.527 37.675 64.062 1.00 23.47 276 ASP B N 1
ATOM 5752 C CA . ASP B 1 276 ? 46.039 36.435 64.664 1.00 21.75 276 ASP B CA 1
ATOM 5753 C C . ASP B 1 276 ? 47.073 35.390 65.105 1.00 20.35 276 ASP B C 1
ATOM 5754 O O . ASP B 1 276 ? 47.125 34.295 64.545 1.00 21.37 276 ASP B O 1
ATOM 5759 N N . LEU B 1 277 ? 47.894 35.725 66.098 1.00 19.04 277 LEU B N 1
ATOM 5760 C CA . LEU B 1 277 ? 48.883 34.784 66.637 1.00 19.11 277 LEU B CA 1
ATOM 5761 C C . LEU B 1 277 ? 48.697 34.766 68.147 1.00 19.00 277 LEU B C 1
ATOM 5762 O O . LEU B 1 277 ? 48.696 35.814 68.794 1.00 18.90 277 LEU B O 1
ATOM 5767 N N . ASN B 1 278 ? 48.532 33.570 68.707 1.00 17.55 278 ASN B N 1
ATOM 5768 C CA . ASN B 1 278 ? 48.287 33.423 70.139 1.00 18.65 278 ASN B CA 1
ATOM 5769 C C . ASN B 1 278 ? 49.128 32.309 70.738 1.00 19.08 278 ASN B C 1
ATOM 5770 O O . ASN B 1 278 ? 49.377 31.297 70.081 1.00 19.51 278 ASN B O 1
ATOM 5775 N N . LEU B 1 279 ? 49.557 32.501 71.983 1.00 17.27 279 LEU B N 1
ATOM 5776 C CA . LEU B 1 279 ? 50.350 31.495 72.685 1.00 16.23 279 LEU B CA 1
ATOM 5777 C C . LEU B 1 279 ? 49.410 30.471 73.302 1.00 17.12 279 LEU B C 1
ATOM 5778 O O . LEU B 1 279 ? 48.406 30.829 73.921 1.00 17.40 279 LEU B O 1
ATOM 5783 N N . ALA B 1 280 ? 49.737 29.194 73.137 1.00 15.65 280 ALA B N 1
ATOM 5784 C CA . ALA B 1 280 ? 48.902 28.128 73.681 1.00 15.51 280 ALA B CA 1
ATOM 5785 C C . ALA B 1 280 ? 49.173 27.881 75.162 1.00 15.14 280 ALA B C 1
ATOM 5786 O O . ALA B 1 280 ? 50.300 28.039 75.636 1.00 14.87 280 ALA B O 1
ATOM 5788 N N . GLY B 1 281 ? 48.128 27.483 75.885 1.00 14.23 281 GLY B N 1
ATOM 5789 C CA . GLY B 1 281 ? 48.272 27.189 77.299 1.00 14.13 281 GLY B CA 1
ATOM 5790 C C . GLY B 1 281 ? 48.505 25.700 77.521 1.00 13.85 281 GLY B C 1
ATOM 5791 O O . GLY B 1 281 ? 48.691 25.241 78.655 1.00 13.07 281 GLY B O 1
ATOM 5792 N N . THR B 1 282 ? 48.505 24.950 76.422 1.00 13.69 282 THR B N 1
ATOM 5793 C CA . THR B 1 282 ? 48.701 23.502 76.444 1.00 12.75 282 THR B CA 1
ATOM 5794 C C . THR B 1 282 ? 48.963 22.988 75.028 1.00 12.70 282 THR B C 1
ATOM 5795 O O . THR B 1 282 ? 48.421 23.527 74.061 1.00 12.31 282 THR B O 1
ATOM 5799 N N . ALA B 1 283 ? 49.793 21.953 74.903 1.00 12.06 283 ALA B N 1
ATOM 5800 C CA . ALA B 1 283 ? 50.098 21.384 73.587 1.00 12.59 283 ALA B CA 1
ATOM 5801 C C . ALA B 1 283 ? 48.843 20.809 72.930 1.00 12.88 283 ALA B C 1
ATOM 5802 O O . ALA B 1 283 ? 48.843 20.499 71.737 1.00 12.31 283 ALA B O 1
ATOM 5804 N N . GLU B 1 284 ? 47.777 20.658 73.711 1.00 12.58 284 GLU B N 1
ATOM 5805 C CA . GLU B 1 284 ? 46.513 20.150 73.178 1.00 13.31 284 GLU B CA 1
ATOM 5806 C C . GLU B 1 284 ? 46.061 21.003 71.987 1.00 13.99 284 GLU B C 1
ATOM 5807 O O . GLU B 1 284 ? 45.501 20.484 71.015 1.00 12.86 284 GLU B O 1
ATOM 5813 N N . VAL B 1 285 ? 46.300 22.311 72.061 1.00 12.67 285 VAL B N 1
ATOM 5814 C CA . VAL B 1 285 ? 45.904 23.203 70.970 1.00 13.03 285 VAL B CA 1
ATOM 5815 C C . VAL B 1 285 ? 46.664 22.872 69.681 1.00 12.92 285 VAL B C 1
ATOM 5816 O O . VAL B 1 285 ? 46.054 22.650 68.638 1.00 12.73 285 VAL B O 1
ATOM 5820 N N . GLY B 1 286 ? 47.992 22.834 69.765 1.00 13.01 286 GLY B N 1
ATOM 5821 C CA . GLY B 1 286 ? 48.792 22.524 68.592 1.00 11.53 286 GLY B CA 1
ATOM 5822 C C . GLY B 1 286 ? 48.489 21.143 68.043 1.00 14.00 286 GLY B C 1
ATOM 5823 O O . GLY B 1 286 ? 48.459 20.938 66.827 1.00 12.68 286 GLY B O 1
ATOM 5824 N N . LEU B 1 287 ? 48.269 20.183 68.937 1.00 13.59 287 LEU B N 1
ATOM 5825 C CA . LEU B 1 287 ? 47.955 18.821 68.510 1.00 14.15 287 LEU B CA 1
ATOM 5826 C C . LEU B 1 287 ? 46.629 18.784 67.740 1.00 14.00 287 LEU B C 1
ATOM 5827 O O . LEU B 1 287 ? 46.522 18.123 66.706 1.00 13.14 287 LEU B O 1
ATOM 5832 N N . ALA B 1 288 ? 45.617 19.491 68.235 1.00 13.83 288 ALA B N 1
ATOM 5833 C CA . ALA B 1 288 ? 44.328 19.531 67.537 1.00 14.00 288 ALA B CA 1
ATOM 5834 C C . ALA B 1 288 ? 44.521 20.183 66.162 1.00 13.88 288 ALA B C 1
ATOM 5835 O O . ALA B 1 288 ? 43.910 19.776 65.167 1.00 14.38 288 ALA B O 1
ATOM 5837 N N . GLY B 1 289 ? 45.382 21.196 66.122 1.00 13.54 289 GLY B N 1
ATOM 5838 C CA . GLY B 1 289 ? 45.666 21.894 64.880 1.00 14.50 289 GLY B CA 1
ATOM 5839 C C . GLY B 1 289 ? 46.309 20.998 63.836 1.00 15.91 289 GLY B C 1
ATOM 5840 O O . GLY B 1 289 ? 46.144 21.211 62.637 1.00 16.21 289 GLY B O 1
ATOM 5841 N N . TYR B 1 290 ? 47.054 19.996 64.287 1.00 14.07 290 TYR B N 1
ATOM 5842 C CA . TYR B 1 290 ? 47.711 19.073 63.366 1.00 14.82 290 TYR B CA 1
ATOM 5843 C C . TYR B 1 290 ? 46.678 18.230 62.620 1.00 15.26 290 TYR B C 1
ATOM 5844 O O . TYR B 1 290 ? 46.814 17.980 61.420 1.00 14.35 290 TYR B O 1
ATOM 5853 N N . PHE B 1 291 ? 45.643 17.800 63.337 1.00 14.61 291 PHE B N 1
ATOM 5854 C CA . PHE B 1 291 ? 44.601 16.958 62.758 1.00 15.06 291 PHE B CA 1
ATOM 5855 C C . PHE B 1 291 ? 43.489 17.709 62.033 1.00 14.94 291 PHE B C 1
ATOM 5856 O O . PHE B 1 291 ? 42.733 17.117 61.263 1.00 14.91 291 PHE B O 1
ATOM 5864 N N . MET B 1 292 ? 43.396 19.008 62.284 1.00 14.09 292 MET B N 1
ATOM 5865 C CA . MET B 1 292 ? 42.375 19.850 61.674 1.00 14.97 292 MET B CA 1
ATOM 5866 C C . MET B 1 292 ? 42.282 19.664 60.158 1.00 15.18 292 MET B C 1
ATOM 5867 O O . MET B 1 292 ? 43.294 19.697 59.461 1.00 14.50 292 MET B O 1
ATOM 5872 N N . ASP B 1 293 ? 41.063 19.459 59.665 1.00 15.57 293 ASP B N 1
ATOM 5873 C CA . ASP B 1 293 ? 40.804 19.287 58.234 1.00 15.59 293 ASP B CA 1
ATOM 5874 C C . ASP B 1 293 ? 41.466 18.079 57.584 1.00 16.03 293 ASP B C 1
ATOM 5875 O O . ASP B 1 293 ? 41.633 18.046 56.364 1.00 16.67 293 ASP B O 1
ATOM 5880 N N . HIS B 1 294 ? 41.844 17.091 58.385 1.00 16.00 294 HIS B N 1
ATOM 5881 C CA . HIS 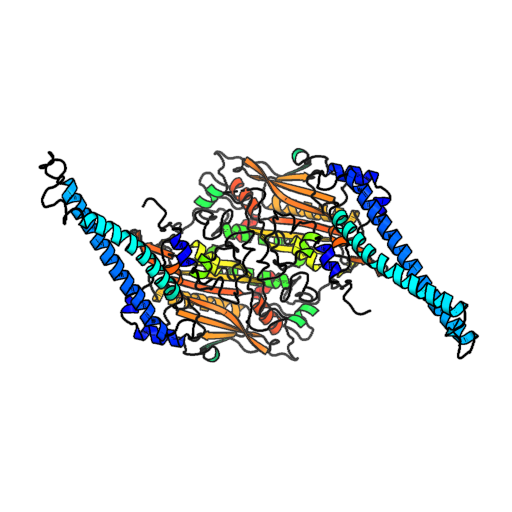B 1 294 ? 42.477 15.899 57.839 1.00 15.36 294 HIS B CA 1
ATOM 5882 C C . HIS B 1 294 ? 41.833 14.632 58.374 1.00 16.08 294 HIS B C 1
ATOM 5883 O O . HIS B 1 294 ? 41.157 14.654 59.402 1.00 15.59 294 HIS B O 1
ATOM 5890 N N . SER B 1 295 ? 42.039 13.531 57.660 1.00 15.99 295 SER B N 1
ATOM 5891 C CA . SER B 1 295 ? 41.500 12.250 58.082 1.00 16.23 295 SER B CA 1
ATOM 5892 C C . SER B 1 295 ? 42.657 11.302 58.355 1.00 16.43 295 SER B C 1
ATOM 5893 O O . SER B 1 295 ? 43.684 11.337 57.665 1.00 17.66 295 SER B O 1
ATOM 5896 N N . VAL B 1 296 ? 42.497 10.475 59.381 1.00 16.21 296 VAL B N 1
ATOM 5897 C CA . VAL B 1 296 ? 43.497 9.480 59.728 1.00 17.21 296 VAL B CA 1
ATOM 5898 C C . VAL B 1 296 ? 42.897 8.150 59.281 1.00 16.89 296 VAL B C 1
ATOM 5899 O O . VAL B 1 296 ? 41.679 8.030 59.135 1.00 18.03 296 VAL B O 1
ATOM 5903 N N . ALA B 1 297 ? 43.746 7.155 59.059 1.00 16.25 297 ALA B N 1
ATOM 5904 C CA . ALA B 1 297 ? 43.273 5.846 58.622 1.00 16.05 297 ALA B CA 1
ATOM 5905 C C . ALA B 1 297 ? 42.714 5.031 59.787 1.00 14.75 297 ALA B C 1
ATOM 5906 O O . ALA B 1 297 ? 43.284 5.009 60.878 1.00 15.12 297 ALA B O 1
ATOM 5908 N N . PHE B 1 298 ? 41.598 4.353 59.538 1.00 15.82 298 PHE B N 1
ATOM 5909 C CA . PHE B 1 298 ? 40.960 3.528 60.553 1.00 14.19 298 PHE B CA 1
ATOM 5910 C C . PHE B 1 298 ? 41.949 2.529 61.142 1.00 15.51 298 PHE B C 1
ATOM 5911 O O . PHE B 1 298 ? 41.957 2.297 62.352 1.00 15.84 298 PHE B O 1
ATOM 5919 N N . ARG B 1 299 ? 42.784 1.941 60.288 1.00 15.92 299 ARG B N 1
ATOM 5920 C CA . ARG B 1 299 ? 43.753 0.947 60.741 1.00 15.45 299 ARG B CA 1
ATOM 5921 C C . ARG B 1 299 ? 44.754 1.470 61.773 1.00 17.05 299 ARG B C 1
ATOM 5922 O O . ARG B 1 299 ? 45.379 0.684 62.483 1.00 17.53 299 ARG B O 1
ATOM 5930 N N . ASP B 1 300 ? 44.909 2.788 61.853 1.00 15.32 300 ASP B N 1
ATOM 5931 C CA . ASP B 1 300 ? 45.855 3.383 62.796 1.00 15.94 300 ASP B CA 1
ATOM 5932 C C . ASP B 1 300 ? 45.232 3.714 64.153 1.00 15.74 300 ASP B C 1
ATOM 5933 O O . ASP B 1 300 ? 45.941 4.052 65.101 1.00 16.08 300 ASP B O 1
ATOM 5938 N N . LEU B 1 301 ? 43.909 3.620 64.252 1.00 14.69 301 LEU B N 1
ATOM 5939 C CA . LEU B 1 301 ? 43.234 3.912 65.514 1.00 14.48 301 LEU B CA 1
ATOM 5940 C C . LEU B 1 301 ? 43.485 2.817 66.554 1.00 14.92 301 LEU B C 1
ATOM 5941 O O . LEU B 1 301 ? 43.521 1.632 66.220 1.00 17.80 301 LEU B O 1
ATOM 5946 N N . PRO B 1 302 ? 43.683 3.203 67.824 1.00 15.10 302 PRO B N 1
ATOM 5947 C CA . PRO B 1 302 ? 43.685 4.593 68.289 1.00 14.95 302 PRO B CA 1
ATOM 5948 C C . PRO B 1 302 ? 45.053 5.237 68.101 1.00 14.37 302 PRO B C 1
ATOM 5949 O O . PRO B 1 302 ? 46.081 4.568 68.213 1.00 15.82 302 PRO B O 1
ATOM 5953 N N . ILE B 1 303 ? 45.055 6.533 67.814 1.00 14.74 303 ILE B N 1
ATOM 5954 C CA . ILE B 1 303 ? 46.296 7.268 67.631 1.00 15.71 303 ILE B CA 1
ATOM 5955 C C . ILE B 1 303 ? 46.668 7.857 68.983 1.00 15.46 303 ILE B C 1
ATOM 5956 O O . ILE B 1 303 ? 45.862 8.538 69.611 1.00 15.84 303 ILE B O 1
ATOM 5961 N N . ARG B 1 304 ? 47.885 7.573 69.432 1.00 12.90 304 ARG B N 1
ATOM 5962 C CA . ARG B 1 304 ? 48.359 8.060 70.722 1.00 13.59 304 ARG B CA 1
ATOM 5963 C C . ARG B 1 304 ? 49.577 8.939 70.498 1.00 13.94 304 ARG B C 1
ATOM 5964 O O . ARG B 1 304 ? 50.570 8.485 69.936 1.00 14.51 304 ARG B O 1
ATOM 5972 N N . MET B 1 305 ? 49.505 10.195 70.932 1.00 13.73 305 MET B N 1
ATOM 5973 C CA . MET B 1 305 ? 50.638 11.096 70.762 1.00 13.82 305 MET B CA 1
ATOM 5974 C C . MET B 1 305 ? 51.075 11.735 72.073 1.00 14.71 305 MET B C 1
ATOM 5975 O O . MET B 1 305 ? 50.267 11.936 72.978 1.00 13.75 305 MET B O 1
ATOM 5980 N N . VAL B 1 306 ? 52.365 12.039 72.177 1.00 11.76 306 VAL B N 1
ATOM 5981 C CA . VAL B 1 306 ? 52.898 12.678 73.378 1.00 12.90 306 VAL B CA 1
ATOM 5982 C C . VAL B 1 306 ? 53.705 13.893 72.932 1.00 14.48 306 VAL B C 1
ATOM 5983 O O . VAL B 1 306 ? 54.464 13.821 71.962 1.00 13.77 306 VAL B O 1
ATOM 5987 N N . CYS B 1 307 ? 53.535 15.008 73.637 1.00 12.73 307 CYS B N 1
ATOM 5988 C CA . CYS B 1 307 ? 54.206 16.243 73.259 1.00 13.14 307 CYS B CA 1
ATOM 5989 C C . CYS B 1 307 ? 54.604 17.105 74.439 1.00 13.64 307 CYS B C 1
ATOM 5990 O O . CYS B 1 307 ? 53.800 17.353 75.333 1.00 15.17 307 CYS B O 1
ATOM 5993 N N . SER B 1 308 ? 55.848 17.570 74.429 1.00 13.69 308 SER B N 1
ATOM 5994 C CA . SER B 1 308 ? 56.325 18.451 75.482 1.00 14.23 308 SER B CA 1
ATOM 5995 C C . SER B 1 308 ? 56.373 19.855 74.895 1.00 14.03 308 SER B C 1
ATOM 5996 O O . SER B 1 308 ? 56.880 20.048 73.790 1.00 14.10 308 SER B O 1
ATOM 5999 N N . SER B 1 309 ? 55.841 20.835 75.617 1.00 14.27 309 SER B N 1
ATOM 6000 C CA . SER B 1 309 ? 55.872 22.210 75.126 1.00 13.82 309 SER B CA 1
ATOM 6001 C C . SER B 1 309 ? 55.818 23.201 76.274 1.00 15.02 309 SER B C 1
ATOM 6002 O O . SER B 1 309 ? 55.478 22.849 77.408 1.00 14.31 309 SER B O 1
ATOM 6005 N N . THR B 1 310 ? 56.184 24.440 75.973 1.00 14.73 310 THR B N 1
ATOM 6006 C CA . THR B 1 310 ? 56.116 25.503 76.961 1.00 15.01 310 THR B CA 1
ATOM 6007 C C . THR B 1 310 ? 54.698 26.036 76.841 1.00 14.91 310 THR B C 1
ATOM 6008 O O . THR B 1 310 ? 54.217 26.294 75.733 1.00 15.93 310 THR B O 1
ATOM 6012 N N . CYS B 1 311 ? 54.036 26.192 77.983 1.00 13.42 311 CYS B N 1
ATOM 6013 C CA . CYS B 1 311 ? 52.662 26.668 78.036 1.00 14.04 311 CYS B CA 1
ATOM 6014 C C . CYS B 1 311 ? 52.625 28.053 78.651 1.00 14.47 311 CYS B C 1
ATOM 6015 O O . CYS B 1 311 ? 53.417 28.356 79.540 1.00 14.05 311 CYS B O 1
ATOM 6018 N N . TYR B 1 312 ? 51.706 28.881 78.168 1.00 13.52 312 TYR B N 1
ATOM 6019 C CA . TYR B 1 312 ? 51.558 30.247 78.656 1.00 15.19 312 TYR B CA 1
ATOM 6020 C C . TYR B 1 312 ? 50.107 30.490 79.049 1.00 15.55 312 TYR B C 1
ATOM 6021 O O . TYR B 1 312 ? 49.193 30.164 78.292 1.00 15.07 312 TYR B O 1
ATOM 6030 N N . ARG B 1 313 ? 49.893 31.054 80.234 1.00 15.40 313 ARG B N 1
ATOM 6031 C CA . ARG B 1 313 ? 48.540 31.346 80.687 1.00 16.73 313 ARG B CA 1
ATOM 6032 C C . ARG B 1 313 ? 48.517 32.671 81.428 1.00 18.19 313 ARG B C 1
ATOM 6033 O O . ARG B 1 313 ? 49.298 32.886 82.353 1.00 17.42 313 ARG B O 1
ATOM 6041 N N . ALA B 1 314 ? 47.617 33.556 81.006 1.00 19.74 314 ALA B N 1
ATOM 6042 C CA . ALA B 1 314 ? 47.490 34.882 81.604 1.00 22.01 314 ALA B CA 1
ATOM 6043 C C . ALA B 1 314 ? 47.023 34.823 83.059 1.00 24.82 314 ALA B C 1
ATOM 6044 O O . ALA B 1 314 ? 47.387 35.678 83.870 1.00 26.69 314 ALA B O 1
ATOM 6046 N N . GLU B 1 315 ? 46.216 33.816 83.377 1.00 26.60 315 GLU B N 1
ATOM 6047 C CA . GLU B 1 315 ? 45.704 33.613 84.731 1.00 29.18 315 GLU B CA 1
ATOM 6048 C C . GLU B 1 315 ? 45.084 34.854 85.359 1.00 31.82 315 GLU B C 1
ATOM 6049 O O . GLU B 1 315 ? 45.429 35.242 86.478 1.00 31.20 315 GLU B O 1
ATOM 6055 N N . THR B 1 316 ? 44.162 35.474 84.633 1.00 35.08 316 THR B N 1
ATOM 6056 C CA . THR B 1 316 ? 43.472 36.655 85.129 1.00 39.08 316 THR B CA 1
ATOM 6057 C C . THR B 1 316 ? 42.216 36.170 85.849 1.00 41.32 316 THR B C 1
ATOM 6058 O O . THR B 1 316 ? 41.683 35.109 85.524 1.00 42.77 316 THR B O 1
ATOM 6062 N N . ASP B 1 317 ? 41.764 36.937 86.834 1.00 44.59 317 ASP B N 1
ATOM 6063 C CA . ASP B 1 317 ? 40.561 36.612 87.602 1.00 46.43 317 ASP B CA 1
ATOM 6064 C C . ASP B 1 317 ? 40.579 35.235 88.266 1.00 46.81 317 ASP B C 1
ATOM 6065 O O . ASP B 1 317 ? 39.574 34.807 88.834 1.00 47.27 317 ASP B O 1
ATOM 6070 N N . THR B 1 318 ? 41.709 34.539 88.197 1.00 46.88 318 THR B N 1
ATOM 6071 C CA . THR B 1 318 ? 41.809 33.218 88.810 1.00 46.65 318 THR B CA 1
ATOM 6072 C C . THR B 1 318 ? 42.484 33.292 90.178 1.00 46.84 318 THR B C 1
ATOM 6073 O O . THR B 1 318 ? 42.918 34.362 90.608 1.00 46.93 318 THR B O 1
ATOM 6077 N N . GLY B 1 319 ? 42.560 32.148 90.853 1.00 46.45 319 GLY B N 1
ATOM 6078 C CA . GLY B 1 319 ? 43.169 32.082 92.172 1.00 46.25 319 GLY B CA 1
ATOM 6079 C C . GLY B 1 319 ? 44.372 32.987 92.366 1.00 45.77 319 GLY B C 1
ATOM 6080 O O . GLY B 1 319 ? 45.262 33.046 91.517 1.00 45.56 319 GLY B O 1
ATOM 6081 N N . LYS B 1 320 ? 44.400 33.688 93.496 1.00 44.90 320 LYS B N 1
ATOM 6082 C CA . LYS B 1 320 ? 45.493 34.600 93.805 1.00 43.46 320 LYS B CA 1
ATOM 6083 C C . LYS B 1 320 ? 46.698 33.850 94.369 1.00 41.15 320 LYS B C 1
ATOM 6084 O O . LYS B 1 320 ? 46.698 33.433 95.528 1.00 41.42 320 LYS B O 1
ATOM 6090 N N . GLU B 1 321 ? 47.721 33.681 93.539 1.00 37.47 321 GLU B N 1
ATOM 6091 C CA . GLU B 1 321 ? 48.942 32.986 93.938 1.00 34.66 321 GLU B CA 1
ATOM 6092 C C . GLU B 1 321 ? 50.132 33.850 93.533 1.00 33.03 321 GLU B C 1
ATOM 6093 O O . GLU B 1 321 ? 50.901 33.488 92.640 1.00 32.68 321 GLU B O 1
ATOM 6099 N N . PRO B 1 322 ? 50.301 35.009 94.191 1.00 31.41 322 PRO B N 1
ATOM 6100 C CA . PRO B 1 322 ? 51.402 35.928 93.888 1.00 30.40 322 PRO B CA 1
ATOM 6101 C C . PRO B 1 322 ? 52.790 35.298 93.961 1.00 28.87 322 PRO B C 1
ATOM 6102 O O . PRO B 1 322 ? 53.643 35.576 93.118 1.00 30.63 322 PRO B O 1
ATOM 6106 N N . TRP B 1 323 ? 53.016 34.458 94.967 1.00 27.68 323 TRP B N 1
ATOM 6107 C CA . TRP B 1 323 ? 54.307 33.799 95.121 1.00 25.20 323 TRP B CA 1
ATOM 6108 C C . TRP B 1 323 ? 54.161 32.283 95.097 1.00 23.51 323 TRP B C 1
ATOM 6109 O O . TRP B 1 323 ? 53.119 31.737 95.466 1.00 22.70 323 TRP B O 1
ATOM 6120 N N . GLY B 1 324 ? 55.215 31.603 94.666 1.00 20.26 324 GLY B N 1
ATOM 6121 C CA . GLY B 1 324 ? 55.158 30.158 94.592 1.00 18.49 324 GLY B CA 1
ATOM 6122 C C . GLY B 1 324 ? 54.825 29.758 93.171 1.00 16.90 324 GLY B C 1
ATOM 6123 O O . GLY B 1 324 ? 54.439 30.602 92.359 1.00 18.31 324 GLY B O 1
ATOM 6124 N N . LEU B 1 325 ? 54.943 28.469 92.873 1.00 14.14 325 LEU B N 1
ATOM 6125 C CA . LEU B 1 325 ? 54.702 27.974 91.523 1.00 15.94 325 LEU B CA 1
ATOM 6126 C C . LEU B 1 325 ? 53.320 27.393 91.250 1.00 15.23 325 LEU B C 1
ATOM 6127 O O . LEU B 1 325 ? 53.115 26.774 90.209 1.00 16.39 325 LEU B O 1
ATOM 6132 N N . TYR B 1 326 ? 52.363 27.600 92.149 1.00 15.12 326 TYR B N 1
ATOM 6133 C CA . TYR B 1 326 ? 51.046 27.010 91.933 1.00 15.12 326 TYR B CA 1
ATOM 6134 C C . TYR B 1 326 ? 50.260 27.521 90.726 1.00 15.39 326 TYR B C 1
ATOM 6135 O O . TYR B 1 326 ? 49.616 26.734 90.030 1.00 15.10 326 TYR B O 1
ATOM 6144 N N . ARG B 1 327 ? 50.301 28.824 90.468 1.00 15.73 327 ARG B N 1
ATOM 6145 C CA . ARG B 1 327 ? 49.580 29.375 89.326 1.00 17.63 327 ARG B CA 1
ATOM 6146 C C . ARG B 1 327 ? 50.471 30.397 88.624 1.00 19.74 327 ARG B C 1
ATOM 6147 O O . ARG B 1 327 ? 50.317 31.607 88.798 1.00 22.95 327 ARG B O 1
ATOM 6155 N N . VAL B 1 328 ? 51.409 29.891 87.829 1.00 16.34 328 VAL B N 1
ATOM 6156 C CA . VAL B 1 328 ? 52.354 30.737 87.113 1.00 15.35 328 VAL B CA 1
ATOM 6157 C C . VAL B 1 328 ? 51.920 31.031 85.677 1.00 15.81 328 VAL B C 1
ATOM 6158 O O . VAL B 1 328 ? 50.984 30.417 85.163 1.00 17.37 328 VAL B O 1
ATOM 6162 N N . HIS B 1 329 ? 52.603 31.974 85.032 1.00 15.47 329 HIS B N 1
ATOM 6163 C CA . HIS B 1 329 ? 52.259 32.351 83.662 1.00 16.81 329 HIS B CA 1
ATOM 6164 C C . HIS B 1 329 ? 52.950 31.521 82.577 1.00 14.96 329 HIS B C 1
ATOM 6165 O O . HIS B 1 329 ? 52.491 31.484 81.442 1.00 15.54 329 HIS B O 1
ATOM 6172 N N . HIS B 1 330 ? 54.053 30.871 82.929 1.00 15.93 330 HIS B N 1
ATOM 6173 C CA . HIS B 1 330 ? 54.800 30.057 81.973 1.00 15.67 330 HIS B CA 1
ATOM 6174 C C . HIS B 1 330 ? 55.245 28.759 82.627 1.00 15.19 330 HIS B C 1
ATOM 6175 O O . HIS B 1 330 ? 55.667 28.754 83.779 1.00 14.79 330 HIS B O 1
ATOM 6182 N N . PHE B 1 331 ? 55.139 27.650 81.901 1.00 15.06 331 PHE B N 1
ATOM 6183 C CA . PHE B 1 331 ? 55.571 26.370 82.455 1.00 14.42 331 PHE B CA 1
ATOM 6184 C C . PHE B 1 331 ? 55.633 25.294 81.389 1.00 14.48 331 PHE B C 1
ATOM 6185 O O . PHE B 1 331 ? 55.024 25.418 80.329 1.00 15.24 331 PHE B O 1
ATOM 6193 N N . THR B 1 332 ? 56.383 24.238 81.677 1.00 14.10 332 THR B N 1
ATOM 6194 C CA . THR B 1 332 ? 56.534 23.133 80.740 1.00 13.57 332 THR B CA 1
ATOM 6195 C C . THR B 1 332 ? 55.578 22.006 81.105 1.00 13.57 332 THR B C 1
ATOM 6196 O O . THR B 1 332 ? 55.421 21.673 82.278 1.00 12.59 332 THR B O 1
ATOM 6200 N N . LYS B 1 333 ? 54.931 21.436 80.093 1.00 14.29 333 LYS B N 1
ATOM 6201 C CA . LYS B 1 333 ? 53.999 20.336 80.310 1.00 13.16 333 LYS B CA 1
ATOM 6202 C C . LYS B 1 333 ? 54.108 19.299 79.199 1.00 12.61 333 LYS B C 1
ATOM 6203 O O . LYS B 1 333 ? 54.214 19.648 78.018 1.00 14.16 333 LYS B O 1
ATOM 6209 N N . VAL B 1 334 ? 54.121 18.027 79.588 1.00 12.34 334 VAL B N 1
ATOM 6210 C CA . VAL B 1 334 ? 54.151 16.938 78.620 1.00 12.46 334 VAL B CA 1
ATOM 6211 C C . VAL B 1 334 ? 52.685 16.523 78.532 1.00 13.24 334 VAL B C 1
ATOM 6212 O O . VAL B 1 334 ? 52.049 16.224 79.544 1.00 13.66 334 VAL B O 1
ATOM 6216 N N . GLU B 1 335 ? 52.162 16.523 77.314 1.00 12.19 335 GLU B N 1
ATOM 6217 C CA . GLU B 1 335 ? 50.757 16.233 77.051 1.00 13.73 335 GLU B CA 1
ATOM 6218 C C . GLU B 1 335 ? 50.508 14.924 76.309 1.00 13.63 335 GLU B C 1
ATOM 6219 O O . GLU B 1 335 ? 51.287 14.545 75.435 1.00 14.14 335 GLU B O 1
ATOM 6225 N N . MET B 1 336 ? 49.420 14.242 76.677 1.00 12.94 336 MET B N 1
ATOM 6226 C CA . MET B 1 336 ? 48.987 13.014 76.004 1.00 12.43 336 MET B CA 1
ATOM 6227 C C . MET B 1 336 ? 47.765 13.433 75.185 1.00 13.11 336 MET B C 1
ATOM 6228 O O . MET B 1 336 ? 46.904 14.167 75.676 1.00 13.06 336 MET B O 1
ATOM 6233 N N . PHE B 1 337 ? 47.688 12.977 73.939 1.00 12.62 337 PHE B N 1
ATOM 6234 C CA . PHE B 1 337 ? 46.566 13.333 73.071 1.00 12.04 337 PHE B CA 1
ATOM 6235 C C . PHE B 1 337 ? 46.177 12.101 72.269 1.00 14.03 337 PHE B C 1
ATOM 6236 O O . PHE B 1 337 ? 47.039 11.393 71.748 1.00 13.35 337 PHE B O 1
ATOM 6244 N N . GLY B 1 338 ? 44.878 11.831 72.197 1.00 12.17 338 GLY B N 1
ATOM 6245 C CA . GLY B 1 338 ? 44.431 10.670 71.461 1.00 13.14 338 GLY B CA 1
ATOM 6246 C C . GLY B 1 338 ? 43.318 10.949 70.477 1.00 12.43 338 GLY B C 1
ATOM 6247 O O . GLY B 1 338 ? 42.465 11.808 70.696 1.00 13.86 338 GLY B O 1
ATOM 6248 N N . VAL B 1 339 ? 43.343 10.218 69.370 1.00 12.97 339 VAL B N 1
ATOM 6249 C CA . VAL B 1 339 ? 42.325 10.335 68.337 1.00 14.12 339 VAL B CA 1
ATOM 6250 C C . VAL B 1 339 ? 41.844 8.909 68.159 1.00 15.04 339 VAL B C 1
ATOM 6251 O O . VAL B 1 339 ? 42.635 8.023 67.844 1.00 13.81 339 VAL B O 1
ATOM 6255 N N . THR B 1 340 ? 40.561 8.652 68.380 1.00 14.77 340 THR B N 1
ATOM 6256 C CA . THR B 1 340 ? 40.148 7.278 68.221 1.00 17.80 340 THR B CA 1
ATOM 6257 C C . THR B 1 340 ? 38.823 6.995 67.568 1.00 20.09 340 THR B C 1
ATOM 6258 O O . THR B 1 340 ? 38.105 7.909 67.138 1.00 16.63 340 THR B O 1
ATOM 6262 N N . GLY B 1 341 ? 38.592 5.679 67.523 1.00 23.39 341 GLY B N 1
ATOM 6263 C CA . GLY B 1 341 ? 37.462 4.958 66.973 1.00 30.04 341 GLY B CA 1
ATOM 6264 C C . GLY B 1 341 ? 36.196 5.603 66.516 1.00 29.14 341 GLY B C 1
ATOM 6265 O O . GLY B 1 341 ? 36.088 6.827 66.441 1.00 33.40 341 GLY B O 1
ATOM 6266 N N . PRO B 1 342 ? 35.195 4.768 66.191 1.00 26.45 342 PRO B N 1
ATOM 6267 C CA . PRO B 1 342 ? 33.933 5.331 65.733 1.00 24.29 342 PRO B CA 1
ATOM 6268 C C . PRO B 1 342 ? 33.097 5.902 66.866 1.00 23.90 342 PRO B C 1
ATOM 6269 O O . PRO B 1 342 ? 32.400 6.898 66.669 1.00 24.00 342 PRO B O 1
ATOM 6273 N N . GLY B 1 343 ? 33.191 5.318 68.061 1.00 20.99 343 GLY B N 1
ATOM 6274 C CA . GLY B 1 343 ? 32.361 5.822 69.142 1.00 19.23 343 GLY B CA 1
ATOM 6275 C C . GLY B 1 343 ? 32.841 5.907 70.578 1.00 18.47 343 GLY B C 1
ATOM 6276 O O . GLY B 1 343 ? 34.036 5.848 70.881 1.00 15.60 343 GLY B O 1
ATOM 6277 N N . LEU B 1 344 ? 31.865 6.051 71.471 1.00 17.98 344 LEU B N 1
ATOM 6278 C CA . LEU B 1 344 ? 32.106 6.185 72.899 1.00 19.09 344 LEU B CA 1
ATOM 6279 C C . LEU B 1 344 ? 32.872 5.062 73.574 1.00 17.91 344 LEU B C 1
ATOM 6280 O O . LEU B 1 344 ? 33.641 5.313 74.500 1.00 18.95 344 LEU B O 1
ATOM 6285 N N . GLU B 1 345 ? 32.663 3.821 73.147 1.00 16.90 345 GLU B N 1
ATOM 6286 C CA . GLU B 1 345 ? 33.378 2.735 73.798 1.00 17.85 345 GLU B CA 1
ATOM 6287 C C . GLU B 1 345 ? 34.876 2.944 73.648 1.00 16.84 345 GLU B C 1
ATOM 6288 O O . GLU B 1 345 ? 35.641 2.738 74.594 1.00 17.92 345 GLU B O 1
ATOM 6294 N N . GLN B 1 346 ? 35.287 3.374 72.461 1.00 15.04 346 GLN B N 1
ATOM 6295 C CA . GLN B 1 346 ? 36.700 3.602 72.192 1.00 14.83 346 GLN B CA 1
ATOM 6296 C C . GLN B 1 346 ? 37.257 4.810 72.941 1.00 14.89 346 GLN B C 1
ATOM 6297 O O . GLN B 1 346 ? 38.329 4.732 73.542 1.00 15.41 346 GLN B O 1
ATOM 6303 N N . SER B 1 347 ? 36.536 5.927 72.915 1.00 14.33 347 SER B N 1
ATOM 6304 C CA . SER B 1 347 ? 37.029 7.118 73.591 1.00 13.90 347 SER B CA 1
ATOM 6305 C C . SER B 1 347 ? 36.969 6.985 75.107 1.00 13.70 347 SER B C 1
ATOM 6306 O O . SER B 1 347 ? 37.841 7.493 75.813 1.00 13.14 347 SER B O 1
ATOM 6309 N N . SER B 1 348 ? 35.957 6.293 75.618 1.00 13.58 348 SER B N 1
ATOM 6310 C CA . SER B 1 348 ? 35.860 6.114 77.060 1.00 13.24 348 SER B CA 1
ATOM 6311 C C . SER B 1 348 ? 37.003 5.224 77.537 1.00 14.74 348 SER B C 1
ATOM 6312 O O . SER B 1 348 ? 37.581 5.454 78.602 1.00 14.35 348 SER B O 1
ATOM 6315 N N . GLU B 1 349 ? 37.330 4.203 76.752 1.00 14.09 349 GLU B N 1
ATOM 6316 C CA . GLU B 1 349 ? 38.421 3.310 77.133 1.00 15.04 349 GLU B CA 1
ATOM 6317 C C . GLU B 1 349 ? 39.764 4.023 77.068 1.00 14.17 349 GLU B C 1
ATOM 6318 O O . GLU B 1 349 ? 40.621 3.811 77.924 1.00 14.72 349 GLU B O 1
ATOM 6324 N N . LEU B 1 350 ? 39.950 4.873 76.062 1.00 13.94 350 LEU B N 1
ATOM 6325 C CA . LEU B 1 350 ? 41.216 5.591 75.939 1.00 12.71 350 LEU B CA 1
ATOM 6326 C C . LEU B 1 350 ? 41.397 6.551 77.114 1.00 13.37 350 LEU B C 1
ATOM 6327 O O . LEU B 1 350 ? 42.510 6.735 77.607 1.00 10.76 350 LEU B O 1
ATOM 6332 N N . LEU B 1 351 ? 40.301 7.158 77.569 1.00 12.86 351 LEU B N 1
ATOM 6333 C CA . LEU B 1 351 ? 40.374 8.070 78.713 1.00 12.77 351 LEU B CA 1
ATOM 6334 C C . LEU B 1 351 ? 40.812 7.279 79.946 1.00 11.69 351 LEU B C 1
ATOM 6335 O O . LEU B 1 351 ? 41.632 7.752 80.737 1.00 12.58 351 LEU B O 1
ATOM 6340 N N . GLU B 1 352 ? 40.270 6.072 80.102 1.00 12.24 352 GLU B N 1
ATOM 6341 C CA . GLU B 1 352 ? 40.632 5.207 81.227 1.00 14.71 352 GLU B CA 1
ATOM 6342 C C . GLU B 1 352 ? 42.115 4.855 81.143 1.00 14.74 352 GLU B C 1
ATOM 6343 O O . GLU B 1 352 ? 42.811 4.803 82.162 1.00 14.29 352 GLU B O 1
ATOM 6349 N N . GLU B 1 353 ? 42.592 4.594 79.927 1.00 13.50 353 GLU B N 1
ATOM 6350 C CA . GLU B 1 353 ? 43.997 4.257 79.724 1.00 12.79 353 GLU B CA 1
ATOM 6351 C C . GLU B 1 353 ? 44.890 5.428 80.128 1.00 13.70 353 GLU B C 1
ATOM 6352 O O . GLU B 1 353 ? 45.865 5.254 80.864 1.00 13.15 353 GLU B O 1
ATOM 6358 N N . PHE B 1 354 ? 44.558 6.619 79.639 1.00 12.53 354 PHE B N 1
ATOM 6359 C CA . PHE B 1 354 ? 45.340 7.810 79.959 1.00 12.69 354 PHE B CA 1
ATOM 6360 C C . PHE B 1 354 ? 45.380 8.021 81.473 1.00 12.61 354 PHE B C 1
ATOM 6361 O O . PHE B 1 354 ? 46.429 8.307 82.046 1.00 13.49 354 PHE B O 1
ATOM 6369 N N . LEU B 1 355 ? 44.228 7.881 82.121 1.00 12.14 355 LEU B N 1
ATOM 6370 C CA . LEU B 1 355 ? 44.168 8.044 83.569 1.00 12.07 355 LEU B CA 1
ATOM 6371 C C . LEU B 1 355 ? 45.077 7.032 84.274 1.00 12.51 355 LEU B C 1
ATOM 6372 O O . LEU B 1 355 ? 45.799 7.384 85.207 1.00 12.58 355 LEU B O 1
ATOM 6377 N N . SER B 1 356 ? 45.055 5.777 83.829 1.00 12.87 356 SER B N 1
ATOM 6378 C CA . SER B 1 356 ? 45.886 4.760 84.466 1.00 13.05 356 SER B CA 1
ATOM 6379 C C . SER B 1 356 ? 47.364 5.124 84.346 1.00 12.24 356 SER B C 1
ATOM 6380 O O . SER B 1 356 ? 48.147 4.874 85.264 1.00 12.43 356 SER B O 1
ATOM 6383 N N . LEU B 1 357 ? 47.739 5.718 83.218 1.00 12.34 357 LEU B N 1
ATOM 6384 C CA . LEU B 1 357 ? 49.126 6.119 83.002 1.00 11.95 357 LEU B CA 1
ATOM 6385 C C . LEU B 1 357 ? 49.503 7.253 83.953 1.00 12.70 357 LEU B C 1
ATOM 6386 O O . LEU B 1 357 ? 50.604 7.273 84.501 1.00 13.41 357 LEU B O 1
ATOM 6391 N N . GLN B 1 358 ? 48.591 8.202 84.152 1.00 12.51 358 GLN B N 1
ATOM 6392 C CA . GLN B 1 358 ? 48.857 9.302 85.072 1.00 12.23 358 GLN B CA 1
ATOM 6393 C C . GLN B 1 358 ? 49.058 8.751 86.476 1.00 12.54 358 GLN B C 1
ATOM 6394 O O . GLN B 1 358 ? 49.944 9.189 87.207 1.00 13.45 358 GLN B O 1
ATOM 6400 N N . MET B 1 359 ? 48.225 7.788 86.864 1.00 12.24 359 MET B N 1
ATOM 6401 C CA . MET B 1 359 ? 48.349 7.199 88.189 1.00 12.68 359 MET B CA 1
ATOM 6402 C C . MET B 1 359 ? 49.686 6.478 88.336 1.00 12.89 359 MET B C 1
ATOM 6403 O O . MET B 1 359 ? 50.309 6.538 89.393 1.00 14.78 359 MET B O 1
ATOM 6408 N N . GLU B 1 360 ? 50.139 5.822 87.272 1.00 13.25 360 GLU B N 1
ATOM 6409 C CA . GLU B 1 360 ? 51.429 5.125 87.311 1.00 14.08 360 GLU B CA 1
ATOM 6410 C C . GLU B 1 360 ? 52.573 6.113 87.531 1.00 14.95 360 GLU B C 1
ATOM 6411 O O . GLU B 1 360 ? 53.464 5.876 88.345 1.00 15.56 360 GLU B O 1
ATOM 6417 N N . ILE B 1 361 ? 52.544 7.220 86.797 1.00 14.18 361 ILE B N 1
ATOM 6418 C CA . ILE B 1 361 ? 53.581 8.239 86.912 1.00 13.08 361 ILE B CA 1
ATOM 6419 C C . ILE B 1 361 ? 53.666 8.798 88.331 1.00 13.56 361 ILE B C 1
ATOM 6420 O O . ILE B 1 361 ? 54.746 8.865 88.917 1.00 13.68 361 ILE B O 1
ATOM 6425 N N . LEU B 1 362 ? 52.528 9.193 88.891 1.00 12.86 362 LEU B N 1
ATOM 6426 C CA . LEU B 1 362 ? 52.519 9.750 90.237 1.00 13.96 362 LEU B CA 1
ATOM 6427 C C . LEU B 1 362 ? 52.889 8.716 91.295 1.00 14.27 362 LEU B C 1
ATOM 6428 O O . LEU B 1 362 ? 53.520 9.046 92.299 1.00 14.63 362 LEU B O 1
ATOM 6433 N N . THR B 1 363 ? 52.508 7.464 91.070 1.00 12.84 363 THR B N 1
ATOM 6434 C CA . THR B 1 363 ? 52.833 6.415 92.025 1.00 14.19 363 THR B CA 1
ATOM 6435 C C . THR B 1 363 ? 54.338 6.164 92.007 1.00 15.35 363 THR B C 1
ATOM 6436 O O . THR B 1 363 ? 54.963 6.008 93.060 1.00 17.25 363 THR B O 1
ATOM 6440 N N . GLU B 1 364 ? 54.920 6.147 90.812 1.00 15.70 364 GLU B N 1
ATOM 6441 C CA . GLU B 1 364 ? 56.356 5.913 90.679 1.00 16.15 364 GLU B CA 1
ATOM 6442 C C . GLU B 1 364 ? 57.171 7.061 91.268 1.00 17.28 364 GLU B C 1
ATOM 6443 O O . GLU B 1 364 ? 58.329 6.872 91.649 1.00 18.38 364 GLU B O 1
ATOM 6449 N N . LEU B 1 365 ? 56.569 8.245 91.350 1.00 15.73 365 LEU B N 1
ATOM 6450 C CA . LEU B 1 365 ? 57.246 9.399 91.938 1.00 15.69 365 LEU B CA 1
ATOM 6451 C C . LEU B 1 365 ? 57.086 9.362 93.462 1.00 16.00 365 LEU B C 1
ATOM 6452 O O . LEU B 1 365 ? 57.660 10.180 94.182 1.00 16.30 365 LEU B O 1
ATOM 6457 N N . GLY B 1 366 ? 56.294 8.405 93.941 1.00 16.56 366 GLY B N 1
ATOM 6458 C CA . GLY B 1 366 ? 56.078 8.241 95.370 1.00 16.84 366 GLY B CA 1
ATOM 6459 C C . GLY B 1 366 ? 55.246 9.307 96.054 1.00 16.96 366 GLY B C 1
ATOM 6460 O O . GLY B 1 366 ? 55.424 9.571 97.244 1.00 18.57 366 GLY B O 1
ATOM 6461 N N . LEU B 1 367 ? 54.323 9.909 95.314 1.00 15.99 367 LEU B N 1
ATOM 6462 C CA . LEU B 1 367 ? 53.471 10.954 95.865 1.00 16.17 367 LEU B CA 1
ATOM 6463 C C . LEU B 1 367 ? 52.126 10.432 96.359 1.00 15.96 367 LEU B C 1
ATOM 6464 O O . LEU B 1 367 ? 51.622 9.428 95.869 1.00 15.81 367 LEU B O 1
ATOM 6469 N N . HIS B 1 368 ? 51.572 11.117 97.354 1.00 14.73 368 HIS B N 1
ATOM 6470 C CA . HIS B 1 368 ? 50.259 10.784 97.907 1.00 14.19 368 HIS B CA 1
ATOM 6471 C C . HIS B 1 368 ? 49.289 11.585 97.038 1.00 14.36 368 HIS B C 1
ATOM 6472 O O . HIS B 1 368 ? 49.489 12.780 96.828 1.00 13.62 368 HIS B O 1
ATOM 6479 N N . PHE B 1 369 ? 48.260 10.932 96.507 1.00 13.57 369 PHE B N 1
ATOM 6480 C CA . PHE B 1 369 ? 47.302 11.637 95.661 1.00 13.26 369 PHE B CA 1
ATOM 6481 C C . PHE B 1 369 ? 45.898 11.051 95.698 1.00 14.15 369 PHE B C 1
ATOM 6482 O O . PHE B 1 369 ? 45.681 9.950 96.205 1.00 14.99 369 PHE B O 1
ATOM 6490 N N . ARG B 1 370 ? 44.957 11.812 95.148 1.00 12.64 370 ARG B N 1
ATOM 6491 C CA . ARG B 1 370 ? 43.544 11.430 95.082 1.00 15.50 370 ARG B CA 1
ATOM 6492 C C . ARG B 1 370 ? 43.052 11.626 93.645 1.00 14.51 370 ARG B C 1
ATOM 6493 O O . ARG B 1 370 ? 43.354 12.647 93.018 1.00 14.90 370 ARG B O 1
ATOM 6501 N N . VAL B 1 371 ? 42.298 10.655 93.133 1.00 12.32 371 VAL B N 1
ATOM 6502 C CA . VAL B 1 371 ? 41.740 10.723 91.781 1.00 13.05 371 VAL B CA 1
ATOM 6503 C C . VAL B 1 371 ? 40.288 11.190 91.904 1.00 13.19 371 VAL B C 1
ATOM 6504 O O . VAL B 1 371 ? 39.530 10.663 92.718 1.00 13.49 371 VAL B O 1
ATOM 6508 N N . LEU B 1 372 ? 39.907 12.167 91.089 1.00 12.43 372 LEU B N 1
ATOM 6509 C CA . LEU B 1 372 ? 38.562 12.736 91.158 1.00 13.03 372 LEU B CA 1
ATOM 6510 C C . LEU B 1 372 ? 37.741 12.660 89.880 1.00 12.73 372 LEU B C 1
ATOM 6511 O O . LEU B 1 372 ? 38.267 12.835 88.784 1.00 13.49 372 LEU B O 1
ATOM 6516 N N . ASP B 1 373 ? 36.445 12.399 90.040 1.00 13.61 373 ASP B N 1
ATOM 6517 C CA . ASP B 1 373 ? 35.512 12.370 88.915 1.00 13.66 373 ASP B CA 1
ATOM 6518 C C . ASP B 1 373 ? 34.935 13.784 88.996 1.00 15.04 373 ASP B C 1
ATOM 6519 O O . ASP B 1 373 ? 34.194 14.108 89.929 1.00 14.51 373 ASP B O 1
ATOM 6524 N N . MET B 1 374 ? 35.287 14.636 88.037 1.00 12.68 374 MET B N 1
ATOM 6525 C CA . MET B 1 374 ? 34.841 16.024 88.072 1.00 13.24 374 MET B CA 1
ATOM 6526 C C . MET B 1 374 ? 33.366 16.208 87.761 1.00 12.55 374 MET B C 1
ATOM 6527 O O . MET B 1 374 ? 32.823 15.569 86.859 1.00 12.65 374 MET B O 1
ATOM 6532 N N . PRO B 1 375 ? 32.699 17.107 88.512 1.00 14.12 375 PRO B N 1
ATOM 6533 C CA . PRO B 1 375 ? 31.269 17.403 88.370 1.00 13.26 375 PRO B CA 1
ATOM 6534 C C . PRO B 1 375 ? 30.837 18.232 87.167 1.00 13.90 375 PRO B C 1
ATOM 6535 O O . PRO B 1 375 ? 31.658 18.838 86.481 1.00 14.46 375 PRO B O 1
ATOM 6539 N N . THR B 1 376 ? 29.528 18.261 86.933 1.00 13.46 376 THR B N 1
ATOM 6540 C CA . THR B 1 376 ? 28.963 18.969 85.788 1.00 13.94 376 THR B CA 1
ATOM 6541 C C . THR B 1 376 ? 29.413 20.413 85.571 1.00 14.52 376 THR B C 1
ATOM 6542 O O . THR B 1 376 ? 29.634 20.821 84.431 1.00 16.13 376 THR B O 1
ATOM 6546 N N . GLN B 1 377 ? 29.565 21.190 86.640 1.00 15.18 377 GLN B N 1
ATOM 6547 C CA . GLN B 1 377 ? 29.979 22.579 86.471 1.00 14.81 377 GLN B CA 1
ATOM 6548 C C . GLN B 1 377 ? 31.469 22.750 86.187 1.00 15.34 377 GLN B C 1
ATOM 6549 O O . GLN B 1 377 ? 31.911 23.855 85.871 1.00 16.69 377 GLN B O 1
ATOM 6555 N N . GLU B 1 378 ? 32.229 21.660 86.278 1.00 15.75 378 GLU B N 1
ATOM 6556 C CA . GLU B 1 378 ? 33.675 21.709 86.062 1.00 16.15 378 GLU B CA 1
ATOM 6557 C C . GLU B 1 378 ? 34.170 20.965 84.830 1.00 18.31 378 GLU B C 1
ATOM 6558 O O . GLU B 1 378 ? 35.375 20.765 84.663 1.00 17.79 378 GLU B O 1
ATOM 6564 N N . LEU B 1 379 ? 33.248 20.557 83.968 1.00 18.83 379 LEU B N 1
ATOM 6565 C CA . LEU B 1 379 ? 33.623 19.839 82.758 1.00 22.28 379 LEU B CA 1
ATOM 6566 C C . LEU B 1 379 ? 34.140 20.809 81.713 1.00 23.77 379 LEU B C 1
ATOM 6567 O O . LEU B 1 379 ? 35.042 20.479 80.938 1.00 29.60 379 LEU B O 1
ATOM 6572 N N . GLY B 1 380 ? 33.562 22.007 81.708 1.00 23.95 380 GLY B N 1
ATOM 6573 C CA . GLY B 1 380 ? 33.937 23.029 80.753 1.00 24.39 380 GLY B CA 1
ATOM 6574 C C . GLY B 1 380 ? 32.992 22.973 79.568 1.00 25.01 380 GLY B C 1
ATOM 6575 O O . GLY B 1 380 ? 31.801 22.685 79.709 1.00 26.37 380 GLY B O 1
ATOM 6576 N N . LEU B 1 381 ? 33.510 23.248 78.385 1.00 21.91 381 LEU B N 1
ATOM 6577 C CA . LEU B 1 381 ? 32.668 23.198 77.208 1.00 19.36 381 LEU B CA 1
ATOM 6578 C C . LEU B 1 381 ? 32.881 21.918 76.398 1.00 16.26 381 LEU B C 1
ATOM 6579 O O . LEU B 1 381 ? 31.926 21.250 76.009 1.00 15.91 381 LEU B O 1
ATOM 6584 N N . PRO B 1 382 ? 34.145 21.533 76.164 1.00 15.61 382 PRO B N 1
ATOM 6585 C CA . PRO B 1 382 ? 34.408 20.325 75.371 1.00 15.02 382 PRO B CA 1
ATOM 6586 C C . PRO B 1 382 ? 34.328 18.943 76.010 1.00 14.20 382 PRO B C 1
ATOM 6587 O O . PRO B 1 382 ? 34.177 17.947 75.305 1.00 14.82 382 PRO B O 1
ATOM 6591 N N . ALA B 1 383 ? 34.426 18.880 77.330 1.00 14.64 383 ALA B N 1
ATOM 6592 C CA . ALA B 1 383 ? 34.443 17.605 78.033 1.00 14.44 383 ALA B CA 1
ATOM 6593 C C . ALA B 1 383 ? 33.115 16.887 78.257 1.00 15.20 383 ALA B C 1
ATOM 6594 O O . ALA B 1 383 ? 32.130 17.490 78.684 1.00 16.47 383 ALA B O 1
ATOM 6596 N N . TYR B 1 384 ? 33.129 15.582 77.984 1.00 13.04 384 TYR B N 1
ATOM 6597 C CA . TYR B 1 384 ? 31.990 14.677 78.165 1.00 14.74 384 TYR B CA 1
ATOM 6598 C C . TYR B 1 384 ? 32.190 13.987 79.525 1.00 13.76 384 TYR B C 1
ATOM 6599 O O . TYR B 1 384 ? 31.234 13.690 80.237 1.00 14.44 384 TYR B O 1
ATOM 6608 N N . ARG B 1 385 ? 33.454 13.744 79.866 1.00 13.08 385 ARG B N 1
ATOM 6609 C CA . ARG B 1 385 ? 33.849 13.114 81.131 1.00 13.83 385 ARG B CA 1
ATOM 6610 C C . ARG B 1 385 ? 35.226 13.690 81.448 1.00 13.01 385 ARG B C 1
ATOM 6611 O O . ARG B 1 385 ? 36.018 13.928 80.534 1.00 13.73 385 ARG B O 1
ATOM 6619 N N . LYS B 1 386 ? 35.515 13.916 82.726 1.00 12.68 386 LYS B N 1
ATOM 6620 C CA . LYS B 1 386 ? 36.809 14.490 83.106 1.00 11.64 386 LYS B CA 1
ATOM 6621 C C . LYS B 1 386 ? 37.290 13.975 84.455 1.00 12.94 386 LYS B C 1
ATOM 6622 O O . LYS B 1 386 ? 36.579 14.068 85.461 1.00 12.86 386 LYS B O 1
ATOM 6628 N N . PHE B 1 387 ? 38.500 13.419 84.465 1.00 12.49 387 PHE B N 1
ATOM 6629 C CA . PHE B 1 387 ? 39.106 12.898 85.688 1.00 12.87 387 PHE B CA 1
ATOM 6630 C C . PHE B 1 387 ? 40.330 13.739 86.001 1.00 13.81 387 PHE B C 1
ATOM 6631 O O . PHE B 1 387 ? 41.194 13.924 85.138 1.00 13.61 387 PHE B O 1
ATOM 6639 N N . ASP B 1 388 ? 40.402 14.248 87.226 1.00 12.32 388 ASP B N 1
ATOM 6640 C CA . ASP B 1 388 ? 41.541 15.049 87.663 1.00 12.69 388 ASP B CA 1
ATOM 6641 C C . ASP B 1 388 ? 42.249 14.322 88.799 1.00 13.68 388 ASP B C 1
ATOM 6642 O O . ASP B 1 388 ? 41.657 13.487 89.487 1.00 14.04 388 ASP B O 1
ATOM 6647 N N . ILE B 1 389 ? 43.525 14.632 88.993 1.00 11.52 389 ILE B N 1
ATOM 6648 C CA . ILE B 1 389 ? 44.257 14.044 90.104 1.00 11.92 389 ILE B CA 1
ATOM 6649 C C . ILE B 1 389 ? 44.870 15.180 90.898 1.00 12.95 389 ILE B C 1
ATOM 6650 O O . ILE B 1 389 ? 45.478 16.091 90.327 1.00 11.59 389 ILE B O 1
ATOM 6655 N N . GLU B 1 390 ? 44.684 15.139 92.213 1.00 12.89 390 GLU B N 1
ATOM 6656 C CA . GLU B 1 390 ? 45.253 16.147 93.092 1.00 12.83 390 GLU B CA 1
ATOM 6657 C C . GLU B 1 390 ? 46.333 15.474 93.921 1.00 14.01 390 GLU B C 1
ATOM 6658 O O . GLU B 1 390 ? 46.120 14.384 94.468 1.00 13.53 390 GLU B O 1
ATOM 6664 N N . ALA B 1 391 ? 47.497 16.109 93.999 1.00 12.21 391 ALA B N 1
ATOM 6665 C CA . ALA B 1 391 ? 48.592 15.569 94.795 1.00 12.52 391 ALA B CA 1
ATOM 6666 C C . ALA B 1 391 ? 48.659 16.313 96.122 1.00 12.92 391 ALA B C 1
ATOM 6667 O O . ALA B 1 391 ? 48.407 17.516 96.179 1.00 13.25 391 ALA B O 1
ATOM 6669 N N . TRP B 1 392 ? 48.997 15.589 97.184 1.00 12.14 392 TRP B N 1
ATOM 6670 C CA . TRP B 1 392 ? 49.124 16.195 98.500 1.00 12.92 392 TRP B CA 1
ATOM 6671 C C . TRP B 1 392 ? 50.400 17.035 98.507 1.00 12.80 392 TRP B C 1
ATOM 6672 O O . TRP B 1 392 ? 51.458 16.573 98.081 1.00 12.07 392 TRP B O 1
ATOM 6683 N N . MET B 1 393 ? 50.288 18.274 98.972 1.00 12.77 393 MET B N 1
ATOM 6684 C CA . MET B 1 393 ? 51.428 19.188 99.041 1.00 13.37 393 MET B CA 1
ATOM 6685 C C . MET B 1 393 ? 51.564 19.601 100.508 1.00 12.97 393 MET B C 1
ATOM 6686 O O . MET B 1 393 ? 50.932 20.555 100.952 1.00 15.32 393 MET B O 1
ATOM 6691 N N . PRO B 1 394 ? 52.395 18.875 101.276 1.00 14.65 394 PRO B N 1
ATOM 6692 C CA . PRO B 1 394 ? 52.628 19.119 102.706 1.00 14.68 394 PRO B CA 1
ATOM 6693 C C . PRO B 1 394 ? 52.800 20.562 103.176 1.00 15.27 394 PRO B C 1
ATOM 6694 O O . PRO B 1 394 ? 52.196 20.965 104.172 1.00 14.91 394 PRO B O 1
ATOM 6698 N N . GLY B 1 395 ? 53.625 21.328 102.468 1.00 14.81 395 GLY B N 1
ATOM 6699 C CA . GLY B 1 395 ? 53.880 22.712 102.844 1.00 15.00 395 GLY B CA 1
ATOM 6700 C C . GLY B 1 395 ? 52.714 23.636 102.574 1.00 14.93 395 GLY B C 1
ATOM 6701 O O . GLY B 1 395 ? 52.406 24.511 103.381 1.00 17.53 395 GLY B O 1
ATOM 6702 N N . ARG B 1 396 ? 52.078 23.452 101.423 1.00 14.83 396 ARG B N 1
ATOM 6703 C CA . ARG B 1 396 ? 50.915 24.240 101.049 1.00 14.15 396 ARG B CA 1
ATOM 6704 C C . ARG B 1 396 ? 49.790 23.810 101.987 1.00 14.92 396 ARG B C 1
ATOM 6705 O O . ARG B 1 396 ? 48.877 24.584 102.278 1.00 15.56 396 ARG B O 1
ATOM 6713 N N . GLY B 1 397 ? 49.878 22.565 102.458 1.00 13.46 397 GLY B N 1
ATOM 6714 C CA . GLY B 1 397 ? 48.885 22.024 103.375 1.00 15.28 397 GLY B CA 1
ATOM 6715 C C . GLY B 1 397 ? 47.571 21.690 102.696 1.00 16.46 397 GLY B C 1
ATOM 6716 O O . GLY B 1 397 ? 46.506 21.692 103.326 1.00 16.60 397 GLY B O 1
ATOM 6717 N N . ARG B 1 398 ? 47.639 21.378 101.409 1.00 15.13 398 ARG B N 1
ATOM 6718 C CA . ARG B 1 398 ? 46.435 21.075 100.655 1.00 15.48 398 ARG B CA 1
ATOM 6719 C C . ARG B 1 398 ? 46.690 20.100 99.527 1.00 16.25 398 ARG B C 1
ATOM 6720 O O . ARG B 1 398 ? 47.834 19.869 99.129 1.00 14.50 398 ARG B O 1
ATOM 6728 N N . PHE B 1 399 ? 45.606 19.530 99.017 1.00 15.03 399 PHE B N 1
ATOM 6729 C CA . PHE B 1 399 ? 45.681 18.656 97.858 1.00 14.35 399 PHE B CA 1
ATOM 6730 C C . PHE B 1 399 ? 45.583 19.654 96.714 1.00 14.69 399 PHE B C 1
ATOM 6731 O O . PHE B 1 399 ? 44.765 20.571 96.761 1.00 16.97 399 PHE B O 1
ATOM 6739 N N . GLY B 1 400 ? 46.430 19.506 95.705 1.00 13.37 400 GLY B N 1
ATOM 6740 C CA . GLY B 1 400 ? 46.383 20.428 94.584 1.00 13.60 400 GLY B CA 1
ATOM 6741 C C . GLY B 1 400 ? 46.369 19.672 93.275 1.00 12.79 400 GLY B C 1
ATOM 6742 O O . GLY B 1 400 ? 47.105 18.707 93.110 1.00 12.24 400 GLY B O 1
ATOM 6743 N N . GLU B 1 401 ? 45.539 20.115 92.338 1.00 14.03 401 GLU B N 1
ATOM 6744 C CA . GLU B 1 401 ? 45.432 19.460 91.036 1.00 13.32 401 GLU B CA 1
ATOM 6745 C C . GLU 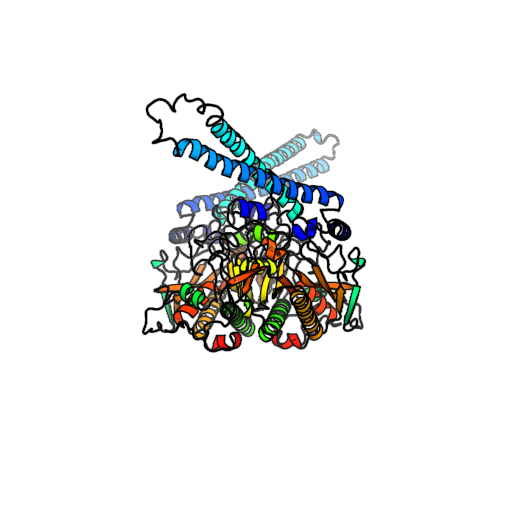B 1 401 ? 46.759 19.439 90.281 1.00 13.35 401 GLU B C 1
ATOM 6746 O O . GLU B 1 401 ? 47.356 20.489 90.052 1.00 14.19 401 GLU B O 1
ATOM 6752 N N . VAL B 1 402 ? 47.214 18.251 89.893 1.00 12.22 402 VAL B N 1
ATOM 6753 C CA . VAL B 1 402 ? 48.455 18.141 89.123 1.00 12.20 402 VAL B CA 1
ATOM 6754 C C . VAL B 1 402 ? 48.192 17.646 87.701 1.00 12.78 402 VAL B C 1
ATOM 6755 O O . VAL B 1 402 ? 49.024 17.840 86.811 1.00 12.89 402 VAL B O 1
ATOM 6759 N N . THR B 1 403 ? 47.037 17.018 87.479 1.00 12.80 403 THR B N 1
ATOM 6760 C CA . THR B 1 403 ? 46.685 16.523 86.144 1.00 13.76 403 THR B CA 1
ATOM 6761 C C . THR B 1 403 ? 45.185 16.557 85.897 1.00 14.21 403 THR B C 1
ATOM 6762 O O . THR B 1 403 ? 44.388 16.564 86.836 1.00 14.31 403 THR B O 1
ATOM 6766 N N . SER B 1 404 ? 44.819 16.583 84.621 1.00 14.21 404 SER B N 1
ATOM 6767 C CA . SER B 1 404 ? 43.422 16.525 84.207 1.00 12.79 404 SER B CA 1
ATOM 6768 C C . SER B 1 404 ? 43.410 15.598 82.992 1.00 12.97 404 SER B C 1
ATOM 6769 O O . SER B 1 404 ? 44.424 15.445 82.303 1.00 13.66 404 SER B O 1
ATOM 6772 N N . ALA B 1 405 ? 42.277 14.955 82.750 1.00 11.93 405 ALA B N 1
ATOM 6773 C CA . ALA B 1 405 ? 42.139 14.037 81.621 1.00 12.58 405 ALA B CA 1
ATOM 6774 C C . ALA B 1 405 ? 40.698 14.178 81.172 1.00 13.16 405 ALA B C 1
ATOM 6775 O O . ALA B 1 405 ? 39.780 14.032 81.979 1.00 12.69 405 ALA B O 1
ATOM 6777 N N . SER B 1 406 ? 40.502 14.462 79.889 1.00 12.59 406 SER B N 1
ATOM 6778 C CA . SER B 1 406 ? 39.161 14.670 79.361 1.00 13.50 406 SER B CA 1
ATOM 6779 C C . SER B 1 406 ? 38.845 13.921 78.080 1.00 13.99 406 SER B C 1
ATOM 6780 O O . SER B 1 406 ? 39.676 13.846 77.173 1.00 13.48 406 SER B O 1
ATOM 6783 N N . ASN B 1 407 ? 37.638 13.366 78.012 1.00 13.02 407 ASN B N 1
ATOM 6784 C CA . ASN B 1 407 ? 37.186 12.725 76.786 1.00 11.11 407 ASN B CA 1
ATOM 6785 C C . ASN B 1 407 ? 36.308 13.813 76.177 1.00 12.78 407 ASN B C 1
ATOM 6786 O O . ASN B 1 407 ? 35.302 14.209 76.773 1.00 13.42 407 ASN B O 1
ATOM 6791 N N . CYS B 1 408 ? 36.698 14.315 75.011 1.00 12.20 408 CYS B N 1
ATOM 6792 C CA . CYS B 1 408 ? 35.937 15.367 74.353 1.00 12.53 408 CYS B CA 1
ATOM 6793 C C . CYS B 1 408 ? 35.055 14.819 73.242 1.00 11.91 408 CYS B C 1
ATOM 6794 O O . CYS B 1 408 ? 34.528 15.588 72.444 1.00 12.47 408 CYS B O 1
ATOM 6797 N N . THR B 1 409 ? 34.879 13.497 73.222 1.00 13.08 409 THR B N 1
ATOM 6798 C CA . THR B 1 409 ? 34.097 12.802 72.199 1.00 12.80 409 THR B CA 1
ATOM 6799 C C . THR B 1 409 ? 34.256 13.496 70.845 1.00 13.59 409 THR B C 1
ATOM 6800 O O . THR B 1 409 ? 35.382 13.682 70.392 1.00 13.81 409 THR B O 1
ATOM 6804 N N . ASP B 1 410 ? 33.164 13.890 70.197 1.00 13.54 410 ASP B N 1
ATOM 6805 C CA . ASP B 1 410 ? 33.294 14.543 68.894 1.00 14.40 410 ASP B CA 1
ATOM 6806 C C . ASP B 1 410 ? 33.107 16.059 68.910 1.00 13.52 410 ASP B C 1
ATOM 6807 O O . ASP B 1 410 ? 32.838 16.667 67.869 1.00 14.72 410 ASP B O 1
ATOM 6812 N N . PHE B 1 411 ? 33.276 16.677 70.075 1.00 12.57 411 PHE B N 1
ATOM 6813 C CA . PHE B 1 411 ? 33.110 18.123 70.184 1.00 13.57 411 PHE B CA 1
ATOM 6814 C C . PHE B 1 411 ? 34.167 18.877 69.382 1.00 13.58 411 PHE B C 1
ATOM 6815 O O . PHE B 1 411 ? 33.837 19.760 68.590 1.00 13.29 411 PHE B O 1
ATOM 6823 N N . GLN B 1 412 ? 35.433 18.522 69.571 1.00 13.14 412 GLN B N 1
ATOM 6824 C CA . GLN B 1 412 ? 36.504 19.201 68.852 1.00 13.30 412 GLN B CA 1
ATOM 6825 C C . GLN B 1 412 ? 36.564 18.775 67.389 1.00 13.87 412 GLN B C 1
ATOM 6826 O O . GLN B 1 412 ? 36.799 19.600 66.510 1.00 15.06 412 GLN B O 1
ATOM 6832 N N . SER B 1 413 ? 36.339 17.489 67.132 1.00 14.15 413 SER B N 1
ATOM 6833 C CA . SER B 1 413 ? 36.401 16.966 65.773 1.00 14.10 413 SER B CA 1
ATOM 6834 C C . SER B 1 413 ? 35.327 17.529 64.850 1.00 15.19 413 SER B C 1
ATOM 6835 O O . SER B 1 413 ? 35.561 17.681 63.653 1.00 15.04 413 SER B O 1
ATOM 6838 N N . ARG B 1 414 ? 34.153 17.838 65.398 1.00 14.44 414 ARG B N 1
ATOM 6839 C CA . ARG B 1 414 ? 33.071 18.395 64.585 1.00 15.84 414 ARG B CA 1
ATOM 6840 C C . ARG B 1 414 ? 33.324 19.861 64.257 1.00 15.60 414 ARG B C 1
ATOM 6841 O O . ARG B 1 414 ? 32.766 20.393 63.295 1.00 17.07 414 ARG B O 1
ATOM 6849 N N . ARG B 1 415 ? 34.162 20.510 65.060 1.00 15.03 415 ARG B N 1
ATOM 6850 C CA . ARG B 1 415 ? 34.496 21.916 64.843 1.00 16.40 415 ARG B CA 1
ATOM 6851 C C . ARG B 1 415 ? 35.735 22.074 63.959 1.00 17.03 415 ARG B C 1
ATOM 6852 O O . ARG B 1 415 ? 35.807 22.990 63.135 1.00 17.70 415 ARG B O 1
ATOM 6860 N N . LEU B 1 416 ? 36.697 21.171 64.120 1.00 14.95 416 LEU B N 1
ATOM 6861 C CA . LEU B 1 416 ? 37.943 21.229 63.356 1.00 15.22 416 LEU B CA 1
ATOM 6862 C C . LEU B 1 416 ? 38.055 20.170 62.260 1.00 15.39 416 LEU B C 1
ATOM 6863 O O . LEU B 1 416 ? 39.109 20.018 61.638 1.00 15.43 416 LEU B O 1
ATOM 6868 N N . HIS B 1 417 ? 36.964 19.452 62.027 1.00 14.82 417 HIS B N 1
ATOM 6869 C CA . HIS B 1 417 ? 36.912 18.409 61.012 1.00 15.16 417 HIS B CA 1
ATOM 6870 C C . HIS B 1 417 ? 38.049 17.399 61.105 1.00 15.27 417 HIS B C 1
ATOM 6871 O O . HIS B 1 417 ? 38.815 17.204 60.158 1.00 14.08 417 HIS B O 1
ATOM 6878 N N . ILE B 1 418 ? 38.143 16.762 62.270 1.00 14.62 418 ILE B N 1
ATOM 6879 C CA . ILE B 1 418 ? 39.143 15.733 62.529 1.00 14.56 418 ILE B CA 1
ATOM 6880 C C . ILE B 1 418 ? 38.417 14.417 62.262 1.00 14.90 418 ILE B C 1
ATOM 6881 O O . ILE B 1 418 ? 37.598 13.967 63.068 1.00 15.47 418 ILE B O 1
ATOM 6886 N N . MET B 1 419 ? 38.718 13.809 61.118 1.00 15.12 419 MET B N 1
ATOM 6887 C CA . MET B 1 419 ? 38.050 12.585 60.698 1.00 14.94 419 MET B CA 1
ATOM 6888 C C . MET B 1 419 ? 38.932 11.349 60.663 1.00 16.53 419 MET B C 1
ATOM 6889 O O . MET B 1 419 ? 40.153 11.432 60.793 1.00 15.44 419 MET B O 1
ATOM 6894 N N . PHE B 1 420 ? 38.281 10.196 60.516 1.00 16.99 420 PHE B N 1
ATOM 6895 C CA . PHE B 1 420 ? 38.991 8.941 60.327 1.00 17.99 420 PHE B CA 1
ATOM 6896 C C . PHE B 1 420 ? 38.349 8.331 59.088 1.00 19.10 420 PHE B C 1
ATOM 6897 O O . PHE B 1 420 ? 37.165 8.552 58.803 1.00 17.82 420 PHE B O 1
ATOM 6905 N N . GLN B 1 421 ? 39.145 7.569 58.354 1.00 19.84 421 GLN B N 1
ATOM 6906 C CA . GLN B 1 421 ? 38.729 7.004 57.086 1.00 22.82 421 GLN B CA 1
ATOM 6907 C C . GLN B 1 421 ? 38.897 5.493 57.004 1.00 21.72 421 GLN B C 1
ATOM 6908 O O . GLN B 1 421 ? 39.969 4.964 57.301 1.00 22.72 421 GLN B O 1
ATOM 6914 N N . THR B 1 422 ? 37.835 4.803 56.598 1.00 23.27 422 THR B N 1
ATOM 6915 C CA . THR B 1 422 ? 37.889 3.352 56.450 1.00 24.16 422 THR B CA 1
ATOM 6916 C C . THR B 1 422 ? 38.722 3.047 55.208 1.00 26.08 422 THR B C 1
ATOM 6917 O O . THR B 1 422 ? 39.063 3.954 54.447 1.00 25.48 422 THR B O 1
ATOM 6921 N N . GLU B 1 423 ? 39.050 1.776 55.003 1.00 26.30 423 GLU B N 1
ATOM 6922 C CA . GLU B 1 423 ? 39.842 1.380 53.844 1.00 30.46 423 GLU B CA 1
ATOM 6923 C C . GLU B 1 423 ? 39.170 1.834 52.549 1.00 30.67 423 GLU B C 1
ATOM 6924 O O . GLU B 1 423 ? 39.845 2.190 51.582 1.00 31.59 423 GLU B O 1
ATOM 6930 N N . ALA B 1 424 ? 37.840 1.827 52.543 1.00 29.83 424 ALA B N 1
ATOM 6931 C CA . ALA B 1 424 ? 37.065 2.216 51.368 1.00 31.19 424 ALA B CA 1
ATOM 6932 C C . ALA B 1 424 ? 37.073 3.718 51.101 1.00 32.23 424 ALA B C 1
ATOM 6933 O O . ALA B 1 424 ? 36.881 4.147 49.963 1.00 32.75 424 ALA B O 1
ATOM 6935 N N . GLY B 1 425 ? 37.280 4.514 52.145 1.00 31.59 425 GLY B N 1
ATOM 6936 C CA . GLY B 1 425 ? 37.308 5.956 51.973 1.00 31.70 425 GLY B CA 1
ATOM 6937 C C . GLY B 1 425 ? 36.206 6.718 52.691 1.00 31.09 425 GLY B C 1
ATOM 6938 O O . GLY B 1 425 ? 36.166 7.947 52.639 1.00 32.15 425 GLY B O 1
ATOM 6939 N N . GLU B 1 426 ? 35.310 5.997 53.358 1.00 31.03 426 GLU B N 1
ATOM 6940 C CA . GLU B 1 426 ? 34.209 6.622 54.090 1.00 30.61 426 GLU B CA 1
ATOM 6941 C C . GLU B 1 426 ? 34.740 7.440 55.272 1.00 28.63 426 GLU B C 1
ATOM 6942 O O . GLU B 1 426 ? 35.570 6.955 56.043 1.00 28.23 426 GLU B O 1
ATOM 6948 N N . LEU B 1 427 ? 34.250 8.672 55.411 1.00 25.38 427 LEU B N 1
ATOM 6949 C CA . LEU B 1 427 ? 34.688 9.564 56.485 1.00 22.40 427 LEU B CA 1
ATOM 6950 C C . LEU B 1 427 ? 33.699 9.672 57.638 1.00 21.25 427 LEU B C 1
ATOM 6951 O O . LEU B 1 427 ? 32.487 9.723 57.432 1.00 21.41 427 LEU B O 1
ATOM 6956 N N . GLN B 1 428 ? 34.236 9.711 58.854 1.00 17.99 428 GLN B N 1
ATOM 6957 C CA . GLN B 1 428 ? 33.428 9.831 60.066 1.00 17.57 428 GLN B CA 1
ATOM 6958 C C . GLN B 1 428 ? 34.202 10.714 61.040 1.00 15.69 428 GLN B C 1
ATOM 6959 O O . GLN B 1 428 ? 35.426 10.794 60.965 1.00 15.32 428 GLN B O 1
ATOM 6965 N N . PHE B 1 429 ? 33.492 11.376 61.946 1.00 14.82 429 PHE B N 1
ATOM 6966 C CA . PHE B 1 429 ? 34.143 12.220 62.943 1.00 15.37 429 PHE B CA 1
ATOM 6967 C C . PHE B 1 429 ? 34.818 11.344 63.996 1.00 14.87 429 PHE B C 1
ATOM 6968 O O . PHE B 1 429 ? 34.212 10.420 64.531 1.00 16.10 429 PHE B O 1
ATOM 6976 N N . ALA B 1 430 ? 36.081 11.629 64.283 1.00 13.60 430 ALA B N 1
ATOM 6977 C CA . ALA B 1 430 ? 36.801 10.865 65.284 1.00 14.46 430 ALA B CA 1
ATOM 6978 C C . ALA B 1 430 ? 36.456 11.451 66.645 1.00 14.80 430 ALA B C 1
ATOM 6979 O O . ALA B 1 430 ? 35.730 12.440 66.740 1.00 15.17 430 ALA B O 1
ATOM 6981 N N . HIS B 1 431 ? 36.937 10.811 67.701 1.00 14.48 431 HIS B N 1
ATOM 6982 C CA . HIS B 1 431 ? 36.743 11.349 69.040 1.00 13.64 431 HIS B CA 1
ATOM 6983 C C . HIS B 1 431 ? 38.140 11.744 69.478 1.00 14.45 431 HIS B C 1
ATOM 6984 O O . HIS B 1 431 ? 39.124 11.151 69.027 1.00 14.01 431 HIS B O 1
ATOM 6991 N N . THR B 1 432 ? 38.241 12.758 70.326 1.00 13.21 432 THR B N 1
ATOM 6992 C CA . THR B 1 432 ? 39.550 13.171 70.813 1.00 13.16 432 THR B CA 1
ATOM 6993 C C . THR B 1 432 ? 39.569 13.116 72.331 1.00 13.59 432 THR B C 1
ATOM 6994 O O . THR B 1 432 ? 38.552 13.356 72.989 1.00 12.41 432 THR B O 1
ATOM 6998 N N . VAL B 1 433 ? 40.737 12.783 72.870 1.00 12.50 433 VAL B N 1
ATOM 6999 C CA . VAL B 1 433 ? 40.948 12.662 74.305 1.00 12.31 433 VAL B CA 1
ATOM 7000 C C . VAL B 1 433 ? 42.270 13.347 74.631 1.00 13.31 433 VAL B C 1
ATOM 7001 O O . VAL B 1 433 ? 43.204 13.285 73.841 1.00 13.98 433 VAL B O 1
ATOM 7005 N N . ASN B 1 434 ? 42.348 14.021 75.772 1.00 12.77 434 ASN B N 1
ATOM 7006 C CA . ASN B 1 434 ? 43.609 14.656 76.146 1.00 12.84 434 ASN B CA 1
ATOM 7007 C C . ASN B 1 434 ? 43.864 14.438 77.631 1.00 13.66 434 ASN B C 1
ATOM 7008 O O . ASN B 1 434 ? 42.930 14.260 78.412 1.00 12.94 434 ASN B O 1
ATOM 7013 N N . ALA B 1 435 ? 45.135 14.416 78.016 1.00 11.72 435 ALA B N 1
ATOM 7014 C CA . ALA B 1 435 ? 45.472 14.210 79.414 1.00 12.79 435 ALA B CA 1
ATOM 7015 C C . ALA B 1 435 ? 46.875 14.687 79.729 1.00 12.99 435 ALA B C 1
ATOM 7016 O O . ALA B 1 435 ? 47.785 14.573 78.914 1.00 12.90 435 ALA B O 1
ATOM 7018 N N . THR B 1 436 ? 47.041 15.217 80.930 1.00 12.07 436 THR B N 1
ATOM 7019 C CA . THR B 1 436 ? 48.336 15.704 81.372 1.00 12.06 436 THR B CA 1
ATOM 7020 C C . THR B 1 436 ? 49.292 14.537 81.626 1.00 11.86 436 THR B C 1
ATOM 7021 O O . THR B 1 436 ? 48.959 13.611 82.365 1.00 13.42 436 THR B O 1
ATOM 7025 N N . GLY B 1 437 ? 50.471 14.572 81.002 1.00 11.55 437 GLY B N 1
ATOM 7026 C CA . GLY B 1 437 ? 51.463 13.534 81.249 1.00 12.73 437 GLY B CA 1
ATOM 7027 C C . GLY B 1 437 ? 52.193 14.013 82.496 1.00 15.45 437 GLY B C 1
ATOM 7028 O O . GLY B 1 437 ? 52.371 13.285 83.478 1.00 13.17 437 GLY B O 1
ATOM 7029 N N . CYS B 1 438 ? 52.641 15.261 82.443 1.00 13.66 438 CYS B N 1
ATOM 7030 C CA . CYS B 1 438 ? 53.289 15.875 83.591 1.00 15.57 438 CYS B CA 1
ATOM 7031 C C . CYS B 1 438 ? 53.379 17.387 83.415 1.00 15.02 438 CYS B C 1
ATOM 7032 O O . CYS B 1 438 ? 53.830 17.879 82.382 1.00 15.90 438 CYS B O 1
ATOM 7035 N N . ALA B 1 439 ? 52.884 18.115 84.412 1.00 14.05 439 ALA B N 1
ATOM 7036 C CA . ALA B 1 439 ? 52.928 19.577 84.414 1.00 14.33 439 ALA B CA 1
ATOM 7037 C C . ALA B 1 439 ? 53.951 19.860 85.506 1.00 14.29 439 ALA B C 1
ATOM 7038 O O . ALA B 1 439 ? 53.729 19.552 86.675 1.00 15.17 439 ALA B O 1
ATOM 7040 N N . VAL B 1 440 ? 55.079 20.441 85.123 1.00 13.49 440 VAL B N 1
ATOM 7041 C CA . VAL B 1 440 ? 56.163 20.663 86.068 1.00 13.40 440 VAL B CA 1
ATOM 7042 C C . VAL B 1 440 ? 55.976 21.463 87.366 1.00 13.18 440 VAL B C 1
ATOM 7043 O O . VAL B 1 440 ? 56.299 20.968 88.443 1.00 12.19 440 VAL B O 1
ATOM 7047 N N . PRO B 1 441 ? 55.443 22.690 87.293 1.00 12.98 441 PRO B N 1
ATOM 7048 C CA . PRO B 1 441 ? 55.264 23.498 88.507 1.00 13.38 441 PRO B CA 1
ATOM 7049 C C . PRO B 1 441 ? 54.724 22.820 89.758 1.00 12.27 441 PRO B C 1
ATOM 7050 O O . PRO B 1 441 ? 55.388 22.796 90.799 1.00 12.47 441 PRO B O 1
ATOM 7054 N N . ARG B 1 442 ? 53.516 22.277 89.667 1.00 13.30 442 ARG B N 1
ATOM 7055 C CA . ARG B 1 442 ? 52.913 21.654 90.834 1.00 12.34 442 ARG B CA 1
ATOM 7056 C C . ARG B 1 442 ? 53.546 20.333 91.231 1.00 12.60 442 ARG B C 1
ATOM 7057 O O . ARG B 1 442 ? 53.421 19.907 92.379 1.00 12.80 442 ARG B O 1
ATOM 7065 N N . LEU B 1 443 ? 54.227 19.673 90.296 1.00 13.62 443 LEU B N 1
ATOM 7066 C CA . LEU B 1 443 ? 54.918 18.445 90.661 1.00 13.81 443 LEU B CA 1
ATOM 7067 C C . LEU B 1 443 ? 56.162 18.874 91.454 1.00 13.33 443 LEU B C 1
ATOM 7068 O O . LEU B 1 443 ? 56.570 18.194 92.394 1.00 12.30 443 LEU B O 1
ATOM 7073 N N . LEU B 1 444 ? 56.762 20.006 91.087 1.00 13.64 444 LEU B N 1
ATOM 7074 C CA . LEU B 1 444 ? 57.917 20.492 91.844 1.00 13.94 444 LEU B CA 1
ATOM 7075 C C . LEU B 1 444 ? 57.445 20.806 93.265 1.00 13.56 444 LEU B C 1
ATOM 7076 O O . LEU B 1 444 ? 58.131 20.507 94.239 1.00 13.91 444 LEU B O 1
ATOM 7081 N N . ILE B 1 445 ? 56.265 21.408 93.382 1.00 13.33 445 ILE B N 1
ATOM 7082 C CA . ILE B 1 445 ? 55.728 21.734 94.703 1.00 12.36 445 ILE B CA 1
ATOM 7083 C C . ILE B 1 445 ? 55.563 20.455 95.518 1.00 12.60 445 ILE B C 1
ATOM 7084 O O . ILE B 1 445 ? 56.077 20.343 96.636 1.00 11.94 445 ILE B O 1
ATOM 7089 N N . ALA B 1 446 ? 54.855 19.483 94.947 1.00 12.90 446 ALA B N 1
ATOM 7090 C CA . ALA B 1 446 ? 54.608 18.220 95.638 1.00 12.52 446 ALA B CA 1
ATOM 7091 C C . ALA B 1 446 ? 55.891 17.464 95.980 1.00 14.25 446 ALA B C 1
ATOM 7092 O O . ALA B 1 446 ? 56.033 16.939 97.084 1.00 14.65 446 ALA B O 1
ATOM 7094 N N . LEU B 1 447 ? 56.829 17.406 95.042 1.00 13.89 447 LEU B N 1
ATOM 7095 C CA . LEU B 1 447 ? 58.080 16.696 95.291 1.00 15.70 447 LEU B CA 1
ATOM 7096 C C . LEU B 1 447 ? 58.940 17.371 96.355 1.00 15.41 447 LEU B C 1
ATOM 7097 O O . LEU B 1 447 ? 59.386 16.727 97.305 1.00 15.68 447 LEU B O 1
ATOM 7102 N N . LEU B 1 448 ? 59.173 18.670 96.201 1.00 14.78 448 LEU B N 1
ATOM 7103 C CA . LEU B 1 448 ? 59.986 19.393 97.167 1.00 13.39 448 LEU B CA 1
ATOM 7104 C C . LEU B 1 448 ? 59.396 19.334 98.572 1.00 14.02 448 LEU B C 1
ATOM 7105 O O . LEU B 1 448 ? 60.113 19.120 99.544 1.00 13.98 448 LEU B O 1
ATOM 7110 N N . GLU B 1 449 ? 58.084 19.505 98.673 1.00 12.82 449 GLU B N 1
ATOM 7111 C CA . GLU B 1 449 ? 57.426 19.492 99.972 1.00 13.85 449 GLU B CA 1
ATOM 7112 C C . GLU B 1 449 ? 57.281 18.101 100.593 1.00 13.23 449 GLU B C 1
ATOM 7113 O O . GLU B 1 449 ? 57.289 17.961 101.816 1.00 14.58 449 GLU B O 1
ATOM 7119 N N . SER B 1 450 ? 57.190 17.067 99.763 1.00 12.19 450 SER B N 1
ATOM 7120 C CA . SER B 1 450 ? 57.032 15.709 100.275 1.00 12.91 450 SER B CA 1
ATOM 7121 C C . SER B 1 450 ? 58.347 15.031 100.647 1.00 14.61 450 SER B C 1
ATOM 7122 O O . SER B 1 450 ? 58.383 14.173 101.527 1.00 15.17 450 SER B O 1
ATOM 7125 N N . TYR B 1 451 ? 59.425 15.421 99.978 1.00 14.71 451 TYR B N 1
ATOM 7126 C CA . TYR B 1 451 ? 60.726 14.817 100.223 1.00 15.64 451 TYR B CA 1
ATOM 7127 C C . TYR B 1 451 ? 61.685 15.673 101.031 1.00 15.60 451 TYR B C 1
ATOM 7128 O O . TYR B 1 451 ? 62.837 15.287 101.234 1.00 14.96 451 TYR B O 1
ATOM 7137 N N . GLN B 1 452 ? 61.215 16.827 101.496 1.00 14.23 452 GLN B N 1
ATOM 7138 C CA . GLN B 1 452 ? 62.058 17.719 102.288 1.00 14.65 452 GLN B CA 1
ATOM 7139 C C . GLN B 1 452 ? 62.515 17.054 103.583 1.00 16.37 452 GLN B C 1
ATOM 7140 O O . GLN B 1 452 ? 61.795 16.240 104.170 1.00 14.08 452 GLN B O 1
ATOM 7146 N N . GLN B 1 453 ? 63.720 17.415 104.016 1.00 15.65 453 GLN B N 1
ATOM 7147 C CA . GLN B 1 453 ? 64.319 16.884 105.237 1.00 18.17 453 GLN B CA 1
ATOM 7148 C C . GLN B 1 453 ? 64.478 18.020 106.243 1.00 17.49 453 GLN B C 1
ATOM 7149 O O . GLN B 1 453 ? 64.457 19.190 105.876 1.00 16.37 453 GLN B O 1
ATOM 7155 N N . LYS B 1 454 ? 64.652 17.670 107.510 1.00 18.85 454 LYS B N 1
ATOM 7156 C CA . LYS B 1 454 ? 64.789 18.674 108.551 1.00 19.17 454 LYS B CA 1
ATOM 7157 C C . LYS B 1 454 ? 65.938 19.650 108.312 1.00 19.96 454 LYS B C 1
ATOM 7158 O O . LYS B 1 454 ? 65.794 20.846 108.560 1.00 19.93 454 LYS B O 1
ATOM 7164 N N . ASP B 1 455 ? 67.064 19.147 107.817 1.00 20.63 455 ASP B N 1
ATOM 7165 C CA . ASP B 1 455 ? 68.221 20.004 107.575 1.00 21.26 455 ASP B CA 1
ATOM 7166 C C . ASP B 1 455 ? 68.108 20.865 106.319 1.00 21.74 455 ASP B C 1
ATOM 7167 O O . ASP B 1 455 ? 69.056 21.559 105.949 1.00 21.88 455 ASP B O 1
ATOM 7172 N N . GLY B 1 456 ? 66.950 20.821 105.665 1.00 20.83 456 GLY B N 1
ATOM 7173 C CA . GLY B 1 456 ? 66.746 21.628 104.475 1.00 19.34 456 GLY B CA 1
ATOM 7174 C C . GLY B 1 456 ? 67.031 20.932 103.155 1.00 19.38 456 GLY B C 1
ATOM 7175 O O . GLY B 1 456 ? 66.703 21.466 102.093 1.00 21.05 456 GLY B O 1
ATOM 7176 N N . SER B 1 457 ? 67.652 19.757 103.205 1.00 18.56 457 SER B N 1
ATOM 7177 C CA . SER B 1 457 ? 67.945 19.020 101.983 1.00 17.10 457 SER B CA 1
ATOM 7178 C C . SER B 1 457 ? 66.664 18.356 101.501 1.00 18.13 457 SER B C 1
ATOM 7179 O O . SER B 1 457 ? 65.678 18.278 102.239 1.00 18.53 457 SER B O 1
ATOM 7182 N N . VAL B 1 458 ? 66.668 17.897 100.256 1.00 16.80 458 VAL B N 1
ATOM 7183 C CA . VAL B 1 458 ? 65.497 17.238 99.695 1.00 17.64 458 VAL B CA 1
ATOM 7184 C C . VAL B 1 458 ? 65.919 15.923 99.061 1.00 17.69 458 VAL B C 1
ATOM 7185 O O . VAL B 1 458 ? 66.815 15.894 98.215 1.00 17.08 458 VAL B O 1
ATOM 7189 N N . LEU B 1 459 ? 65.288 14.829 99.476 1.00 16.66 459 LEU B N 1
ATOM 7190 C CA . LEU B 1 459 ? 65.620 13.533 98.902 1.00 17.66 459 LEU B CA 1
ATOM 7191 C C . LEU B 1 459 ? 65.043 13.417 97.499 1.00 18.09 459 LEU B C 1
ATOM 7192 O O . LEU B 1 459 ? 63.981 13.968 97.202 1.00 18.10 459 LEU B O 1
ATOM 7197 N N . VAL B 1 460 ? 65.753 12.701 96.636 1.00 19.23 460 VAL B N 1
ATOM 7198 C CA . VAL B 1 460 ? 65.309 12.516 95.261 1.00 18.52 460 VAL B CA 1
ATOM 7199 C C . VAL B 1 460 ? 64.663 11.152 95.072 1.00 20.01 460 VAL B C 1
ATOM 7200 O O . VAL B 1 460 ? 65.247 10.127 95.410 1.00 19.38 460 VAL B O 1
ATOM 7204 N N . PRO B 1 461 ? 63.435 11.123 94.528 1.00 22.60 461 PRO B N 1
ATOM 7205 C CA . PRO B 1 461 ? 62.740 9.852 94.303 1.00 23.54 461 PRO B CA 1
ATOM 7206 C C . PRO B 1 461 ? 63.611 8.984 93.399 1.00 23.78 461 PRO B C 1
ATOM 7207 O O . PRO B 1 461 ? 64.195 9.484 92.439 1.00 22.47 461 PRO B O 1
ATOM 7211 N N . PRO B 1 462 ? 63.713 7.678 93.692 1.00 23.99 462 PRO B N 1
ATOM 7212 C CA . PRO B 1 462 ? 64.532 6.779 92.871 1.00 24.84 462 PRO B CA 1
ATOM 7213 C C . PRO B 1 462 ? 64.313 6.929 91.367 1.00 24.11 462 PRO B C 1
ATOM 7214 O O . PRO B 1 462 ? 65.261 6.862 90.584 1.00 24.48 462 PRO B O 1
ATOM 7218 N N . ALA B 1 463 ? 63.063 7.137 90.964 1.00 23.19 463 ALA B N 1
ATOM 7219 C CA . ALA B 1 463 ? 62.738 7.284 89.552 1.00 21.91 463 ALA B CA 1
ATOM 7220 C C . ALA B 1 463 ? 63.461 8.460 88.898 1.00 20.48 463 ALA B C 1
ATOM 7221 O O . ALA B 1 463 ? 63.773 8.423 87.708 1.00 20.77 463 ALA B O 1
ATOM 7223 N N . LEU B 1 464 ? 63.734 9.504 89.673 1.00 19.18 464 LEU B N 1
ATOM 7224 C CA . LEU B 1 464 ? 64.407 10.674 89.120 1.00 17.98 464 LEU B CA 1
ATOM 7225 C C . LEU B 1 464 ? 65.907 10.736 89.389 1.00 19.44 464 LEU B C 1
ATOM 7226 O O . LEU B 1 464 ? 66.586 11.622 88.877 1.00 19.84 464 LEU B O 1
ATOM 7231 N N . GLN B 1 465 ? 66.426 9.806 90.182 1.00 19.61 465 GLN B N 1
ATOM 7232 C CA . GLN B 1 465 ? 67.853 9.823 90.495 1.00 20.22 465 GLN B CA 1
ATOM 7233 C C . GLN B 1 465 ? 68.778 9.757 89.275 1.00 21.90 465 GLN B C 1
ATOM 7234 O O . GLN B 1 465 ? 69.815 10.420 89.247 1.00 21.58 465 GLN B O 1
ATOM 7240 N N . PRO B 1 466 ? 68.423 8.963 88.251 1.00 23.42 466 PRO B N 1
ATOM 7241 C CA . PRO B 1 466 ? 69.284 8.884 87.064 1.00 23.74 466 PRO B CA 1
ATOM 7242 C C . PRO B 1 466 ? 69.439 10.241 86.366 1.00 24.44 466 PRO B C 1
ATOM 7243 O O . PRO B 1 466 ? 70.449 10.503 85.714 1.00 24.35 466 PRO B O 1
ATOM 7247 N N . TYR B 1 467 ? 68.432 11.100 86.512 1.00 23.94 467 TYR B N 1
ATOM 7248 C CA . TYR B 1 467 ? 68.441 12.424 85.894 1.00 23.35 467 TYR B CA 1
ATOM 7249 C C . TYR B 1 467 ? 69.109 13.476 86.775 1.00 23.10 467 TYR B C 1
ATOM 7250 O O . TYR B 1 467 ? 69.660 14.460 86.275 1.00 23.70 467 TYR B O 1
ATOM 7259 N N . LEU B 1 468 ? 69.054 13.266 88.087 1.00 22.68 468 LEU B N 1
ATOM 7260 C CA . LEU B 1 468 ? 69.644 14.195 89.048 1.00 22.96 468 LEU B CA 1
ATOM 7261 C C . LEU B 1 468 ? 71.101 13.875 89.353 1.00 21.81 468 LEU B C 1
ATOM 7262 O O . LEU B 1 468 ? 71.869 14.758 89.740 1.00 22.58 468 LEU B O 1
ATOM 7267 N N . GLY B 1 469 ? 71.473 12.611 89.192 1.00 21.68 469 GLY B N 1
ATOM 7268 C CA . GLY B 1 469 ? 72.841 12.209 89.467 1.00 22.03 469 GLY B CA 1
ATOM 7269 C C . GLY B 1 469 ? 73.152 12.181 90.953 1.00 22.39 469 GLY B C 1
ATOM 7270 O O . GLY B 1 469 ? 74.316 12.127 91.351 1.00 23.08 469 GLY B O 1
ATOM 7271 N N . THR B 1 470 ? 72.111 12.227 91.778 1.00 21.56 470 THR B N 1
ATOM 7272 C CA . THR B 1 470 ? 72.278 12.196 93.228 1.00 22.14 470 THR B CA 1
ATOM 7273 C C . THR B 1 470 ? 70.968 11.751 93.862 1.00 22.05 470 THR B C 1
ATOM 7274 O O . THR B 1 470 ? 69.916 11.817 93.222 1.00 19.74 470 THR B O 1
ATOM 7278 N N . ASP B 1 471 ? 71.035 11.288 95.107 1.00 22.39 471 ASP B N 1
ATOM 7279 C CA . ASP B 1 471 ? 69.837 10.853 95.815 1.00 22.71 471 ASP B CA 1
ATOM 7280 C C . ASP B 1 471 ? 69.379 11.902 96.816 1.00 21.56 471 ASP B C 1
ATOM 7281 O O . ASP B 1 471 ? 68.380 11.705 97.508 1.00 21.15 471 ASP B O 1
ATOM 7286 N N . ARG B 1 472 ? 70.103 13.016 96.887 1.00 20.05 472 ARG B N 1
ATOM 7287 C CA . ARG B 1 472 ? 69.764 14.085 97.818 1.00 20.59 472 ARG B CA 1
ATOM 7288 C C . ARG B 1 472 ? 70.263 15.444 97.334 1.00 20.69 472 ARG B C 1
ATOM 7289 O O . ARG B 1 472 ? 71.440 15.610 97.013 1.00 21.28 472 ARG B O 1
ATOM 7297 N N . ILE B 1 473 ? 69.354 16.412 97.280 1.00 18.00 473 ILE B N 1
ATOM 7298 C CA . ILE B 1 473 ? 69.690 17.767 96.858 1.00 18.53 473 ILE B CA 1
ATOM 7299 C C . ILE B 1 473 ? 70.127 18.541 98.098 1.00 19.51 473 ILE B C 1
ATOM 7300 O O . ILE B 1 473 ? 69.388 18.627 99.077 1.00 18.92 473 ILE B O 1
ATOM 7305 N N . THR B 1 474 ? 71.332 19.102 98.051 1.00 19.25 474 THR B N 1
ATOM 7306 C CA . THR B 1 474 ? 71.876 19.844 99.182 1.00 21.11 474 THR B CA 1
ATOM 7307 C C . THR B 1 474 ? 72.274 21.273 98.821 1.00 20.74 474 THR B C 1
ATOM 7308 O O . THR B 1 474 ? 72.211 21.672 97.661 1.00 19.86 474 THR B O 1
ATOM 7312 N N . THR B 1 475 ? 72.686 22.042 99.825 1.00 23.61 475 THR B N 1
ATOM 7313 C CA . THR B 1 475 ? 73.097 23.424 99.607 1.00 25.39 475 THR B CA 1
ATOM 7314 C C . THR B 1 475 ? 74.213 23.466 98.563 1.00 25.40 475 THR B C 1
ATOM 7315 O O . THR B 1 475 ? 75.170 22.695 98.635 1.00 24.27 475 THR B O 1
ATOM 7319 N N . PRO B 1 476 ? 74.092 24.363 97.572 1.00 25.84 476 PRO B N 1
ATOM 7320 C CA . PRO B 1 476 ? 75.071 24.526 96.489 1.00 27.14 476 PRO B CA 1
ATOM 7321 C C . PRO B 1 476 ? 76.418 25.063 96.958 1.00 26.90 476 PRO B C 1
ATOM 7322 O O . PRO B 1 476 ? 76.548 25.553 98.075 1.00 26.04 476 PRO B O 1
ATOM 7326 N N . THR B 1 477 ? 77.410 24.980 96.078 1.00 26.95 477 THR B N 1
ATOM 7327 C CA . THR B 1 477 ? 78.756 25.453 96.379 1.00 27.95 477 THR B CA 1
ATOM 7328 C C . THR B 1 477 ? 78.914 26.937 96.048 1.00 25.91 477 THR B C 1
ATOM 7329 O O . THR B 1 477 ? 79.673 27.653 96.709 1.00 26.88 477 THR B O 1
ATOM 7333 N N . HIS B 1 478 ? 78.194 27.397 95.029 1.00 22.89 478 HIS B N 1
ATOM 7334 C CA . HIS B 1 478 ? 78.278 28.788 94.604 1.00 22.08 478 HIS B CA 1
ATOM 7335 C C . HIS B 1 478 ? 77.739 29.766 95.635 1.00 22.02 478 HIS B C 1
ATOM 7336 O O . HIS B 1 478 ? 76.942 29.407 96.500 1.00 21.60 478 HIS B O 1
ATOM 7343 N N . VAL B 1 479 ? 78.185 31.012 95.535 1.00 21.95 479 VAL B N 1
ATOM 7344 C CA . VAL B 1 479 ? 77.709 32.052 96.430 1.00 22.22 479 VAL B CA 1
ATOM 7345 C C . VAL B 1 479 ? 76.463 32.640 95.777 1.00 22.22 479 VAL B C 1
ATOM 7346 O O . VAL B 1 479 ? 76.486 33.046 94.611 1.00 20.79 479 VAL B O 1
ATOM 7350 N N . PRO B 1 480 ? 75.345 32.671 96.511 1.00 22.21 480 PRO B N 1
ATOM 7351 C CA . PRO B 1 480 ? 74.118 33.225 95.935 1.00 21.43 480 PRO B CA 1
ATOM 7352 C C . PRO B 1 480 ? 74.292 34.661 95.443 1.00 23.05 480 PRO B C 1
ATOM 7353 O O . PRO B 1 480 ? 75.068 35.430 96.012 1.00 22.20 480 PRO B O 1
ATOM 7357 N N . LEU B 1 481 ? 73.569 35.011 94.382 1.00 22.08 481 LEU B N 1
ATOM 7358 C CA . LEU B 1 481 ? 73.626 36.357 93.826 1.00 23.74 481 LEU B CA 1
ATOM 7359 C C . LEU B 1 481 ? 73.298 37.371 94.907 1.00 24.83 481 LEU B C 1
ATOM 7360 O O . LEU B 1 481 ? 72.452 37.121 95.767 1.00 25.46 481 LEU B O 1
ATOM 7365 N N . GLN B 1 482 ? 73.960 38.520 94.857 1.00 26.02 482 GLN B N 1
ATOM 7366 C CA . GLN B 1 482 ? 73.701 39.579 95.819 1.00 26.76 482 GLN B CA 1
ATOM 7367 C C . GLN B 1 482 ? 73.168 40.778 95.048 1.00 26.44 482 GLN B C 1
ATOM 7368 O O . GLN B 1 482 ? 73.760 41.206 94.054 1.00 24.76 482 GLN B O 1
ATOM 7374 N N . TYR B 1 483 ? 72.029 41.297 95.494 1.00 24.91 483 TYR B N 1
ATOM 7375 C CA . TYR B 1 483 ? 71.407 42.437 94.838 1.00 26.06 483 TYR B CA 1
ATOM 7376 C C . TYR B 1 483 ? 72.222 43.700 95.074 1.00 27.05 483 TYR B C 1
ATOM 7377 O O . TYR B 1 483 ? 72.504 44.058 96.216 1.00 25.39 483 TYR B O 1
ATOM 7386 N N . ILE B 1 484 ? 72.598 44.369 93.989 1.00 26.51 484 ILE B N 1
ATOM 7387 C CA . ILE B 1 484 ? 73.385 45.591 94.086 1.00 27.76 484 ILE B CA 1
ATOM 7388 C C . ILE B 1 484 ? 72.695 46.778 93.417 1.00 29.13 484 ILE B C 1
ATOM 7389 O O . ILE B 1 484 ? 73.323 47.798 93.127 1.00 29.00 484 ILE B O 1
ATOM 7394 N N . GLY B 1 485 ? 71.392 46.638 93.188 1.00 29.87 485 GLY B N 1
ATOM 7395 C CA . GLY B 1 485 ? 70.621 47.702 92.573 1.00 31.74 485 GLY B CA 1
ATOM 7396 C C . GLY B 1 485 ? 70.305 48.808 93.568 1.00 34.86 485 GLY B C 1
ATOM 7397 O O . GLY B 1 485 ? 70.618 48.680 94.751 1.00 33.65 485 GLY B O 1
ATOM 7398 N N . PRO B 1 486 ? 69.678 49.907 93.118 1.00 37.76 486 PRO B N 1
ATOM 7399 C CA . PRO B 1 486 ? 69.305 51.065 93.943 1.00 40.21 486 PRO B CA 1
ATOM 7400 C C . PRO B 1 486 ? 68.183 50.821 94.953 1.00 42.47 486 PRO B C 1
ATOM 7401 O O . PRO B 1 486 ? 68.204 51.363 96.059 1.00 43.14 486 PRO B O 1
ATOM 7405 N N . ASN B 1 487 ? 67.207 50.010 94.564 1.00 44.66 487 ASN B N 1
ATOM 7406 C CA . ASN B 1 487 ? 66.052 49.724 95.408 1.00 46.92 487 ASN B CA 1
ATOM 7407 C C . ASN B 1 487 ? 66.310 48.865 96.645 1.00 48.05 487 ASN B C 1
ATOM 7408 O O . ASN B 1 487 ? 65.755 47.772 96.776 1.00 48.17 487 ASN B O 1
ATOM 7413 N N . GLN B 1 488 ? 67.142 49.363 97.555 1.00 48.91 488 GLN B N 1
ATOM 7414 C CA . GLN B 1 488 ? 67.439 48.641 98.787 1.00 50.89 488 GLN B CA 1
ATOM 7415 C C . GLN B 1 488 ? 67.832 49.598 99.909 1.00 53.14 488 GLN B C 1
ATOM 7416 O O . GLN B 1 488 ? 68.474 50.621 99.670 1.00 53.50 488 GLN B O 1
ATOM 7422 N N . PRO B 1 489 ? 67.439 49.273 101.153 1.00 55.65 489 PRO B N 1
ATOM 7423 C CA . PRO B 1 489 ? 67.708 50.056 102.364 1.00 57.30 489 PRO B CA 1
ATOM 7424 C C . PRO B 1 489 ? 69.175 50.370 102.639 1.00 58.79 489 PRO B C 1
ATOM 7425 O O . PRO B 1 489 ? 70.024 49.478 102.633 1.00 59.58 489 PRO B O 1
ATOM 7429 N N . GLN B 1 490 ? 69.453 51.647 102.887 1.00 60.19 490 GLN B N 1
ATOM 7430 C CA . GLN B 1 490 ? 70.798 52.126 103.197 1.00 61.09 490 GLN B CA 1
ATOM 7431 C C . GLN B 1 490 ? 70.726 53.540 103.767 1.00 61.54 490 GLN B C 1
ATOM 7432 O O . GLN B 1 490 ? 69.634 54.146 103.702 1.00 61.54 490 GLN B O 1
#

Nearest PDB structures (foldseek):
  1wle-assembly1_A  TM=1.002E+00  e=1.098E-95  Bos taurus
  1wle-assembly1_B  TM=9.946E-01  e=1.973E-89  Bos taurus
  7tzb-assembly1_B  TM=9.877E-01  e=6.694E-80  Homo sapiens
  7tzb-assembly1_A  TM=9.887E-01  e=2.492E-79  Homo sapiens
  7u2a-assembly1_B  TM=9.796E-01  e=6.159E-75  Homo sapiens

Sequence (934 aa):
RNLLYEHAREGYSALPLLDMESLCAYPEDAARALDLRKGELRSKDLPGIISTWQELRQLREQIRSLEEEKEAVTEAVRALVVNQDNSQVQQDPQYQSLRARGREIRKQLTLLYPKEAQLEEQFYLRALRLPNQTHPDVPVGDESQARVLHVVGDKPAFSFQPRGHLEIAEKLDIIRQKRLSHVSGHRSYYLRGAGALLQHGLVNFTLNKLIHRGFTPMTVPDLLRGVVFEGCGMTPNAKPSQIYNIDPSRFEDLNLAGTAEVGLAGYFMDHSVAFRDLPIRMVCSSTCYRAETDTGPWGLYRVHHFTKVEMFGVTGPGLEQSSELLEEFLSLQMEILTELGLHFRVLDMPTQELGLPAYRKFDIEAWMPGRGRFGEVTSASNCTDFQSRRLHIMFQTEAGELQFAHTVNATGCAVPRLLIALLESYQQKDGSVLVPPALQPYLGTDRITTPTHVPLQYIGPNQPQQDRNLLYEHAREGYSALPLLDMESLCAYPEDAARALDLRKGELRSKDLPGIISTWQELRQLREQIRSLEEEKEAVTEAVRALVVNQDNSQVQQDPQYQSLRARGREIRKQLTLLYPKEAQLEEQFYLRALRLPNQTHPDVPVGDESQARVLHVVGDKPAFSFQPRGHLEIAEKLDIIRQKRLSHVSGHRSYYLRGAGALLQHGLVNFTLNKLIHRGFTPMTVPDLLRGVVFEGCGMTPNAKPSQIYNIDPSRFEDLNLAGTAEVGLAGYFMDHSVAFRDLPIRMVCSSTCYRAETDTGKEPWGLYRVHHFTKVEMFGVTGPGLEQSSELLEEFLSLQMEILTELGLHFRVLDMPTQELGLPAYRKFDIEAWMPGRGRFGEVTSASNCTDFQSRRLHIMFQTEAGELQFAHTVNATGCAVPRLLIALLESYQQKDGSVLVPPALQPYLGTDRITTPTHVPLQYIGPNQPQ

InterPro domains:
  IPR002314 Aminoacyl-tRNA synthetase, class II (G/ P/ S/T) [PF00587] (292-468)
  IPR002317 Serine-tRNA ligase, type1 [PR00981] (343-356)
  IPR002317 Serine-tRNA ligase, type1 [PR00981] (385-398)
  IPR002317 Serine-tRNA ligase, type1 [PR00981] (402-418)
  IPR002317 Serine-tRNA ligase, type1 [PR00981] (420-436)
  IPR002317 Serine-tRNA ligase, type1 [PTHR11778] (58-492)
  IPR002317 Serine-tRNA ligase, type1 [TIGR00414] (67-485)
  IPR006195 Aminoacyl-tRNA synthetase, class II [PS50862] (202-478)
  IPR010978 Class I and II aminoacyl-tRNA synthetase, tRNA-binding arm [SSF46589] (58-179)
  IPR033729 Serine-tRNA ligase catalytic core domain [cd00770] (185-485)
  IPR042103 Serine-tRNA synthetase, type1, N-terminal domain superfamily [G3DSA:1.10.287.40] (58-171)
  IPR045864 Class II Aminoacyl-tRNA synthetase/Biotinyl protein ligase (BPL) and lipoyl protein ligase (LPL) [G3DSA:3.30.930.10] (172-490)
  IPR045864 Class II Aminoacyl-tRNA synthetase/Biotinyl protein ligase (BPL) and lipoyl protein ligase (LPL) [S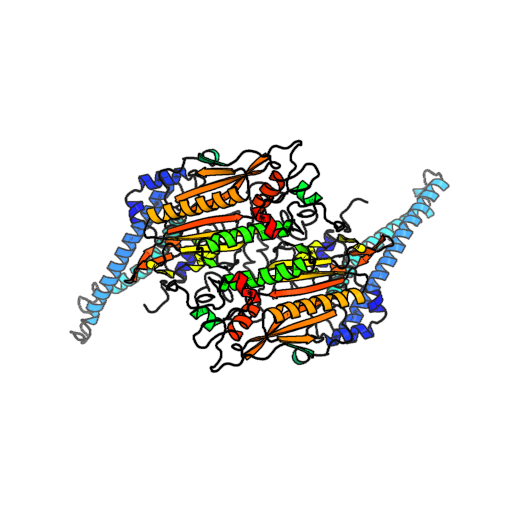SF55681] (181-491)

Secondary structure (DSSP, 8-state):
--HHHHHHHTTSSPPP---HHHHHHSHHHHHHHHHHHT-S--GGGHHHHHHHHHHHHHHHHHHHHHHHHHHHHHHHHHHHHHHH--TTGGG-HHHHHHHHHHHHHHHHHHHHHHHHHHHHHHHHHHHTTSPPP--TTPPPSSGGG-EEEEEES-----SS-PPPHHHHHHHHT-EE-TT-TTTT-TT--EEETHHHHHHHHHHHHHHHHHHHTTPEEEE--SEE-HHHHHHHT--SSSSS-SS-BB-TTTSSS-EE-SSHHHHHHHHHTTEEEEGGGPSEEEEEEEEEE----S----SSSS-SEEEEEEEEEEE-SSHHHHHHHHHHHHHHHHHHHHHTT--EEEEE--GGGSTTT-SEEEEEEEEETTTTEEEEEEEEEE-TTHHHHHHT-EEE-SSS-EEE-EEEEEEEEEHHHHHHHHHHHHB-TTS-EE--GGGHHHHSSSEE---SSPPPEE-SSSS--/----HHHHHHHTTSSPPP---HHHHHHSHHHHHHHHHHHT-S--GGGHHHHHHHHHHHHHHHHHHHHHHHHHHHHTHHHHTSSSSSTTTTGGGSTTSSSSSTTTHHHHHHHHHHHHHHHHHHHH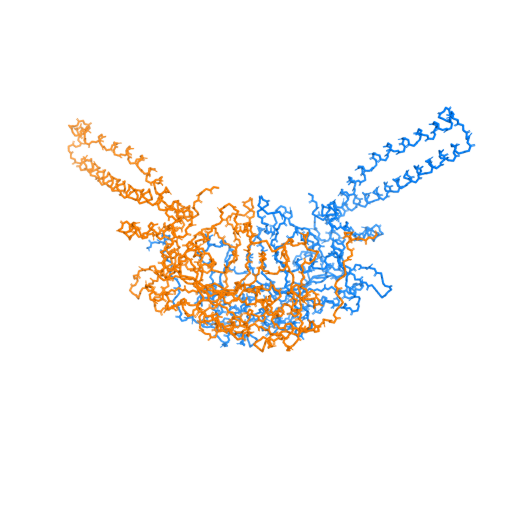HHHHHTTSPP---TTPPPSSGGG-EEEEEES-PPP-SSPPPPHHHHHHHTT-EE-TT-TTTT-TT--EEETHHHHHHHHHHHHHHHHHHHTTPEEEE--SEE-HHHHHHHT--TTSSS-SS-BB-TTTSSS-EE-SSHHHHHHHHHTTEEEEGGGPSEEEEEEEEEE----SS----SSSTT-SEEEEEEEEEEE-SSHHHHHHHHHHHHHHHHHHHHHTT--EEEEE--GGGSTTT-SEEEEEEEEETTTTEEEEEEEEEE-TTHHHHHHT-EEE-TT--EEE-EEEEEEEEEHHHHHHHHHHHHB-TTS-EEPPGGGHHHHSSSEE---SSPPPEE-SSSS--